Protein AF-0000000067833235 (afdb_homodimer)

Radius of gyration: 30.43 Å; Cα contacts (8 Å, |Δi|>4): 2859; chains: 2; bounding box: 68×85×70 Å

InterPro domains:
  IPR003696 Carbamoyltransferase [PF02543] (5-359)
  IPR031730 Carbamoyltransferase, C-terminal [PF16861] (416-585)
  IPR038152 Carbamoyltransferase, C-terminal domain superfamily [G3DSA:3.90.870.20] (381-583)
  IPR043129 ATPase, nucleotide binding domain [SSF53067] (5-364)
  IPR051338 NodU/CmcH Carbamoyltransferase [PTHR34847] (3-587)

pLDDT: mean 94.32, std 6.16, range [43.0, 98.88]

Foldseek 3Di:
DEKEWFWLQAQWFIKIWIADLQLHTQFIATPQFVVQAQRCGLDARQAQVVLLVVCVVRPAAPYAYEYFYEAAPVLLVVLVVCVVVVCQPPVNLVPAAQAAWLQLGGPSVVSNSSSSSNVSVVCHCVSVVNSQCVVCVPPPDHGRYDHPYYHYDWQQLLLVLLFVQLALDQWEKEWEAASDTSAGGIFIWIHHNLDIDTQGDAGDNYGLVSLLLSLQVLQPHHVVLVCSVLLLLLQLVADADPVLLVLSPQQWDDDPLHIGGDGRVSSRVSSVVSSVVHDPPSPQVTDRNSSNSSVVVSLVNVLSNQAVSCVRPNDLEYEYAYPSLQSQANVQCVVVSDVHNYYDYDLARYSSSSNSSRRVVVSCVVPVPNSHDDSVCHNPFQQRHDAADCVVLVVVVVPAVLKDQLALVGVLLVVLVCQLVFAKEFEAAHGAGHHQFDQRHGKIKHQQQDQCSLVCCCVFAAVGDSSGAWAKEFAQVCQVVFFDPGDADQNLSHKTATDPVCCNRGVRQQHSVRIHSYHHDYCVSPVSRQSSLVSNCVVHVGSIITIGANDYPSTGGHNYVVRNVVSVVRGRGQWYDRRRMIRGPDNDD/DEKEWFWLQAQWFIKIWIADLQLDTQFIATPQFVVQAPRCGLDARQAQVVLLVVCVVRPAAPYAYEYFYEAAPVLLVVLVVCVVVVCQPPVNLVPAAQAAFLQLGGPSVVSNSSSSSNVSVVCHCVSVVNSQCVVCVPPPDHGRYDHPYYGYDWQQLLLVLLQVQLALDQWEKEWEAASDTSAGGIFIWIHHNLDIGTQGDAGDNYGLVSLLLSLQVLQPHHVVLVCSVLLLLLQLVADADPVLLVLSPQQWDDDPLHIGGDGRVSSRVSSVVSSVVHDPPSPQVTDRHSS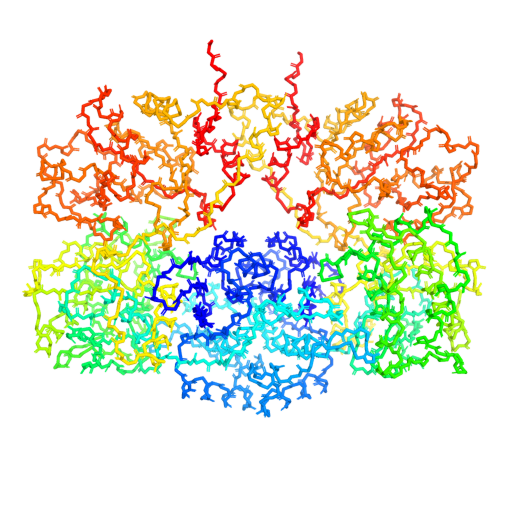NSSVVVSLVNVLSNQAVSCVRPNDLEYEYAYPSLQSQANVQCVVVSDVHNYYDYDLARYSSSSNSSRRVVVSCVVPVPNSHDDSVCHNPFQQRHDAADCVVLVVVVVPAVLKDQLALVGVLLVVLVCQLVFAKEFAAAHGAGHHQFDQRHGKIKHQQQDQCSLVCCCVFAAVGDSSGAWAKEFAQVCQVVFFDPGDADQNLSHKTATDPVCCNRGVRQQHSVRIHSYHHDYCVSPVSRQSSLVSNCVVRVGSIITIGANDYPSTGRHNYVVSNVVSVVRGRGQWYDRRRMIRGPDNDD

Nearest PDB structures (foldseek):
  3ver-assembly1_A  TM=8.041E-01  e=5.031E-43  Streptoalloteichus tenebrarius
  3vez-assembly1_A  TM=8.133E-01  e=3.327E-42  Streptoalloteichus tenebrarius
  3veo-assembly1_A  TM=7.986E-01  e=2.520E-42  Streptoalloteichus tenebrarius
  3vf4-assembly1_A  TM=8.009E-01  e=2.384E-42  Streptoalloteichus tenebrarius
  3vex-assembly1_A  TM=7.986E-01  e=8.554E-42  Streptoalloteichus tenebrarius

Solvent-accessible surface area (backbone atoms only — not comparable to full-atom values): 57713 Å² total; per-residue (Å²): 99,51,34,25,36,4,27,9,37,48,41,42,33,10,2,30,18,38,24,44,77,79,55,50,74,75,34,29,42,47,36,19,36,82,54,61,32,56,51,26,63,64,45,68,41,43,46,27,79,61,32,41,57,51,42,69,74,73,49,59,75,71,24,35,33,35,40,16,25,37,44,22,57,68,58,52,50,50,43,50,51,41,47,68,71,43,60,48,34,58,73,54,41,68,68,43,55,56,44,42,28,46,40,48,43,24,44,25,53,52,51,50,48,53,38,42,26,42,52,33,57,55,50,60,61,51,22,45,52,44,21,41,44,55,70,25,68,38,40,98,63,75,44,47,53,43,83,69,46,78,45,53,35,42,42,64,54,13,35,45,44,32,42,53,49,34,32,75,57,70,51,32,22,34,44,36,34,19,54,69,45,92,55,14,19,35,35,30,34,35,36,51,91,48,38,80,42,84,73,45,72,41,74,53,65,41,23,72,38,26,46,51,33,38,47,23,40,72,26,57,45,49,44,91,78,61,39,48,62,53,32,66,38,30,16,64,76,28,49,81,41,70,68,61,43,54,48,58,52,62,45,43,49,79,55,94,63,35,82,44,58,34,53,32,69,54,42,44,50,44,52,52,51,52,58,73,65,50,67,91,75,29,61,92,77,32,36,33,38,56,20,19,30,44,53,50,49,50,47,54,55,49,48,42,49,52,51,36,40,46,73,76,44,67,45,57,29,36,31,38,18,21,52,52,40,68,43,21,69,52,56,44,44,46,52,86,72,49,87,35,77,43,79,44,54,52,52,29,27,35,60,39,29,16,2,51,6,15,19,51,52,50,49,30,67,78,33,77,81,55,46,58,52,59,72,91,55,39,51,52,75,40,60,33,28,61,61,59,64,56,60,61,58,60,59,28,38,75,80,33,83,36,41,40,78,53,40,60,68,44,34,35,52,51,51,22,51,40,23,74,73,64,31,35,34,36,37,35,36,68,35,28,52,31,43,90,57,52,80,56,25,40,16,31,35,35,40,21,49,46,66,57,39,47,58,48,46,26,71,35,51,40,69,56,69,83,60,56,72,43,24,32,38,27,44,46,90,54,36,65,81,46,27,48,87,59,68,92,26,70,53,47,42,27,29,41,40,45,30,77,90,52,42,76,58,32,38,30,27,46,38,91,77,43,28,28,40,32,23,36,38,40,57,88,83,37,46,71,49,33,50,29,38,49,48,28,16,74,76,70,72,47,52,53,33,24,38,40,56,33,45,46,76,85,47,34,50,59,58,45,48,62,48,51,53,33,47,40,63,63,34,57,42,40,29,39,33,51,61,33,28,33,38,39,75,64,66,81,131,99,50,34,24,38,5,29,9,40,46,40,43,35,9,2,29,18,38,24,44,76,80,54,51,74,74,32,29,41,47,36,18,36,82,54,60,32,55,51,26,65,65,45,69,41,44,46,26,80,59,34,40,56,52,42,69,74,73,49,60,72,70,23,36,34,35,39,15,25,38,44,22,57,68,58,51,50,52,43,50,51,42,48,67,72,44,61,50,34,58,73,54,40,69,68,43,53,57,43,43,27,44,40,48,41,25,44,25,53,52,52,49,47,52,40,42,27,42,54,34,57,56,50,60,62,52,24,44,53,43,21,41,44,56,70,26,67,35,42,94,66,75,43,48,53,43,82,69,46,78,48,53,33,42,42,65,54,12,36,46,44,32,41,52,48,33,33,74,57,69,52,32,20,34,43,36,33,18,54,69,45,94,55,14,18,36,35,29,33,34,36,51,89,49,38,80,41,84,74,45,71,40,72,51,66,40,24,72,38,27,47,51,33,38,46,22,40,73,26,56,45,50,44,91,78,60,38,49,62,53,32,67,37,29,17,66,79,27,49,81,42,70,67,60,43,53,49,59,52,62,46,44,48,79,56,94,63,34,81,43,56,34,53,33,69,56,44,44,51,44,52,51,52,52,56,73,65,47,67,91,75,29,59,93,79,32,37,32,38,55,20,20,32,45,53,50,50,51,46,53,53,48,49,41,49,52,50,37,42,44,72,75,43,67,44,56,29,35,31,39,19,21,51,52,38,69,44,20,68,54,56,43,43,46,50,86,71,48,88,35,75,42,80,45,54,52,49,28,29,34,60,38,29,16,2,50,6,15,18,52,49,50,49,30,70,77,34,76,82,54,47,58,55,59,71,91,54,38,50,52,76,40,61,34,28,61,61,61,63,57,60,61,57,60,59,28,37,75,80,33,82,36,44,43,78,52,40,59,68,43,35,34,52,52,48,20,52,41,22,74,72,65,30,34,35,36,37,34,36,66,35,30,52,30,45,90,55,50,80,56,26,41,17,31,35,33,40,21,48,46,66,57,40,48,58,48,44,26,71,35,54,40,70,56,67,84,60,55,73,42,24,32,38,29,43,45,90,54,38,64,80,44,27,48,86,58,67,92,25,72,52,47,43,27,29,41,41,47,31,76,89,51,44,76,59,32,39,30,25,46,38,91,76,43,29,27,39,32,22,36,36,41,56,88,82,37,49,70,48,34,50,30,37,48,48,29,16,73,76,70,71,46,51,52,34,27,38,40,57,33,44,45,77,85,46,32,49,59,59,45,49,63,49,51,52,33,47,40,63,62,32,58,42,40,28,38,33,51,61,33,28,34,36,39,74,64,63,80,131

Structure (mmCIF, N/CA/C/O backbone):
data_AF-0000000067833235-model_v1
#
loop_
_entity.id
_entity.type
_entity.pdbx_description
1 polymer 'Carbamoyl transferase'
#
loop_
_atom_site.group_PDB
_atom_site.id
_atom_site.type_symbol
_atom_site.label_atom_id
_atom_site.label_alt_id
_atom_site.label_comp_id
_atom_site.label_asym_id
_atom_site.label_entity_id
_atom_site.label_seq_id
_atom_site.pdbx_PDB_ins_code
_atom_site.Cartn_x
_atom_site.Cartn_y
_atom_site.Cartn_z
_atom_site.occupancy
_atom_site.B_iso_or_equiv
_atom_site.auth_seq_id
_atom_site.auth_comp_id
_atom_site.auth_asym_id
_atom_site.auth_atom_id
_atom_site.pdbx_PDB_model_num
ATOM 1 N N . MET A 1 1 ? 26.578 17.328 -12.859 1 88.44 1 MET A N 1
ATOM 2 C CA . MET A 1 1 ? 25.562 18.078 -12.117 1 88.44 1 MET A CA 1
ATOM 3 C C . MET A 1 1 ? 24.953 17.219 -11.016 1 88.44 1 MET A C 1
ATOM 5 O O . MET A 1 1 ? 24.812 16 -11.172 1 88.44 1 MET A O 1
ATOM 9 N N . ARG A 1 2 ? 24.672 17.906 -9.883 1 94.38 2 ARG A N 1
ATOM 10 C CA . ARG A 1 2 ? 24.156 17.125 -8.75 1 94.38 2 ARG A CA 1
ATOM 11 C C . ARG A 1 2 ? 22.656 17.359 -8.562 1 94.38 2 ARG A C 1
ATOM 13 O O . ARG A 1 2 ? 22.172 18.469 -8.727 1 94.38 2 ARG A O 1
ATOM 20 N N . THR A 1 3 ? 21.953 16.359 -8.367 1 97.12 3 THR A N 1
ATOM 21 C CA . THR A 1 3 ? 20.578 16.359 -7.895 1 97.12 3 THR A CA 1
ATOM 22 C C . THR A 1 3 ? 20.469 15.766 -6.496 1 97.12 3 THR A C 1
ATOM 24 O O . THR A 1 3 ? 21.234 14.867 -6.145 1 97.12 3 THR A O 1
ATOM 27 N N . TYR A 1 4 ? 19.609 16.359 -5.719 1 98.5 4 TYR A N 1
ATOM 28 C CA . TYR A 1 4 ? 19.453 15.914 -4.34 1 98.5 4 TYR A CA 1
ATOM 29 C C . TYR A 1 4 ? 18.109 15.227 -4.137 1 98.5 4 TYR A C 1
ATOM 31 O O . TYR A 1 4 ? 17.062 15.789 -4.445 1 98.5 4 TYR A O 1
ATOM 39 N N . LEU A 1 5 ? 18.156 13.984 -3.691 1 98.69 5 LEU A N 1
ATOM 40 C CA . LEU A 1 5 ? 16.953 13.25 -3.293 1 98.69 5 LEU A CA 1
ATOM 41 C C . LEU A 1 5 ? 16.781 13.281 -1.778 1 98.69 5 LEU A C 1
ATOM 43 O O . LEU A 1 5 ? 17.547 12.656 -1.047 1 98.69 5 LEU A O 1
ATOM 47 N N . GLY A 1 6 ? 15.797 14.047 -1.333 1 98.81 6 GLY A N 1
ATOM 48 C CA . GLY A 1 6 ? 15.445 14.047 0.078 1 98.81 6 GLY A CA 1
ATOM 49 C C . GLY A 1 6 ? 14.43 12.977 0.44 1 98.81 6 GLY A C 1
ATOM 50 O O . GLY A 1 6 ? 13.445 12.781 -0.279 1 98.81 6 GLY A O 1
ATOM 51 N N . LEU A 1 7 ? 14.664 12.273 1.539 1 98.62 7 LEU A N 1
ATOM 52 C CA . LEU A 1 7 ? 13.773 11.234 2.025 1 98.62 7 LEU A CA 1
ATOM 53 C C . LEU A 1 7 ? 13.391 11.477 3.482 1 98.62 7 LEU A C 1
ATOM 55 O O . LEU A 1 7 ? 14.266 11.562 4.348 1 98.62 7 LEU A O 1
ATOM 59 N N . ALA A 1 8 ? 12.086 11.656 3.703 1 98.38 8 ALA A N 1
ATOM 60 C CA . ALA A 1 8 ? 11.578 11.609 5.074 1 98.38 8 ALA A CA 1
ATOM 61 C C . ALA A 1 8 ? 11.445 10.172 5.559 1 98.38 8 ALA A C 1
ATOM 63 O O . ALA A 1 8 ? 10.633 9.406 5.031 1 98.38 8 ALA A O 1
ATOM 64 N N . THR A 1 9 ? 12.211 9.766 6.574 1 96 9 THR A N 1
ATOM 65 C CA . THR A 1 9 ? 12.359 8.359 6.922 1 96 9 THR A CA 1
ATOM 66 C C . THR A 1 9 ? 11.891 8.102 8.352 1 96 9 THR A C 1
ATOM 68 O O . THR A 1 9 ? 12.547 7.383 9.109 1 96 9 THR A O 1
ATOM 71 N N . THR A 1 10 ? 10.812 8.656 8.766 1 93.94 10 THR A N 1
ATOM 72 C CA . THR A 1 10 ? 10.188 8.297 10.031 1 93.94 10 THR A CA 1
ATOM 73 C C . THR A 1 10 ? 9.344 7.035 9.891 1 93.94 10 THR A C 1
ATOM 75 O O . THR A 1 10 ? 9.203 6.5 8.789 1 93.94 10 THR A O 1
ATOM 78 N N . PHE A 1 11 ? 8.766 6.418 10.922 1 92.31 11 PHE A N 1
ATOM 79 C CA . PHE A 1 11 ? 7.984 5.188 10.852 1 92.31 11 PHE A CA 1
ATOM 80 C C . PHE A 1 11 ? 6.566 5.477 10.383 1 92.31 11 PHE A C 1
ATOM 82 O O . PHE A 1 11 ? 5.746 4.562 10.258 1 92.31 11 PHE A O 1
ATOM 89 N N . HIS A 1 12 ? 6.352 6.758 10.094 1 93.12 12 HIS A N 1
ATOM 90 C CA . HIS A 1 12 ? 5.09 7.172 9.484 1 93.12 12 HIS A CA 1
ATOM 91 C C . HIS A 1 12 ? 5.285 8.391 8.586 1 93.12 12 HIS A C 1
ATOM 93 O O . HIS A 1 12 ? 6.301 9.078 8.68 1 93.12 12 HIS A O 1
ATOM 99 N N . ASP A 1 13 ? 4.461 8.578 7.637 1 95.25 13 ASP A N 1
ATOM 100 C CA . ASP A 1 13 ? 4.406 9.719 6.723 1 95.25 13 ASP A CA 1
ATOM 101 C C . ASP A 1 13 ? 5.691 9.828 5.906 1 95.25 13 ASP A C 1
ATOM 103 O O . ASP A 1 13 ? 6.289 10.906 5.816 1 95.25 13 ASP A O 1
ATOM 107 N N . PRO A 1 14 ? 6.164 8.742 5.391 1 97.19 14 PRO A N 1
ATOM 108 C CA . PRO A 1 14 ? 7.32 8.859 4.5 1 97.19 14 PRO A CA 1
ATOM 109 C C . PRO A 1 14 ? 7.035 9.719 3.271 1 97.19 14 PRO A C 1
ATOM 111 O O . PRO A 1 14 ? 5.898 9.758 2.793 1 97.19 14 PRO A O 1
ATOM 114 N N . ALA A 1 15 ? 8.07 10.398 2.807 1 98.5 15 ALA A N 1
ATOM 115 C CA . ALA A 1 15 ? 7.945 11.266 1.639 1 98.5 15 ALA A CA 1
ATOM 116 C C . ALA A 1 15 ? 9.281 11.406 0.917 1 98.5 15 ALA A C 1
ATOM 118 O O . ALA A 1 15 ? 10.328 11.023 1.451 1 98.5 15 ALA A O 1
ATOM 119 N N . LEU A 1 16 ? 9.266 11.828 -0.302 1 98.69 16 LEU A N 1
ATOM 120 C CA . LEU A 1 16 ? 10.484 12.086 -1.058 1 98.69 16 LEU A CA 1
ATOM 121 C C . LEU A 1 16 ? 10.406 13.438 -1.762 1 98.69 16 LEU A C 1
ATOM 123 O O . LEU A 1 16 ? 9.312 13.969 -1.984 1 98.69 16 LEU A O 1
ATOM 127 N N . ALA A 1 17 ? 11.523 14.008 -2.023 1 98.81 17 ALA A N 1
ATOM 128 C CA . ALA A 1 17 ? 11.656 15.242 -2.789 1 98.81 17 ALA A CA 1
ATOM 129 C C . ALA A 1 17 ? 12.891 15.203 -3.688 1 98.81 17 ALA A C 1
ATOM 131 O O . ALA A 1 17 ? 13.945 14.711 -3.283 1 98.81 17 ALA A O 1
ATOM 132 N N . LEU A 1 18 ? 12.75 15.586 -4.887 1 98.75 18 LEU A N 1
ATOM 133 C CA . LEU A 1 18 ? 13.852 15.789 -5.816 1 98.75 18 LEU A CA 1
ATOM 134 C C . LEU A 1 18 ? 14.156 17.281 -5.98 1 98.75 18 LEU A C 1
ATOM 136 O O . LEU A 1 18 ? 13.273 18.062 -6.344 1 98.75 18 LEU A O 1
ATOM 140 N N . VAL A 1 19 ? 15.344 17.625 -5.68 1 98.38 19 VAL A N 1
ATOM 141 C CA . VAL A 1 19 ? 15.766 19.016 -5.73 1 98.38 19 VAL A CA 1
ATOM 142 C C . VAL A 1 19 ? 16.922 19.172 -6.711 1 98.38 19 VAL A C 1
ATOM 144 O O . VAL A 1 19 ? 17.891 18.406 -6.668 1 98.38 19 VAL A O 1
ATOM 147 N N . GLY A 1 20 ? 16.828 20.172 -7.59 1 96.69 20 GLY A N 1
ATOM 148 C CA . GLY A 1 20 ? 17.891 20.438 -8.555 1 96.69 20 GLY A CA 1
ATOM 149 C C . GLY A 1 20 ? 19.094 21.125 -7.949 1 96.69 20 GLY A C 1
ATOM 150 O O . GLY A 1 20 ? 19.109 21.422 -6.758 1 96.69 20 GLY A O 1
ATOM 151 N N . PRO A 1 21 ? 20.156 21.359 -8.797 1 94.38 21 PRO A N 1
ATOM 152 C CA . PRO A 1 21 ? 21.422 21.922 -8.32 1 94.38 21 PRO A CA 1
ATOM 153 C C . PRO A 1 21 ? 21.281 23.375 -7.84 1 94.38 21 PRO A C 1
ATOM 155 O O . PRO A 1 21 ? 22.125 23.859 -7.09 1 94.38 21 PRO A O 1
ATOM 158 N N . ASP A 1 22 ? 20.172 24.047 -8.281 1 94.38 22 ASP A N 1
ATOM 159 C CA . ASP A 1 22 ? 19.984 25.438 -7.879 1 94.38 22 ASP A CA 1
ATOM 160 C C . ASP A 1 22 ? 19.031 25.547 -6.691 1 94.38 22 ASP A C 1
ATOM 162 O O . ASP A 1 22 ? 18.656 26.641 -6.289 1 94.38 22 ASP A O 1
ATOM 166 N N . GLY A 1 23 ? 18.562 24.406 -6.242 1 96.62 23 GLY A N 1
ATOM 167 C CA . GLY A 1 23 ? 17.672 24.391 -5.086 1 96.62 23 GLY A CA 1
ATOM 168 C C . GLY A 1 23 ? 16.203 24.312 -5.453 1 96.62 23 GLY A C 1
ATOM 169 O O . GLY A 1 23 ? 15.344 24.203 -4.578 1 96.62 23 GLY A O 1
ATOM 170 N N . THR A 1 24 ? 15.898 24.359 -6.73 1 97.25 24 THR A N 1
ATOM 171 C CA . THR A 1 24 ? 14.516 24.266 -7.172 1 97.25 24 THR A CA 1
ATOM 172 C C . THR A 1 24 ? 13.938 22.891 -6.844 1 97.25 24 THR A C 1
ATOM 174 O O . THR A 1 24 ? 14.555 21.875 -7.137 1 97.25 24 THR A O 1
ATOM 177 N N . VAL A 1 25 ? 12.797 22.875 -6.195 1 98.38 25 VAL A N 1
ATOM 178 C CA . VAL A 1 25 ? 12.109 21.609 -5.934 1 98.38 25 VAL A CA 1
ATOM 179 C C . VAL A 1 25 ? 11.422 21.125 -7.207 1 98.38 25 VAL A C 1
ATOM 181 O O . VAL A 1 25 ? 10.422 21.688 -7.641 1 98.38 25 VAL A O 1
ATOM 184 N N . LEU A 1 26 ? 11.906 20.062 -7.719 1 98 26 LEU A N 1
ATOM 185 C CA . LEU A 1 26 ? 11.406 19.516 -8.977 1 98 26 LEU A CA 1
ATOM 186 C C . LEU A 1 26 ? 10.164 18.656 -8.734 1 98 26 LEU A C 1
ATOM 188 O O . LEU A 1 26 ? 9.281 18.594 -9.594 1 98 26 LEU A O 1
ATOM 192 N N . PHE A 1 27 ? 10.156 18 -7.648 1 98.62 27 PHE A N 1
ATOM 193 C CA . PHE A 1 27 ? 9.078 17.094 -7.289 1 98.62 27 PHE A CA 1
ATOM 194 C C . PHE A 1 27 ? 9.07 16.812 -5.789 1 98.62 27 PHE A C 1
ATOM 196 O O . PHE A 1 27 ? 10.133 16.703 -5.172 1 98.62 27 PHE A O 1
ATOM 203 N N . ALA A 1 28 ? 7.934 16.688 -5.148 1 98.81 28 ALA A N 1
ATOM 204 C CA . ALA A 1 28 ? 7.785 16.266 -3.756 1 98.81 28 ALA A CA 1
ATOM 205 C C . ALA A 1 28 ? 6.41 15.656 -3.51 1 98.81 28 ALA A C 1
ATOM 207 O O . ALA A 1 28 ? 5.398 16.188 -3.975 1 98.81 28 ALA A O 1
ATOM 208 N N . GLU A 1 29 ? 6.367 14.562 -2.809 1 98.38 29 GLU A N 1
ATOM 209 C CA . GLU A 1 29 ? 5.094 13.891 -2.547 1 98.38 29 GLU A CA 1
ATOM 210 C C . GLU A 1 29 ? 5.223 12.883 -1.411 1 98.38 29 GLU A C 1
ATOM 212 O O . GLU A 1 29 ? 6.23 12.18 -1.309 1 98.38 29 GLU A O 1
ATOM 217 N N . ALA A 1 30 ? 4.23 12.867 -0.533 1 97.69 30 ALA A N 1
ATOM 218 C CA . ALA A 1 30 ? 4.168 11.844 0.506 1 97.69 30 ALA A CA 1
ATOM 219 C C . ALA A 1 30 ? 3.777 10.492 -0.082 1 97.69 30 ALA A C 1
ATOM 221 O O . ALA A 1 30 ? 2.988 10.422 -1.027 1 97.69 30 ALA A O 1
ATOM 222 N N . ALA A 1 31 ? 4.266 9.43 0.54 1 95.88 31 ALA A N 1
ATOM 223 C CA . ALA A 1 31 ? 4.059 8.07 0.033 1 95.88 31 ALA A CA 1
ATOM 224 C C . ALA A 1 31 ? 2.592 7.664 0.149 1 95.88 31 ALA A C 1
ATOM 226 O O . ALA A 1 31 ? 2.104 6.852 -0.642 1 95.88 31 ALA A O 1
ATOM 227 N N . GLU A 1 32 ? 1.847 8.195 1.114 1 94.88 32 GLU A N 1
ATOM 228 C CA . GLU A 1 32 ? 0.469 7.77 1.344 1 94.88 32 GLU A CA 1
ATOM 229 C C . GLU A 1 32 ? -0.396 8.016 0.111 1 94.88 32 GLU A C 1
ATOM 231 O O . GLU A 1 32 ? -1.331 7.258 -0.158 1 94.88 32 GLU A O 1
ATOM 236 N N . ARG A 1 33 ? -0.059 9.094 -0.7 1 94.31 33 ARG A N 1
ATOM 237 C CA . ARG A 1 33 ? -0.86 9.406 -1.878 1 94.31 33 ARG A CA 1
ATOM 238 C C . ARG A 1 33 ? -0.681 8.352 -2.961 1 94.31 33 ARG A C 1
ATOM 240 O O . ARG A 1 33 ? -1.646 7.703 -3.367 1 94.31 33 ARG A O 1
ATOM 247 N N . TYR A 1 34 ? 0.521 8.008 -3.268 1 93.19 34 TYR A N 1
ATOM 248 C CA . TYR A 1 34 ? 0.849 7.027 -4.297 1 93.19 34 TYR A CA 1
ATOM 249 C C . TYR A 1 34 ? 0.341 5.645 -3.91 1 93.19 34 TYR A C 1
ATOM 251 O O . TYR A 1 34 ? -0.229 4.934 -4.742 1 93.19 34 TYR A O 1
ATOM 259 N N . LEU A 1 35 ? 0.445 5.305 -2.645 1 91.31 35 LEU A N 1
ATOM 260 C CA . LEU A 1 35 ? 0.116 3.965 -2.172 1 91.31 35 LEU A CA 1
ATOM 261 C C . LEU A 1 35 ? -1.362 3.863 -1.81 1 91.31 35 LEU A C 1
ATOM 263 O O . LEU A 1 35 ? -1.884 2.764 -1.613 1 91.31 35 LEU A O 1
ATOM 267 N N . GLN A 1 36 ? -2.023 4.984 -1.654 1 91.12 36 GLN A N 1
ATOM 268 C CA . GLN A 1 36 ? -3.393 5.023 -1.148 1 91.12 36 GLN A CA 1
ATOM 269 C C . GLN A 1 36 ? -3.512 4.262 0.169 1 91.12 36 GLN A C 1
ATOM 271 O O . GLN A 1 36 ? -4.426 3.453 0.344 1 91.12 36 GLN A O 1
ATOM 276 N N . TYR A 1 37 ? -2.508 4.461 0.992 1 91.06 37 TYR A N 1
ATOM 277 C CA . TYR A 1 37 ? -2.381 3.918 2.34 1 91.06 37 TYR A CA 1
ATOM 278 C C . TYR A 1 37 ? -2.117 5.027 3.352 1 91.06 37 TYR A C 1
ATOM 280 O O . TYR A 1 37 ? -1.019 5.582 3.398 1 91.06 37 TYR A O 1
ATOM 288 N N . LYS A 1 38 ? -3.162 5.348 4.105 1 91.81 38 LYS A N 1
ATOM 289 C CA . LYS A 1 38 ? -3.135 6.523 4.973 1 91.81 38 LYS A CA 1
ATOM 290 C C . LYS A 1 38 ? -1.923 6.496 5.898 1 91.81 38 LYS A C 1
ATOM 292 O O . LYS A 1 38 ? -1.669 5.492 6.566 1 91.81 38 LYS A O 1
ATOM 297 N N . ARG A 1 39 ? -1.137 7.625 5.895 1 92.12 39 ARG A N 1
ATOM 298 C CA . ARG A 1 39 ? 0.074 7.859 6.676 1 92.12 39 ARG A CA 1
ATOM 299 C C . ARG A 1 39 ? 1.189 6.91 6.25 1 92.12 39 ARG A C 1
ATOM 301 O O . ARG A 1 39 ? 2.348 7.094 6.633 1 92.12 39 ARG A O 1
ATOM 308 N N . ALA A 1 40 ? 0.877 5.766 5.559 1 93 40 ALA A N 1
ATOM 309 C CA . ALA A 1 40 ? 1.825 4.805 5.004 1 93 40 ALA A CA 1
ATOM 310 C C . ALA A 1 40 ? 2.832 4.355 6.059 1 93 40 ALA A C 1
ATOM 312 O O . ALA A 1 40 ? 4.043 4.414 5.832 1 93 40 ALA A O 1
ATOM 313 N N . PRO A 1 41 ? 2.332 3.875 7.191 1 92.69 41 PRO A N 1
ATOM 314 C CA . PRO A 1 41 ? 3.275 3.455 8.234 1 92.69 41 PRO A CA 1
ATOM 315 C C . PRO A 1 41 ? 4.242 2.375 7.75 1 92.69 41 PRO A C 1
ATOM 317 O O . PRO A 1 41 ? 3.828 1.421 7.086 1 92.69 41 PRO A O 1
ATOM 320 N N . ASN A 1 42 ? 5.5 2.641 7.934 1 92.38 42 ASN A N 1
ATOM 321 C CA . ASN A 1 42 ? 6.594 1.7 7.727 1 92.38 42 ASN A CA 1
ATOM 322 C C . ASN A 1 42 ? 6.82 1.423 6.242 1 92.38 42 ASN A C 1
ATOM 324 O O . ASN A 1 42 ? 7.469 0.439 5.883 1 92.38 42 ASN A O 1
ATOM 328 N N . CYS A 1 43 ? 6.266 2.178 5.387 1 93.12 43 CYS A N 1
ATOM 329 C CA . CYS A 1 43 ? 6.539 2.053 3.959 1 93.12 43 CYS A CA 1
ATOM 330 C C . CYS A 1 43 ? 7.773 2.855 3.568 1 93.12 43 CYS A C 1
ATOM 332 O O . CYS A 1 43 ? 8.086 3.865 4.199 1 93.12 43 CYS A O 1
ATOM 334 N N . GLU A 1 44 ? 8.43 2.396 2.527 1 94.25 44 GLU A N 1
ATOM 335 C CA . GLU A 1 44 ? 9.594 3.117 2.031 1 94.25 44 GLU A CA 1
ATOM 336 C C . GLU A 1 44 ? 9.195 4.43 1.368 1 94.25 44 GLU A C 1
ATOM 338 O O . GLU A 1 44 ? 8.188 4.492 0.66 1 94.25 44 GLU A O 1
ATOM 343 N N . PRO A 1 45 ? 9.984 5.441 1.571 1 96.12 45 PRO A N 1
ATOM 344 C CA . PRO A 1 45 ? 9.703 6.691 0.861 1 96.12 45 PRO A CA 1
ATOM 345 C C . PRO A 1 45 ? 10.023 6.609 -0.629 1 96.12 45 PRO A C 1
ATOM 347 O O . PRO A 1 45 ? 9.484 7.387 -1.424 1 96.12 45 PRO A O 1
ATOM 350 N N . ASP A 1 46 ? 10.93 5.598 -1.021 1 97.19 46 ASP A N 1
ATOM 351 C CA . ASP A 1 46 ? 11.422 5.551 -2.395 1 97.19 46 ASP A CA 1
ATOM 352 C C . ASP A 1 46 ? 11.32 4.141 -2.969 1 97.19 46 ASP A C 1
ATOM 354 O O . ASP A 1 46 ? 12.305 3.594 -3.473 1 97.19 46 ASP A O 1
ATOM 358 N N . PRO A 1 47 ? 10.125 3.609 -3.002 1 93.75 47 PRO A N 1
ATOM 359 C CA . PRO A 1 47 ? 10 2.297 -3.641 1 93.75 47 PRO A CA 1
ATOM 360 C C . PRO A 1 47 ? 10.578 2.27 -5.051 1 93.75 47 PRO A C 1
ATOM 362 O O . PRO A 1 47 ? 10.398 3.223 -5.816 1 93.75 47 PRO A O 1
ATOM 365 N N . GLY A 1 48 ? 11.25 1.212 -5.367 1 92.88 48 GLY A N 1
ATOM 366 C CA . GLY A 1 48 ? 11.945 1.106 -6.641 1 92.88 48 GLY A CA 1
ATOM 367 C C . GLY A 1 48 ? 11.039 1.322 -7.836 1 92.88 48 GLY A C 1
ATOM 368 O O . GLY A 1 48 ? 11.414 2.006 -8.797 1 92.88 48 GLY A O 1
ATOM 369 N N . THR A 1 49 ? 9.859 0.784 -7.809 1 88.44 49 THR A N 1
ATOM 370 C CA . THR A 1 49 ? 8.922 0.873 -8.922 1 88.44 49 THR A CA 1
ATOM 371 C C . THR A 1 49 ? 8.492 2.318 -9.148 1 88.44 49 THR A C 1
ATOM 373 O O . THR A 1 49 ? 8.289 2.736 -10.289 1 88.44 49 THR A O 1
ATOM 376 N N . ARG A 1 50 ? 8.336 3.045 -8.109 1 93 50 ARG A N 1
ATOM 377 C CA . ARG A 1 50 ? 7.961 4.453 -8.219 1 93 50 ARG A CA 1
ATOM 378 C C . ARG A 1 50 ? 9.141 5.301 -8.68 1 93 50 ARG A C 1
ATOM 380 O O . ARG A 1 50 ? 8.992 6.16 -9.547 1 93 50 ARG A O 1
ATOM 387 N N . MET A 1 51 ? 10.328 5.004 -8.156 1 95.88 51 MET A N 1
ATOM 388 C CA . MET A 1 51 ? 11.508 5.82 -8.414 1 95.88 51 MET A CA 1
ATOM 389 C C . MET A 1 51 ? 11.938 5.703 -9.867 1 95.88 51 MET A C 1
ATOM 391 O O . MET A 1 51 ? 12.461 6.66 -10.445 1 95.88 51 MET A O 1
ATOM 395 N N . ALA A 1 52 ? 11.695 4.555 -10.453 1 93.06 52 ALA A N 1
ATOM 396 C CA . ALA A 1 52 ? 12.055 4.375 -11.852 1 93.06 52 ALA A CA 1
ATOM 397 C C . ALA A 1 52 ? 11.438 5.469 -12.727 1 93.06 52 ALA A C 1
ATOM 399 O O . ALA A 1 52 ? 12.141 6.117 -13.5 1 93.06 52 ALA A O 1
ATOM 400 N N . GLY A 1 53 ? 10.156 5.734 -12.523 1 93.94 53 GLY A N 1
ATOM 401 C CA . GLY A 1 53 ? 9.477 6.754 -13.305 1 93.94 53 GLY A CA 1
ATOM 402 C C . GLY A 1 53 ? 9.891 8.164 -12.93 1 93.94 53 GLY A C 1
ATOM 403 O O . GLY A 1 53 ? 10.055 9.023 -13.805 1 93.94 53 GLY A O 1
ATOM 404 N N . LEU A 1 54 ? 10.07 8.445 -11.688 1 97 54 LEU A N 1
ATOM 405 C CA . LEU A 1 54 ? 10.414 9.781 -11.211 1 97 54 LEU A CA 1
ATOM 406 C C . LEU A 1 54 ? 11.805 10.195 -11.688 1 97 54 LEU A C 1
ATOM 408 O O . LEU A 1 54 ? 12.008 11.336 -12.109 1 97 54 LEU A O 1
ATOM 412 N N . LEU A 1 55 ? 12.727 9.227 -11.594 1 96.69 55 LEU A N 1
ATOM 413 C CA . LEU A 1 55 ? 14.086 9.516 -12.031 1 96.69 55 LEU A CA 1
ATOM 414 C C . LEU A 1 55 ? 14.133 9.812 -13.523 1 96.69 55 LEU A C 1
ATOM 416 O O . LEU A 1 55 ? 14.766 10.781 -13.953 1 96.69 55 LEU A O 1
ATOM 420 N N . LYS A 1 56 ? 13.445 9.023 -14.281 1 94.69 56 LYS A N 1
ATOM 421 C CA . LYS A 1 56 ? 13.398 9.234 -15.727 1 94.69 56 LYS A CA 1
ATOM 422 C C . LYS A 1 56 ? 12.828 10.609 -16.062 1 94.69 56 LYS A C 1
ATOM 424 O O . LYS A 1 56 ? 13.328 11.281 -16.969 1 94.69 56 LYS A O 1
ATOM 429 N N . ARG A 1 57 ? 11.898 11.047 -15.344 1 96.25 57 ARG A N 1
ATOM 430 C CA . ARG A 1 57 ? 11.172 12.273 -15.648 1 96.25 57 ARG A CA 1
ATOM 431 C C . ARG A 1 57 ? 11.953 13.5 -15.188 1 96.25 57 ARG A C 1
ATOM 433 O O . ARG A 1 57 ? 11.938 14.539 -15.852 1 96.25 57 ARG A O 1
ATOM 440 N N . HIS A 1 58 ? 12.664 13.391 -14.055 1 96.94 58 HIS A N 1
ATOM 441 C CA . HIS A 1 58 ? 13.109 14.625 -13.414 1 96.94 58 HIS A CA 1
ATOM 442 C C . HIS A 1 58 ? 14.625 14.68 -13.305 1 96.94 58 HIS A C 1
ATOM 444 O O . HIS A 1 58 ? 15.195 15.719 -12.984 1 96.94 58 HIS A O 1
ATOM 450 N N . VAL A 1 59 ? 15.297 13.57 -13.555 1 96.56 59 VAL A N 1
ATOM 451 C CA . VAL A 1 59 ? 16.734 13.539 -13.305 1 96.56 59 VAL A CA 1
ATOM 452 C C . VAL A 1 59 ? 17.484 13.367 -14.625 1 96.56 59 VAL A C 1
ATOM 454 O O . VAL A 1 59 ? 17.359 12.336 -15.289 1 96.56 59 VAL A O 1
ATOM 457 N N . PRO A 1 60 ? 18.312 14.281 -15.023 1 94.94 60 PRO A N 1
ATOM 458 C CA . PRO A 1 60 ? 19.062 14.188 -16.266 1 94.94 60 PRO A CA 1
ATOM 459 C C . PRO A 1 60 ? 20.094 13.055 -16.25 1 94.94 60 PRO A C 1
ATOM 461 O O . PRO A 1 60 ? 20.609 12.703 -15.18 1 94.94 60 PRO A O 1
ATOM 464 N N . GLU A 1 61 ? 20.438 12.625 -17.438 1 93.75 61 GLU A N 1
ATOM 465 C CA . GLU A 1 61 ? 21.484 11.609 -17.547 1 93.75 61 GLU A CA 1
ATOM 466 C C . GLU A 1 61 ? 22.844 12.156 -17.109 1 93.75 61 GLU A C 1
ATOM 468 O O . GLU A 1 61 ? 23.141 13.328 -17.344 1 93.75 61 GLU A O 1
ATOM 473 N N . GLY A 1 62 ? 23.594 11.344 -16.5 1 93.62 62 GLY A N 1
ATOM 474 C CA . GLY A 1 62 ? 24.938 11.727 -16.062 1 93.62 62 GLY A CA 1
ATOM 475 C C . GLY A 1 62 ? 24.938 12.43 -14.719 1 93.62 62 GLY A C 1
ATOM 476 O O . GLY A 1 62 ? 25.969 12.961 -14.297 1 93.62 62 GLY A O 1
ATOM 477 N N . THR A 1 63 ? 23.828 12.391 -14.047 1 95.06 63 THR A N 1
ATOM 478 C CA . THR A 1 63 ? 23.656 13.094 -12.773 1 95.06 63 THR A CA 1
ATOM 479 C C . THR A 1 63 ? 24.359 12.344 -11.641 1 95.06 63 THR A C 1
ATOM 481 O O . THR A 1 63 ? 24.359 11.109 -11.617 1 95.06 63 THR A O 1
ATOM 484 N N . ASP A 1 64 ? 24.984 13.164 -10.703 1 96.12 64 ASP A N 1
ATOM 485 C CA . ASP A 1 64 ? 25.359 12.656 -9.383 1 96.12 64 ASP A CA 1
ATOM 486 C C . ASP A 1 64 ? 24.219 12.844 -8.383 1 96.12 64 ASP A C 1
ATOM 488 O O . ASP A 1 64 ? 23.859 13.977 -8.047 1 96.12 64 ASP A O 1
ATOM 492 N N . LEU A 1 65 ? 23.703 11.766 -7.914 1 97.12 65 LEU A N 1
ATOM 493 C CA . LEU A 1 65 ? 22.531 11.805 -7.035 1 97.12 65 LEU A CA 1
ATOM 494 C C . LEU A 1 65 ? 22.953 11.695 -5.574 1 97.12 65 LEU A C 1
ATOM 496 O O . LEU A 1 65 ? 23.562 10.703 -5.172 1 97.12 65 LEU A O 1
ATOM 500 N N . VAL A 1 66 ? 22.703 12.695 -4.777 1 97.88 66 VAL A N 1
ATOM 501 C CA . VAL A 1 66 ? 22.938 12.68 -3.34 1 97.88 66 VAL A CA 1
ATOM 502 C C . VAL A 1 66 ? 21.656 12.328 -2.602 1 97.88 66 VAL A C 1
ATOM 504 O O . VAL A 1 66 ? 20.625 12.992 -2.768 1 97.88 66 VAL A O 1
ATOM 507 N N . ILE A 1 67 ? 21.672 11.305 -1.812 1 98.06 67 ILE A N 1
ATOM 508 C CA . ILE A 1 67 ? 20.516 10.898 -1.023 1 98.06 67 ILE A CA 1
ATOM 509 C C . ILE A 1 67 ? 20.609 11.5 0.377 1 98.06 67 ILE A C 1
ATOM 511 O O . ILE A 1 67 ? 21.562 11.234 1.112 1 98.06 67 ILE A O 1
ATOM 515 N N . ALA A 1 68 ? 19.641 12.328 0.684 1 98.5 68 ALA A N 1
ATOM 516 C CA . ALA A 1 68 ? 19.625 13 1.979 1 98.5 68 ALA A CA 1
ATOM 517 C C . ALA A 1 68 ? 18.422 12.547 2.812 1 98.5 68 ALA A C 1
ATOM 519 O O . ALA A 1 68 ? 17.297 12.453 2.303 1 98.5 68 ALA A O 1
ATOM 520 N N . THR A 1 69 ? 18.641 12.195 4.078 1 97.88 69 THR A N 1
ATOM 521 C CA . THR A 1 69 ? 17.578 11.711 4.938 1 97.88 69 THR A CA 1
ATOM 522 C C . THR A 1 69 ? 17.469 12.562 6.199 1 97.88 69 THR A C 1
ATOM 524 O O . THR A 1 69 ? 18.391 13.297 6.539 1 97.88 69 THR A O 1
ATOM 527 N N . SER A 1 70 ? 16.297 12.422 6.809 1 96 70 SER A N 1
ATOM 528 C CA . SER A 1 70 ? 16.109 13.016 8.125 1 96 70 SER A CA 1
ATOM 529 C C . SER A 1 70 ? 16.516 12.047 9.234 1 96 70 SER A C 1
ATOM 531 O O . SER A 1 70 ? 16.484 10.836 9.047 1 96 70 SER A O 1
ATOM 533 N N . TRP A 1 71 ? 16.906 12.547 10.398 1 96.94 71 TRP A N 1
ATOM 534 C CA . TRP A 1 71 ? 17.453 11.891 11.57 1 96.94 71 TRP A CA 1
ATOM 535 C C . TRP A 1 71 ? 18.984 11.766 11.469 1 96.94 71 TRP A C 1
ATOM 537 O O . TRP A 1 71 ? 19.484 11.086 10.57 1 96.94 71 TRP A O 1
ATOM 547 N N . GLY A 1 72 ? 19.656 12.328 12.312 1 96.88 72 GLY A N 1
ATOM 548 C CA . GLY A 1 72 ? 21.094 12.562 12.25 1 96.88 72 GLY A CA 1
ATOM 549 C C . GLY A 1 72 ? 21.906 11.289 12.289 1 96.88 72 GLY A C 1
ATOM 550 O O . GLY A 1 72 ? 21.422 10.25 12.758 1 96.88 72 GLY A O 1
ATOM 551 N N . GLU A 1 73 ? 23.094 11.344 11.867 1 95.44 73 GLU A N 1
ATOM 552 C CA . GLU A 1 73 ? 24.016 10.211 11.766 1 95.44 73 GLU A CA 1
ATOM 553 C C . GLU A 1 73 ? 24.25 9.57 13.125 1 95.44 73 GLU A C 1
ATOM 555 O O . GLU A 1 73 ? 24.203 8.352 13.258 1 95.44 73 GLU A O 1
ATOM 560 N N . GLN A 1 74 ? 24.484 10.383 14.109 1 95.62 74 GLN A N 1
ATOM 561 C CA . GLN A 1 74 ? 24.766 9.867 15.445 1 95.62 74 GLN A CA 1
ATOM 562 C C . GLN A 1 74 ? 23.578 9.094 16.016 1 95.62 74 GLN A C 1
ATOM 564 O O . GLN A 1 74 ? 23.766 8.039 16.625 1 95.62 74 GLN A O 1
ATOM 569 N N . PHE A 1 75 ? 22.453 9.648 15.836 1 96.06 75 PHE A N 1
ATOM 570 C CA . PHE A 1 75 ? 21.25 8.992 16.328 1 96.06 75 PHE A CA 1
ATOM 571 C C . PHE A 1 75 ? 21 7.684 15.578 1 96.06 75 PHE A C 1
ATOM 573 O O . PHE A 1 75 ? 20.688 6.668 16.188 1 96.06 75 PHE A O 1
ATOM 580 N N . SER A 1 76 ? 21.172 7.68 14.289 1 94.75 76 SER A N 1
ATOM 581 C CA . SER A 1 76 ? 21 6.477 13.477 1 94.75 76 SER A CA 1
ATOM 582 C C . SER A 1 76 ? 22 5.395 13.883 1 94.75 76 SER A C 1
ATOM 584 O O . SER A 1 76 ? 21.672 4.211 13.898 1 94.75 76 SER A O 1
ATOM 586 N N . GLU A 1 77 ? 23.203 5.801 14.188 1 94.69 77 GLU A N 1
ATOM 587 C CA . GLU A 1 77 ? 24.219 4.855 14.664 1 94.69 77 GLU A CA 1
ATOM 588 C C . GLU A 1 77 ? 23.828 4.273 16.016 1 94.69 77 GLU A C 1
ATOM 590 O O . GLU A 1 77 ? 24.062 3.09 16.281 1 94.69 77 GLU A O 1
ATOM 595 N N . PHE A 1 78 ? 23.297 5.129 16.844 1 95.75 78 PHE A N 1
ATOM 596 C CA . PHE A 1 78 ? 22.812 4.668 18.141 1 95.75 78 PHE A CA 1
ATOM 597 C C . PHE A 1 78 ? 21.734 3.605 17.953 1 95.75 78 PHE A C 1
ATOM 599 O O . PHE A 1 78 ? 21.781 2.562 18.609 1 95.75 78 PHE A O 1
ATOM 606 N N . LEU A 1 79 ? 20.781 3.828 17.094 1 95.25 79 LEU A N 1
ATOM 607 C CA . LEU A 1 79 ? 19.719 2.867 16.812 1 95.25 79 LEU A CA 1
ATOM 608 C C . LEU A 1 79 ? 20.281 1.561 16.281 1 95.25 79 LEU A C 1
ATOM 610 O O . LEU A 1 79 ? 19.812 0.478 16.641 1 95.25 79 LEU A O 1
ATOM 614 N N . LYS A 1 80 ? 21.219 1.679 15.422 1 94.19 80 LYS A N 1
ATOM 615 C CA . LYS A 1 80 ? 21.906 0.5 14.891 1 94.19 80 LYS A CA 1
ATOM 616 C C . LYS A 1 80 ? 22.5 -0.337 16.016 1 94.19 80 LYS A C 1
ATOM 618 O O . LYS A 1 80 ? 22.422 -1.566 16 1 94.19 80 LYS A O 1
ATOM 623 N N . GLY A 1 81 ? 23.141 0.351 16.922 1 94.81 81 GLY A N 1
ATOM 624 C CA . GLY A 1 81 ? 23.688 -0.332 18.078 1 94.81 81 GLY A CA 1
ATOM 625 C C . GLY A 1 81 ? 22.641 -1.05 18.906 1 94.81 81 GLY A C 1
ATOM 626 O O . GLY A 1 81 ? 22.844 -2.184 19.344 1 94.81 81 GLY A O 1
ATOM 627 N N . GLN A 1 82 ? 21.5 -0.418 19.125 1 95.44 82 GLN A N 1
ATOM 628 C CA . GLN A 1 82 ? 20.391 -1.04 19.844 1 95.44 82 GLN A CA 1
ATOM 629 C C . GLN A 1 82 ? 19.891 -2.285 19.125 1 95.44 82 GLN A C 1
ATOM 631 O O . GLN A 1 82 ? 19.625 -3.311 19.75 1 95.44 82 GLN A O 1
ATOM 636 N N . ALA A 1 83 ? 19.766 -2.184 17.859 1 94.25 83 ALA A N 1
ATOM 637 C CA . ALA A 1 83 ? 19.328 -3.324 17.062 1 94.25 83 ALA A CA 1
ATOM 638 C C . ALA A 1 83 ? 20.312 -4.492 17.203 1 94.25 83 ALA A C 1
ATOM 640 O O . ALA A 1 83 ? 19.891 -5.641 17.344 1 94.25 83 ALA A O 1
ATOM 641 N N . ALA A 1 84 ? 21.562 -4.199 17.109 1 92.56 84 ALA A N 1
ATOM 642 C CA . ALA A 1 84 ? 22.609 -5.215 17.188 1 92.56 84 ALA A CA 1
ATOM 643 C C . ALA A 1 84 ? 22.578 -5.93 18.547 1 92.56 84 ALA A C 1
ATOM 645 O O . ALA A 1 84 ? 22.922 -7.105 18.625 1 92.56 84 ALA A O 1
ATOM 646 N N . SER A 1 85 ? 22.078 -5.234 19.578 1 93.38 85 SER A N 1
ATOM 647 C CA . SER A 1 85 ? 22.047 -5.809 20.906 1 93.38 85 SER A CA 1
ATOM 648 C C . SER A 1 85 ? 20.828 -6.711 21.094 1 93.38 85 SER A C 1
ATOM 650 O O . SER A 1 85 ? 20.703 -7.391 22.109 1 93.38 85 SER A O 1
ATOM 652 N N . GLY A 1 86 ? 19.906 -6.68 20.156 1 92.94 86 GLY A N 1
ATOM 653 C CA . GLY A 1 86 ? 18.719 -7.504 20.234 1 92.94 86 GLY A CA 1
ATOM 654 C C . GLY A 1 86 ? 17.531 -6.781 20.859 1 92.94 86 GLY A C 1
ATOM 655 O O . GLY A 1 86 ? 16.469 -7.379 21.062 1 92.94 86 GLY A O 1
ATOM 656 N N . ALA A 1 87 ? 17.672 -5.465 21.062 1 95.25 87 ALA A N 1
ATOM 657 C CA . ALA A 1 87 ? 16.641 -4.684 21.75 1 95.25 87 ALA A CA 1
ATOM 658 C C . ALA A 1 87 ? 15.367 -4.598 20.906 1 95.25 87 ALA A C 1
ATOM 660 O O . ALA A 1 87 ? 14.281 -4.344 21.422 1 95.25 87 ALA A O 1
ATOM 661 N N . PHE A 1 88 ? 15.516 -4.793 19.594 1 95.31 88 PHE A N 1
ATOM 662 C CA . PHE A 1 88 ? 14.383 -4.594 18.688 1 95.31 88 PHE A CA 1
ATOM 663 C C . PHE A 1 88 ? 13.805 -5.934 18.25 1 95.31 88 PHE A C 1
ATOM 665 O O . PHE A 1 88 ? 12.938 -5.98 17.375 1 95.31 88 PHE A O 1
ATOM 672 N N . GLU A 1 89 ? 14.242 -7.051 18.844 1 94.38 89 GLU A N 1
ATOM 673 C CA . GLU A 1 89 ? 13.688 -8.359 18.547 1 94.38 89 GLU A CA 1
ATOM 674 C C . GLU A 1 89 ? 12.32 -8.555 19.203 1 94.38 89 GLU A C 1
ATOM 676 O O . GLU A 1 89 ? 12.086 -8.055 20.312 1 94.38 89 GLU A O 1
ATOM 681 N N . LEU A 1 90 ? 11.516 -9.336 18.578 1 94.56 90 LEU A N 1
ATOM 682 C CA . LEU A 1 90 ? 10.133 -9.492 19 1 94.56 90 LEU A CA 1
ATOM 683 C C . LEU A 1 90 ? 10.047 -9.984 20.438 1 94.56 90 LEU A C 1
ATOM 685 O O . LEU A 1 90 ? 9.273 -9.461 21.234 1 94.56 90 LEU A O 1
ATOM 689 N N . PRO A 1 91 ? 10.836 -10.984 20.859 1 92.31 91 PRO A N 1
ATOM 690 C CA . PRO A 1 91 ? 10.742 -11.422 22.25 1 92.31 91 PRO A CA 1
ATOM 691 C C . PRO A 1 91 ? 11.086 -10.312 23.234 1 92.31 91 PRO A C 1
ATOM 693 O O . PRO A 1 91 ? 10.438 -10.18 24.281 1 92.31 91 PRO A O 1
ATOM 696 N N . ALA A 1 92 ? 12.094 -9.531 22.906 1 94.56 92 ALA A N 1
ATOM 697 C CA . ALA A 1 92 ? 12.469 -8.414 23.766 1 94.56 92 ALA A CA 1
ATOM 698 C C . ALA A 1 92 ? 11.375 -7.352 23.797 1 94.56 92 ALA A C 1
ATOM 700 O O . ALA A 1 92 ? 11.039 -6.832 24.875 1 94.56 92 ALA A O 1
ATOM 701 N N . LEU A 1 93 ? 10.82 -7.02 22.688 1 95.06 93 LEU A N 1
ATOM 702 C CA . LEU A 1 93 ? 9.766 -6.016 22.578 1 95.06 93 LEU A CA 1
ATOM 703 C C . LEU A 1 93 ? 8.523 -6.461 23.344 1 95.06 93 LEU A C 1
ATOM 705 O O . LEU A 1 93 ? 7.895 -5.656 24.047 1 95.06 93 LEU A O 1
ATOM 709 N N . ALA A 1 94 ? 8.188 -7.742 23.234 1 92.5 94 ALA A N 1
ATOM 710 C CA . ALA A 1 94 ? 6.973 -8.289 23.828 1 92.5 94 ALA A CA 1
ATOM 711 C C . ALA A 1 94 ? 7.062 -8.273 25.359 1 92.5 94 ALA A C 1
ATOM 713 O O . ALA A 1 94 ? 6.043 -8.367 26.047 1 92.5 94 ALA A O 1
ATOM 714 N N . GLU A 1 95 ? 8.242 -8.109 25.938 1 92.5 95 GLU A N 1
ATOM 715 C CA . GLU A 1 95 ? 8.445 -8.133 27.375 1 92.5 95 GLU A CA 1
ATOM 716 C C . GLU A 1 95 ? 8.117 -6.785 28.016 1 92.5 95 GLU A C 1
ATOM 718 O O . GLU A 1 95 ? 7.902 -6.691 29.219 1 92.5 95 GLU A O 1
ATOM 723 N N . HIS A 1 96 ? 8.102 -5.73 27.219 1 92.5 96 HIS A N 1
ATOM 724 C CA . HIS A 1 96 ? 7.777 -4.41 27.75 1 92.5 96 HIS A CA 1
ATOM 725 C C . HIS A 1 96 ? 6.305 -4.309 28.125 1 92.5 96 HIS A C 1
ATOM 727 O O . HIS A 1 96 ? 5.457 -4.957 27.516 1 92.5 96 HIS A O 1
ATOM 733 N N . PRO A 1 97 ? 5.992 -3.498 29.109 1 89.06 97 PRO A N 1
ATOM 734 C CA . PRO A 1 97 ? 4.586 -3.354 29.484 1 89.06 97 PRO A CA 1
ATOM 735 C C . PRO A 1 97 ? 3.773 -2.553 28.469 1 89.06 97 PRO A C 1
ATOM 737 O O . PRO A 1 97 ? 4.34 -1.765 27.719 1 89.06 97 PRO A O 1
ATOM 740 N N . SER A 1 98 ? 2.504 -2.752 28.484 1 89.19 98 SER A N 1
ATOM 741 C CA . SER A 1 98 ? 1.589 -2.037 27.594 1 89.19 98 SER A CA 1
ATOM 742 C C . SER A 1 98 ? 0.96 -0.841 28.297 1 89.19 98 SER A C 1
ATOM 744 O O . SER A 1 98 ? -0.049 -0.302 27.844 1 89.19 98 SER A O 1
ATOM 746 N N . THR A 1 99 ? 1.533 -0.433 29.469 1 90.19 99 THR A N 1
ATOM 747 C CA . THR A 1 99 ? 1.03 0.714 30.219 1 90.19 99 THR A CA 1
ATOM 748 C C . THR A 1 99 ? 1.633 2.012 29.688 1 90.19 99 THR A C 1
ATOM 750 O O . THR A 1 99 ? 2.686 1.997 29.047 1 90.19 99 THR A O 1
ATOM 753 N N . LEU A 1 100 ? 0.936 3.129 30 1 92.5 100 LEU A N 1
ATOM 754 C CA . LEU A 1 100 ? 1.417 4.441 29.578 1 92.5 100 LEU A CA 1
ATOM 755 C C . LEU A 1 100 ? 2.738 4.777 30.266 1 92.5 100 LEU A C 1
ATOM 757 O O . LEU A 1 100 ? 2.936 4.453 31.438 1 92.5 100 LEU A O 1
ATOM 761 N N . ASN A 1 101 ? 3.66 5.434 29.562 1 92.5 101 ASN A N 1
ATOM 762 C CA . ASN A 1 101 ? 4.93 5.895 30.125 1 92.5 101 ASN A CA 1
ATOM 763 C C . ASN A 1 101 ? 5.031 7.414 30.109 1 92.5 101 ASN A C 1
ATOM 765 O O . ASN A 1 101 ? 4.023 8.109 29.938 1 92.5 101 ASN A O 1
ATOM 769 N N . ARG A 1 102 ? 6.164 7.934 30.406 1 92.31 102 ARG A N 1
ATOM 770 C CA . ARG A 1 102 ? 6.348 9.375 30.562 1 92.31 102 ARG A CA 1
ATOM 771 C C . ARG A 1 102 ? 6.172 10.086 29.219 1 92.31 102 ARG A C 1
ATOM 773 O O . ARG A 1 102 ? 6.016 11.305 29.172 1 92.31 102 ARG A O 1
ATOM 780 N N . SER A 1 103 ? 6.137 9.336 28.125 1 92.38 103 SER A N 1
ATOM 781 C CA . SER A 1 103 ? 5.93 9.914 26.797 1 92.38 103 SER A CA 1
ATOM 782 C C . SER A 1 103 ? 4.449 9.969 26.438 1 92.38 103 SER A C 1
ATOM 784 O O . SER A 1 103 ? 4.082 10.398 25.344 1 92.38 103 SER A O 1
ATOM 786 N N . PHE A 1 104 ? 3.598 9.5 27.312 1 92.62 104 PHE A N 1
ATOM 787 C CA . PHE A 1 104 ? 2.148 9.508 27.156 1 92.62 104 PHE A CA 1
ATOM 788 C C . PHE A 1 104 ? 1.705 8.445 26.156 1 92.62 104 PHE A C 1
ATOM 790 O O . PHE A 1 104 ? 0.653 8.578 25.531 1 92.62 104 PHE A O 1
ATOM 797 N N . VAL A 1 105 ? 2.529 7.414 25.828 1 90.62 105 VAL A N 1
ATOM 798 C CA . VAL A 1 105 ? 2.182 6.273 24.984 1 90.62 105 VAL A CA 1
ATOM 799 C C . VAL A 1 105 ? 2.562 4.973 25.688 1 90.62 105 VAL A C 1
ATOM 801 O O . VAL A 1 105 ? 3.385 4.977 26.609 1 90.62 105 VAL A O 1
ATOM 804 N N . PRO A 1 106 ? 1.945 3.855 25.297 1 90.62 106 PRO A N 1
ATOM 805 C CA . PRO A 1 106 ? 2.367 2.586 25.906 1 90.62 106 PRO A CA 1
ATOM 806 C C . PRO A 1 106 ? 3.844 2.281 25.656 1 90.62 106 PRO A C 1
ATOM 808 O O . PRO A 1 106 ? 4.348 2.5 24.547 1 90.62 106 PRO A O 1
ATOM 811 N N . GLU A 1 107 ? 4.477 1.817 26.703 1 92.38 107 GLU A N 1
ATOM 812 C CA . GLU A 1 107 ? 5.918 1.578 26.641 1 92.38 107 GLU A CA 1
ATOM 813 C C . GLU A 1 107 ? 6.27 0.629 25.484 1 92.38 107 GLU A C 1
ATOM 815 O O . GLU A 1 107 ? 7.176 0.905 24.703 1 92.38 107 GLU A O 1
ATOM 820 N N . ARG A 1 108 ? 5.574 -0.487 25.406 1 93.19 108 ARG A N 1
ATOM 821 C CA . ARG A 1 108 ? 5.832 -1.472 24.359 1 93.19 108 ARG A CA 1
ATOM 822 C C . ARG A 1 108 ? 5.645 -0.862 22.969 1 93.19 108 ARG A C 1
ATOM 824 O O . ARG A 1 108 ? 6.469 -1.069 22.078 1 93.19 108 ARG A O 1
ATOM 831 N N . ALA A 1 109 ? 4.617 -0.124 22.734 1 92.12 109 ALA A N 1
ATOM 832 C CA . ALA A 1 109 ? 4.363 0.53 21.453 1 92.12 109 ALA A CA 1
ATOM 833 C C . ALA A 1 109 ? 5.484 1.502 21.109 1 92.12 109 ALA A C 1
ATOM 835 O O . ALA A 1 109 ? 5.938 1.545 19.953 1 92.12 109 ALA A O 1
ATOM 836 N N . GLU A 1 110 ? 5.879 2.275 22.062 1 93.31 110 GLU A N 1
ATOM 837 C CA . GLU A 1 110 ? 6.977 3.211 21.828 1 93.31 110 GLU A CA 1
ATOM 838 C C . GLU A 1 110 ? 8.227 2.486 21.344 1 93.31 110 GLU A C 1
ATOM 840 O O . GLU A 1 110 ? 8.891 2.947 20.422 1 93.31 110 GLU A O 1
ATOM 845 N N . ARG A 1 111 ? 8.531 1.345 21.984 1 95.5 111 ARG A N 1
ATOM 846 C CA . ARG A 1 111 ? 9.711 0.583 21.609 1 95.5 111 ARG A CA 1
ATOM 847 C C . ARG A 1 111 ? 9.578 0.034 20.188 1 95.5 111 ARG A C 1
ATOM 849 O O . ARG A 1 111 ? 10.555 -0.004 19.438 1 95.5 111 ARG A O 1
ATOM 856 N N . VAL A 1 112 ? 8.438 -0.385 19.828 1 95.56 112 VAL A N 1
ATOM 857 C CA . VAL A 1 112 ? 8.188 -0.863 18.469 1 95.56 112 VAL A CA 1
ATOM 858 C C . VAL A 1 112 ? 8.375 0.281 17.484 1 95.56 112 VAL A C 1
ATOM 860 O O . VAL A 1 112 ? 8.984 0.101 16.422 1 95.56 112 VAL A O 1
ATOM 863 N N . PHE A 1 113 ? 7.902 1.471 17.812 1 94.38 113 PHE A N 1
ATOM 864 C CA . PHE A 1 113 ? 8.07 2.635 16.953 1 94.38 113 PHE A CA 1
ATOM 865 C C . PHE A 1 113 ? 9.547 2.936 16.734 1 94.38 113 PHE A C 1
ATOM 867 O O . PHE A 1 113 ? 9.953 3.277 15.625 1 94.38 113 PHE A O 1
ATOM 874 N N . ILE A 1 114 ? 10.312 2.812 17.766 1 96.19 114 ILE A N 1
ATOM 875 C CA . ILE A 1 114 ? 11.742 3.072 17.672 1 96.19 114 ILE A CA 1
ATOM 876 C C . ILE A 1 114 ? 12.406 2.01 16.797 1 96.19 114 ILE A C 1
ATOM 878 O O . ILE A 1 114 ? 13.281 2.322 15.984 1 96.19 114 ILE A O 1
ATOM 882 N N . ALA A 1 115 ? 11.984 0.772 16.969 1 96.94 115 ALA A N 1
ATOM 883 C CA . ALA A 1 115 ? 12.477 -0.302 16.109 1 96.94 115 ALA A CA 1
ATOM 884 C C . ALA A 1 115 ? 12.141 -0.039 14.648 1 96.94 115 ALA A C 1
ATOM 886 O O . ALA A 1 115 ? 12.984 -0.225 13.766 1 96.94 115 ALA A O 1
ATOM 887 N N . ASP A 1 116 ? 10.945 0.372 14.406 1 95.81 116 ASP A N 1
ATOM 888 C CA . ASP A 1 116 ? 10.5 0.685 13.055 1 95.81 116 ASP A CA 1
ATOM 889 C C . ASP A 1 116 ? 11.273 1.874 12.484 1 95.81 116 ASP A C 1
ATOM 891 O O . ASP A 1 116 ? 11.578 1.913 11.289 1 95.81 116 ASP A O 1
ATOM 895 N N . LEU A 1 117 ? 11.516 2.836 13.305 1 96.69 117 LEU A N 1
ATOM 896 C CA . LEU A 1 117 ? 12.32 3.98 12.898 1 96.69 117 LEU A CA 1
ATOM 897 C C . LEU A 1 117 ? 13.695 3.533 12.422 1 96.69 117 LEU A C 1
ATOM 899 O O . LEU A 1 117 ? 14.18 3.992 11.383 1 96.69 117 LEU A O 1
ATOM 903 N N . HIS A 1 118 ? 14.32 2.668 13.156 1 96.5 118 HIS A N 1
ATOM 904 C CA . HIS A 1 118 ? 15.602 2.107 12.75 1 96.5 118 HIS A CA 1
ATOM 905 C C . HIS A 1 118 ? 15.508 1.443 11.383 1 96.5 118 HIS A C 1
ATOM 907 O O . HIS A 1 118 ? 16.359 1.657 10.523 1 96.5 118 HIS A O 1
ATOM 913 N N . ALA A 1 119 ? 14.508 0.648 11.227 1 95 119 ALA A N 1
ATOM 914 C CA . ALA A 1 119 ? 14.328 -0.062 9.969 1 95 119 ALA A CA 1
ATOM 915 C C . ALA A 1 119 ? 14.195 0.915 8.805 1 95 119 ALA A C 1
ATOM 917 O O . ALA A 1 119 ? 14.734 0.677 7.719 1 95 119 ALA A O 1
ATOM 918 N N . MET A 1 120 ? 13.5 2.014 9.016 1 95.12 120 MET A N 1
ATOM 919 C CA . MET A 1 120 ? 13.305 3.031 7.988 1 95.12 120 MET A CA 1
ATOM 920 C C . MET A 1 120 ? 14.633 3.693 7.617 1 95.12 120 MET A C 1
ATOM 922 O O . MET A 1 120 ? 14.898 3.93 6.441 1 95.12 120 MET A O 1
ATOM 926 N N . GLN A 1 121 ? 15.398 3.969 8.578 1 95.25 121 GLN A N 1
ATOM 927 C CA . GLN A 1 121 ? 16.703 4.578 8.32 1 95.25 121 GLN A CA 1
ATOM 928 C C . GLN A 1 121 ? 17.609 3.629 7.547 1 95.25 121 GLN A C 1
ATOM 930 O O . GLN A 1 121 ? 18.344 4.055 6.648 1 95.25 121 GLN A O 1
ATOM 935 N N . ALA A 1 122 ? 17.5 2.396 7.855 1 94.12 122 ALA A N 1
ATOM 936 C CA . ALA A 1 122 ? 18.406 1.391 7.301 1 94.12 122 ALA A CA 1
ATOM 937 C C . ALA A 1 122 ? 18.141 1.165 5.816 1 94.12 122 ALA A C 1
ATOM 939 O O . ALA A 1 122 ? 19.047 0.845 5.051 1 94.12 122 ALA A O 1
ATOM 940 N N . ARG A 1 123 ? 16.969 1.386 5.352 1 94.81 123 ARG A N 1
ATOM 941 C CA . ARG A 1 123 ? 16.641 0.994 3.988 1 94.81 123 ARG A CA 1
ATOM 942 C C . ARG A 1 123 ? 16.531 2.213 3.078 1 94.81 123 ARG A C 1
ATOM 944 O O . ARG A 1 123 ? 16.234 2.082 1.889 1 94.81 123 ARG A O 1
ATOM 951 N N . ALA A 1 124 ? 16.75 3.402 3.625 1 95.88 124 ALA A N 1
ATOM 952 C CA . ALA A 1 124 ? 16.609 4.641 2.863 1 95.88 124 ALA A CA 1
ATOM 953 C C . ALA A 1 124 ? 17.562 4.66 1.672 1 95.88 124 ALA A C 1
ATOM 955 O O . ALA A 1 124 ? 18.781 4.586 1.842 1 95.88 124 ALA A O 1
ATOM 956 N N . GLY A 1 125 ? 17 4.746 0.479 1 96.81 125 GLY A N 1
ATOM 957 C CA . GLY A 1 125 ? 17.797 4.809 -0.731 1 96.81 125 GLY A CA 1
ATOM 958 C C . GLY A 1 125 ? 17.859 3.492 -1.482 1 96.81 125 GLY A C 1
ATOM 959 O O . GLY A 1 125 ? 18.234 3.453 -2.654 1 96.81 125 GLY A O 1
ATOM 960 N N . ASN A 1 126 ? 17.453 2.379 -0.84 1 96.25 126 ASN A N 1
ATOM 961 C CA . ASN A 1 126 ? 17.531 1.063 -1.468 1 96.25 126 ASN A CA 1
ATOM 962 C C . ASN A 1 126 ? 16.656 0.987 -2.711 1 96.25 126 ASN A C 1
ATOM 964 O O . ASN A 1 126 ? 17.062 0.432 -3.732 1 96.25 126 ASN A O 1
ATOM 968 N N . GLY A 1 127 ? 15.453 1.52 -2.574 1 95.38 127 GLY A N 1
ATOM 969 C CA . GLY A 1 127 ? 14.562 1.527 -3.721 1 95.38 127 GLY A CA 1
ATOM 970 C C . GLY A 1 127 ? 15.117 2.301 -4.902 1 95.38 127 GLY A C 1
ATOM 971 O O . GLY A 1 127 ? 14.93 1.898 -6.055 1 95.38 127 GLY A O 1
ATOM 972 N N . THR A 1 128 ? 15.797 3.363 -4.617 1 96.69 128 THR A N 1
ATOM 973 C CA . THR A 1 128 ? 16.422 4.18 -5.648 1 96.69 128 THR A CA 1
ATOM 974 C C . THR A 1 128 ? 17.516 3.398 -6.363 1 96.69 128 THR A C 1
ATOM 976 O O . THR A 1 128 ? 17.625 3.434 -7.59 1 96.69 128 THR A O 1
ATOM 979 N N . VAL A 1 129 ? 18.297 2.697 -5.605 1 94.75 129 VAL A N 1
ATOM 980 C CA . VAL A 1 129 ? 19.375 1.879 -6.164 1 94.75 129 VAL A CA 1
ATOM 981 C C . VAL A 1 129 ? 18.781 0.827 -7.102 1 94.75 129 VAL A C 1
ATOM 983 O O . VAL A 1 129 ? 19.281 0.63 -8.219 1 94.75 129 VAL A O 1
ATOM 986 N N . LEU A 1 130 ? 17.781 0.193 -6.695 1 93.44 130 LEU A N 1
ATOM 987 C CA . LEU A 1 130 ? 17.125 -0.829 -7.504 1 93.44 130 LEU A CA 1
ATOM 988 C C . LEU A 1 130 ? 16.578 -0.229 -8.797 1 93.44 130 LEU A C 1
ATOM 990 O O . LEU A 1 130 ? 16.672 -0.842 -9.859 1 93.44 130 LEU A O 1
ATOM 994 N N . ALA A 1 131 ? 15.969 0.944 -8.656 1 93.25 131 ALA A N 1
ATOM 995 C CA . ALA A 1 131 ? 15.43 1.628 -9.828 1 93.25 131 ALA A CA 1
ATOM 996 C C . ALA A 1 131 ? 16.531 1.927 -10.844 1 93.25 131 ALA A C 1
ATOM 998 O O . ALA A 1 131 ? 16.359 1.726 -12.047 1 93.25 131 ALA A O 1
ATOM 999 N N . LEU A 1 132 ? 17.625 2.381 -10.352 1 92.38 132 LEU A N 1
ATOM 1000 C CA . LEU A 1 132 ? 18.75 2.713 -11.211 1 92.38 132 LEU A CA 1
ATOM 1001 C C . LEU A 1 132 ? 19.328 1.457 -11.859 1 92.38 132 LEU A C 1
ATOM 1003 O O . LEU A 1 132 ? 19.688 1.473 -13.047 1 92.38 132 LEU A O 1
ATOM 1007 N N . ASP A 1 133 ? 19.406 0.379 -11.109 1 89.44 133 ASP A N 1
ATOM 1008 C CA . ASP A 1 133 ? 19.891 -0.882 -11.648 1 89.44 133 ASP A CA 1
ATOM 1009 C C . ASP A 1 133 ? 18.953 -1.436 -12.711 1 89.44 133 ASP A C 1
ATOM 1011 O O . ASP A 1 133 ? 19.391 -2.018 -13.703 1 89.44 133 ASP A O 1
ATOM 1015 N N . ASN A 1 134 ? 17.734 -1.274 -12.438 1 85.5 134 ASN A N 1
ATOM 1016 C CA . ASN A 1 134 ? 16.734 -1.775 -13.367 1 85.5 134 ASN A CA 1
ATOM 1017 C C . ASN A 1 134 ? 16.812 -1.066 -14.719 1 85.5 134 ASN A C 1
ATOM 1019 O O . ASN A 1 134 ? 16.422 -1.623 -15.742 1 85.5 134 ASN A O 1
ATOM 1023 N N . GLU A 1 135 ? 17.25 0.146 -14.727 1 83.75 135 GLU A N 1
ATOM 1024 C CA . GLU A 1 135 ? 17.391 0.901 -15.969 1 83.75 135 GLU A CA 1
ATOM 1025 C C . GLU A 1 135 ? 18.344 0.206 -16.938 1 83.75 135 GLU A C 1
ATOM 1027 O O . GLU A 1 135 ? 18.203 0.329 -18.156 1 83.75 135 GLU A O 1
ATOM 1032 N N . THR A 1 136 ? 19.312 -0.508 -16.422 1 76.94 136 THR A N 1
ATOM 1033 C CA . THR A 1 136 ? 20.328 -1.115 -17.281 1 76.94 136 THR A CA 1
ATOM 1034 C C . THR A 1 136 ? 20.141 -2.629 -17.344 1 76.94 136 THR A C 1
ATOM 1036 O O . THR A 1 136 ? 20.688 -3.291 -18.234 1 76.94 136 THR A O 1
ATOM 1039 N N . ARG A 1 137 ? 19.109 -3.123 -16.578 1 67.38 137 ARG A N 1
ATOM 1040 C CA . ARG A 1 137 ? 18.797 -4.543 -16.453 1 67.38 137 ARG A CA 1
ATOM 1041 C C . ARG A 1 137 ? 20.062 -5.383 -16.453 1 67.38 137 ARG A C 1
ATOM 1043 O O . ARG A 1 137 ? 20.094 -6.492 -17 1 67.38 137 ARG A O 1
ATOM 1050 N N . GLY A 1 138 ? 21.078 -4.859 -15.828 1 58.88 138 GLY A N 1
ATOM 1051 C CA . GLY A 1 138 ? 22.344 -5.559 -15.734 1 58.88 138 GLY A CA 1
ATOM 1052 C C . GLY A 1 138 ? 23.047 -5.723 -17.062 1 58.88 138 GLY A C 1
ATOM 1053 O O . GLY A 1 138 ? 24.016 -6.477 -17.188 1 58.88 138 GLY A O 1
ATOM 1054 N N . LEU A 1 139 ? 22.344 -5.094 -18.078 1 64.31 139 LEU A N 1
ATOM 1055 C CA . LEU A 1 139 ? 22.891 -5.191 -19.422 1 64.31 139 LEU A CA 1
ATOM 1056 C C . LEU A 1 139 ? 23.922 -4.109 -19.672 1 64.31 139 LEU A C 1
ATOM 1058 O O . LEU A 1 139 ? 24.203 -3.285 -18.797 1 64.31 139 LEU A O 1
ATOM 1062 N N . SER A 1 140 ? 24.625 -4.18 -20.828 1 60.75 140 SER A N 1
ATOM 1063 C CA . SER A 1 140 ? 25.625 -3.205 -21.25 1 60.75 140 SER A CA 1
ATOM 1064 C C . SER A 1 140 ? 25.047 -1.799 -21.312 1 60.75 140 SER A C 1
ATOM 1066 O O . SER A 1 140 ? 23.859 -1.627 -21.609 1 60.75 140 SER A O 1
ATOM 1068 N N . GLY A 1 141 ? 25.266 -0.896 -20.219 1 70 141 GLY A N 1
ATOM 1069 C CA . GLY A 1 141 ? 24.859 0.495 -20.156 1 70 141 GLY A CA 1
ATOM 1070 C C . GLY A 1 141 ? 25.031 1.122 -18.797 1 70 141 GLY A C 1
ATOM 1071 O O . GLY A 1 141 ? 25.344 0.427 -17.828 1 70 141 GLY A O 1
ATOM 1072 N N . LYS A 1 142 ? 25.016 2.367 -18.938 1 79.5 142 LYS A N 1
ATOM 1073 C CA . LYS A 1 142 ? 25.172 3.123 -17.703 1 79.5 142 LYS A CA 1
ATOM 1074 C C . LYS A 1 142 ? 23.828 3.676 -17.234 1 79.5 142 LYS A C 1
ATOM 1076 O O . LYS A 1 142 ? 23.016 4.148 -18.031 1 79.5 142 LYS A O 1
ATOM 1081 N N . PRO A 1 143 ? 23.547 3.432 -15.891 1 88.31 143 PRO A N 1
ATOM 1082 C CA . PRO A 1 143 ? 22.359 4.105 -15.359 1 88.31 143 PRO A CA 1
ATOM 1083 C C . PRO A 1 143 ? 22.406 5.621 -15.539 1 88.31 143 PRO A C 1
ATOM 1085 O O . PRO A 1 143 ? 23.484 6.184 -15.734 1 88.31 143 PRO A O 1
ATOM 1088 N N . ARG A 1 144 ? 21.234 6.23 -15.516 1 91.44 144 ARG A N 1
ATOM 1089 C CA . ARG A 1 144 ? 21.156 7.668 -15.773 1 91.44 144 ARG A CA 1
ATOM 1090 C C . ARG A 1 144 ? 21.875 8.453 -14.688 1 91.44 144 ARG A C 1
ATOM 1092 O O . ARG A 1 144 ? 22.297 9.594 -14.914 1 91.44 144 ARG A O 1
ATOM 1099 N N . ALA A 1 145 ? 21.953 7.832 -13.5 1 94.06 145 ALA A N 1
ATOM 1100 C CA . ALA A 1 145 ? 22.578 8.523 -12.367 1 94.06 145 ALA A CA 1
ATOM 1101 C C . ALA A 1 145 ? 23.438 7.57 -11.547 1 94.06 145 ALA A C 1
ATOM 1103 O O . ALA A 1 145 ? 23.266 6.348 -11.617 1 94.06 145 ALA A O 1
ATOM 1104 N N . THR A 1 146 ? 24.375 8.141 -10.867 1 92.81 146 THR A N 1
ATOM 1105 C CA . THR A 1 146 ? 25.188 7.406 -9.906 1 92.81 146 THR A CA 1
ATOM 1106 C C . THR A 1 146 ? 24.969 7.945 -8.492 1 92.81 146 THR A C 1
ATOM 1108 O O . THR A 1 146 ? 24.859 9.156 -8.297 1 92.81 146 THR A O 1
ATOM 1111 N N . ILE A 1 147 ? 24.969 7.055 -7.586 1 93.94 147 ILE A N 1
ATOM 1112 C CA . ILE A 1 147 ? 24.812 7.469 -6.195 1 93.94 147 ILE A CA 1
ATOM 1113 C C . ILE A 1 147 ? 26.125 8.086 -5.699 1 93.94 147 ILE A C 1
ATOM 1115 O O . ILE A 1 147 ? 27.125 7.395 -5.559 1 93.94 147 ILE A O 1
ATOM 1119 N N . ALA A 1 148 ? 26.062 9.328 -5.371 1 93.75 148 ALA A N 1
ATOM 1120 C CA . ALA A 1 148 ? 27.25 10.039 -4.934 1 93.75 148 ALA A CA 1
ATOM 1121 C C . ALA A 1 148 ? 27.484 9.875 -3.432 1 93.75 148 ALA A C 1
ATOM 1123 O O . ALA A 1 148 ? 28.594 10.016 -2.945 1 93.75 148 ALA A O 1
ATOM 1124 N N . GLY A 1 149 ? 26.422 9.617 -2.707 1 91.38 149 GLY A N 1
ATOM 1125 C CA . GLY A 1 149 ? 26.531 9.391 -1.276 1 91.38 149 GLY A CA 1
ATOM 1126 C C . GLY A 1 149 ? 25.219 9.57 -0.534 1 91.38 149 GLY A C 1
ATOM 1127 O O . GLY A 1 149 ? 24.203 9.883 -1.141 1 91.38 149 GLY A O 1
ATOM 1128 N N . ARG A 1 150 ? 25.297 9.242 0.755 1 94.62 150 ARG A N 1
ATOM 1129 C CA . ARG A 1 150 ? 24.188 9.445 1.678 1 94.62 150 ARG A CA 1
ATOM 1130 C C . ARG A 1 150 ? 24.547 10.445 2.77 1 94.62 150 ARG A C 1
ATOM 1132 O O . ARG A 1 150 ? 25.672 10.422 3.291 1 94.62 150 ARG A O 1
ATOM 1139 N N . ARG A 1 151 ? 23.656 11.312 3.016 1 96.75 151 ARG A N 1
ATOM 1140 C CA . ARG A 1 151 ? 23.812 12.266 4.113 1 96.75 151 ARG A CA 1
ATOM 1141 C C . ARG A 1 151 ? 22.609 12.234 5.047 1 96.75 151 ARG A C 1
ATOM 1143 O O . ARG A 1 151 ? 21.484 12 4.605 1 96.75 151 ARG A O 1
ATOM 1150 N N . ARG A 1 152 ? 22.891 12.43 6.332 1 97.56 152 ARG A N 1
ATOM 1151 C CA . ARG A 1 152 ? 21.844 12.406 7.352 1 97.56 152 ARG A CA 1
ATOM 1152 C C . ARG A 1 152 ? 21.844 13.703 8.164 1 97.56 152 ARG A C 1
ATOM 1154 O O . ARG A 1 152 ? 22.906 14.195 8.547 1 97.56 152 ARG A O 1
ATOM 1161 N N . TYR A 1 153 ? 20.688 14.211 8.336 1 98.25 153 TYR A N 1
ATOM 1162 C CA . TYR A 1 153 ? 20.562 15.461 9.078 1 98.25 153 TYR A CA 1
ATOM 1163 C C . TYR A 1 153 ? 19.609 15.305 10.258 1 98.25 153 TYR A C 1
ATOM 1165 O O . TYR A 1 153 ? 18.703 14.477 10.219 1 98.25 153 TYR A O 1
ATOM 1173 N N . ALA A 1 154 ? 19.812 16.109 11.297 1 97.94 154 ALA A N 1
ATOM 1174 C CA . ALA A 1 154 ? 18.953 16.062 12.477 1 97.94 154 ALA A CA 1
ATOM 1175 C C . ALA A 1 154 ? 17.5 16.312 12.094 1 97.94 154 ALA A C 1
ATOM 1177 O O . ALA A 1 154 ? 17.203 17.141 11.234 1 97.94 154 ALA A O 1
ATOM 1178 N N . HIS A 1 155 ? 16.625 15.562 12.789 1 98.06 155 HIS A N 1
ATOM 1179 C CA . HIS A 1 155 ? 15.203 15.539 12.477 1 98.06 155 HIS A CA 1
ATOM 1180 C C . HIS A 1 155 ? 14.602 16.938 12.562 1 98.06 155 HIS A C 1
ATOM 1182 O O . HIS A 1 155 ? 13.977 17.406 11.609 1 98.06 155 HIS A O 1
ATOM 1188 N N . HIS A 1 156 ? 14.797 17.656 13.625 1 98.31 156 HIS A N 1
ATOM 1189 C CA . HIS A 1 156 ? 14.211 18.969 13.828 1 98.31 156 HIS A CA 1
ATOM 1190 C C . HIS A 1 156 ? 14.906 20.031 12.969 1 98.31 156 HIS A C 1
ATOM 1192 O O . HIS A 1 156 ? 14.289 21.016 12.562 1 98.31 156 HIS A O 1
ATOM 1198 N N . LEU A 1 157 ? 16.172 19.797 12.633 1 98.5 157 LEU A N 1
ATOM 1199 C CA . LEU A 1 157 ? 16.859 20.688 11.695 1 98.5 157 LEU A CA 1
ATOM 1200 C C . LEU A 1 157 ? 16.234 20.594 10.312 1 98.5 157 LEU A C 1
ATOM 1202 O O . LEU A 1 157 ? 16.094 21.594 9.617 1 98.5 157 LEU A O 1
ATOM 1206 N N . ALA A 1 158 ? 15.875 19.406 9.922 1 98.62 158 ALA A N 1
ATOM 1207 C CA . ALA A 1 158 ? 15.211 19.219 8.633 1 98.62 158 ALA A CA 1
ATOM 1208 C C . ALA A 1 158 ? 13.867 19.938 8.602 1 98.62 158 ALA A C 1
ATOM 1210 O O . ALA A 1 158 ? 13.516 20.562 7.594 1 98.62 158 ALA A O 1
ATOM 1211 N N . HIS A 1 159 ? 13.156 19.844 9.727 1 98.75 159 HIS A N 1
ATOM 1212 C CA . HIS A 1 159 ? 11.938 20.625 9.836 1 98.75 159 HIS A CA 1
ATOM 1213 C C . HIS A 1 159 ? 12.219 22.109 9.656 1 98.75 159 HIS A C 1
ATOM 1215 O O . HIS A 1 159 ? 11.531 22.781 8.875 1 98.75 159 HIS A O 1
ATOM 1221 N N . ALA A 1 160 ? 13.203 22.562 10.344 1 98.75 160 ALA A N 1
ATOM 1222 C CA . ALA A 1 160 ? 13.539 23.984 10.336 1 98.75 160 ALA A CA 1
ATOM 1223 C C . ALA A 1 160 ? 13.969 24.438 8.945 1 98.75 160 ALA A C 1
ATOM 1225 O O . ALA A 1 160 ? 13.555 25.5 8.477 1 98.75 160 ALA A O 1
ATOM 1226 N N . ALA A 1 161 ? 14.773 23.625 8.32 1 98.75 161 ALA A N 1
ATOM 1227 C CA . ALA A 1 161 ? 15.258 23.969 6.98 1 98.75 161 ALA A CA 1
ATOM 1228 C C . ALA A 1 161 ? 14.094 24.125 6.008 1 98.75 161 ALA A C 1
ATOM 1230 O O . ALA A 1 161 ? 14 25.141 5.301 1 98.75 161 ALA A O 1
ATOM 1231 N N . TYR A 1 162 ? 13.211 23.203 6 1 98.69 162 TYR A N 1
ATOM 1232 C CA . TYR A 1 162 ? 12.039 23.281 5.137 1 98.69 162 TYR A CA 1
ATOM 1233 C C . TYR A 1 162 ? 11.195 24.516 5.469 1 98.69 162 TYR A C 1
ATOM 1235 O O . TYR A 1 162 ? 10.828 25.281 4.578 1 98.69 162 TYR A O 1
ATOM 1243 N N . ALA A 1 163 ? 10.945 24.703 6.738 1 98.56 163 ALA A N 1
ATOM 1244 C CA . ALA A 1 163 ? 10.008 25.75 7.176 1 98.56 163 ALA A CA 1
ATOM 1245 C C . ALA A 1 163 ? 10.586 27.141 6.938 1 98.56 163 ALA A C 1
ATOM 1247 O O . ALA A 1 163 ? 9.898 28.031 6.434 1 98.56 163 ALA A O 1
ATOM 1248 N N . LEU A 1 164 ? 11.812 27.359 7.254 1 98.56 164 LEU A N 1
ATOM 1249 C CA . LEU A 1 164 ? 12.438 28.672 7.164 1 98.56 164 LEU A CA 1
ATOM 1250 C C . LEU A 1 164 ? 12.734 29.031 5.711 1 98.56 164 LEU A C 1
ATOM 1252 O O . LEU A 1 164 ? 12.367 30.109 5.246 1 98.56 164 LEU A O 1
ATOM 1256 N N . TRP A 1 165 ? 13.305 28.109 4.977 1 98.56 165 TRP A N 1
ATOM 1257 C CA . TRP A 1 165 ? 13.719 28.422 3.613 1 98.56 165 TRP A CA 1
ATOM 1258 C C . TRP A 1 165 ? 12.523 28.484 2.676 1 98.56 165 TRP A C 1
ATOM 1260 O O . TRP A 1 165 ? 12.562 29.172 1.644 1 98.56 165 TRP A O 1
ATOM 1270 N N . SER A 1 166 ? 11.461 27.812 3.01 1 97.94 166 SER A N 1
ATOM 1271 C CA . SER A 1 166 ? 10.266 27.875 2.174 1 97.94 166 SER A CA 1
ATOM 1272 C C . SER A 1 166 ? 9.414 29.094 2.523 1 97.94 166 SER A C 1
ATOM 1274 O O . SER A 1 166 ? 8.453 29.406 1.812 1 97.94 166 SER A O 1
ATOM 1276 N N . SER A 1 167 ? 9.68 29.781 3.613 1 97.81 167 SER A N 1
ATOM 1277 C CA . SER A 1 167 ? 8.891 30.922 4.074 1 97.81 167 SER A CA 1
ATOM 1278 C C . SER A 1 167 ? 9.172 32.156 3.229 1 97.81 167 SER A C 1
ATOM 1280 O O . SER A 1 167 ? 10.164 32.219 2.5 1 97.81 167 SER A O 1
ATOM 1282 N N . PRO A 1 168 ? 8.305 33.156 3.295 1 95.94 168 PRO A N 1
ATOM 1283 C CA . PRO A 1 168 ? 8.547 34.406 2.557 1 95.94 168 PRO A CA 1
ATOM 1284 C C . PRO A 1 168 ? 9.523 35.312 3.273 1 95.94 168 PRO A C 1
ATOM 1286 O O . PRO A 1 168 ? 9.742 36.469 2.832 1 95.94 168 PRO A O 1
ATOM 1289 N N . PHE A 1 169 ? 10.156 34.906 4.383 1 97.06 169 PHE A N 1
ATOM 1290 C CA . PHE A 1 169 ? 10.883 35.812 5.25 1 97.06 169 PHE A CA 1
ATOM 1291 C C . PHE A 1 169 ? 12.383 35.75 4.992 1 97.06 169 PHE A C 1
ATOM 1293 O O . PHE A 1 169 ? 12.898 34.688 4.637 1 97.06 169 PHE A O 1
ATOM 1300 N N . GLU A 1 170 ? 13.062 36.844 5.191 1 95.75 170 GLU A N 1
ATOM 1301 C CA . GLU A 1 170 ? 14.523 36.875 5.152 1 95.75 170 GLU A CA 1
ATOM 1302 C C . GLU A 1 170 ? 15.117 36.562 6.52 1 95.75 170 GLU A C 1
ATOM 1304 O O . GLU A 1 170 ? 16.172 35.938 6.613 1 95.75 170 GLU A O 1
ATOM 1309 N N . GLU A 1 171 ? 14.438 37.094 7.527 1 97.06 171 GLU A N 1
ATOM 1310 C CA . GLU A 1 171 ? 14.75 36.812 8.922 1 97.06 171 GLU A CA 1
ATOM 1311 C C . GLU A 1 171 ? 13.531 36.281 9.68 1 97.06 171 GLU A C 1
ATOM 1313 O O . GLU A 1 171 ? 12.43 36.812 9.508 1 97.06 171 GLU A O 1
ATOM 1318 N N . ALA A 1 172 ? 13.758 35.25 10.477 1 98.56 172 ALA A N 1
ATOM 1319 C CA . ALA A 1 172 ? 12.625 34.688 11.188 1 98.56 172 ALA A CA 1
ATOM 1320 C C . ALA A 1 172 ? 13.094 33.781 12.328 1 98.56 172 ALA A C 1
ATOM 1322 O O . ALA A 1 172 ? 14.25 33.344 12.344 1 98.56 172 ALA A O 1
ATOM 1323 N N . THR A 1 173 ? 12.281 33.625 13.32 1 98.69 173 THR A N 1
ATOM 1324 C CA . THR A 1 173 ? 12.414 32.625 14.367 1 98.69 173 THR A CA 1
ATOM 1325 C C . THR A 1 173 ? 11.508 31.422 14.078 1 98.69 173 THR A C 1
ATOM 1327 O O . THR A 1 173 ? 10.32 31.594 13.766 1 98.69 173 THR A O 1
ATOM 1330 N N . ALA A 1 174 ? 12.109 30.25 14.094 1 98.75 174 ALA A N 1
ATOM 1331 C CA . ALA A 1 174 ? 11.312 29.047 13.891 1 98.75 174 ALA A CA 1
ATOM 1332 C C . ALA A 1 174 ? 11.125 28.281 15.195 1 98.75 174 ALA A C 1
ATOM 1334 O O . ALA A 1 174 ? 12.094 28.062 15.93 1 98.75 174 ALA A O 1
ATOM 1335 N N . LEU A 1 175 ? 9.938 27.969 15.508 1 98.56 175 LEU A N 1
ATOM 1336 C CA . LEU A 1 175 ? 9.602 27.047 16.594 1 98.56 175 LEU A CA 1
ATOM 1337 C C . LEU A 1 175 ? 9.141 25.703 16.031 1 98.56 175 LEU A C 1
ATOM 1339 O O . LEU A 1 175 ? 8.078 25.609 15.414 1 98.56 175 LEU A O 1
ATOM 1343 N N . ILE A 1 176 ? 9.969 24.656 16.219 1 98.62 176 ILE A N 1
ATOM 1344 C CA . ILE A 1 176 ? 9.633 23.297 15.82 1 98.62 176 ILE A CA 1
ATOM 1345 C C . ILE A 1 176 ? 9.039 22.547 17.016 1 98.62 176 ILE A C 1
ATOM 1347 O O . ILE A 1 176 ? 9.695 22.391 18.047 1 98.62 176 ILE A O 1
ATOM 1351 N N . VAL A 1 177 ? 7.797 22.125 16.922 1 98.25 177 VAL A N 1
ATOM 1352 C CA . VAL A 1 177 ? 7.121 21.359 17.969 1 98.25 177 VAL A CA 1
ATOM 1353 C C . VAL A 1 177 ? 6.551 20.062 17.375 1 98.25 177 VAL A C 1
ATOM 1355 O O . VAL A 1 177 ? 5.656 20.109 16.531 1 98.25 177 VAL A O 1
ATOM 1358 N N . ASP A 1 178 ? 7.074 18.953 17.875 1 95.38 178 ASP A N 1
ATOM 1359 C CA . ASP A 1 178 ? 6.836 17.656 17.266 1 95.38 178 ASP A CA 1
ATOM 1360 C C . ASP A 1 178 ? 6.543 16.594 18.312 1 95.38 178 ASP A C 1
ATOM 1362 O O . ASP A 1 178 ? 6.383 16.906 19.5 1 95.38 178 ASP A O 1
ATOM 1366 N N . GLY A 1 179 ? 6.188 15.375 17.828 1 93.56 179 GLY A N 1
ATOM 1367 C CA . GLY A 1 179 ? 6.035 14.25 18.734 1 93.56 179 GLY A CA 1
ATOM 1368 C C . GLY A 1 179 ? 7.352 13.773 19.312 1 93.56 179 GLY A C 1
ATOM 1369 O O . GLY A 1 179 ? 7.453 13.547 20.531 1 93.56 179 GLY A O 1
ATOM 1370 N N . MET A 1 180 ? 8.25 13.641 18.391 1 92.19 180 MET A N 1
ATOM 1371 C CA . MET A 1 180 ? 9.539 13.141 18.844 1 92.19 180 MET A CA 1
ATOM 1372 C C . MET A 1 180 ? 10.664 13.602 17.922 1 92.19 180 MET A C 1
ATOM 1374 O O . MET A 1 180 ? 10.461 13.734 16.719 1 92.19 180 MET A O 1
ATOM 1378 N N . GLY A 1 181 ? 11.805 13.898 18.484 1 93.69 181 GLY A N 1
ATOM 1379 C CA . GLY A 1 181 ? 13.086 14.07 17.828 1 93.69 181 GLY A CA 1
ATOM 1380 C C . GLY A 1 181 ? 14.211 13.289 18.484 1 93.69 181 GLY A C 1
ATOM 1381 O O . GLY A 1 181 ? 13.961 12.422 19.328 1 93.69 181 GLY A O 1
ATOM 1382 N N . GLU A 1 182 ? 15.414 13.523 18.125 1 94.62 182 GLU A N 1
ATOM 1383 C CA . GLU A 1 182 ? 16.547 12.773 18.641 1 94.62 182 GLU A CA 1
ATOM 1384 C C . GLU A 1 182 ? 16.75 13.031 20.141 1 94.62 182 GLU A C 1
ATOM 1386 O O . GLU A 1 182 ? 17.094 12.117 20.891 1 94.62 182 GLU A O 1
ATOM 1391 N N . THR A 1 183 ? 16.516 14.258 20.578 1 91.88 183 THR A N 1
ATOM 1392 C CA . THR A 1 183 ? 16.828 14.602 21.953 1 91.88 183 THR A CA 1
ATOM 1393 C C . THR A 1 183 ? 15.562 15.047 22.703 1 91.88 183 THR A C 1
ATOM 1395 O O . THR A 1 183 ? 15.531 15.062 23.938 1 91.88 183 THR A O 1
ATOM 1398 N N . GLY A 1 184 ? 14.609 15.422 21.969 1 93.25 184 GLY A N 1
ATOM 1399 C CA . GLY A 1 184 ? 13.359 15.93 22.516 1 93.25 184 GLY A CA 1
ATOM 1400 C C . GLY A 1 184 ? 12.32 16.234 21.453 1 93.25 184 GLY A C 1
ATOM 1401 O O . GLY A 1 184 ? 12.477 15.828 20.297 1 93.25 184 GLY A O 1
ATOM 1402 N N . ALA A 1 185 ? 11.273 16.969 21.953 1 95.94 185 ALA A N 1
ATOM 1403 C CA . ALA A 1 185 ? 10.117 17.078 21.062 1 95.94 185 ALA A CA 1
ATOM 1404 C C . ALA A 1 185 ? 9.938 18.5 20.562 1 95.94 185 ALA A C 1
ATOM 1406 O O . ALA A 1 185 ? 8.953 18.812 19.891 1 95.94 185 ALA A O 1
ATOM 1407 N N . ALA A 1 186 ? 10.883 19.422 20.828 1 97.12 186 ALA A N 1
ATOM 1408 C CA . ALA A 1 186 ? 10.773 20.797 20.344 1 97.12 186 ALA A CA 1
ATOM 1409 C C . ALA A 1 186 ? 12.148 21.438 20.203 1 97.12 186 ALA A C 1
ATOM 1411 O O . ALA A 1 186 ? 13.109 21.016 20.859 1 97.12 186 ALA A O 1
ATOM 1412 N N . ALA A 1 187 ? 12.219 22.406 19.375 1 97.81 187 ALA A N 1
ATOM 1413 C CA . ALA A 1 187 ? 13.461 23.156 19.188 1 97.81 187 ALA A CA 1
ATOM 1414 C C . ALA A 1 187 ? 13.172 24.547 18.609 1 97.81 187 ALA A C 1
ATOM 1416 O O . ALA A 1 187 ? 12.117 24.781 18.016 1 97.81 187 ALA A O 1
ATOM 1417 N N . ILE A 1 188 ? 14.07 25.5 18.891 1 98.12 188 ILE A N 1
ATOM 1418 C CA . ILE A 1 188 ? 14 26.859 18.375 1 98.12 188 ILE A CA 1
ATOM 1419 C C . ILE A 1 188 ? 15.188 27.109 17.438 1 98.12 188 ILE A C 1
ATOM 1421 O O . ILE A 1 188 ? 16.328 26.812 17.781 1 98.12 188 ILE A O 1
ATOM 1425 N N . TYR A 1 189 ? 14.898 27.609 16.281 1 98.75 189 TYR A N 1
ATOM 1426 C CA . TYR A 1 189 ? 15.906 27.984 15.297 1 98.75 189 TYR A CA 1
ATOM 1427 C C . TYR A 1 189 ? 15.727 29.438 14.867 1 98.75 189 TYR A C 1
ATOM 1429 O O . TYR A 1 189 ? 14.68 30.047 15.117 1 98.75 189 TYR A O 1
ATOM 1437 N N . ARG A 1 190 ? 16.75 29.984 14.266 1 98.25 190 ARG A N 1
ATOM 1438 C CA . ARG A 1 190 ? 16.703 31.328 13.711 1 98.25 190 ARG A CA 1
ATOM 1439 C C . ARG A 1 190 ? 17.297 31.359 12.305 1 98.25 190 ARG A C 1
ATOM 1441 O O . ARG A 1 190 ? 18.281 30.688 12.023 1 98.25 190 ARG A O 1
ATOM 1448 N N . LEU A 1 191 ? 16.625 32.031 11.43 1 98.06 191 LEU A N 1
ATOM 1449 C CA . LEU A 1 191 ? 17.125 32.312 10.086 1 98.06 191 LEU A CA 1
ATOM 1450 C C . LEU A 1 191 ? 17.641 33.75 10 1 98.06 191 LEU A C 1
ATOM 1452 O O . LEU A 1 191 ? 16.922 34.719 10.273 1 98.06 191 LEU A O 1
ATOM 1456 N N . LYS A 1 192 ? 18.859 33.906 9.648 1 95 192 LYS A N 1
ATOM 1457 C CA . LYS A 1 192 ? 19.5 35.188 9.43 1 95 192 LYS A CA 1
ATOM 1458 C C . LYS A 1 192 ? 20.5 35.125 8.281 1 95 192 LYS A C 1
ATOM 1460 O O . LYS A 1 192 ? 21.375 34.25 8.266 1 95 192 LYS A O 1
ATOM 1465 N N . ASP A 1 193 ? 20.469 36 7.34 1 93 193 ASP A N 1
ATOM 1466 C CA . ASP A 1 193 ? 21.375 36.062 6.195 1 93 193 ASP A CA 1
ATOM 1467 C C . ASP A 1 193 ? 21.422 34.719 5.453 1 93 193 ASP A C 1
ATOM 1469 O O . ASP A 1 193 ? 22.5 34.25 5.086 1 93 193 ASP A O 1
ATOM 1473 N N . GLY A 1 194 ? 20.266 34.125 5.402 1 93.81 194 GLY A N 1
ATOM 1474 C CA . GLY A 1 194 ? 20.125 32.875 4.668 1 93.81 194 GLY A CA 1
ATOM 1475 C C . GLY A 1 194 ? 20.688 31.688 5.418 1 93.81 194 GLY A C 1
ATOM 1476 O O . GLY A 1 194 ? 20.719 30.562 4.891 1 93.81 194 GLY A O 1
ATOM 1477 N N . ARG A 1 195 ? 21.062 31.859 6.641 1 96.12 195 ARG A N 1
ATOM 1478 C CA . ARG A 1 195 ? 21.641 30.781 7.441 1 96.12 195 ARG A CA 1
ATOM 1479 C C . ARG A 1 195 ? 20.734 30.406 8.609 1 96.12 195 ARG A C 1
ATOM 1481 O O . ARG A 1 195 ? 20.094 31.281 9.211 1 96.12 195 ARG A O 1
ATOM 1488 N N . ILE A 1 196 ? 20.734 29.094 8.898 1 97.94 196 ILE A N 1
ATOM 1489 C CA . ILE A 1 196 ? 19.906 28.578 9.984 1 97.94 196 ILE A CA 1
ATOM 1490 C C . ILE A 1 196 ? 20.781 28.266 11.195 1 97.94 196 ILE A C 1
ATOM 1492 O O . ILE A 1 196 ? 21.812 27.594 11.07 1 97.94 196 ILE A O 1
ATOM 1496 N N . GLU A 1 197 ? 20.391 28.766 12.312 1 97.88 197 GLU A N 1
ATOM 1497 C CA . GLU A 1 197 ? 21.109 28.531 13.562 1 97.88 197 GLU A CA 1
ATOM 1498 C C . GLU A 1 197 ? 20.188 27.922 14.609 1 97.88 197 GLU A C 1
ATOM 1500 O O . GLU A 1 197 ? 19.047 28.375 14.797 1 97.88 197 GLU A O 1
ATOM 1505 N N . GLU A 1 198 ? 20.672 26.875 15.25 1 97.75 198 GLU A N 1
ATOM 1506 C CA . GLU A 1 198 ? 19.938 26.312 16.375 1 97.75 198 GLU A CA 1
ATOM 1507 C C . GLU A 1 198 ? 20.078 27.172 17.625 1 97.75 198 GLU A C 1
ATOM 1509 O O . GLU A 1 198 ? 21.203 27.469 18.062 1 97.75 198 GLU A O 1
ATOM 1514 N N . VAL A 1 199 ? 18.984 27.547 18.203 1 97.88 199 VAL A N 1
ATOM 1515 C CA . VAL A 1 199 ? 19 28.438 19.344 1 97.88 199 VAL A CA 1
ATOM 1516 C C . VAL A 1 199 ? 18.812 27.641 20.641 1 97.88 199 VAL A C 1
ATOM 1518 O O . VAL A 1 199 ? 19.453 27.922 21.641 1 97.88 199 VAL A O 1
ATOM 1521 N N . ARG A 1 200 ? 17.906 26.719 20.578 1 95.5 200 ARG A N 1
ATOM 1522 C CA . ARG A 1 200 ? 17.609 25.891 21.734 1 95.5 200 ARG A CA 1
ATOM 1523 C C . ARG A 1 200 ? 16.953 24.578 21.312 1 95.5 200 ARG A C 1
ATOM 1525 O O . ARG A 1 200 ? 16.172 24.547 20.359 1 95.5 200 ARG A O 1
ATOM 1532 N N . ARG A 1 201 ? 17.234 23.531 22.078 1 93.94 201 ARG A N 1
ATOM 1533 C CA . ARG A 1 201 ? 16.578 22.234 21.875 1 93.94 201 ARG A CA 1
ATOM 1534 C C . ARG A 1 201 ? 15.992 21.719 23.188 1 93.94 201 ARG A C 1
ATOM 1536 O O . ARG A 1 201 ? 16.609 21.859 24.25 1 93.94 201 ARG A O 1
ATOM 1543 N N . HIS A 1 202 ? 14.852 21.172 23.031 1 91.19 202 HIS A N 1
ATOM 1544 C CA . HIS A 1 202 ? 14.211 20.484 24.141 1 91.19 202 HIS A CA 1
ATOM 1545 C C . HIS A 1 202 ? 14.852 19.109 24.375 1 91.19 202 HIS A C 1
ATOM 1547 O O . HIS A 1 202 ? 15.305 18.469 23.438 1 91.19 202 HIS A O 1
ATOM 1553 N N . ARG A 1 203 ? 14.914 18.688 25.672 1 90.94 203 ARG A N 1
ATOM 1554 C CA . ARG A 1 203 ? 15.391 17.375 26.047 1 90.94 203 ARG A CA 1
ATOM 1555 C C . ARG A 1 203 ? 14.344 16.609 26.844 1 90.94 203 ARG A C 1
ATOM 1557 O O . ARG A 1 203 ? 13.586 17.219 27.609 1 90.94 203 ARG A O 1
ATOM 1564 N N . GLY A 1 204 ? 14.328 15.289 26.641 1 88.94 204 GLY A N 1
ATOM 1565 C CA . GLY A 1 204 ? 13.383 14.461 27.375 1 88.94 204 GLY A CA 1
ATOM 1566 C C . GLY A 1 204 ? 12.375 13.766 26.484 1 88.94 204 GLY A C 1
ATOM 1567 O O . GLY A 1 204 ? 12.281 14.07 25.281 1 88.94 204 GLY A O 1
ATOM 1568 N N . ARG A 1 205 ? 11.508 12.914 27.109 1 88.38 205 ARG A N 1
ATOM 1569 C CA . ARG A 1 205 ? 10.641 12.023 26.359 1 88.38 205 ARG A CA 1
ATOM 1570 C C . ARG A 1 205 ? 9.242 12.609 26.203 1 88.38 205 ARG A C 1
ATOM 1572 O O . ARG A 1 205 ? 8.477 12.188 25.328 1 88.38 205 ARG A O 1
ATOM 1579 N N . GLY A 1 206 ? 8.93 13.5 27.031 1 91 206 GLY A N 1
ATOM 1580 C CA . GLY A 1 206 ? 7.605 14.102 26.953 1 91 206 GLY A CA 1
ATOM 1581 C C . GLY A 1 206 ? 7.465 15.102 25.828 1 91 206 GLY A C 1
ATOM 1582 O O . GLY A 1 206 ? 8.438 15.758 25.453 1 91 206 GLY A O 1
ATOM 1583 N N . SER A 1 207 ? 6.254 15.156 25.234 1 95.25 207 SER A N 1
ATOM 1584 C CA . SER A 1 207 ? 6.027 16.062 24.125 1 95.25 207 SER A CA 1
ATOM 1585 C C . SER A 1 207 ? 4.605 16.625 24.141 1 95.25 207 SER A C 1
ATOM 1587 O O . SER A 1 207 ? 3.676 15.938 24.578 1 95.25 207 SER A O 1
ATOM 1589 N N . VAL A 1 208 ? 4.484 17.844 23.625 1 96.81 208 VAL A N 1
ATOM 1590 C CA . VAL A 1 208 ? 3.184 18.484 23.469 1 96.81 208 VAL A CA 1
ATOM 1591 C C . VAL A 1 208 ? 2.318 17.672 22.516 1 96.81 208 VAL A C 1
ATOM 1593 O O . VAL A 1 208 ? 1.127 17.469 22.766 1 96.81 208 VAL A O 1
ATOM 1596 N N . GLY A 1 209 ? 2.967 17.141 21.469 1 95.94 209 GLY A N 1
ATOM 1597 C CA . GLY A 1 209 ? 2.268 16.328 20.484 1 95.94 209 GLY A CA 1
ATOM 1598 C C . GLY A 1 209 ? 1.71 15.039 21.062 1 95.94 209 GLY A C 1
ATOM 1599 O O . GLY A 1 209 ? 0.546 14.703 20.828 1 95.94 209 GLY A O 1
ATOM 1600 N N . PHE A 1 210 ? 2.459 14.32 21.844 1 95.12 210 PHE A N 1
ATOM 1601 C CA . PHE A 1 210 ? 2.018 13.055 22.422 1 95.12 210 PHE A CA 1
ATOM 1602 C C . PHE A 1 210 ? 0.963 13.289 23.484 1 95.12 210 PHE A C 1
ATOM 1604 O O . PHE A 1 210 ? 0.052 12.477 23.656 1 95.12 210 PHE A O 1
ATOM 1611 N N . LEU A 1 211 ? 1.128 14.391 24.219 1 96.5 211 LEU A N 1
ATOM 1612 C CA . LEU A 1 211 ? 0.087 14.734 25.188 1 96.5 211 LEU A CA 1
ATOM 1613 C C . LEU A 1 211 ? -1.248 14.961 24.484 1 96.5 211 LEU A C 1
ATOM 1615 O O . LEU A 1 211 ? -2.285 14.477 24.938 1 96.5 211 LEU A O 1
ATOM 1619 N N . TYR A 1 212 ? -1.18 15.719 23.422 1 97 212 TYR A N 1
ATOM 1620 C CA . TYR A 1 212 ? -2.385 15.938 22.625 1 97 212 TYR A CA 1
ATOM 1621 C C . TYR A 1 212 ? -2.934 14.617 22.094 1 97 212 TYR A C 1
ATOM 1623 O O . TYR A 1 212 ? -4.152 14.43 22.016 1 97 212 TYR A O 1
ATOM 1631 N N . GLY A 1 213 ? -2.047 13.672 21.719 1 94.88 213 GLY A N 1
ATOM 1632 C CA . GLY A 1 213 ? -2.432 12.32 21.328 1 94.88 213 GLY A CA 1
ATOM 1633 C C . GLY A 1 213 ? -3.127 11.555 22.438 1 94.88 213 GLY A C 1
ATOM 1634 O O . GLY A 1 213 ? -4.125 10.875 22.203 1 94.88 213 GLY A O 1
ATOM 1635 N N . LEU A 1 214 ? -2.613 11.664 23.625 1 94.69 214 LEU A N 1
ATOM 1636 C CA . LEU A 1 214 ? -3.236 11.023 24.781 1 94.69 214 LEU A CA 1
ATOM 1637 C C . LEU A 1 214 ? -4.656 11.539 24.984 1 94.69 214 LEU A C 1
ATOM 1639 O O . LEU A 1 214 ? -5.578 10.758 25.219 1 94.69 214 LEU A O 1
ATOM 1643 N N . VAL A 1 215 ? -4.797 12.844 24.875 1 96.25 215 VAL A N 1
ATOM 1644 C CA . VAL A 1 215 ? -6.117 13.453 25 1 96.25 215 VAL A CA 1
ATOM 1645 C C . VAL A 1 215 ? -7.059 12.883 23.953 1 96.25 215 VAL A C 1
ATOM 1647 O O . VAL A 1 215 ? -8.227 12.609 24.234 1 96.25 215 VAL A O 1
ATOM 1650 N N . THR A 1 216 ? -6.531 12.727 22.781 1 94.69 216 THR A N 1
ATOM 1651 C CA . THR A 1 216 ? -7.297 12.156 21.672 1 94.69 216 THR A CA 1
ATOM 1652 C C . THR A 1 216 ? -7.82 10.773 22.047 1 94.69 216 THR A C 1
ATOM 1654 O O . THR A 1 216 ? -9.008 10.484 21.875 1 94.69 216 THR A O 1
ATOM 1657 N N . ASP A 1 217 ? -6.988 9.969 22.578 1 91.75 217 ASP A N 1
ATOM 1658 C CA . ASP A 1 217 ? -7.359 8.609 22.969 1 91.75 217 ASP A CA 1
ATOM 1659 C C . ASP A 1 217 ? -8.375 8.625 24.109 1 91.75 217 ASP A C 1
ATOM 1661 O O . ASP A 1 217 ? -9.367 7.895 24.078 1 91.75 217 ASP A O 1
ATOM 1665 N N . LEU A 1 218 ? -8.164 9.469 25.062 1 93.19 218 LEU A N 1
ATOM 1666 C CA . LEU A 1 218 ? -9.016 9.531 26.234 1 93.19 218 LEU A CA 1
ATOM 1667 C C . LEU A 1 218 ? -10.398 10.062 25.875 1 93.19 218 LEU A C 1
ATOM 1669 O O . LEU A 1 218 ? -11.391 9.719 26.531 1 93.19 218 LEU A O 1
ATOM 1673 N N . ALA A 1 219 ? -10.406 10.859 24.844 1 94.12 219 ALA A N 1
ATOM 1674 C CA . ALA A 1 219 ? -11.68 11.43 24.422 1 94.12 219 ALA A CA 1
ATOM 1675 C C . ALA A 1 219 ? -12.484 10.43 23.594 1 94.12 219 ALA A C 1
ATOM 1677 O O . ALA A 1 219 ? -13.625 10.703 23.203 1 94.12 219 ALA A O 1
ATOM 1678 N N . GLY A 1 220 ? -11.891 9.312 23.266 1 88.88 220 GLY A N 1
ATOM 1679 C CA . GLY A 1 220 ? -12.617 8.266 22.578 1 88.88 220 GLY A CA 1
ATOM 1680 C C . GLY A 1 220 ? -12.211 8.117 21.125 1 88.88 220 GLY A C 1
ATOM 1681 O O . GLY A 1 220 ? -12.852 7.398 20.359 1 88.88 220 GLY A O 1
ATOM 1682 N N . PHE A 1 221 ? -11.156 8.766 20.719 1 90.06 221 PHE A N 1
ATOM 1683 C CA . PHE A 1 221 ? -10.672 8.703 19.344 1 90.06 221 PHE A CA 1
ATOM 1684 C C . PHE A 1 221 ? -9.383 7.902 19.25 1 90.06 221 PHE A C 1
ATOM 1686 O O . PHE A 1 221 ? -8.922 7.352 20.25 1 90.06 221 PHE A O 1
ATOM 1693 N N . ASP A 1 222 ? -8.898 7.703 18 1 84 222 ASP A N 1
ATOM 1694 C CA . ASP A 1 222 ? -7.742 6.852 17.766 1 84 222 ASP A CA 1
ATOM 1695 C C . ASP A 1 222 ? -6.555 7.668 17.266 1 84 222 ASP A C 1
ATOM 1697 O O . ASP A 1 222 ? -6.504 8.039 16.078 1 84 222 ASP A O 1
ATOM 1701 N N . GLN A 1 223 ? -5.555 7.793 18.062 1 81.88 223 GLN A N 1
ATOM 1702 C CA . GLN A 1 223 ? -4.395 8.586 17.672 1 81.88 223 GLN A CA 1
ATOM 1703 C C . GLN A 1 223 ? -3.572 7.875 16.609 1 81.88 223 GLN A C 1
ATOM 1705 O O . GLN A 1 223 ? -2.891 8.516 15.805 1 81.88 223 GLN A O 1
ATOM 1710 N N . ILE A 1 224 ? -3.574 6.598 16.609 1 76.81 224 ILE A N 1
ATOM 1711 C CA . ILE A 1 224 ? -2.807 5.824 15.633 1 76.81 224 ILE A CA 1
ATOM 1712 C C . ILE A 1 224 ? -3.342 6.078 14.227 1 76.81 224 ILE A C 1
ATOM 1714 O O . ILE A 1 224 ? -2.576 6.113 13.258 1 76.81 224 ILE A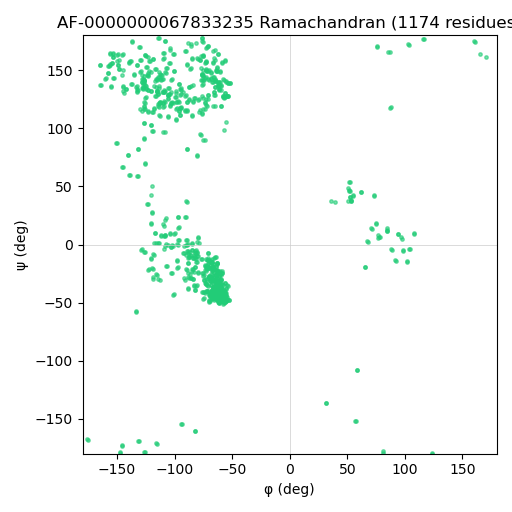 O 1
ATOM 1718 N N . LYS A 1 225 ? -4.637 6.359 14.219 1 77 225 LYS A N 1
ATOM 1719 C CA . LYS A 1 225 ? -5.262 6.68 12.938 1 77 225 LYS A CA 1
ATOM 1720 C C . LYS A 1 225 ? -5.094 8.156 12.602 1 77 225 LYS A C 1
ATOM 1722 O O . LYS A 1 225 ? -5.555 8.617 11.555 1 77 225 LYS A O 1
ATOM 1727 N N . GLY A 1 226 ? -4.422 8.898 13.477 1 79.44 226 GLY A N 1
ATOM 1728 C CA . GLY A 1 226 ? -4.219 10.312 13.234 1 79.44 226 GLY A CA 1
ATOM 1729 C C . GLY A 1 226 ? -5.473 11.141 13.422 1 79.44 226 GLY A C 1
ATOM 1730 O O . GLY A 1 226 ? -5.754 12.055 12.641 1 79.44 226 GLY A O 1
ATOM 1731 N N . GLU A 1 227 ? -6.246 10.867 14.469 1 85.69 227 GLU A N 1
ATOM 1732 C CA . GLU A 1 227 ? -7.543 11.516 14.648 1 85.69 227 GLU A CA 1
ATOM 1733 C C . GLU A 1 227 ? -7.438 12.711 15.586 1 85.69 227 GLU A C 1
ATOM 1735 O O . GLU A 1 227 ? -8.438 13.133 16.172 1 85.69 227 GLU A O 1
ATOM 1740 N N . GLU A 1 228 ? -6.203 13.25 15.672 1 91.25 228 GLU A N 1
ATOM 1741 C CA . GLU A 1 228 ? -5.996 14.406 16.531 1 91.25 228 GLU A CA 1
ATOM 1742 C C . GLU A 1 228 ? -6.816 15.602 16.062 1 91.25 228 GLU A C 1
ATOM 1744 O O . GLU A 1 228 ? -7.246 16.422 16.875 1 91.25 228 GLU A O 1
ATOM 1749 N N . TRP A 1 229 ? -7.012 15.68 14.836 1 89.56 229 TRP A N 1
ATOM 1750 C CA . TRP A 1 229 ? -7.773 16.797 14.273 1 89.56 229 TRP A CA 1
ATOM 1751 C C . TRP A 1 229 ? -9.203 16.781 14.797 1 89.56 229 TRP A C 1
ATOM 1753 O O . TRP A 1 229 ? -9.852 17.828 14.852 1 89.56 229 TRP A O 1
ATOM 1763 N N . LYS A 1 230 ? -9.711 15.641 15.227 1 90.56 230 LYS A N 1
ATOM 1764 C CA . LYS A 1 230 ? -11.062 15.539 15.773 1 90.56 230 LYS A CA 1
ATOM 1765 C C . LYS A 1 230 ? -11.18 16.297 17.094 1 90.56 230 LYS A C 1
ATOM 1767 O O . LYS A 1 230 ? -12.234 16.828 17.422 1 90.56 230 LYS A O 1
ATOM 1772 N N . ILE A 1 231 ? -10.047 16.344 17.812 1 93.81 231 ILE A N 1
ATOM 1773 C CA . ILE A 1 231 ? -10.023 17.109 19.062 1 93.81 231 ILE A CA 1
ATOM 1774 C C . ILE A 1 231 ? -10.172 18.594 18.766 1 93.81 231 ILE A C 1
ATOM 1776 O O . ILE A 1 231 ? -10.977 19.281 19.391 1 93.81 231 ILE A O 1
ATOM 1780 N N . MET A 1 232 ? -9.461 19.016 17.781 1 94 232 MET A N 1
ATOM 1781 C CA . MET A 1 232 ? -9.531 20.422 17.375 1 94 232 MET A CA 1
ATOM 1782 C C . MET A 1 232 ? -10.938 20.781 16.906 1 94 232 MET A C 1
ATOM 1784 O O . MET A 1 232 ? -11.461 21.844 17.266 1 94 232 MET A O 1
ATOM 1788 N N . GLY A 1 233 ? -11.539 19.922 16.203 1 92.62 233 GLY A N 1
ATOM 1789 C CA . GLY A 1 233 ? -12.867 20.156 15.664 1 92.62 233 GLY A CA 1
ATOM 1790 C C . GLY A 1 233 ? -13.961 20.094 16.719 1 92.62 233 GLY A C 1
ATOM 1791 O O . GLY A 1 233 ? -14.969 20.797 16.609 1 92.62 233 GLY A O 1
ATOM 1792 N N . LEU A 1 234 ? -13.789 19.25 17.688 1 95.25 234 LEU A N 1
ATOM 1793 C CA . LEU A 1 234 ? -14.805 19 18.703 1 95.25 234 LEU A CA 1
ATOM 1794 C C . LEU A 1 234 ? -14.711 20.047 19.828 1 95.25 234 LEU A C 1
ATOM 1796 O O . LEU A 1 234 ? -15.703 20.312 20.5 1 95.25 234 LEU A O 1
ATOM 1800 N N . ALA A 1 235 ? -13.625 20.656 19.953 1 96.38 235 ALA A N 1
ATOM 1801 C CA . ALA A 1 235 ? -13.305 21.531 21.078 1 96.38 235 ALA A CA 1
ATOM 1802 C C . ALA A 1 235 ? -14.328 22.656 21.219 1 96.38 235 ALA A C 1
ATOM 1804 O O . ALA A 1 235 ? -14.805 22.938 22.312 1 96.38 235 ALA A O 1
ATOM 1805 N N . PRO A 1 236 ? -14.797 23.234 20.109 1 94.88 236 PRO A N 1
ATOM 1806 C CA . PRO A 1 236 ? -15.719 24.359 20.219 1 94.88 236 PRO A CA 1
ATOM 1807 C C . PRO A 1 236 ? -17.078 23.953 20.781 1 94.88 236 PRO A C 1
ATOM 1809 O O . PRO A 1 236 ? -17.859 24.812 21.188 1 94.88 236 PRO A O 1
ATOM 1812 N N . TYR A 1 237 ? -17.391 22.734 20.828 1 94.75 237 TYR A N 1
ATOM 1813 C CA . TYR A 1 237 ? -18.672 22.25 21.312 1 94.75 237 TYR A CA 1
ATOM 1814 C C . TYR A 1 237 ? -18.609 21.922 22.797 1 94.75 237 TYR A C 1
ATOM 1816 O O . TYR A 1 237 ? -19.625 21.609 23.422 1 94.75 237 TYR A O 1
ATOM 1824 N N . GLY A 1 238 ? -17.391 21.984 23.344 1 96 238 GLY A N 1
ATOM 1825 C CA . GLY A 1 238 ? -17.219 21.672 24.75 1 96 238 GLY A CA 1
ATOM 1826 C C . GLY A 1 238 ? -17.016 22.906 25.625 1 96 238 GLY A C 1
ATOM 1827 O O . GLY A 1 238 ? -16.906 24.016 25.109 1 96 238 GLY A O 1
ATOM 1828 N N . ARG A 1 239 ? -17.094 22.609 26.953 1 96.38 239 ARG A N 1
ATOM 1829 C CA . ARG A 1 239 ? -16.828 23.656 27.938 1 96.38 239 ARG A CA 1
ATOM 1830 C C . ARG A 1 239 ? -15.547 23.375 28.703 1 96.38 239 ARG A C 1
ATOM 1832 O O . ARG A 1 239 ? -15.219 22.219 28.953 1 96.38 239 ARG A O 1
ATOM 1839 N N . THR A 1 240 ? -14.898 24.484 29.016 1 97.12 240 THR A N 1
ATOM 1840 C CA . THR A 1 240 ? -13.742 24.328 29.875 1 97.12 240 THR A CA 1
ATOM 1841 C C . THR A 1 240 ? -14.172 23.859 31.266 1 97.12 240 THR A C 1
ATOM 1843 O O . THR A 1 240 ? -14.961 24.516 31.938 1 97.12 240 THR A O 1
ATOM 1846 N N . ASP A 1 241 ? -13.695 22.734 31.609 1 97.38 241 ASP A N 1
ATOM 1847 C CA . ASP A 1 241 ? -13.984 22.141 32.906 1 97.38 241 ASP A CA 1
ATOM 1848 C C . ASP A 1 241 ? -12.789 22.281 33.844 1 97.38 241 ASP A C 1
ATOM 1850 O O . ASP A 1 241 ? -11.719 21.719 33.594 1 97.38 241 ASP A O 1
ATOM 1854 N N . PRO A 1 242 ? -13.016 22.969 34.969 1 97.62 242 PRO A N 1
ATOM 1855 C CA . PRO A 1 242 ? -11.891 23.219 35.875 1 97.62 242 PRO A CA 1
ATOM 1856 C C . PRO A 1 242 ? -11.266 21.938 36.406 1 97.62 242 PRO A C 1
ATOM 1858 O O . PRO A 1 242 ? -10.055 21.875 36.625 1 97.62 242 PRO A O 1
ATOM 1861 N N . ASP A 1 243 ? -12.062 20.953 36.656 1 97.5 243 ASP A N 1
ATOM 1862 C CA . ASP A 1 243 ? -11.539 19.703 37.188 1 97.5 243 ASP A CA 1
ATOM 1863 C C . ASP A 1 243 ? -10.672 18.984 36.156 1 97.5 243 ASP A C 1
ATOM 1865 O O . ASP A 1 243 ? -9.602 18.469 36.469 1 97.5 243 ASP A O 1
ATOM 1869 N N . LEU A 1 244 ? -11.195 18.906 34.969 1 98 244 LEU A N 1
ATOM 1870 C CA . LEU A 1 244 ? -10.422 18.297 33.906 1 98 244 LEU A CA 1
ATOM 1871 C C . LEU A 1 244 ? -9.125 19.062 33.656 1 98 244 LEU A C 1
ATOM 1873 O O . LEU A 1 244 ? -8.07 18.453 33.438 1 98 244 LEU A O 1
ATOM 1877 N N . MET A 1 245 ? -9.234 20.391 33.656 1 98.31 245 MET A N 1
ATOM 1878 C CA . MET A 1 245 ? -8.047 21.219 33.469 1 98.31 245 MET A CA 1
ATOM 1879 C C . MET A 1 245 ? -7.02 20.938 34.562 1 98.31 245 MET A C 1
ATOM 1881 O O . MET A 1 245 ? -5.824 20.828 34.281 1 98.31 245 MET A O 1
ATOM 1885 N N . ALA A 1 246 ? -7.5 20.828 35.75 1 98.31 246 ALA A N 1
ATOM 1886 C CA . ALA A 1 246 ? -6.605 20.562 36.875 1 98.31 246 ALA A CA 1
ATOM 1887 C C . ALA A 1 246 ? -5.895 19.219 36.688 1 98.31 246 ALA A C 1
ATOM 1889 O O . ALA A 1 246 ? -4.703 19.094 37 1 98.31 246 ALA A O 1
ATOM 1890 N N . LEU A 1 247 ? -6.617 18.25 36.281 1 98.25 247 LEU A N 1
ATOM 1891 C CA . LEU A 1 247 ? -6.035 16.922 36.031 1 98.25 247 LEU A CA 1
ATOM 1892 C C . LEU A 1 247 ? -4.973 17 34.938 1 98.25 247 LEU A C 1
ATOM 1894 O O . LEU A 1 247 ? -3.852 16.516 35.125 1 98.25 247 LEU A O 1
ATOM 1898 N N . LEU A 1 248 ? -5.297 17.609 33.844 1 98.31 248 LEU A N 1
ATOM 1899 C CA . LEU A 1 248 ? -4.375 17.703 32.719 1 98.31 248 LEU A CA 1
ATOM 1900 C C . LEU A 1 248 ? -3.131 18.5 33.094 1 98.31 248 LEU A C 1
ATOM 1902 O O . LEU A 1 248 ? -2.031 18.203 32.625 1 98.31 248 LEU A O 1
ATOM 1906 N N . ARG A 1 249 ? -3.299 19.5 33.906 1 98.25 249 ARG A N 1
ATOM 1907 C CA . ARG A 1 249 ? -2.182 20.344 34.312 1 98.25 249 ARG A CA 1
ATOM 1908 C C . ARG A 1 249 ? -1.196 19.578 35.188 1 98.25 249 ARG A C 1
ATOM 1910 O O . ARG A 1 249 ? -0.055 20 35.375 1 98.25 249 ARG A O 1
ATOM 1917 N N . ARG A 1 250 ? -1.612 18.406 35.719 1 98.19 250 ARG A N 1
ATOM 1918 C CA . ARG A 1 250 ? -0.701 17.578 36.469 1 98.19 250 ARG A CA 1
ATOM 1919 C C . ARG A 1 250 ? 0.332 16.906 35.562 1 98.19 250 ARG A C 1
ATOM 1921 O O . ARG A 1 250 ? 1.336 16.375 36.062 1 98.19 250 ARG A O 1
ATOM 1928 N N . LEU A 1 251 ? 0.12 16.938 34.344 1 97.94 251 LEU A N 1
ATOM 1929 C CA . LEU A 1 251 ? 0.938 16.188 33.406 1 97.94 251 LEU A CA 1
ATOM 1930 C C . LEU A 1 251 ? 2.189 16.969 33 1 97.94 251 LEU A C 1
ATOM 1932 O O . LEU A 1 251 ? 3.074 16.438 32.344 1 97.94 251 LEU A O 1
ATOM 1936 N N . PHE A 1 252 ? 2.285 18.234 33.375 1 96.81 252 PHE A N 1
ATOM 1937 C CA . PHE A 1 252 ? 3.463 19.031 33.031 1 96.81 252 PHE A CA 1
ATOM 1938 C C . PHE A 1 252 ? 3.686 20.141 34.031 1 96.81 252 PHE A C 1
ATOM 1940 O O . PHE A 1 252 ? 2.814 20.422 34.875 1 96.81 252 PHE A O 1
ATOM 1947 N N . SER A 1 253 ? 4.824 20.703 34.031 1 96.38 253 SER A N 1
ATOM 1948 C CA . SER A 1 253 ? 5.176 21.938 34.719 1 96.38 253 SER A CA 1
ATOM 1949 C C . SER A 1 253 ? 6.055 22.828 33.875 1 96.38 253 SER A C 1
ATOM 1951 O O . SER A 1 253 ? 6.578 22.391 32.844 1 96.38 253 SER A O 1
ATOM 1953 N N . VAL A 1 254 ? 6.059 24.062 34.188 1 95.12 254 VAL A N 1
ATOM 1954 C CA . VAL A 1 254 ? 6.871 25.047 33.438 1 95.12 254 VAL A CA 1
ATOM 1955 C C . VAL A 1 254 ? 7.977 25.578 34.344 1 95.12 254 VAL A C 1
ATOM 1957 O O . VAL A 1 254 ? 7.703 26.062 35.469 1 95.12 254 VAL A O 1
ATOM 1960 N N . GLU A 1 255 ? 9.203 25.422 33.906 1 92.5 255 GLU A N 1
ATOM 1961 C CA . GLU A 1 255 ? 10.352 25.953 34.656 1 92.5 255 GLU A CA 1
ATOM 1962 C C . GLU A 1 255 ? 11.258 26.766 33.719 1 92.5 255 GLU A C 1
ATOM 1964 O O . GLU A 1 255 ? 11.906 26.234 32.844 1 92.5 255 GLU A O 1
ATOM 1969 N N . ASP A 1 256 ? 11.422 28.047 33.938 1 89.12 256 ASP A N 1
ATOM 1970 C CA . ASP A 1 256 ? 12.297 28.938 33.188 1 89.12 256 ASP A CA 1
ATOM 1971 C C . ASP A 1 256 ? 12.047 28.828 31.688 1 89.12 256 ASP A C 1
ATOM 1973 O O . ASP A 1 256 ? 12.984 28.594 30.922 1 89.12 256 ASP A O 1
ATOM 1977 N N . GLY A 1 257 ? 10.766 28.844 31.359 1 86.62 257 GLY A N 1
ATOM 1978 C CA . GLY A 1 257 ? 10.414 28.828 29.938 1 86.62 257 GLY A CA 1
ATOM 1979 C C . GLY A 1 257 ? 10.539 27.453 29.312 1 86.62 257 GLY A C 1
ATOM 1980 O O . GLY A 1 257 ? 10.422 27.312 28.094 1 86.62 257 GLY A O 1
ATOM 1981 N N . ARG A 1 258 ? 10.812 26.469 30.141 1 90.75 258 ARG A N 1
ATOM 1982 C CA . ARG A 1 258 ? 10.945 25.094 29.656 1 90.75 258 ARG A CA 1
ATOM 1983 C C . ARG A 1 258 ? 9.789 24.234 30.141 1 90.75 258 ARG A C 1
ATOM 1985 O O . ARG A 1 258 ? 9.312 24.406 31.266 1 90.75 258 ARG A O 1
ATOM 1992 N N . LEU A 1 259 ? 9.367 23.375 29.297 1 94.56 259 LEU A N 1
ATOM 1993 C CA . LEU A 1 259 ? 8.336 22.406 29.656 1 94.56 259 LEU A CA 1
ATOM 1994 C C . LEU A 1 259 ? 8.945 21.156 30.266 1 94.56 259 LEU A C 1
ATOM 1996 O O . LEU A 1 259 ? 9.898 20.594 29.719 1 94.56 259 LEU A O 1
ATOM 2000 N N . LYS A 1 260 ? 8.508 20.797 31.438 1 94.88 260 LYS A N 1
ATOM 2001 C CA . LYS A 1 260 ? 8.836 19.531 32.094 1 94.88 260 LYS A CA 1
ATOM 2002 C C . LYS A 1 260 ? 7.598 18.656 32.219 1 94.88 260 LYS A C 1
ATOM 2004 O O . LYS A 1 260 ? 6.531 19.125 32.625 1 94.88 260 LYS A O 1
ATOM 2009 N N . PHE A 1 261 ? 7.688 17.375 31.938 1 95.56 261 PHE A N 1
ATOM 2010 C CA . PHE A 1 261 ? 6.531 16.484 31.922 1 95.56 261 PHE A CA 1
ATOM 2011 C C . PHE A 1 261 ? 6.578 15.516 33.094 1 95.56 261 PHE A C 1
ATOM 2013 O O . PHE A 1 261 ? 7.648 15.234 33.625 1 95.56 261 PHE A O 1
ATOM 2020 N N . ALA A 1 262 ? 5.473 15.016 33.375 1 96.06 262 ALA A N 1
ATOM 2021 C CA . ALA A 1 262 ? 5.289 14.203 34.594 1 96.06 262 ALA A CA 1
ATOM 2022 C C . ALA A 1 262 ? 5.895 12.82 34.406 1 96.06 262 ALA A C 1
ATOM 2024 O O . ALA A 1 262 ? 6.203 12.406 33.281 1 96.06 262 ALA A O 1
ATOM 2025 N N . ASP A 1 263 ? 6.113 12.156 35.562 1 96 263 ASP A N 1
ATOM 2026 C CA . ASP A 1 263 ? 6.621 10.789 35.531 1 96 263 ASP A CA 1
ATOM 2027 C C . ASP A 1 263 ? 5.527 9.797 35.156 1 96 263 ASP A C 1
ATOM 2029 O O . ASP A 1 263 ? 4.359 10.172 35.031 1 96 263 ASP A O 1
ATOM 2033 N N . GLU A 1 264 ? 5.867 8.594 35 1 94.12 264 GLU A N 1
ATOM 2034 C CA . GLU A 1 264 ? 4.977 7.559 34.469 1 94.12 264 GLU A CA 1
ATOM 2035 C C . GLU A 1 264 ? 3.791 7.332 35.406 1 94.12 264 GLU A C 1
ATOM 2037 O O . GLU A 1 264 ? 2.656 7.184 34.969 1 94.12 264 GLU A O 1
ATOM 2042 N N . ALA A 1 265 ? 4.066 7.25 36.688 1 95.56 265 ALA A N 1
ATOM 2043 C CA . ALA A 1 265 ? 3.016 6.992 37.656 1 95.56 265 ALA A CA 1
ATOM 2044 C C . ALA A 1 265 ? 1.938 8.07 37.594 1 95.56 265 ALA A C 1
ATOM 2046 O O . ALA A 1 265 ? 0.745 7.773 37.688 1 95.56 265 ALA A O 1
ATOM 2047 N N . THR A 1 266 ? 2.344 9.297 37.469 1 97.25 266 THR A N 1
ATOM 2048 C CA . THR A 1 266 ? 1.407 10.414 37.375 1 97.25 266 THR A CA 1
ATOM 2049 C C . THR A 1 266 ? 0.59 10.32 36.094 1 97.25 266 THR A C 1
ATOM 2051 O O . THR A 1 266 ? -0.625 10.531 36.125 1 97.25 266 THR A O 1
ATOM 2054 N N . VAL A 1 267 ? 1.239 10.062 35 1 95.88 267 VAL A N 1
ATOM 2055 C CA . VAL A 1 267 ? 0.563 9.938 33.719 1 95.88 267 VAL A CA 1
ATOM 2056 C C . VAL A 1 267 ? -0.528 8.867 33.812 1 95.88 267 VAL A C 1
ATOM 2058 O O . VAL A 1 267 ? -1.664 9.102 33.406 1 95.88 267 VAL A O 1
ATOM 2061 N N . GLN A 1 268 ? -0.225 7.699 34.375 1 94.38 268 GLN A N 1
ATOM 2062 C CA . GLN A 1 268 ? -1.159 6.586 34.5 1 94.38 268 GLN A CA 1
ATOM 2063 C C . GLN A 1 268 ? -2.322 6.941 35.406 1 94.38 268 GLN A C 1
ATOM 2065 O O . GLN A 1 268 ? -3.477 6.633 35.125 1 94.38 268 GLN A O 1
ATOM 2070 N N . ALA A 1 269 ? -1.997 7.625 36.5 1 95.69 269 ALA A N 1
ATOM 2071 C CA . ALA A 1 269 ? -3.027 8.016 37.469 1 95.69 269 ALA A CA 1
ATOM 2072 C C . ALA A 1 269 ? -4.004 9.008 36.844 1 95.69 269 ALA A C 1
ATOM 2074 O O . ALA A 1 269 ? -5.219 8.898 37.031 1 95.69 269 ALA A O 1
ATOM 2075 N N . VAL A 1 270 ? -3.461 10 36.188 1 96.94 270 VAL A N 1
ATOM 2076 C CA . VAL A 1 270 ? -4.289 11.023 35.562 1 96.94 270 VAL A CA 1
ATOM 2077 C C . VAL A 1 270 ? -5.176 10.383 34.469 1 96.94 270 VAL A C 1
ATOM 2079 O O . VAL A 1 270 ? -6.375 10.656 34.406 1 96.94 270 VAL A O 1
ATOM 2082 N N . ALA A 1 271 ? -4.605 9.547 33.625 1 94.94 271 ALA A N 1
ATOM 2083 C CA . ALA A 1 271 ? -5.367 8.859 32.562 1 94.94 271 ALA A CA 1
ATOM 2084 C C . ALA A 1 271 ? -6.496 8.031 33.188 1 94.94 271 ALA A C 1
ATOM 2086 O O . ALA A 1 271 ? -7.629 8.062 32.688 1 94.94 271 ALA A O 1
ATOM 2087 N N . ALA A 1 272 ? -6.203 7.297 34.219 1 93.56 272 ALA A N 1
ATOM 2088 C CA . ALA A 1 272 ? -7.199 6.461 34.906 1 93.56 272 ALA A CA 1
ATOM 2089 C C . ALA A 1 272 ? -8.336 7.309 35.469 1 93.56 272 ALA A C 1
ATOM 2091 O O . ALA A 1 272 ? -9.508 6.926 35.375 1 93.56 272 ALA A O 1
ATOM 2092 N N . GLU A 1 273 ? -7.945 8.391 36.062 1 95.88 273 GLU A N 1
ATOM 2093 C CA . GLU A 1 273 ? -8.953 9.273 36.625 1 95.88 273 GLU A CA 1
ATOM 2094 C C . GLU A 1 273 ? -9.844 9.883 35.562 1 95.88 273 GLU A C 1
ATOM 2096 O O . GLU A 1 273 ? -11.062 9.961 35.719 1 95.88 273 GLU A O 1
ATOM 2101 N N . ILE A 1 274 ? -9.281 10.352 34.531 1 95.81 274 ILE A N 1
ATOM 2102 C CA . ILE A 1 274 ? -10.062 10.922 33.438 1 95.81 274 ILE A CA 1
ATOM 2103 C C . ILE A 1 274 ? -11 9.867 32.844 1 95.81 274 ILE A C 1
ATOM 2105 O O . ILE A 1 274 ? -12.172 10.141 32.594 1 95.81 274 ILE A O 1
ATOM 2109 N N . LEU A 1 275 ? -10.5 8.641 32.688 1 91.94 275 LEU A N 1
ATOM 2110 C CA . LEU A 1 275 ? -11.305 7.555 32.125 1 91.94 275 LEU A CA 1
ATOM 2111 C C . LEU A 1 275 ? -12.477 7.234 33.062 1 91.94 275 LEU A C 1
ATOM 2113 O O . LEU A 1 275 ? -13.562 6.883 32.594 1 91.94 275 LEU A O 1
ATOM 2117 N N . SER A 1 276 ? -12.25 7.332 34.344 1 92.44 276 SER A N 1
ATOM 2118 C CA . SER A 1 276 ? -13.305 7.055 35.312 1 92.44 276 SER A CA 1
ATOM 2119 C C . SER A 1 276 ? -14.422 8.094 35.219 1 92.44 276 SER A C 1
ATOM 2121 O O . SER A 1 276 ? -15.562 7.816 35.594 1 92.44 276 SER A O 1
ATOM 2123 N N . ARG A 1 277 ? -14.07 9.242 34.656 1 93.12 277 ARG A N 1
ATOM 2124 C CA . ARG A 1 277 ? -15.023 10.336 34.562 1 93.12 277 ARG A CA 1
ATOM 2125 C C . ARG A 1 277 ? -15.68 10.375 33.188 1 93.12 277 ARG A C 1
ATOM 2127 O O . ARG A 1 277 ? -16.625 11.133 32.969 1 93.12 277 ARG A O 1
ATOM 2134 N N . ARG A 1 278 ? -15.133 9.672 32.25 1 92.5 278 ARG A N 1
ATOM 2135 C CA . ARG A 1 278 ? -15.602 9.711 30.891 1 92.5 278 ARG A CA 1
ATOM 2136 C C . ARG A 1 278 ? -17.047 9.227 30.797 1 92.5 278 ARG A C 1
ATOM 2138 O O . ARG A 1 278 ? -17.391 8.172 31.328 1 92.5 278 ARG A O 1
ATOM 2145 N N . PRO A 1 279 ? -17.797 9.992 30.078 1 89.75 279 PRO A N 1
ATOM 2146 C CA . PRO A 1 279 ? -19.172 9.539 29.875 1 89.75 279 PRO A CA 1
ATOM 2147 C C . PRO A 1 279 ? -19.25 8.195 29.141 1 89.75 279 PRO A C 1
ATOM 2149 O O . PRO A 1 279 ? -18.469 7.941 28.234 1 89.75 279 PRO A O 1
ATOM 2152 N N . GLY A 1 280 ? -20.109 7.277 29.562 1 80.5 280 GLY A N 1
ATOM 2153 C CA . GLY A 1 280 ? -20.25 5.945 29 1 80.5 280 GLY A CA 1
ATOM 2154 C C . GLY A 1 280 ? -20.641 5.961 27.531 1 80.5 280 GLY A C 1
ATOM 2155 O O . GLY A 1 280 ? -20.391 4.992 26.812 1 80.5 280 GLY A O 1
ATOM 2156 N N . ASP A 1 281 ? -21.234 7.051 27.094 1 77.94 281 ASP A N 1
ATOM 2157 C CA . ASP A 1 281 ? -21.812 7.051 25.75 1 77.94 281 ASP A CA 1
ATOM 2158 C C . ASP A 1 281 ? -20.984 7.891 24.781 1 77.94 281 ASP A C 1
ATOM 2160 O O . ASP A 1 281 ? -21.516 8.445 23.828 1 77.94 281 ASP A O 1
ATOM 2164 N N . VAL A 1 282 ? -19.766 8.125 25.016 1 81.06 282 VAL A N 1
ATOM 2165 C CA . VAL A 1 282 ? -18.984 8.992 24.125 1 81.06 282 VAL A CA 1
ATOM 2166 C C . VAL A 1 282 ? -18.984 8.414 22.719 1 81.06 282 VAL A C 1
ATOM 2168 O O . VAL A 1 282 ? -19.016 9.164 21.734 1 81.06 282 VAL A O 1
ATOM 2171 N N . GLY A 1 283 ? -19.172 7.148 22.531 1 72.88 283 GLY A N 1
ATOM 2172 C CA . GLY A 1 283 ? -19.234 6.539 21.219 1 72.88 283 GLY A CA 1
ATOM 2173 C C . GLY A 1 283 ? -18.359 7.242 20.203 1 72.88 283 GLY A C 1
ATOM 2174 O O . GLY A 1 283 ? -17.234 7.648 20.516 1 72.88 283 GLY A O 1
ATOM 2175 N N . GLU A 1 284 ? -18.891 7.465 18.984 1 76.69 284 GLU A N 1
ATOM 2176 C CA . GLU A 1 284 ? -18.156 8.039 17.875 1 76.69 284 GLU A CA 1
ATOM 2177 C C . GLU A 1 284 ? -18.156 9.562 17.922 1 76.69 284 GLU A C 1
ATOM 2179 O O . GLU A 1 284 ? -17.375 10.219 17.234 1 76.69 284 GLU A O 1
ATOM 2184 N N . GLN A 1 285 ? -18.875 10.062 18.859 1 83.12 285 GLN A N 1
ATOM 2185 C CA . GLN A 1 285 ? -18.984 11.516 18.906 1 83.12 285 GLN A CA 1
ATOM 2186 C C . GLN A 1 285 ? -17.875 12.125 19.766 1 83.12 285 GLN A C 1
ATOM 2188 O O . GLN A 1 285 ? -17.562 13.312 19.641 1 83.12 285 GLN A O 1
ATOM 2193 N N . GLY A 1 286 ? -17.297 11.328 20.641 1 91.25 286 GLY A N 1
ATOM 2194 C CA . GLY A 1 286 ? -16.219 11.805 21.5 1 91.25 286 GLY A CA 1
ATOM 2195 C C . GLY A 1 286 ? -16.719 12.562 22.703 1 91.25 286 GLY A C 1
ATOM 2196 O O . GLY A 1 286 ? -17.922 12.617 22.969 1 91.25 286 GLY A O 1
ATOM 2197 N N . TRP A 1 287 ? -15.781 13.078 23.516 1 95.5 287 TRP A N 1
ATOM 2198 C CA . TRP A 1 287 ? -16.031 13.82 24.734 1 95.5 287 TRP A CA 1
ATOM 2199 C C . TRP A 1 287 ? -15.664 15.297 24.562 1 95.5 287 TRP A C 1
ATOM 2201 O O . TRP A 1 287 ? -14.516 15.68 24.766 1 95.5 287 TRP A O 1
ATOM 2211 N N . ALA A 1 288 ? -16.672 16.109 24.266 1 95.81 288 ALA A N 1
ATOM 2212 C CA . ALA A 1 288 ? -16.484 17.5 23.859 1 95.81 288 ALA A CA 1
ATOM 2213 C C . ALA A 1 288 ? -15.758 18.297 24.953 1 95.81 288 ALA A C 1
ATOM 2215 O O . ALA A 1 288 ? -14.875 19.109 24.656 1 95.81 288 ALA A O 1
ATOM 2216 N N . ASP A 1 289 ? -16.094 18.078 26.188 1 97.25 289 ASP A N 1
ATOM 2217 C CA . ASP A 1 289 ? -15.469 18.828 27.281 1 97.25 289 ASP A CA 1
ATOM 2218 C C . ASP A 1 289 ? -13.984 18.516 27.391 1 97.25 289 ASP A C 1
ATOM 2220 O O . ASP A 1 289 ? -13.164 19.406 27.625 1 97.25 289 ASP A O 1
ATOM 2224 N N . LEU A 1 290 ? -13.672 17.25 27.25 1 97.75 290 LEU A N 1
ATOM 2225 C CA . LEU A 1 290 ? -12.258 16.906 27.281 1 97.75 290 LEU A CA 1
ATOM 2226 C C . LEU A 1 290 ? -11.523 17.484 26.062 1 97.75 290 LEU A C 1
ATOM 2228 O O . LEU A 1 290 ? -10.375 17.906 26.188 1 97.75 290 LEU A O 1
ATOM 2232 N N . ALA A 1 291 ? -12.211 17.438 24.969 1 97.19 291 ALA A N 1
ATOM 2233 C CA . ALA A 1 291 ? -11.617 18.031 23.766 1 97.19 291 ALA A CA 1
ATOM 2234 C C . ALA A 1 291 ? -11.305 19.5 23.969 1 97.19 291 ALA A C 1
ATOM 2236 O O . ALA A 1 291 ? -10.219 19.969 23.609 1 97.19 291 ALA A O 1
ATOM 2237 N N . ARG A 1 292 ? -12.25 20.219 24.516 1 97.88 292 ARG A N 1
ATOM 2238 C CA . ARG A 1 292 ? -12.055 21.625 24.812 1 97.88 292 ARG A CA 1
ATOM 2239 C C . ARG A 1 292 ? -10.883 21.844 25.766 1 97.88 292 ARG A C 1
ATOM 2241 O O . ARG A 1 292 ? -10 22.656 25.5 1 97.88 292 ARG A O 1
ATOM 2248 N N . CYS A 1 293 ? -10.852 21.094 26.828 1 98.5 293 CYS A N 1
ATOM 2249 C CA . CYS A 1 293 ? -9.781 21.203 27.812 1 98.5 293 CYS A CA 1
ATOM 2250 C C . CYS A 1 293 ? -8.438 20.812 27.203 1 98.5 293 CYS A C 1
ATOM 2252 O O . CYS A 1 293 ? -7.414 21.438 27.5 1 98.5 293 CYS A O 1
ATOM 2254 N N . GLY A 1 294 ? -8.477 19.766 26.406 1 98.12 294 GLY A N 1
ATOM 2255 C CA . GLY A 1 294 ? -7.262 19.375 25.703 1 98.12 294 GLY A CA 1
ATOM 2256 C C . GLY A 1 294 ? -6.699 20.484 24.828 1 98.12 294 GLY A C 1
ATOM 2257 O O . GLY A 1 294 ? -5.492 20.719 24.812 1 98.12 294 GLY A O 1
ATOM 2258 N N . GLN A 1 295 ? -7.555 21.141 24.047 1 97.81 295 GLN A N 1
ATOM 2259 C CA . GLN A 1 295 ? -7.133 22.25 23.188 1 97.81 295 GLN A CA 1
ATOM 2260 C C . GLN A 1 295 ? -6.602 23.406 24.031 1 97.81 295 GLN A C 1
ATOM 2262 O O . GLN A 1 295 ? -5.633 24.062 23.656 1 97.81 295 GLN A O 1
ATOM 2267 N N . ASP A 1 296 ? -7.238 23.656 25.141 1 98.06 296 ASP A N 1
ATOM 2268 C CA . ASP A 1 296 ? -6.781 24.703 26.047 1 98.06 296 ASP A CA 1
ATOM 2269 C C . ASP A 1 296 ? -5.387 24.406 26.578 1 98.06 296 ASP A C 1
ATOM 2271 O O . ASP A 1 296 ? -4.531 25.281 26.641 1 98.06 296 ASP A O 1
ATOM 2275 N N . ILE A 1 297 ? -5.188 23.203 26.969 1 97.88 297 ILE A N 1
ATOM 2276 C CA . ILE A 1 297 ? -3.885 22.781 27.484 1 97.88 297 ILE A CA 1
ATOM 2277 C C . ILE A 1 297 ? -2.834 22.906 26.375 1 97.88 297 ILE A C 1
ATOM 2279 O O . ILE A 1 297 ? -1.717 23.359 26.625 1 97.88 297 ILE A O 1
ATOM 2283 N N . PHE A 1 298 ? -3.174 22.453 25.234 1 98.06 298 PHE A N 1
ATOM 2284 C CA . PHE A 1 298 ? -2.277 22.594 24.094 1 98.06 298 PHE A CA 1
ATOM 2285 C C . PHE A 1 298 ? -1.853 24.047 23.922 1 98.06 298 PHE A C 1
ATOM 2287 O O . PHE A 1 298 ? -0.667 24.328 23.75 1 98.06 298 PHE A O 1
ATOM 2294 N N . SER A 1 299 ? -2.793 24.953 23.953 1 97.94 299 SER A N 1
ATOM 2295 C CA . SER A 1 299 ? -2.518 26.375 23.781 1 97.94 299 SER A CA 1
ATOM 2296 C C . SER A 1 299 ? -1.609 26.891 24.891 1 97.94 299 SER A C 1
ATOM 2298 O O . SER A 1 299 ? -0.688 27.672 24.625 1 97.94 299 SER A O 1
ATOM 2300 N N . GLU A 1 300 ? -1.883 26.438 26.094 1 97.44 300 GLU A N 1
ATOM 2301 C CA . GLU A 1 300 ? -1.047 26.844 27.219 1 97.44 300 GLU A CA 1
ATOM 2302 C C . GLU A 1 300 ? 0.405 26.422 27.016 1 97.44 300 GLU A C 1
ATOM 2304 O O . GLU A 1 300 ? 1.325 27.203 27.234 1 97.44 300 GLU A O 1
ATOM 2309 N N . LEU A 1 301 ? 0.545 25.234 26.594 1 97.88 301 LEU A N 1
ATOM 2310 C CA . LEU A 1 301 ? 1.884 24.688 26.375 1 97.88 301 LEU A CA 1
ATOM 2311 C C . LEU A 1 301 ? 2.586 25.406 25.234 1 97.88 301 LEU A C 1
ATOM 2313 O O . LEU A 1 301 ? 3.758 25.781 25.359 1 97.88 301 LEU A O 1
ATOM 2317 N N . MET A 1 302 ? 1.893 25.641 24.203 1 98.38 302 MET A N 1
ATOM 2318 C CA . MET A 1 302 ? 2.455 26.344 23.047 1 98.38 302 MET A CA 1
ATOM 2319 C C . MET A 1 302 ? 2.826 27.781 23.406 1 98.38 302 MET A C 1
ATOM 2321 O O . MET A 1 302 ? 3.836 28.312 22.938 1 98.38 302 MET A O 1
ATOM 2325 N N . ASP A 1 303 ? 1.985 28.422 24.203 1 98.12 303 ASP A N 1
ATOM 2326 C CA . ASP A 1 303 ? 2.281 29.781 24.641 1 98.12 303 ASP A CA 1
ATOM 2327 C C . ASP A 1 303 ? 3.635 29.844 25.344 1 98.12 303 ASP A C 1
ATOM 2329 O O . ASP A 1 303 ? 4.395 30.797 25.156 1 98.12 303 ASP A O 1
ATOM 2333 N N . VAL A 1 304 ? 3.889 28.875 26.156 1 97.75 304 VAL A N 1
ATOM 2334 C CA . VAL A 1 304 ? 5.16 28.812 26.859 1 97.75 304 VAL A CA 1
ATOM 2335 C C . VAL A 1 304 ? 6.312 28.734 25.859 1 97.75 304 VAL A C 1
ATOM 2337 O O . VAL A 1 304 ? 7.297 29.469 25.984 1 97.75 304 VAL A O 1
ATOM 2340 N N . LEU A 1 305 ? 6.191 27.891 24.891 1 97.62 305 LEU A N 1
ATOM 2341 C CA . LEU A 1 305 ? 7.25 27.672 23.906 1 97.62 305 LEU A CA 1
ATOM 2342 C C . LEU A 1 305 ? 7.426 28.906 23.031 1 97.62 305 LEU A C 1
ATOM 2344 O O . LEU A 1 305 ? 8.555 29.281 22.688 1 97.62 305 LEU A O 1
ATOM 2348 N N . VAL A 1 306 ? 6.32 29.516 22.641 1 98.19 306 VAL A N 1
ATOM 2349 C CA . VAL A 1 306 ? 6.367 30.703 21.797 1 98.19 306 VAL A CA 1
ATOM 2350 C C . VAL A 1 306 ? 7.016 31.844 22.578 1 98.19 306 VAL A C 1
ATOM 2352 O O . VAL A 1 306 ? 7.824 32.594 22.016 1 98.19 306 VAL A O 1
ATOM 2355 N N . ALA A 1 307 ? 6.641 31.984 23.812 1 97.88 307 ALA A N 1
ATOM 2356 C CA . ALA A 1 307 ? 7.25 33.031 24.641 1 97.88 307 ALA A CA 1
ATOM 2357 C C . ALA A 1 307 ? 8.758 32.812 24.766 1 97.88 307 ALA A C 1
ATOM 2359 O O . ALA A 1 307 ? 9.523 33.781 24.75 1 97.88 307 ALA A O 1
ATOM 2360 N N . GLU A 1 308 ? 9.141 31.609 24.938 1 97.12 308 GLU A N 1
ATOM 2361 C CA . GLU A 1 308 ? 10.562 31.281 25.016 1 97.12 308 GLU A CA 1
ATOM 2362 C C . GLU A 1 308 ? 11.266 31.609 23.703 1 97.12 308 GLU A C 1
ATOM 2364 O O . GLU A 1 308 ? 12.391 32.125 23.703 1 97.12 308 GLU A O 1
ATOM 2369 N N . ALA A 1 309 ? 10.68 31.281 22.594 1 97.88 309 ALA A N 1
ATOM 2370 C CA . ALA A 1 309 ? 11.234 31.609 21.281 1 97.88 309 ALA A CA 1
ATOM 2371 C C . ALA A 1 309 ? 11.43 33.125 21.125 1 97.88 309 ALA A C 1
ATOM 2373 O O . ALA A 1 309 ? 12.453 33.562 20.609 1 97.88 309 ALA A O 1
ATOM 2374 N N . TRP A 1 310 ? 10.406 33.844 21.578 1 97.5 310 TRP A N 1
ATOM 2375 C CA . TRP A 1 310 ? 10.5 35.312 21.531 1 97.5 310 TRP A CA 1
ATOM 2376 C C . TRP A 1 310 ? 11.656 35.812 22.391 1 97.5 310 TRP A C 1
ATOM 2378 O O . TRP A 1 310 ? 12.414 36.688 21.969 1 97.5 310 TRP A O 1
ATOM 2388 N N . ARG A 1 311 ? 11.773 35.25 23.531 1 97.19 311 ARG A N 1
ATOM 2389 C CA . ARG A 1 311 ? 12.797 35.656 24.484 1 97.19 311 ARG A CA 1
ATOM 2390 C C . ARG A 1 311 ? 14.195 35.375 23.922 1 97.19 311 ARG A C 1
ATOM 2392 O O . ARG A 1 311 ? 15.086 36.25 24.016 1 97.19 311 ARG A O 1
ATOM 2399 N N . LEU A 1 312 ? 14.391 34.281 23.297 1 96.69 312 LEU A N 1
ATOM 2400 C CA . LEU A 1 312 ? 15.727 33.844 22.922 1 96.69 312 LEU A CA 1
ATOM 2401 C C . LEU A 1 312 ? 16.094 34.312 21.531 1 96.69 312 LEU A C 1
ATOM 2403 O O . LEU A 1 312 ? 17.281 34.5 21.219 1 96.69 312 LEU A O 1
ATOM 2407 N N . ALA A 1 313 ? 15.117 34.469 20.688 1 96.12 313 ALA A N 1
ATOM 2408 C CA . ALA A 1 313 ? 15.359 34.812 19.297 1 96.12 313 ALA A CA 1
ATOM 2409 C C . ALA A 1 313 ? 14.258 35.75 18.766 1 96.12 313 ALA A C 1
ATOM 2411 O O . ALA A 1 313 ? 13.586 35.406 17.781 1 96.12 313 ALA A O 1
ATOM 2412 N N . ALA A 1 314 ? 14.211 36.875 19.266 1 94.12 314 ALA A N 1
ATOM 2413 C CA . ALA A 1 314 ? 13.156 37.781 18.875 1 94.12 314 ALA A CA 1
ATOM 2414 C C . ALA A 1 314 ? 13.266 38.188 17.406 1 94.12 314 ALA A C 1
ATOM 2416 O O . ALA A 1 314 ? 14.367 38.375 16.891 1 94.12 314 ALA A O 1
ATOM 2417 N N . SER A 1 315 ? 12.211 38.094 16.766 1 95.62 315 SER A N 1
ATOM 2418 C CA . SER A 1 315 ? 12 38.5 15.375 1 95.62 315 SER A CA 1
ATOM 2419 C C . SER A 1 315 ? 10.562 38.969 15.133 1 95.62 315 SER A C 1
ATOM 2421 O O . SER A 1 315 ? 9.664 38.625 15.914 1 95.62 315 SER A O 1
ATOM 2423 N N . GLU A 1 316 ? 10.367 39.75 14.086 1 97.12 316 GLU A N 1
ATOM 2424 C CA . GLU A 1 316 ? 8.992 40.094 13.711 1 97.12 316 GLU A CA 1
ATOM 2425 C C . GLU A 1 316 ? 8.258 38.875 13.148 1 97.12 316 GLU A C 1
ATOM 2427 O O . GLU A 1 316 ? 7.031 38.781 13.234 1 97.12 316 GLU A O 1
ATOM 2432 N N . ASN A 1 317 ? 9.055 38 12.57 1 98.38 317 ASN A N 1
ATOM 2433 C CA . ASN A 1 317 ? 8.5 36.875 11.82 1 98.38 317 ASN A CA 1
ATOM 2434 C C . ASN A 1 317 ? 8.641 35.562 12.578 1 98.38 317 ASN A C 1
ATOM 2436 O O . ASN A 1 317 ? 9.742 35.188 13.016 1 98.38 317 ASN A O 1
ATOM 2440 N N . LEU A 1 318 ? 7.562 34.844 12.781 1 98.62 318 LEU A N 1
ATOM 2441 C CA . LEU A 1 318 ? 7.523 33.531 13.406 1 98.62 318 LEU A CA 1
ATOM 2442 C C . LEU A 1 318 ? 7.203 32.469 12.383 1 98.62 318 LEU A C 1
ATOM 2444 O O . LEU A 1 318 ? 6.336 32.656 11.531 1 98.62 318 LEU A O 1
ATOM 2448 N N . VAL A 1 319 ? 7.957 31.406 12.406 1 98.75 319 VAL A N 1
ATOM 2449 C CA . VAL A 1 319 ? 7.664 30.219 11.625 1 98.75 319 VAL A CA 1
ATOM 2450 C C . VAL A 1 319 ? 7.406 29.031 12.555 1 98.75 319 VAL A C 1
ATOM 2452 O O . VAL A 1 319 ? 8.172 28.781 13.484 1 98.75 319 VAL A O 1
ATOM 2455 N N . ILE A 1 320 ? 6.309 28.312 12.406 1 98.81 320 ILE A N 1
ATOM 2456 C CA . ILE A 1 320 ? 5.992 27.141 13.211 1 98.81 320 ILE A CA 1
ATOM 2457 C C . ILE A 1 320 ? 5.969 25.906 12.32 1 98.81 320 ILE A C 1
ATOM 2459 O O . ILE A 1 320 ? 5.379 25.922 11.242 1 98.81 320 ILE A O 1
ATOM 2463 N N . ALA A 1 321 ? 6.629 24.828 12.711 1 98.56 321 ALA A N 1
ATOM 2464 C CA . ALA A 1 321 ? 6.605 23.547 12.008 1 98.56 321 ALA A CA 1
ATOM 2465 C C . ALA A 1 321 ? 6.684 22.391 12.992 1 98.56 321 ALA A C 1
ATOM 2467 O O . ALA A 1 321 ? 6.598 22.578 14.211 1 98.56 321 ALA A O 1
ATOM 2468 N N . GLY A 1 322 ? 6.824 21.203 12.508 1 98.06 322 GLY A N 1
ATOM 2469 C CA . GLY A 1 322 ? 6.539 20.016 13.297 1 98.06 322 GLY A CA 1
ATOM 2470 C C . GLY A 1 322 ? 5.078 19.609 13.266 1 98.06 322 GLY A C 1
ATOM 2471 O O . GLY A 1 322 ? 4.219 20.391 12.852 1 98.06 322 GLY A O 1
ATOM 2472 N N . GLY A 1 323 ? 4.855 18.453 13.695 1 97 323 GLY A N 1
ATOM 2473 C CA . GLY A 1 323 ? 3.486 17.969 13.633 1 97 323 GLY A CA 1
ATOM 2474 C C . GLY A 1 323 ? 2.498 18.875 14.352 1 97 323 GLY A C 1
ATOM 2475 O O . GLY A 1 323 ? 1.349 19 13.922 1 97 323 GLY A O 1
ATOM 2476 N N . CYS A 1 324 ? 2.902 19.5 15.398 1 97.88 324 CYS A N 1
ATOM 2477 C CA . CYS A 1 324 ? 2.021 20.375 16.172 1 97.88 324 CYS A CA 1
ATOM 2478 C C . CYS A 1 324 ? 1.704 21.641 15.406 1 97.88 324 CYS A C 1
ATOM 2480 O O . CYS A 1 324 ? 0.76 22.359 15.75 1 97.88 324 CYS A O 1
ATOM 2482 N N . GLY A 1 325 ? 2.506 21.906 14.375 1 97.94 325 GLY A N 1
ATOM 2483 C CA . GLY A 1 325 ? 2.215 23.047 13.508 1 97.94 325 GLY A CA 1
ATOM 2484 C C . GLY A 1 325 ? 0.915 22.891 12.742 1 97.94 325 GLY A C 1
ATOM 2485 O O . GLY A 1 325 ? 0.405 23.859 12.172 1 97.94 325 GLY A O 1
ATOM 2486 N N . LEU A 1 326 ? 0.345 21.75 12.766 1 97.44 326 LEU A N 1
ATOM 2487 C CA . LEU A 1 326 ? -0.901 21.484 12.062 1 97.44 326 LEU A CA 1
ATOM 2488 C C . LEU A 1 326 ? -2.102 21.953 12.875 1 97.44 326 LEU A C 1
ATOM 2490 O O . LEU A 1 326 ? -3.234 21.922 12.383 1 97.44 326 LEU A O 1
ATOM 2494 N N . ASN A 1 327 ? -1.915 22.375 14.117 1 97.75 327 ASN A N 1
ATOM 2495 C CA . ASN A 1 327 ? -3.016 22.906 14.922 1 97.75 327 ASN A CA 1
ATOM 2496 C C . ASN A 1 327 ? -3.416 24.297 14.469 1 97.75 327 ASN A C 1
ATOM 2498 O O . ASN A 1 327 ? -2.934 25.297 15.016 1 97.75 327 ASN A O 1
ATOM 2502 N N . SER A 1 328 ? -4.324 24.312 13.57 1 96.94 328 SER A N 1
ATOM 2503 C CA . SER A 1 328 ? -4.715 25.578 12.93 1 96.94 328 SER A CA 1
ATOM 2504 C C . SER A 1 328 ? -5.434 26.484 13.914 1 96.94 328 SER A C 1
ATOM 2506 O O . SER A 1 328 ? -5.402 27.719 13.766 1 96.94 328 SER A O 1
ATOM 2508 N N . SER A 1 329 ? -6.086 25.891 14.875 1 96.38 329 SER A N 1
ATOM 2509 C CA . SER A 1 329 ? -6.773 26.672 15.898 1 96.38 329 SER A CA 1
ATOM 2510 C C . SER A 1 329 ? -5.793 27.547 16.672 1 96.38 329 SER A C 1
ATOM 2512 O O . SER A 1 329 ? -6.027 28.75 16.844 1 96.38 329 SER A O 1
ATOM 2514 N N . TYR A 1 330 ? -4.707 26.953 17.062 1 97.81 330 TYR A N 1
ATOM 2515 C CA . TYR A 1 330 ? -3.695 27.719 17.781 1 97.81 330 TYR A CA 1
ATOM 2516 C C . TYR A 1 330 ? -3.008 28.719 16.844 1 97.81 330 TYR A C 1
ATOM 2518 O O . TYR A 1 330 ? -2.742 29.859 17.234 1 97.81 330 TYR A O 1
ATOM 2526 N N . ASN A 1 331 ? -2.672 28.297 15.656 1 98.12 331 ASN A N 1
ATOM 2527 C CA . ASN A 1 331 ? -1.996 29.156 14.688 1 98.12 331 ASN A CA 1
ATOM 2528 C C . ASN A 1 331 ? -2.758 30.469 14.469 1 98.12 331 ASN A C 1
ATOM 2530 O O . ASN A 1 331 ? -2.152 31.516 14.266 1 98.12 331 ASN A O 1
ATOM 2534 N N . GLY A 1 332 ? -4.07 30.375 14.516 1 96.62 332 GLY A N 1
ATOM 2535 C CA . GLY A 1 332 ? -4.898 31.547 14.297 1 96.62 332 GLY A CA 1
ATOM 2536 C C . GLY A 1 332 ? -4.84 32.562 15.445 1 96.62 332 GLY A C 1
ATOM 2537 O O . GLY A 1 332 ? -5.211 33.719 15.281 1 96.62 332 GLY A O 1
ATOM 2538 N N . ARG A 1 333 ? -4.309 32.156 16.547 1 95.5 333 ARG A N 1
ATOM 2539 C CA . ARG A 1 333 ? -4.371 33 17.734 1 95.5 333 ARG A CA 1
ATOM 2540 C C . ARG A 1 333 ? -2.975 33.375 18.203 1 95.5 333 ARG A C 1
ATOM 2542 O O . ARG A 1 333 ? -2.824 34.25 19.062 1 95.5 333 ARG A O 1
ATOM 2549 N N . VAL A 1 334 ? -2.002 32.812 17.656 1 97.44 334 VAL A N 1
ATOM 2550 C CA . VAL A 1 334 ? -0.649 32.906 18.203 1 97.44 334 VAL A CA 1
ATOM 2551 C C . VAL A 1 334 ? -0.15 34.344 18.141 1 97.44 334 VAL A C 1
ATOM 2553 O O . VAL A 1 334 ? 0.537 34.812 19.047 1 97.44 334 VAL A O 1
ATOM 2556 N N . LEU A 1 335 ? -0.439 35.062 17.078 1 96.19 335 LEU A N 1
ATOM 2557 C CA . LEU A 1 335 ? 0.071 36.406 16.922 1 96.19 335 LEU A CA 1
ATOM 2558 C C . LEU A 1 335 ? -0.505 37.344 18 1 96.19 335 LEU A C 1
ATOM 2560 O O . LEU A 1 335 ? 0.198 38.219 18.516 1 96.19 335 LEU A O 1
ATOM 2564 N N . GLY A 1 336 ? -1.804 37.156 18.297 1 94.88 336 GLY A N 1
ATOM 2565 C CA . GLY A 1 336 ? -2.424 37.938 19.344 1 94.88 336 GLY A CA 1
ATOM 2566 C C . GLY A 1 336 ? -1.931 37.594 20.734 1 94.88 336 GLY A C 1
ATOM 2567 O O . GLY A 1 336 ? -2.127 38.344 21.688 1 94.88 336 GLY A O 1
ATOM 2568 N N . ARG A 1 337 ? -1.236 36.469 20.844 1 94.19 337 ARG A N 1
ATOM 2569 C CA . ARG A 1 337 ? -0.792 35.969 22.125 1 94.19 337 ARG A CA 1
ATOM 2570 C C . ARG A 1 337 ? 0.714 36.125 22.297 1 94.19 337 ARG A C 1
ATOM 2572 O O . ARG A 1 337 ? 1.3 35.594 23.25 1 94.19 337 ARG A O 1
ATOM 2579 N N . SER A 1 338 ? 1.328 36.812 21.359 1 96.44 338 SER A N 1
ATOM 2580 C CA . SER A 1 338 ? 2.785 36.906 21.391 1 96.44 338 SER A CA 1
ATOM 2581 C C . SER A 1 338 ? 3.273 38.25 20.844 1 96.44 338 SER A C 1
ATOM 2583 O O . SER A 1 338 ? 2.467 39.094 20.516 1 96.44 338 SER A O 1
ATOM 2585 N N . GLY A 1 339 ? 4.594 38.344 20.844 1 95.88 339 GLY A N 1
ATOM 2586 C CA . GLY A 1 339 ? 5.199 39.594 20.344 1 95.88 339 GLY A CA 1
ATOM 2587 C C . GLY A 1 339 ? 5.457 39.531 18.859 1 95.88 339 GLY A C 1
ATOM 2588 O O . GLY A 1 339 ? 5.812 40.562 18.25 1 95.88 339 GLY A O 1
ATOM 2589 N N . PHE A 1 340 ? 5.258 38.469 18.234 1 97.69 340 PHE A N 1
ATOM 2590 C CA . PHE A 1 340 ? 5.492 38.312 16.797 1 97.69 340 PHE A CA 1
ATOM 2591 C C . PHE A 1 340 ? 4.41 39.031 15.992 1 97.69 340 PHE A C 1
ATOM 2593 O O . PHE A 1 340 ? 3.277 39.156 16.469 1 97.69 340 PHE A O 1
ATOM 2600 N N . ARG A 1 341 ? 4.738 39.406 14.734 1 96.88 341 ARG A N 1
ATOM 2601 C CA . ARG A 1 341 ? 3.805 40.188 13.93 1 96.88 341 ARG A CA 1
ATOM 2602 C C . ARG A 1 341 ? 3.297 39.375 12.742 1 96.88 341 ARG A C 1
ATOM 2604 O O . ARG A 1 341 ? 2.201 39.625 12.234 1 96.88 341 ARG A O 1
ATOM 2611 N N . ARG A 1 342 ? 4.113 38.5 12.281 1 97.06 342 ARG A N 1
ATOM 2612 C CA . ARG A 1 342 ? 3.762 37.656 11.133 1 97.06 342 ARG A CA 1
ATOM 2613 C C . ARG A 1 342 ? 4.016 36.188 11.43 1 97.06 342 ARG A C 1
ATOM 2615 O O . ARG A 1 342 ? 4.914 35.844 12.203 1 97.06 342 ARG A O 1
ATOM 2622 N N . LEU A 1 343 ? 3.195 35.375 10.805 1 97.88 343 LEU A N 1
ATOM 2623 C CA . LEU A 1 343 ? 3.299 33.938 10.992 1 97.88 343 LEU A CA 1
ATOM 2624 C C . LEU A 1 343 ? 3.363 33.219 9.648 1 97.88 343 LEU A C 1
ATOM 2626 O O . LEU A 1 343 ? 2.648 33.594 8.711 1 97.88 343 LEU A O 1
ATOM 2630 N N . HIS A 1 344 ? 4.281 32.281 9.562 1 98.19 344 HIS A N 1
ATOM 2631 C CA . HIS A 1 344 ? 4.281 31.328 8.445 1 98.19 344 HIS A CA 1
ATOM 2632 C C . HIS A 1 344 ? 4.277 29.891 8.945 1 98.19 344 HIS A C 1
ATOM 2634 O O . HIS A 1 344 ? 5.055 29.531 9.828 1 98.19 344 HIS A O 1
ATOM 2640 N N . VAL A 1 345 ? 3.369 29.125 8.508 1 98.62 345 VAL A N 1
ATOM 2641 C CA . VAL A 1 345 ? 3.342 27.672 8.648 1 98.62 345 VAL A CA 1
ATOM 2642 C C . VAL A 1 345 ? 3.377 27.016 7.27 1 98.62 345 VAL A C 1
ATOM 2644 O O . VAL A 1 345 ? 2.475 27.219 6.453 1 98.62 345 VAL A O 1
ATOM 2647 N N . PRO A 1 346 ? 4.406 26.25 6.969 1 98.38 346 PRO A N 1
ATOM 2648 C CA . PRO A 1 346 ? 4.504 25.688 5.621 1 98.38 346 PRO A CA 1
ATOM 2649 C C . PRO A 1 346 ? 3.395 24.672 5.328 1 98.38 346 PRO A C 1
ATOM 2651 O O . PRO A 1 346 ? 2.668 24.266 6.238 1 98.38 346 PRO A O 1
ATOM 2654 N N . SER A 1 347 ? 3.236 24.312 4.047 1 98.19 347 SER A N 1
ATOM 2655 C CA . SER A 1 347 ? 2.145 23.453 3.602 1 98.19 347 SER A CA 1
ATOM 2656 C C . SER A 1 347 ? 2.268 22.062 4.195 1 98.19 347 SER A C 1
ATOM 2658 O O . SER A 1 347 ? 1.264 21.375 4.383 1 98.19 347 SER A O 1
ATOM 2660 N N . ALA A 1 348 ? 3.504 21.641 4.445 1 98.38 348 ALA A N 1
ATOM 2661 C CA . ALA A 1 348 ? 3.783 20.312 5 1 98.38 348 ALA A CA 1
ATOM 2662 C C . ALA A 1 348 ? 4.633 20.422 6.266 1 98.38 348 ALA A C 1
ATOM 2664 O O . ALA A 1 348 ? 5.762 19.938 6.305 1 98.38 348 ALA A O 1
ATOM 2665 N N . PRO A 1 349 ? 4.07 20.906 7.289 1 98.25 349 PRO A N 1
ATOM 2666 C CA . PRO A 1 349 ? 4.883 21.156 8.484 1 98.25 349 PRO A CA 1
ATOM 2667 C C . PRO A 1 349 ? 5.27 19.875 9.203 1 98.25 349 PRO A C 1
ATOM 2669 O O . PRO A 1 349 ? 6.18 19.875 10.039 1 98.25 349 PRO A O 1
ATOM 2672 N N . ALA A 1 350 ? 4.574 18.766 8.953 1 97.44 350 ALA A N 1
ATOM 2673 C CA . ALA A 1 350 ? 4.836 17.5 9.625 1 97.44 350 ALA A CA 1
ATOM 2674 C C . ALA A 1 350 ? 6 16.75 8.969 1 97.44 350 ALA A C 1
ATOM 2676 O O . ALA A 1 350 ? 6.844 17.375 8.312 1 97.44 350 ALA A O 1
ATOM 2677 N N . ASP A 1 351 ? 6.109 15.492 9.188 1 97.56 351 ASP A N 1
ATOM 2678 C CA . ASP A 1 351 ? 7.32 14.742 8.859 1 97.56 351 ASP A CA 1
ATOM 2679 C C . ASP A 1 351 ? 7.527 14.672 7.348 1 97.56 351 ASP A C 1
ATOM 2681 O O . ASP A 1 351 ? 8.648 14.469 6.879 1 97.56 351 ASP A O 1
ATOM 2685 N N . ASP A 1 352 ? 6.488 14.758 6.582 1 97.81 352 ASP A N 1
ATOM 2686 C CA . ASP A 1 352 ? 6.656 14.711 5.133 1 97.81 352 ASP A CA 1
ATOM 2687 C C . ASP A 1 352 ? 7.555 15.844 4.645 1 97.81 352 ASP A C 1
ATOM 2689 O O . ASP A 1 352 ? 8.359 15.656 3.732 1 97.81 352 ASP A O 1
ATOM 2693 N N . GLY A 1 353 ? 7.477 17.016 5.305 1 98.44 353 GLY A N 1
ATOM 2694 C CA . GLY A 1 353 ? 8.273 18.172 4.914 1 98.44 353 GLY A CA 1
ATOM 2695 C C . GLY A 1 353 ? 9.766 17.953 5.07 1 98.44 353 GLY A C 1
ATOM 2696 O O . GLY A 1 353 ? 10.57 18.641 4.445 1 98.44 353 GLY A O 1
ATOM 2697 N N . ASN A 1 354 ? 10.133 16.953 5.871 1 98.69 354 ASN A N 1
ATOM 2698 C CA . ASN A 1 354 ? 11.547 16.656 6.105 1 98.69 354 ASN A CA 1
ATOM 2699 C C . ASN A 1 354 ? 12.25 16.234 4.816 1 98.69 354 ASN A C 1
ATOM 2701 O O . ASN A 1 354 ? 13.469 16.359 4.703 1 98.69 354 ASN A O 1
ATOM 2705 N N . ALA A 1 355 ? 11.508 15.766 3.854 1 98.81 355 ALA A N 1
ATOM 2706 C CA . ALA A 1 355 ? 12.102 15.367 2.58 1 98.81 355 ALA A CA 1
ATOM 2707 C C . ALA A 1 355 ? 12.773 16.547 1.89 1 98.81 355 ALA A C 1
ATOM 2709 O O . ALA A 1 355 ? 13.938 16.484 1.51 1 98.81 355 ALA A O 1
ATOM 2710 N N . ILE A 1 356 ? 12.047 17.656 1.764 1 98.81 356 ILE A N 1
ATOM 2711 C CA . ILE A 1 356 ? 12.594 18.844 1.141 1 98.81 356 ILE A CA 1
ATOM 2712 C C . ILE A 1 356 ? 13.695 19.438 2.029 1 98.81 356 ILE A C 1
ATOM 2714 O O . ILE A 1 356 ? 14.75 19.828 1.539 1 98.81 356 ILE A O 1
ATOM 2718 N N . GLY A 1 357 ? 13.414 19.453 3.35 1 98.81 357 GLY A N 1
ATOM 2719 C CA . GLY A 1 357 ? 14.406 19.969 4.281 1 98.81 357 GLY A CA 1
ATOM 2720 C C . GLY A 1 357 ? 15.75 19.281 4.172 1 98.81 357 GLY A C 1
ATOM 2721 O O . GLY A 1 357 ? 16.797 19.922 4.094 1 98.81 357 GLY A O 1
ATOM 2722 N N . ALA A 1 358 ? 15.742 17.969 4.152 1 98.81 358 ALA A N 1
ATOM 2723 C CA . ALA A 1 358 ? 16.969 17.188 4.059 1 98.81 358 ALA A CA 1
ATOM 2724 C C . ALA A 1 358 ? 17.703 17.469 2.744 1 98.81 358 ALA A C 1
ATOM 2726 O O . ALA A 1 358 ? 18.922 17.625 2.727 1 98.81 358 ALA A O 1
ATOM 2727 N N . ALA A 1 359 ? 16.984 17.484 1.627 1 98.75 359 ALA A N 1
ATOM 2728 C CA . ALA A 1 359 ? 17.578 17.75 0.323 1 98.75 359 ALA A CA 1
ATOM 2729 C C . ALA A 1 359 ? 18.25 19.125 0.295 1 98.75 359 ALA A C 1
ATOM 2731 O O . ALA A 1 359 ? 19.375 19.266 -0.188 1 98.75 359 ALA A O 1
ATOM 2732 N N . TRP A 1 360 ? 17.578 20.125 0.795 1 98.75 360 TRP A N 1
ATOM 2733 C CA . TRP A 1 360 ? 18.109 21.484 0.805 1 98.75 360 TRP A CA 1
ATOM 2734 C C . TRP A 1 360 ? 19.344 21.578 1.705 1 98.75 360 TRP A C 1
ATOM 2736 O O . TRP A 1 360 ? 20.297 22.281 1.389 1 98.75 360 TRP A O 1
ATOM 2746 N N . LEU A 1 361 ? 19.266 20.891 2.877 1 98.56 361 LEU A N 1
ATOM 2747 C CA . LEU A 1 361 ? 20.438 20.875 3.756 1 98.56 361 LEU A CA 1
ATOM 2748 C C . LEU A 1 361 ? 21.641 20.266 3.051 1 98.56 361 LEU A C 1
ATOM 2750 O O . LEU A 1 361 ? 22.766 20.766 3.186 1 98.56 361 LEU A O 1
ATOM 2754 N N . ALA A 1 362 ? 21.406 19.188 2.332 1 98.44 362 ALA A N 1
ATOM 2755 C CA . ALA A 1 362 ? 22.484 18.562 1.576 1 98.44 362 ALA A CA 1
ATOM 2756 C C . ALA A 1 362 ? 23.078 19.516 0.541 1 98.44 362 ALA A C 1
ATOM 2758 O O . ALA A 1 362 ? 24.297 19.594 0.377 1 98.44 362 ALA A O 1
ATOM 2759 N N . LEU A 1 363 ? 22.219 20.188 -0.172 1 98.12 363 LEU A N 1
ATOM 2760 C CA . LEU A 1 363 ? 22.672 21.188 -1.143 1 98.12 363 LEU A CA 1
ATOM 2761 C C . LEU A 1 363 ? 23.484 22.281 -0.465 1 98.12 363 LEU A C 1
ATOM 2763 O O . LEU A 1 363 ? 24.547 22.656 -0.958 1 98.12 363 LEU A O 1
ATOM 2767 N N . ALA A 1 364 ? 22.984 22.766 0.612 1 97.75 364 ALA A N 1
ATOM 2768 C CA . ALA A 1 364 ? 23.672 23.828 1.34 1 97.75 364 ALA A CA 1
ATOM 2769 C C . ALA A 1 364 ? 25.047 23.359 1.814 1 97.75 364 ALA A C 1
ATOM 2771 O O . ALA A 1 364 ? 25.984 24.156 1.874 1 97.75 364 ALA A O 1
ATOM 2772 N N . GLU A 1 365 ? 25.109 22.141 2.227 1 96.88 365 GLU A N 1
ATOM 2773 C CA . GLU A 1 365 ? 26.391 21.578 2.635 1 96.88 365 GLU A CA 1
ATOM 2774 C C . GLU A 1 365 ? 27.375 21.547 1.472 1 96.88 365 GLU A C 1
ATOM 2776 O O . GLU A 1 365 ? 28.562 21.844 1.651 1 96.88 365 GLU A O 1
ATOM 2781 N N . ASP A 1 366 ? 26.953 21.203 0.318 1 96.5 366 ASP A N 1
ATOM 2782 C CA . ASP A 1 366 ? 27.781 21.125 -0.876 1 96.5 366 ASP A CA 1
ATOM 2783 C C . ASP A 1 366 ? 28.141 22.531 -1.386 1 96.5 366 ASP A C 1
ATOM 2785 O O . ASP A 1 366 ? 29.188 22.734 -1.988 1 96.5 366 ASP A O 1
ATOM 2789 N N . ASP A 1 367 ? 27.234 23.453 -1.214 1 96 367 ASP A N 1
ATOM 2790 C CA . ASP A 1 367 ? 27.406 24.828 -1.641 1 96 367 ASP A CA 1
ATOM 2791 C C . ASP A 1 367 ? 27.156 25.797 -0.483 1 96 367 ASP A C 1
ATOM 2793 O O . ASP A 1 367 ? 26.078 26.359 -0.357 1 96 367 ASP A O 1
ATOM 2797 N N . PRO A 1 368 ? 28.172 26.109 0.199 1 93.12 368 PRO A N 1
ATOM 2798 C CA . PRO A 1 368 ? 28.016 26.953 1.381 1 93.12 368 PRO A CA 1
ATOM 2799 C C . PRO A 1 368 ? 27.484 28.344 1.042 1 93.12 368 PRO A C 1
ATOM 2801 O O . PRO A 1 368 ? 27.031 29.078 1.931 1 93.12 368 PRO A O 1
ATOM 2804 N N . ASP A 1 369 ? 27.547 28.703 -0.226 1 94.56 369 ASP A N 1
ATOM 2805 C CA . ASP A 1 369 ? 27.078 30.016 -0.631 1 94.56 369 ASP A CA 1
ATOM 2806 C C . ASP A 1 369 ? 25.578 30 -0.942 1 94.56 369 ASP A C 1
ATOM 2808 O O . ASP A 1 369 ? 24.953 31.047 -1.073 1 94.56 369 ASP A O 1
ATOM 2812 N N . TRP A 1 370 ? 25.047 28.812 -1.007 1 95.69 370 TRP A N 1
ATOM 2813 C CA . TRP A 1 370 ? 23.609 28.719 -1.222 1 95.69 370 TRP A CA 1
ATOM 2814 C C . TRP A 1 370 ? 22.828 29.125 0.03 1 95.69 370 TRP A C 1
ATOM 2816 O O . TRP A 1 370 ? 23.062 28.594 1.115 1 95.69 370 TRP A O 1
ATOM 2826 N N . LYS A 1 371 ? 21.938 30.047 -0.077 1 92.56 371 LYS A N 1
ATOM 2827 C CA . LYS A 1 371 ? 21.281 30.641 1.084 1 92.56 371 LYS A CA 1
ATOM 2828 C C . LYS A 1 371 ? 19.766 30.406 1.026 1 92.56 371 LYS A C 1
ATOM 2830 O O . LYS A 1 371 ? 18.984 31.25 1.468 1 92.56 371 LYS A O 1
ATOM 2835 N N . GLY A 1 372 ? 19.344 29.359 0.379 1 93.69 372 GLY A N 1
ATOM 2836 C CA . GLY A 1 372 ? 17.922 29.078 0.216 1 93.69 372 GLY A CA 1
ATOM 2837 C C . GLY A 1 372 ? 17.406 29.406 -1.174 1 93.69 372 GLY A C 1
ATOM 2838 O O . GLY A 1 372 ? 18.141 29.938 -2.006 1 93.69 372 GLY A O 1
ATOM 2839 N N . PRO A 1 373 ? 16.203 29.031 -1.429 1 93.31 373 PRO A N 1
ATOM 2840 C CA . PRO A 1 373 ? 15.625 29.328 -2.744 1 93.31 373 PRO A CA 1
ATOM 2841 C C . PRO A 1 373 ? 15.508 30.812 -3.018 1 93.31 373 PRO A C 1
ATOM 2843 O O . PRO A 1 373 ? 15.523 31.625 -2.082 1 93.31 373 PRO A O 1
ATOM 2846 N N . LYS A 1 374 ? 15.312 31.109 -4.281 1 90.5 374 LYS A N 1
ATOM 2847 C CA . LYS A 1 374 ? 15.203 32.5 -4.699 1 90.5 374 LYS A CA 1
ATOM 2848 C C . LYS A 1 374 ? 13.977 33.156 -4.078 1 90.5 374 LYS A C 1
ATOM 2850 O O . LYS A 1 374 ? 12.93 32.531 -3.932 1 90.5 374 LYS A O 1
ATOM 2855 N N . ARG A 1 375 ? 14.07 34.406 -3.869 1 89.06 375 ARG A N 1
ATOM 2856 C CA . ARG A 1 375 ? 13.023 35.188 -3.215 1 89.06 375 ARG A CA 1
ATOM 2857 C C . ARG A 1 375 ? 11.719 35.125 -4.008 1 89.06 375 ARG A C 1
ATOM 2859 O O . ARG A 1 375 ? 10.633 35.062 -3.43 1 89.06 375 ARG A O 1
ATOM 2866 N N . GLY A 1 376 ? 11.766 35.125 -5.262 1 89.31 376 GLY A N 1
ATOM 2867 C CA . GLY A 1 376 ? 10.586 35.156 -6.117 1 89.31 376 GLY A CA 1
ATOM 2868 C C . GLY A 1 376 ? 9.82 33.844 -6.094 1 89.31 376 GLY A C 1
ATOM 2869 O O . GLY A 1 376 ? 8.664 33.781 -6.516 1 89.31 376 GLY A O 1
ATOM 2870 N N . THR A 1 377 ? 10.43 32.875 -5.445 1 91.25 377 THR A N 1
ATOM 2871 C CA . THR A 1 377 ? 9.797 31.578 -5.422 1 91.25 377 THR A CA 1
ATOM 2872 C C . THR A 1 377 ? 9.234 31.266 -4.035 1 91.25 377 THR A C 1
ATOM 2874 O O . THR A 1 377 ? 8.766 30.156 -3.777 1 91.25 377 THR A O 1
ATOM 2877 N N . ARG A 1 378 ? 9.266 32.25 -3.203 1 93.31 378 ARG A N 1
ATOM 2878 C CA . ARG A 1 378 ? 8.805 32.094 -1.827 1 93.31 378 ARG A CA 1
ATOM 2879 C C . ARG A 1 378 ? 7.539 32.906 -1.572 1 93.31 378 ARG A C 1
ATOM 2881 O O . ARG A 1 378 ? 7.375 34 -2.119 1 93.31 378 ARG A O 1
ATOM 2888 N N . PRO A 1 379 ? 6.66 32.469 -0.75 1 95.75 379 PRO A N 1
ATOM 2889 C CA . PRO A 1 379 ? 6.66 31.141 -0.116 1 95.75 379 PRO A CA 1
ATOM 2890 C C . PRO A 1 379 ? 6.527 30.016 -1.124 1 95.75 379 PRO A C 1
ATOM 2892 O O . PRO A 1 379 ? 5.961 30.203 -2.205 1 95.75 379 PRO A O 1
ATOM 2895 N N . LEU A 1 380 ? 7.055 28.891 -0.771 1 97.56 380 LEU A N 1
ATOM 2896 C CA . LEU A 1 380 ? 7.098 27.75 -1.673 1 97.56 380 LEU A CA 1
ATOM 2897 C C . LEU A 1 380 ? 5.691 27.297 -2.039 1 97.56 380 LEU A C 1
ATOM 2899 O O . LEU A 1 380 ? 4.809 27.234 -1.179 1 97.56 380 LEU A O 1
ATOM 2903 N N . THR A 1 381 ? 5.441 27 -3.312 1 98 381 THR A N 1
ATOM 2904 C CA . THR A 1 381 ? 4.16 26.453 -3.766 1 98 381 THR A CA 1
ATOM 2905 C C . THR A 1 381 ? 3.906 25.078 -3.164 1 98 381 THR A C 1
ATOM 2907 O O . THR A 1 381 ? 4.836 24.297 -2.994 1 98 381 THR A O 1
ATOM 2910 N N . PRO A 1 382 ? 2.643 24.812 -2.785 1 98.31 382 PRO A N 1
ATOM 2911 C CA . PRO A 1 382 ? 2.33 23.469 -2.312 1 98.31 382 PRO A CA 1
ATOM 2912 C C . PRO A 1 382 ? 2.115 22.484 -3.455 1 98.31 382 PRO A C 1
ATOM 2914 O O . PRO A 1 382 ? 1.973 21.281 -3.217 1 98.31 382 PRO A O 1
ATOM 2917 N N . TYR A 1 383 ? 2.023 22.906 -4.699 1 98.56 383 TYR A N 1
ATOM 2918 C CA . TYR A 1 383 ? 1.707 22.062 -5.848 1 98.56 383 TYR A CA 1
ATOM 2919 C C . TYR A 1 383 ? 2.973 21.484 -6.457 1 98.56 383 TYR A C 1
ATOM 2921 O O . TYR A 1 383 ? 3.439 21.938 -7.504 1 98.56 383 TYR A O 1
ATOM 2929 N N . LEU A 1 384 ? 3.439 20.406 -5.84 1 98.62 384 LEU A N 1
ATOM 2930 C CA . LEU A 1 384 ? 4.762 19.875 -6.152 1 98.62 384 LEU A CA 1
ATOM 2931 C C . LEU A 1 384 ? 4.68 18.391 -6.527 1 98.62 384 LEU A C 1
ATOM 2933 O O . LEU A 1 384 ? 5.68 17.797 -6.938 1 98.62 384 LEU A O 1
ATOM 2937 N N . GLY A 1 385 ? 3.48 17.812 -6.379 1 98.44 385 GLY A N 1
ATOM 2938 C CA . GLY A 1 385 ? 3.344 16.375 -6.512 1 98.44 385 GLY A CA 1
ATOM 2939 C C . GLY A 1 385 ? 2.949 15.938 -7.91 1 98.44 385 GLY A C 1
ATOM 2940 O O . GLY A 1 385 ? 3.25 16.625 -8.891 1 98.44 385 GLY A O 1
ATOM 2941 N N . SER A 1 386 ? 2.338 14.828 -8.07 1 97.81 386 SER A N 1
ATOM 2942 C CA . SER A 1 386 ? 1.98 14.18 -9.328 1 97.81 386 SER A CA 1
ATOM 2943 C C . SER A 1 386 ? 0.826 14.898 -10.016 1 97.81 386 SER A C 1
ATOM 2945 O O . SER A 1 386 ? -0.003 15.523 -9.359 1 97.81 386 SER A O 1
ATOM 2947 N N . THR A 1 387 ? 0.799 14.82 -11.32 1 97.5 387 THR A N 1
ATOM 2948 C CA . THR A 1 387 ? -0.374 15.164 -12.109 1 97.5 387 THR A CA 1
ATOM 2949 C C . THR A 1 387 ? -1.257 13.938 -12.336 1 97.5 387 THR A C 1
ATOM 2951 O O . THR A 1 387 ? -0.871 12.82 -12 1 97.5 387 THR A O 1
ATOM 2954 N N . VAL A 1 388 ? -2.488 14.211 -12.805 1 96.12 388 VAL A N 1
ATOM 2955 C CA . VAL A 1 388 ? -3.439 13.141 -13.055 1 96.12 388 VAL A CA 1
ATOM 2956 C C . VAL A 1 388 ? -3.637 12.961 -14.562 1 96.12 388 VAL A C 1
ATOM 2958 O O . VAL A 1 388 ? -3.822 13.938 -15.289 1 96.12 388 VAL A O 1
ATOM 2961 N N . SER A 1 389 ? -3.541 11.695 -15.031 1 95.62 389 SER A N 1
ATOM 2962 C CA . SER A 1 389 ? -3.828 11.398 -16.438 1 95.62 389 SER A CA 1
ATOM 2963 C C . SER A 1 389 ? -5.324 11.477 -16.719 1 95.62 389 SER A C 1
ATOM 2965 O O . SER A 1 389 ? -6.141 11.047 -15.898 1 95.62 389 SER A O 1
ATOM 2967 N N . THR A 1 390 ? -5.66 11.953 -17.891 1 96.12 390 THR A N 1
ATOM 2968 C CA . THR A 1 390 ? -7.066 12.008 -18.281 1 96.12 390 THR A CA 1
ATOM 2969 C C . THR A 1 390 ? -7.445 10.797 -19.125 1 96.12 390 THR A C 1
ATOM 2971 O O . THR A 1 390 ? -8.594 10.664 -19.547 1 96.12 390 THR A O 1
ATOM 2974 N N . GLU A 1 391 ? -6.531 9.891 -19.297 1 93 391 GLU A N 1
ATOM 2975 C CA . GLU A 1 391 ? -6.707 8.727 -20.172 1 93 391 GLU A CA 1
ATOM 2976 C C . GLU A 1 391 ? -7.93 7.91 -19.766 1 93 391 GLU A C 1
ATOM 2978 O O . GLU A 1 391 ? -8.711 7.488 -20.625 1 93 391 GLU A O 1
ATOM 2983 N N . PRO A 1 392 ? -8.102 7.703 -18.516 1 91.31 392 PRO A N 1
ATOM 2984 C CA . PRO A 1 392 ? -9.289 6.926 -18.141 1 91.31 392 PRO A CA 1
ATOM 2985 C C . PRO A 1 392 ? -10.594 7.59 -18.578 1 91.31 392 PRO A C 1
ATOM 2987 O O . PRO A 1 392 ? -11.539 6.898 -18.969 1 91.31 392 PRO A O 1
ATOM 2990 N N . LEU A 1 393 ? -10.688 8.898 -18.484 1 94.44 393 LEU A N 1
ATOM 2991 C CA . LEU A 1 393 ? -11.891 9.602 -18.922 1 94.44 393 LEU A CA 1
ATOM 2992 C C . LEU A 1 393 ? -12.047 9.539 -20.438 1 94.44 393 LEU A C 1
ATOM 2994 O O . LEU A 1 393 ? -13.164 9.469 -20.953 1 94.44 393 LEU A O 1
ATOM 2998 N N . GLU A 1 394 ? -10.93 9.57 -21.109 1 92.75 394 GLU A N 1
ATOM 2999 C CA . GLU A 1 394 ? -10.945 9.438 -22.562 1 92.75 394 GLU A CA 1
ATOM 3000 C C . GLU A 1 394 ? -11.508 8.078 -22.984 1 92.75 394 GLU A C 1
ATOM 3002 O O . GLU A 1 394 ? -12.344 8.008 -23.891 1 92.75 394 GLU A O 1
ATOM 3007 N N . ARG A 1 395 ? -11.094 7.094 -22.312 1 85.81 395 ARG A N 1
ATOM 3008 C CA . ARG A 1 395 ? -11.586 5.75 -22.609 1 85.81 395 ARG A CA 1
ATOM 3009 C C . ARG A 1 395 ? -13.062 5.617 -22.234 1 85.81 395 ARG A C 1
ATOM 3011 O O . ARG A 1 395 ? -13.852 5.066 -23 1 85.81 395 ARG A O 1
ATOM 3018 N N . MET A 1 396 ? -13.383 6.086 -21.125 1 87.38 396 MET A N 1
ATOM 3019 C CA . MET A 1 396 ? -14.734 6 -20.594 1 87.38 396 MET A CA 1
ATOM 3020 C C . MET A 1 396 ? -15.727 6.723 -21.5 1 87.38 396 MET A C 1
ATOM 3022 O O . MET A 1 396 ? -16.875 6.309 -21.609 1 87.38 396 MET A O 1
ATOM 3026 N N . ALA A 1 397 ? -15.266 7.77 -22.156 1 89.06 397 ALA A N 1
ATOM 3027 C CA . ALA A 1 397 ? -16.141 8.594 -22.984 1 89.06 397 ALA A CA 1
ATOM 3028 C C . ALA A 1 397 ? -16.719 7.793 -24.141 1 89.06 397 ALA A C 1
ATOM 3030 O O . ALA A 1 397 ? -17.734 8.172 -24.719 1 89.06 397 ALA A O 1
ATOM 3031 N N . GLU A 1 398 ? -16.125 6.684 -24.391 1 84.06 398 GLU A N 1
ATOM 3032 C CA . GLU A 1 398 ? -16.594 5.824 -25.469 1 84.06 398 GLU A CA 1
ATOM 3033 C C . GLU A 1 398 ? -17.938 5.188 -25.125 1 84.06 398 GLU A C 1
ATOM 3035 O O . GLU A 1 398 ? -18.734 4.906 -26.016 1 84.06 398 GLU A O 1
ATOM 3040 N N . TRP A 1 399 ? -18.203 5 -23.859 1 80.38 399 TRP A N 1
ATOM 3041 C CA . TRP A 1 399 ? -19.438 4.309 -23.5 1 80.38 399 TRP A CA 1
ATOM 3042 C C . TRP A 1 399 ? -20.219 5.102 -22.469 1 80.38 399 TRP A C 1
ATOM 3044 O O . TRP A 1 399 ? -21.312 4.68 -22.047 1 80.38 399 TRP A O 1
ATOM 3054 N N . GLU A 1 400 ? -19.703 6.176 -21.969 1 84.94 400 GLU A N 1
ATOM 3055 C CA . GLU A 1 400 ? -20.344 7.02 -20.969 1 84.94 400 GLU A CA 1
ATOM 3056 C C . GLU A 1 400 ? -20.562 8.438 -21.5 1 84.94 400 GLU A C 1
ATOM 3058 O O . GLU A 1 400 ? -19.688 9.297 -21.344 1 84.94 400 GLU A O 1
ATOM 3063 N N . PRO A 1 401 ? -21.766 8.711 -21.969 1 86.69 401 PRO A N 1
ATOM 3064 C CA . PRO A 1 401 ? -22.016 10.031 -22.562 1 86.69 401 PRO A CA 1
ATOM 3065 C C . PRO A 1 401 ? -21.953 11.148 -21.516 1 86.69 401 PRO A C 1
ATOM 3067 O O . PRO A 1 401 ? -21.812 12.32 -21.875 1 86.69 401 PRO A O 1
ATOM 3070 N N . ARG A 1 402 ? -22.047 10.938 -20.281 1 92.19 402 ARG A N 1
ATOM 3071 C CA . ARG A 1 402 ? -21.984 11.922 -19.219 1 92.19 402 ARG A CA 1
ATOM 3072 C C . ARG A 1 402 ? -20.562 12.469 -19.062 1 92.19 402 ARG A C 1
ATOM 3074 O O . ARG A 1 402 ? -20.359 13.492 -18.422 1 92.19 402 ARG A O 1
ATOM 3081 N N . ALA A 1 403 ? -19.516 11.711 -19.594 1 94 403 ALA A N 1
ATOM 3082 C CA . ALA A 1 403 ? -18.125 12.156 -19.594 1 94 403 ALA A CA 1
ATOM 3083 C C . ALA A 1 403 ? -17.828 13.047 -20.797 1 94 403 ALA A C 1
ATOM 3085 O O . ALA A 1 403 ? -17.859 12.586 -21.938 1 94 403 ALA A O 1
ATOM 3086 N N . ARG A 1 404 ? -17.594 14.344 -20.562 1 96.31 404 ARG A N 1
ATOM 3087 C CA . ARG A 1 404 ? -17.406 15.305 -21.656 1 96.31 404 ARG A CA 1
ATOM 3088 C C . ARG A 1 404 ? -16.109 16.078 -21.484 1 96.31 404 ARG A C 1
ATOM 3090 O O . ARG A 1 404 ? -15.719 16.422 -20.375 1 96.31 404 ARG A O 1
ATOM 3097 N N . ARG A 1 405 ? -15.484 16.297 -22.625 1 97.19 405 ARG A N 1
ATOM 3098 C CA . ARG A 1 405 ? -14.336 17.203 -22.656 1 97.19 405 ARG A CA 1
ATOM 3099 C C . ARG A 1 405 ? -14.766 18.609 -23.062 1 97.19 405 ARG A C 1
ATOM 3101 O O . ARG A 1 405 ? -15.086 18.859 -24.219 1 97.19 405 ARG A O 1
ATOM 3108 N N . LEU A 1 406 ? -14.711 19.547 -22.156 1 97.44 406 LEU A N 1
ATOM 3109 C CA . LEU A 1 406 ? -15.25 20.875 -22.422 1 97.44 406 LEU A CA 1
ATOM 3110 C C . LEU A 1 406 ? -14.133 21.922 -22.469 1 97.44 406 LEU A C 1
ATOM 3112 O O . LEU A 1 406 ? -14.406 23.125 -22.609 1 97.44 406 LEU A O 1
ATOM 3116 N N . GLY A 1 407 ? -12.836 21.453 -22.281 1 97.38 407 GLY A N 1
ATOM 3117 C CA . GLY A 1 407 ? -11.766 22.422 -22.094 1 97.38 407 GLY A CA 1
ATOM 3118 C C . GLY A 1 407 ? -11.766 23.047 -20.703 1 97.38 407 GLY A C 1
ATOM 3119 O O . GLY A 1 407 ? -12.758 22.938 -19.969 1 97.38 407 GLY A O 1
ATOM 3120 N N . HIS A 1 408 ? -10.711 23.781 -20.391 1 97.62 408 HIS A N 1
ATOM 3121 C CA . HIS A 1 408 ? -10.555 24.312 -19.047 1 97.62 408 HIS A CA 1
ATOM 3122 C C . HIS A 1 408 ? -11.602 25.391 -18.75 1 97.62 408 HIS A C 1
ATOM 3124 O O . HIS A 1 408 ? -12.172 25.422 -17.656 1 97.62 408 HIS A O 1
ATOM 3130 N N . GLU A 1 409 ? -11.836 26.219 -19.641 1 98 409 GLU A N 1
ATOM 3131 C CA . GLU A 1 409 ? -12.844 27.266 -19.453 1 98 409 GLU A CA 1
ATOM 3132 C C . GLU A 1 409 ? -14.234 26.656 -19.312 1 98 409 GLU A C 1
ATOM 3134 O O . GLU A 1 409 ? -15.031 27.094 -18.484 1 98 409 GLU A O 1
ATOM 3139 N N . GLY A 1 410 ? -14.469 25.672 -20.172 1 98.19 410 GLY A N 1
ATOM 3140 C CA . GLY A 1 410 ? -15.773 25.031 -20.156 1 98.19 410 GLY A CA 1
ATOM 3141 C C . GLY A 1 410 ? -16.062 24.297 -18.859 1 98.19 410 GLY A C 1
ATOM 3142 O O . GLY A 1 410 ? -17.172 24.422 -18.312 1 98.19 410 GLY A O 1
ATOM 3143 N N . VAL A 1 411 ? -15.109 23.547 -18.359 1 98.5 411 VAL A N 1
ATOM 3144 C CA . VAL A 1 411 ? -15.344 22.797 -17.141 1 98.5 411 VAL A CA 1
ATOM 3145 C C . VAL A 1 411 ? -15.469 23.75 -15.953 1 98.5 411 VAL A C 1
ATOM 3147 O O . VAL A 1 411 ? -16.188 23.469 -14.992 1 98.5 411 VAL A O 1
ATOM 3150 N N . THR A 1 412 ? -14.742 24.891 -16.016 1 98.75 412 THR A N 1
ATOM 3151 C CA . THR A 1 412 ? -14.836 25.891 -14.969 1 98.75 412 THR A CA 1
ATOM 3152 C C . THR A 1 412 ? -16.25 26.469 -14.898 1 98.75 412 THR A C 1
ATOM 3154 O O . THR A 1 412 ? -16.828 26.547 -13.812 1 98.75 412 THR A O 1
ATOM 3157 N N . ARG A 1 413 ? -16.781 26.797 -15.984 1 98.44 413 ARG A N 1
ATOM 3158 C CA . ARG A 1 413 ? -18.125 27.375 -16.047 1 98.44 413 ARG A CA 1
ATOM 3159 C C . ARG A 1 413 ? -19.172 26.375 -15.594 1 98.44 413 ARG A C 1
ATOM 3161 O O . ARG A 1 413 ? -20.062 26.703 -14.812 1 98.44 413 ARG A O 1
ATOM 3168 N N . GLU A 1 414 ? -19.031 25.188 -16.078 1 97.81 414 GLU A N 1
ATOM 3169 C CA . GLU A 1 414 ? -20 24.156 -15.734 1 97.81 414 GLU A CA 1
ATOM 3170 C C . GLU A 1 414 ? -19.938 23.812 -14.242 1 97.81 414 GLU A C 1
ATOM 3172 O O . GLU A 1 414 ? -20.969 23.625 -13.602 1 97.81 414 GLU A O 1
ATOM 3177 N N . ALA A 1 415 ? -18.734 23.672 -13.719 1 98.56 415 ALA A N 1
ATOM 3178 C CA . ALA A 1 415 ? -18.562 23.375 -12.297 1 98.56 415 ALA A CA 1
ATOM 3179 C C . ALA A 1 415 ? -19.156 24.484 -11.43 1 98.56 415 ALA A C 1
ATOM 3181 O O . ALA A 1 415 ? -19.828 24.219 -10.43 1 98.56 415 ALA A O 1
ATOM 3182 N N . ALA A 1 416 ? -18.906 25.719 -11.82 1 98.81 416 ALA A N 1
ATOM 3183 C CA . ALA A 1 416 ? -19.438 26.859 -11.07 1 98.81 416 ALA A CA 1
ATOM 3184 C C . ALA A 1 416 ? -20.953 26.828 -11.047 1 98.81 416 ALA A C 1
ATOM 3186 O O . ALA A 1 416 ? -21.578 27.109 -10.016 1 98.81 416 ALA A O 1
ATOM 3187 N N . LYS A 1 417 ? -21.562 26.5 -12.164 1 98.31 417 LYS A N 1
ATOM 3188 C CA . LYS A 1 417 ? -23.016 26.406 -12.25 1 98.31 417 LYS A CA 1
ATOM 3189 C C . LYS A 1 417 ? -23.547 25.312 -11.336 1 98.31 417 LYS A C 1
ATOM 3191 O O . LYS A 1 417 ? -24.516 25.516 -10.602 1 98.31 417 LYS A O 1
ATOM 3196 N N . ILE A 1 418 ? -22.922 24.141 -11.375 1 97.62 418 ILE A N 1
ATOM 3197 C CA . ILE A 1 418 ? -23.344 23 -10.555 1 97.62 418 ILE A CA 1
ATOM 3198 C C . ILE A 1 418 ? -23.234 23.375 -9.078 1 97.62 418 ILE A C 1
ATOM 3200 O O . ILE A 1 418 ? -24.156 23.094 -8.297 1 97.62 418 ILE A O 1
ATOM 3204 N N . LEU A 1 419 ? -22.156 24.031 -8.711 1 98.25 419 LEU A N 1
ATOM 3205 C CA . LEU A 1 419 ? -21.953 24.453 -7.328 1 98.25 419 LEU A CA 1
ATOM 3206 C C . LEU A 1 419 ? -23.016 25.469 -6.906 1 98.25 419 LEU A C 1
ATOM 3208 O O . LEU A 1 419 ? -23.594 25.344 -5.824 1 98.25 419 LEU A O 1
ATOM 3212 N N . ALA A 1 420 ? -23.266 26.422 -7.773 1 98 420 ALA A N 1
ATOM 3213 C CA . ALA A 1 420 ? -24.234 27.469 -7.469 1 98 420 ALA A CA 1
ATOM 3214 C C . ALA A 1 420 ? -25.641 26.906 -7.297 1 98 420 ALA A C 1
ATOM 3216 O O . ALA A 1 420 ? -26.453 27.469 -6.562 1 98 420 ALA A O 1
ATOM 3217 N N . GLU A 1 421 ? -25.875 25.797 -7.93 1 96.31 421 GLU A N 1
ATOM 3218 C CA . GLU A 1 421 ? -27.172 25.141 -7.855 1 96.31 421 GLU A CA 1
ATOM 3219 C C . GLU A 1 421 ? -27.234 24.172 -6.684 1 96.31 421 GLU A C 1
ATOM 3221 O O . GLU A 1 421 ? -28.219 23.453 -6.52 1 96.31 421 GLU A O 1
ATOM 3226 N N . GLY A 1 422 ? -26.156 24.141 -5.895 1 95 422 GLY A N 1
ATOM 3227 C CA . GLY A 1 422 ? -26.172 23.344 -4.676 1 95 422 GLY A CA 1
ATOM 3228 C C . GLY A 1 422 ? -25.531 21.984 -4.852 1 95 422 GLY A C 1
ATOM 3229 O O . GLY A 1 422 ? -25.578 21.156 -3.938 1 95 422 GLY A O 1
ATOM 3230 N N . GLY A 1 423 ? -24.969 21.734 -5.996 1 95.31 423 GLY A N 1
ATOM 3231 C CA . GLY A 1 423 ? -24.328 20.453 -6.258 1 95.31 423 GLY A CA 1
ATOM 3232 C C . GLY A 1 423 ? -22.953 20.328 -5.629 1 95.31 423 GLY A C 1
ATOM 3233 O O . GLY A 1 423 ? -22.344 21.328 -5.262 1 95.31 423 GLY A O 1
ATOM 3234 N N . LEU A 1 424 ? -22.516 19.078 -5.457 1 96.19 424 LEU A N 1
ATOM 3235 C CA . LEU A 1 424 ? -21.188 18.75 -4.957 1 96.19 424 LEU A CA 1
ATOM 3236 C C . LEU A 1 424 ? -20.25 18.406 -6.105 1 96.19 424 LEU A C 1
ATOM 3238 O O . LEU A 1 424 ? -20.594 17.594 -6.969 1 96.19 424 LEU A O 1
ATOM 3242 N N . VAL A 1 425 ? -19.031 19 -6.121 1 98.06 425 VAL A N 1
ATOM 3243 C CA . VAL A 1 425 ? -18.125 18.812 -7.246 1 98.06 425 VAL A CA 1
ATOM 3244 C C . VAL A 1 425 ? -16.766 18.328 -6.73 1 98.06 425 VAL A C 1
ATOM 3246 O O . VAL A 1 425 ? -16.188 18.953 -5.84 1 98.06 425 VAL A O 1
ATOM 3249 N N . GLY A 1 426 ? -16.344 17.172 -7.227 1 98.38 426 GLY A N 1
ATOM 3250 C CA . GLY A 1 426 ? -14.945 16.812 -7.086 1 98.38 426 GLY A CA 1
ATOM 3251 C C . GLY A 1 426 ? -14.055 17.5 -8.102 1 98.38 426 GLY A C 1
ATOM 3252 O O . GLY A 1 426 ? -14.289 17.422 -9.305 1 98.38 426 GLY A O 1
ATOM 3253 N N . TRP A 1 427 ? -13.031 18.219 -7.684 1 98.81 427 TRP A N 1
ATOM 3254 C CA . TRP A 1 427 ? -12.203 19.109 -8.492 1 98.81 427 TRP A CA 1
ATOM 3255 C C . TRP A 1 427 ? -10.742 18.656 -8.469 1 98.81 427 TRP A C 1
ATOM 3257 O O . TRP A 1 427 ? -10.102 18.656 -7.414 1 98.81 427 TRP A O 1
ATOM 3267 N N . VAL A 1 428 ? -10.211 18.219 -9.641 1 98.69 428 VAL A N 1
ATOM 3268 C CA . VAL A 1 428 ? -8.836 17.75 -9.781 1 98.69 428 VAL A CA 1
ATOM 3269 C C . VAL A 1 428 ? -8.117 18.562 -10.852 1 98.69 428 VAL A C 1
ATOM 3271 O O . VAL A 1 428 ? -8.469 18.484 -12.031 1 98.69 428 VAL A O 1
ATOM 3274 N N . GLN A 1 429 ? -7.121 19.312 -10.445 1 98.5 429 GLN A N 1
ATOM 3275 C CA . GLN A 1 429 ? -6.383 20.156 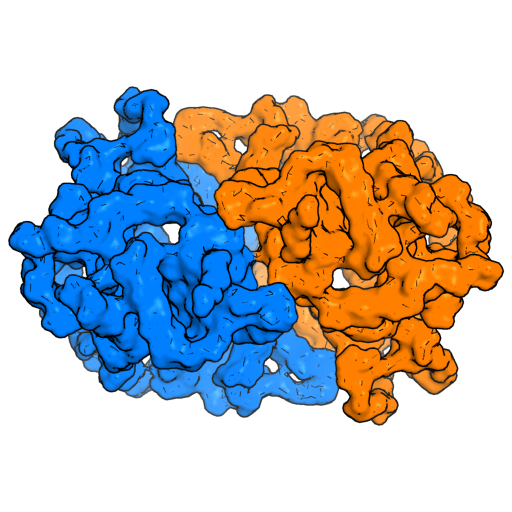-11.375 1 98.5 429 GLN A CA 1
ATOM 3276 C C . GLN A 1 429 ? -4.883 20.094 -11.102 1 98.5 429 GLN A C 1
ATOM 3278 O O . GLN A 1 429 ? -4.453 20.078 -9.945 1 98.5 429 GLN A O 1
ATOM 3283 N N . GLY A 1 430 ? -4.086 20.031 -12.125 1 98.12 430 GLY A N 1
ATOM 3284 C CA . GLY A 1 430 ? -2.648 20.219 -12.047 1 98.12 430 GLY A CA 1
ATOM 3285 C C . GLY A 1 430 ? -1.973 19.25 -11.078 1 98.12 430 GLY A C 1
ATOM 3286 O O . GLY A 1 430 ? -2.391 18.094 -10.953 1 98.12 430 GLY A O 1
ATOM 3287 N N . ARG A 1 431 ? -0.805 19.719 -10.492 1 98.25 431 ARG A N 1
ATOM 3288 C CA . ARG A 1 431 ? 0.015 18.906 -9.594 1 98.25 431 ARG A CA 1
ATOM 3289 C C . ARG A 1 431 ? -0.625 18.797 -8.211 1 98.25 431 ARG A C 1
ATOM 3291 O O . ARG A 1 431 ? -1.271 19.75 -7.746 1 98.25 431 ARG A O 1
ATOM 3298 N N . ALA A 1 432 ? -0.432 17.688 -7.594 1 98.5 432 ALA A N 1
ATOM 3299 C CA . ALA A 1 432 ? -0.973 17.438 -6.262 1 98.5 432 ALA A CA 1
ATOM 3300 C C . ALA A 1 432 ? -0.287 18.312 -5.219 1 98.5 432 ALA A C 1
ATOM 3302 O O . ALA A 1 432 ? 0.888 18.672 -5.367 1 98.5 432 ALA A O 1
ATOM 3303 N N . GLU A 1 433 ? -1.026 18.672 -4.219 1 98.5 433 GLU A N 1
ATOM 3304 C CA . GLU A 1 433 ? -0.474 19.422 -3.1 1 98.5 433 GLU A CA 1
ATOM 3305 C C . GLU A 1 433 ? 0.52 18.578 -2.305 1 98.5 433 GLU A C 1
ATOM 3307 O O . GLU A 1 433 ? 0.311 17.391 -2.107 1 98.5 433 GLU A O 1
ATOM 3312 N N . PHE A 1 434 ? 1.61 19.125 -1.869 1 98.5 434 PHE A N 1
ATOM 3313 C CA . PHE A 1 434 ? 2.516 18.531 -0.89 1 98.5 434 PHE A CA 1
ATOM 3314 C C . PHE A 1 434 ? 2.127 18.953 0.524 1 98.5 434 PHE A C 1
ATOM 3316 O O . PHE A 1 434 ? 2.17 20.141 0.864 1 98.5 434 PHE A O 1
ATOM 3323 N N . GLY A 1 435 ? 1.726 17.984 1.317 1 97.19 435 GLY A N 1
ATOM 3324 C CA . GLY A 1 435 ? 1.13 18.219 2.623 1 97.19 435 GLY A CA 1
ATOM 3325 C C . GLY A 1 435 ? -0.243 17.594 2.773 1 97.19 435 GLY A C 1
ATOM 3326 O O . GLY A 1 435 ? -0.766 17 1.83 1 97.19 435 GLY A O 1
ATOM 3327 N N . PRO A 1 436 ? -0.826 17.781 3.932 1 94.94 436 PRO A N 1
ATOM 3328 C CA . PRO A 1 436 ? -2.049 17.047 4.234 1 94.94 436 PRO A CA 1
ATOM 3329 C C . PRO A 1 436 ? -3.311 17.75 3.754 1 94.94 436 PRO A C 1
ATOM 3331 O O . PRO A 1 436 ? -4.402 17.188 3.787 1 94.94 436 PRO A O 1
ATOM 3334 N N . ARG A 1 437 ? -3.221 18.984 3.238 1 96.62 437 ARG A N 1
ATOM 3335 C CA . ARG A 1 437 ? -4.41 19.766 2.934 1 96.62 437 ARG A CA 1
ATOM 3336 C C . ARG A 1 437 ? -4.703 19.766 1.438 1 96.62 437 ARG A C 1
ATOM 3338 O O . ARG A 1 437 ? -3.781 19.734 0.619 1 96.62 437 ARG A O 1
ATOM 3345 N N . SER A 1 438 ? -5.984 19.703 1.172 1 97.5 438 SER A N 1
ATOM 3346 C CA . SER A 1 438 ? -6.422 19.984 -0.193 1 97.5 438 SER A CA 1
ATOM 3347 C C . SER A 1 438 ? -6.578 21.484 -0.43 1 97.5 438 SER A C 1
ATOM 3349 O O . SER A 1 438 ? -7.348 22.156 0.263 1 97.5 438 SER A O 1
ATOM 3351 N N . LEU A 1 439 ? -5.895 21.984 -1.396 1 98.56 439 LEU A N 1
ATOM 3352 C CA . LEU A 1 439 ? -5.82 23.422 -1.625 1 98.56 439 LEU A CA 1
ATOM 3353 C C . LEU A 1 439 ? -6.27 23.766 -3.041 1 98.56 439 LEU A C 1
ATOM 3355 O O . LEU A 1 439 ? -5.645 24.594 -3.707 1 98.56 439 LEU A O 1
ATOM 3359 N N . GLY A 1 440 ? -7.227 23.016 -3.484 1 98.56 440 GLY A N 1
ATOM 3360 C CA . GLY A 1 440 ? -7.848 23.391 -4.742 1 98.56 440 GLY A CA 1
ATOM 3361 C C . GLY A 1 440 ? -7.402 22.531 -5.914 1 98.56 440 GLY A C 1
ATOM 3362 O O . GLY A 1 440 ? -7.891 22.703 -7.035 1 98.56 440 GLY A O 1
ATOM 3363 N N . ASN A 1 441 ? -6.457 21.594 -5.711 1 98.75 441 ASN A N 1
ATOM 3364 C CA . ASN A 1 441 ? -6.043 20.703 -6.797 1 98.75 441 ASN A CA 1
ATOM 3365 C C . ASN A 1 441 ? -6.582 19.297 -6.605 1 98.75 441 ASN A C 1
ATOM 3367 O O . ASN A 1 441 ? -6.582 18.484 -7.539 1 98.75 441 ASN A O 1
ATOM 3371 N N . ARG A 1 442 ? -6.977 18.922 -5.461 1 98.62 442 ARG A N 1
ATOM 3372 C CA . ARG A 1 442 ? -7.66 17.688 -5.102 1 98.62 442 ARG A CA 1
ATOM 3373 C C . ARG A 1 442 ? -8.75 17.938 -4.059 1 98.62 442 ARG A C 1
ATOM 3375 O O . ARG A 1 442 ? -8.617 17.531 -2.904 1 98.62 442 ARG A O 1
ATOM 3382 N N . SER A 1 443 ? -9.867 18.469 -4.473 1 98.56 443 SER A N 1
ATOM 3383 C CA . SER A 1 443 ? -10.828 18.984 -3.504 1 98.56 443 SER A CA 1
ATOM 3384 C C . SER A 1 443 ? -12.25 18.562 -3.852 1 98.56 443 SER A C 1
ATOM 3386 O O . SER A 1 443 ? -12.57 18.344 -5.023 1 98.56 443 SER A O 1
ATOM 3388 N N . ILE A 1 444 ? -12.992 18.359 -2.832 1 97.75 444 ILE A N 1
ATOM 3389 C CA . ILE A 1 444 ? -14.445 18.359 -2.955 1 97.75 444 ILE A CA 1
ATOM 3390 C C . ILE A 1 444 ? -14.984 19.75 -2.598 1 97.75 444 ILE A C 1
ATOM 3392 O O . ILE A 1 444 ? -14.641 20.312 -1.553 1 97.75 444 ILE A O 1
ATOM 3396 N N . LEU A 1 445 ? -15.797 20.266 -3.486 1 98.44 445 LEU A N 1
ATOM 3397 C CA . LEU A 1 445 ? -16.266 21.641 -3.34 1 98.44 445 LEU A CA 1
ATOM 3398 C C . LEU A 1 445 ? -17.781 21.703 -3.242 1 98.44 445 LEU A C 1
ATOM 3400 O O . LEU A 1 445 ? -18.469 20.859 -3.824 1 98.44 445 LEU A O 1
ATOM 3404 N N . ALA A 1 446 ? -18.234 22.672 -2.51 1 98.06 446 ALA A N 1
ATOM 3405 C CA . ALA A 1 446 ? -19.672 22.875 -2.344 1 98.06 446 ALA A CA 1
ATOM 3406 C C . ALA A 1 446 ? -19.984 24.359 -2.139 1 98.06 446 ALA A C 1
ATOM 3408 O O . ALA A 1 446 ? -19.094 25.172 -1.896 1 98.06 446 ALA A O 1
ATOM 3409 N N . ASP A 1 447 ? -21.234 24.656 -2.322 1 98.25 447 ASP A N 1
ATOM 3410 C CA . ASP A 1 447 ? -21.781 25.984 -2.021 1 98.25 447 ASP A CA 1
ATOM 3411 C C . ASP A 1 447 ? -21.875 26.203 -0.514 1 98.25 447 ASP A C 1
ATOM 3413 O O . ASP A 1 447 ? -22.547 25.469 0.197 1 98.25 447 ASP A O 1
ATOM 3417 N N . PRO A 1 448 ? -21.156 27.25 -0.058 1 98.19 448 PRO A N 1
ATOM 3418 C CA . PRO A 1 448 ? -21.172 27.469 1.39 1 98.19 448 PRO A CA 1
ATOM 3419 C C . PRO A 1 448 ? -22.406 28.234 1.864 1 98.19 448 PRO A C 1
ATOM 3421 O O . PRO A 1 448 ? -22.594 28.406 3.07 1 98.19 448 PRO A O 1
ATOM 3424 N N . ARG A 1 449 ? -23.234 28.703 1.02 1 97.56 449 ARG A N 1
ATOM 3425 C CA . ARG A 1 449 ? -24.344 29.594 1.352 1 97.56 449 ARG A CA 1
ATOM 3426 C C . ARG A 1 449 ? -25.469 28.844 2.051 1 97.56 449 ARG A C 1
ATOM 3428 O O . ARG A 1 449 ? -25.984 29.312 3.068 1 97.56 449 ARG A O 1
ATOM 3435 N N . PRO A 1 450 ? -25.781 27.656 1.591 1 95.38 450 PRO A N 1
ATOM 3436 C CA . PRO A 1 450 ? -26.844 26.953 2.309 1 95.38 450 PRO A CA 1
ATOM 3437 C C . PRO A 1 450 ? -26.375 26.375 3.648 1 95.38 450 PRO A C 1
ATOM 3439 O O . PRO A 1 450 ? -25.312 25.734 3.719 1 95.38 450 PRO A O 1
ATOM 3442 N N . ALA A 1 451 ? -27.234 26.453 4.645 1 90.62 451 ALA A N 1
ATOM 3443 C CA . ALA A 1 451 ? -26.891 25.969 5.98 1 90.62 451 ALA A CA 1
ATOM 3444 C C . ALA A 1 451 ? -26.766 24.453 6.008 1 90.62 451 ALA A C 1
ATOM 3446 O O . ALA A 1 451 ? -25.969 23.891 6.77 1 90.62 451 ALA A O 1
ATOM 3447 N N . HIS A 1 452 ? -27.453 23.844 5.172 1 90.06 452 HIS A N 1
ATOM 3448 C CA . HIS A 1 452 ? -27.516 22.391 5.203 1 90.06 452 HIS A CA 1
ATOM 3449 C C . HIS A 1 452 ? -26.406 21.766 4.355 1 90.06 452 HIS A C 1
ATOM 3451 O O . HIS A 1 452 ? -26.312 20.547 4.238 1 90.06 452 HIS A O 1
ATOM 3457 N N . ALA A 1 453 ? -25.609 22.562 3.75 1 90 453 ALA A N 1
ATOM 3458 C CA . ALA A 1 453 ? -24.547 22.062 2.871 1 90 453 ALA A CA 1
ATOM 3459 C C . ALA A 1 453 ? -23.625 21.109 3.617 1 90 453 ALA A C 1
ATOM 3461 O O . ALA A 1 453 ? -23.203 20.094 3.07 1 90 453 ALA A O 1
ATOM 3462 N N . LYS A 1 454 ? -23.344 21.438 4.824 1 89.19 454 LYS A N 1
ATOM 3463 C CA . LYS A 1 454 ? -22.484 20.594 5.652 1 89.19 454 LYS A CA 1
ATOM 3464 C C . LYS A 1 454 ? -23.094 19.219 5.871 1 89.19 454 LYS A C 1
ATOM 3466 O O . LYS A 1 454 ? -22.422 18.203 5.684 1 89.19 454 LYS A O 1
ATOM 3471 N N . GLU A 1 455 ? -24.266 19.203 6.227 1 87.75 455 GLU A N 1
ATOM 3472 C CA . GLU A 1 455 ? -24.969 17.953 6.477 1 87.75 455 GLU A CA 1
ATOM 3473 C C . GLU A 1 455 ? -25.078 17.125 5.203 1 87.75 455 GLU A C 1
ATOM 3475 O O . GLU A 1 455 ? -24.906 15.898 5.238 1 87.75 455 GLU A O 1
ATOM 3480 N N . SER A 1 456 ? -25.328 17.781 4.191 1 86.81 456 SER A N 1
ATOM 3481 C CA . SER A 1 456 ? -25.453 17.109 2.904 1 86.81 456 SER A CA 1
ATOM 3482 C C . SER A 1 456 ? -24.125 16.453 2.492 1 86.81 456 SER A C 1
ATOM 3484 O O . SER A 1 456 ? -24.109 15.305 2.062 1 86.81 456 SER A O 1
ATOM 3486 N N . LEU A 1 457 ? -23.125 17.172 2.604 1 89.5 457 LEU A N 1
ATOM 3487 C CA . LEU A 1 457 ? -21.797 16.688 2.234 1 89.5 457 LEU A CA 1
ATOM 3488 C C . LEU A 1 457 ? -21.391 15.508 3.104 1 89.5 457 LEU A C 1
ATOM 3490 O O . LEU A 1 457 ? -20.844 14.523 2.604 1 89.5 457 LEU A O 1
ATOM 3494 N N . ASN A 1 458 ? -21.656 15.539 4.344 1 87.31 458 ASN A N 1
ATOM 3495 C CA . ASN A 1 458 ? -21.344 14.445 5.258 1 87.31 458 ASN A CA 1
ATOM 3496 C C . ASN A 1 458 ? -22.188 13.211 4.965 1 87.31 458 ASN A C 1
ATOM 3498 O O . ASN A 1 458 ? -21.703 12.086 5.016 1 87.31 458 ASN A O 1
ATOM 3502 N N . ALA A 1 459 ? -23.375 13.461 4.656 1 83.75 459 ALA A N 1
ATOM 3503 C CA . ALA A 1 459 ? -24.312 12.367 4.43 1 83.75 459 ALA A CA 1
ATOM 3504 C C . ALA A 1 459 ? -24.047 11.688 3.086 1 83.75 459 ALA A C 1
ATOM 3506 O O . ALA A 1 459 ? -24.203 10.477 2.953 1 83.75 459 ALA A O 1
ATOM 3507 N N . LYS A 1 460 ? -23.578 12.469 2.227 1 83.69 460 LYS A N 1
ATOM 3508 C CA . LYS A 1 460 ? -23.547 11.961 0.857 1 83.69 460 LYS A CA 1
ATOM 3509 C C . LYS A 1 460 ? -22.125 11.523 0.468 1 83.69 460 LYS A C 1
ATOM 3511 O O . LYS A 1 460 ? -21.953 10.711 -0.443 1 83.69 460 LYS A O 1
ATOM 3516 N N . VAL A 1 461 ? -21.172 12.094 1.129 1 84.56 461 VAL A N 1
ATOM 3517 C CA . VAL A 1 461 ? -19.844 11.875 0.574 1 84.56 461 VAL A CA 1
ATOM 3518 C C . VAL A 1 461 ? -18.875 11.484 1.69 1 84.56 461 VAL A C 1
ATOM 3520 O O . VAL A 1 461 ? -18.281 10.398 1.657 1 84.56 461 VAL A O 1
ATOM 3523 N N . LYS A 1 462 ? -18.688 12.242 2.691 1 80.69 462 LYS A N 1
ATOM 3524 C CA . LYS A 1 462 ? -17.594 12.086 3.637 1 80.69 462 LYS A CA 1
ATOM 3525 C C . LYS A 1 462 ? -17.953 11.086 4.734 1 80.69 462 LYS A C 1
ATOM 3527 O O . LYS A 1 462 ? -17.062 10.5 5.359 1 80.69 462 LYS A O 1
ATOM 3532 N N . TYR A 1 463 ? -19.281 10.93 5.109 1 72.94 463 TYR A N 1
ATOM 3533 C CA . TYR A 1 463 ? -19.781 10 6.113 1 72.94 463 TYR A CA 1
ATOM 3534 C C . TYR A 1 463 ? -19.047 10.172 7.434 1 72.94 463 TYR A C 1
ATOM 3536 O O . TYR A 1 463 ? -18.625 9.188 8.047 1 72.94 463 TYR A O 1
ATOM 3544 N N . ARG A 1 464 ? -18.75 11.422 7.754 1 77.12 464 ARG A N 1
ATOM 3545 C CA . ARG A 1 464 ? -17.969 11.672 8.961 1 77.12 464 ARG A CA 1
ATOM 3546 C C . ARG A 1 464 ? -18.797 12.422 10 1 77.12 464 ARG A C 1
ATOM 3548 O O . ARG A 1 464 ? -19.984 12.711 9.766 1 77.12 464 ARG A O 1
ATOM 3555 N N . GLU A 1 465 ? -18.156 12.664 11.188 1 78.62 465 GLU A N 1
ATOM 3556 C CA . GLU A 1 465 ? -18.859 13.273 12.312 1 78.62 465 GLU A CA 1
ATOM 3557 C C . GLU A 1 465 ? -19.312 14.695 11.969 1 78.62 465 GLU A C 1
ATOM 3559 O O . GLU A 1 465 ? -18.578 15.445 11.32 1 78.62 465 GLU A O 1
ATOM 3564 N N . ALA A 1 466 ? -20.344 15.047 12.539 1 77.12 466 ALA A N 1
ATOM 3565 C CA . ALA A 1 466 ? -21 16.312 12.211 1 77.12 466 ALA A CA 1
ATOM 3566 C C . ALA A 1 466 ? -20.203 17.484 12.766 1 77.12 466 ALA A C 1
ATOM 3568 O O . ALA A 1 466 ? -20.312 18.609 12.25 1 77.12 466 ALA A O 1
ATOM 3569 N N . PHE A 1 467 ? -19.422 17.281 13.727 1 83.12 467 PHE A N 1
ATOM 3570 C CA . PHE A 1 467 ? -18.766 18.406 14.367 1 83.12 467 PHE A CA 1
ATOM 3571 C C . PHE A 1 467 ? -17.547 18.844 13.57 1 83.12 467 PHE A C 1
ATOM 3573 O O . PHE A 1 467 ? -16.984 19.922 13.82 1 83.12 467 PHE A O 1
ATOM 3580 N N . ARG A 1 468 ? -17.109 18.109 12.648 1 82.88 468 ARG A N 1
ATOM 3581 C CA . ARG A 1 468 ? -15.938 18.438 11.852 1 82.88 468 ARG A CA 1
ATOM 3582 C C . ARG A 1 468 ? -16.25 19.562 10.859 1 82.88 468 ARG A C 1
ATOM 3584 O O . ARG A 1 468 ? -17.125 19.406 10.008 1 82.88 468 ARG A O 1
ATOM 3591 N N . PRO A 1 469 ? -15.547 20.625 10.938 1 87.38 469 PRO A N 1
ATOM 3592 C CA . PRO A 1 469 ? -15.836 21.734 10.031 1 87.38 469 PRO A CA 1
ATOM 3593 C C . PRO A 1 469 ? -15.242 21.547 8.641 1 87.38 469 PRO A C 1
ATOM 3595 O O . PRO A 1 469 ? -14.344 20.703 8.461 1 87.38 469 PRO A O 1
ATOM 3598 N N . PHE A 1 470 ? -15.789 22.281 7.668 1 92.81 470 PHE A N 1
ATOM 3599 C CA . PHE A 1 470 ? -15.211 22.391 6.336 1 92.81 470 PHE A CA 1
ATOM 3600 C C . PHE A 1 470 ? -14.523 23.734 6.152 1 92.81 470 PHE A C 1
ATOM 3602 O O . PHE A 1 470 ? -14.828 24.688 6.863 1 92.81 470 PHE A O 1
ATOM 3609 N N . ALA A 1 471 ? -13.625 23.766 5.273 1 96.25 471 ALA A N 1
ATOM 3610 C CA . ALA A 1 471 ? -12.766 24.938 5.141 1 96.25 471 ALA A CA 1
ATOM 3611 C C . ALA A 1 471 ? -13.281 25.875 4.051 1 96.25 471 ALA A C 1
ATOM 3613 O O . ALA A 1 471 ? -13.758 25.422 3.008 1 96.25 471 ALA A O 1
ATOM 3614 N N . PRO A 1 472 ? -13.266 27.188 4.277 1 98.19 472 PRO A N 1
ATOM 3615 C CA . PRO A 1 472 ? -13.547 28.172 3.229 1 98.19 472 PRO A CA 1
ATOM 3616 C C . PRO A 1 472 ? -12.32 28.469 2.367 1 98.19 472 PRO A C 1
ATOM 3618 O O . PRO A 1 472 ? -11.25 28.766 2.898 1 98.19 472 PRO A O 1
ATOM 3621 N N . SER A 1 473 ? -12.445 28.344 1.116 1 98.81 473 SER A N 1
ATOM 3622 C CA . SER A 1 473 ? -11.508 28.906 0.153 1 98.81 473 SER A CA 1
ATOM 3623 C C . SER A 1 473 ? -12.031 30.234 -0.413 1 98.81 473 SER A C 1
ATOM 3625 O O . SER A 1 473 ? -13.117 30.266 -0.999 1 98.81 473 SER A O 1
ATOM 3627 N N . ILE A 1 474 ? -11.273 31.266 -0.256 1 98.75 474 ILE A N 1
ATOM 3628 C CA . ILE A 1 474 ? -11.75 32.594 -0.588 1 98.75 474 ILE A CA 1
ATOM 3629 C C . ILE A 1 474 ? -10.758 33.281 -1.514 1 98.75 474 ILE A C 1
ATOM 3631 O O . ILE A 1 474 ? -9.547 33.062 -1.417 1 98.75 474 ILE A O 1
ATOM 3635 N N . LEU A 1 475 ? -11.227 34.062 -2.488 1 98.69 475 LEU A N 1
ATOM 3636 C CA . LEU A 1 475 ? -10.312 34.969 -3.184 1 98.69 475 LEU A CA 1
ATOM 3637 C C . LEU A 1 475 ? -9.633 35.906 -2.203 1 98.69 475 LEU A C 1
ATOM 3639 O O . LEU A 1 475 ? -10.305 36.625 -1.437 1 98.69 475 LEU A O 1
ATOM 3643 N N . ALA A 1 476 ? -8.328 35.938 -2.258 1 98.19 476 ALA A N 1
ATOM 3644 C CA . ALA A 1 476 ? -7.523 36.656 -1.262 1 98.19 476 ALA A CA 1
ATOM 3645 C C . ALA A 1 476 ? -7.938 38.125 -1.154 1 98.19 476 ALA A C 1
ATOM 3647 O O . ALA A 1 476 ? -7.984 38.656 -0.057 1 98.19 476 ALA A O 1
ATOM 3648 N N . GLU A 1 477 ? -8.266 38.75 -2.238 1 97.56 477 GLU A N 1
ATOM 3649 C CA . GLU A 1 477 ? -8.609 40.188 -2.27 1 97.56 477 GLU A CA 1
ATOM 3650 C C . GLU A 1 477 ? -9.906 40.469 -1.518 1 97.56 477 GLU A C 1
ATOM 3652 O O . GLU A 1 477 ? -10.117 41.562 -1.022 1 97.56 477 GLU A O 1
ATOM 3657 N N . ALA A 1 478 ? -10.711 39.469 -1.358 1 97.88 478 ALA A N 1
ATOM 3658 C CA . ALA A 1 478 ? -11.992 39.625 -0.664 1 97.88 478 ALA A CA 1
ATOM 3659 C C . ALA A 1 478 ? -11.836 39.375 0.833 1 97.88 478 ALA A C 1
ATOM 3661 O O . ALA A 1 478 ? -12.703 39.75 1.624 1 97.88 478 ALA A O 1
ATOM 3662 N N . GLY A 1 479 ? -10.719 38.906 1.299 1 97.56 479 GLY A N 1
ATOM 3663 C CA . GLY A 1 479 ? -10.477 38.406 2.648 1 97.56 479 GLY A CA 1
ATOM 3664 C C . GLY A 1 479 ? -10.828 39.438 3.717 1 97.56 479 GLY A C 1
ATOM 3665 O O . GLY A 1 479 ? -11.586 39.125 4.645 1 97.56 479 GLY A O 1
ATOM 3666 N N . PRO A 1 480 ? -10.422 40.656 3.549 1 97.31 480 PRO A N 1
ATOM 3667 C CA . PRO A 1 480 ? -10.625 41.656 4.586 1 97.31 480 PRO A CA 1
ATOM 3668 C C . PRO A 1 480 ? -12.102 41.969 4.82 1 97.31 480 PRO A C 1
ATOM 3670 O O . PRO A 1 480 ? -12.484 42.375 5.922 1 97.31 480 PRO A O 1
ATOM 3673 N N . ASP A 1 481 ? -12.906 41.719 3.846 1 97.56 481 ASP A N 1
ATOM 3674 C CA . ASP A 1 481 ? -14.328 42 3.969 1 97.56 481 ASP A CA 1
ATOM 3675 C C . ASP A 1 481 ? -15.055 40.906 4.734 1 97.56 481 ASP A C 1
ATOM 3677 O O . ASP A 1 481 ? -16.172 41.094 5.199 1 97.56 481 ASP A O 1
ATOM 3681 N N . TRP A 1 482 ? -14.422 39.812 4.891 1 98.06 482 TRP A N 1
ATOM 3682 C CA . TRP A 1 482 ? -15.133 38.656 5.418 1 98.06 482 TRP A CA 1
ATOM 3683 C C . TRP A 1 482 ? -14.578 38.25 6.773 1 98.06 482 TRP A C 1
ATOM 3685 O O . TRP A 1 482 ? -15.281 37.656 7.59 1 98.06 482 TRP A O 1
ATOM 3695 N N . PHE A 1 483 ? -13.305 38.562 7.047 1 97.62 483 PHE A N 1
ATOM 3696 C CA . PHE A 1 483 ? -12.656 38.094 8.266 1 97.62 483 PHE A CA 1
ATOM 3697 C C . PHE A 1 483 ? -12.109 39.25 9.078 1 97.62 483 PHE A C 1
ATOM 3699 O O . PHE A 1 483 ? -11.617 40.25 8.508 1 97.62 483 PHE A O 1
ATOM 3706 N N . GLU A 1 484 ? -12.18 39.031 10.367 1 96.06 484 GLU A N 1
ATOM 3707 C CA . GLU A 1 484 ? -11.508 39.969 11.266 1 96.06 484 GLU A CA 1
ATOM 3708 C C . GLU A 1 484 ? -10 39.75 11.25 1 96.06 484 GLU A C 1
ATOM 3710 O O . GLU A 1 484 ? -9.523 38.625 11.188 1 96.06 484 GLU A O 1
ATOM 3715 N N . ASP A 1 485 ? -9.258 40.875 11.234 1 91.88 485 ASP A N 1
ATOM 3716 C CA . ASP A 1 485 ? -7.801 40.781 11.266 1 91.88 485 ASP A CA 1
ATOM 3717 C C . ASP A 1 485 ? -7.285 39.844 10.203 1 91.88 485 ASP A C 1
ATOM 3719 O O . ASP A 1 485 ? -6.52 38.906 10.508 1 91.88 485 ASP A O 1
ATOM 3723 N N . TYR A 1 486 ? -7.785 40.031 9.07 1 94.62 486 TYR A N 1
ATOM 3724 C CA . TYR A 1 486 ? -7.477 39.156 7.949 1 94.62 486 TYR A CA 1
ATOM 3725 C C . TYR A 1 486 ? -5.973 39.031 7.75 1 94.62 486 TYR A C 1
ATOM 3727 O O . TYR A 1 486 ? -5.246 40.031 7.809 1 94.62 486 TYR A O 1
ATOM 3735 N N . ALA A 1 487 ? -5.492 37.875 7.688 1 92.25 487 ALA A N 1
ATOM 3736 C CA . ALA A 1 487 ? -4.125 37.531 7.305 1 92.25 487 ALA A CA 1
ATOM 3737 C C . ALA A 1 487 ? -4.121 36.469 6.184 1 92.25 487 ALA A C 1
ATOM 3739 O O . ALA A 1 487 ? -4.93 35.562 6.184 1 92.25 487 ALA A O 1
ATOM 3740 N N . ASP A 1 488 ? -3.205 36.719 5.238 1 94.06 488 ASP A N 1
ATOM 3741 C CA . ASP A 1 488 ? -3.072 35.75 4.133 1 94.06 488 ASP A CA 1
ATOM 3742 C C . ASP A 1 488 ? -2.779 34.344 4.648 1 94.06 488 ASP A C 1
ATOM 3744 O O . ASP A 1 488 ? -1.912 34.156 5.504 1 94.06 488 ASP A O 1
ATOM 3748 N N . SER A 1 489 ? -3.555 33.375 4.234 1 96.25 489 SER A N 1
ATOM 3749 C CA . SER A 1 489 ? -3.447 31.984 4.633 1 96.25 489 SER A CA 1
ATOM 3750 C C . SER A 1 489 ? -3.492 31.062 3.422 1 96.25 489 SER A C 1
ATOM 3752 O O . SER A 1 489 ? -4.523 30.453 3.141 1 96.25 489 SER A O 1
ATOM 3754 N N . PRO A 1 490 ? -2.369 30.891 2.758 1 96.75 490 PRO A N 1
ATOM 3755 C CA . PRO A 1 490 ? -2.379 30.156 1.491 1 96.75 490 PRO A CA 1
ATOM 3756 C C . PRO A 1 490 ? -2.545 28.656 1.682 1 96.75 490 PRO A C 1
ATOM 3758 O O . PRO A 1 490 ? -2.949 27.953 0.752 1 96.75 490 PRO A O 1
ATOM 3761 N N . TYR A 1 491 ? -2.297 28.141 2.932 1 98.12 491 TYR A N 1
ATOM 3762 C CA . TYR A 1 491 ? -2.182 26.688 3.074 1 98.12 491 TYR A CA 1
ATOM 3763 C C . TYR A 1 491 ? -3.229 26.156 4.043 1 98.12 491 TYR A C 1
ATOM 3765 O O . TYR A 1 491 ? -3.057 25.078 4.617 1 98.12 491 TYR A O 1
ATOM 3773 N N . MET A 1 492 ? -4.281 26.891 4.34 1 97.38 492 MET A N 1
ATOM 3774 C CA . MET A 1 492 ? -5.285 26.469 5.312 1 97.38 492 MET A CA 1
ATOM 3775 C C . MET A 1 492 ? -4.637 26.141 6.652 1 97.38 492 MET A C 1
ATOM 3777 O O . MET A 1 492 ? -4.934 25.109 7.25 1 97.38 492 MET A O 1
ATOM 3781 N N . GLU A 1 493 ? -3.713 26.953 7.047 1 97.12 493 GLU A N 1
ATOM 3782 C CA . GLU A 1 493 ? -2.896 26.609 8.203 1 97.12 493 GLU A CA 1
ATOM 3783 C C . GLU A 1 493 ? -3.359 27.344 9.453 1 97.12 493 GLU A C 1
ATOM 3785 O O . GLU A 1 493 ? -2.855 27.094 10.547 1 97.12 493 GLU A O 1
ATOM 3790 N N . ARG A 1 494 ? -4.406 28.219 9.352 1 97.06 494 ARG A N 1
ATOM 3791 C CA . ARG A 1 494 ? -4.871 28.953 10.531 1 97.06 494 ARG A CA 1
ATOM 3792 C C . ARG A 1 494 ? -6.371 29.219 10.453 1 97.06 494 ARG A C 1
ATOM 3794 O O . ARG A 1 494 ? -6.938 29.297 9.359 1 97.06 494 ARG A O 1
ATOM 3801 N N . THR A 1 495 ? -6.961 29.297 11.594 1 96.69 495 THR A N 1
ATOM 3802 C CA . THR A 1 495 ? -8.359 29.688 11.711 1 96.69 495 THR A CA 1
ATOM 3803 C C . THR A 1 495 ? -8.484 31.188 11.984 1 96.69 495 THR A C 1
ATOM 3805 O O . THR A 1 495 ? -7.695 31.75 12.742 1 96.69 495 THR A O 1
ATOM 3808 N N . LEU A 1 496 ? -9.367 31.797 11.281 1 97 496 LEU A N 1
ATOM 3809 C CA . LEU A 1 496 ? -9.648 33.219 11.477 1 97 496 LEU A CA 1
ATOM 3810 C C . LEU A 1 496 ? -11.094 33.438 11.906 1 97 496 LEU A C 1
ATOM 3812 O O . LEU A 1 496 ? -11.938 32.562 11.711 1 97 496 LEU A O 1
ATOM 3816 N N . VAL A 1 497 ? -11.32 34.562 12.477 1 97.12 497 VAL A N 1
ATOM 3817 C CA . VAL A 1 497 ? -12.656 34.875 12.969 1 97.12 497 VAL A CA 1
ATOM 3818 C C . VAL A 1 497 ? -13.461 35.594 11.875 1 97.12 497 VAL A C 1
ATOM 3820 O O . VAL A 1 497 ? -13 36.562 11.289 1 97.12 497 VAL A O 1
ATOM 3823 N N . TRP A 1 498 ? -14.625 35.094 11.609 1 97.75 498 TRP A N 1
ATOM 3824 C CA . TRP A 1 498 ? -15.531 35.719 10.656 1 97.75 498 TRP A CA 1
ATOM 3825 C C . TRP A 1 498 ? -16.047 37.031 11.188 1 97.75 498 TRP A C 1
ATOM 3827 O O . TRP A 1 498 ? -16.328 37.156 12.391 1 97.75 498 TRP A O 1
ATOM 3837 N N . ARG A 1 499 ? -16.188 37.969 10.289 1 97.69 499 ARG A N 1
ATOM 3838 C CA . ARG A 1 499 ? -16.953 39.156 10.688 1 97.69 499 ARG A CA 1
ATOM 3839 C C . ARG A 1 499 ? -18.406 38.781 10.969 1 97.69 499 ARG A C 1
ATOM 3841 O O . ARG A 1 499 ? -19.016 38.031 10.211 1 97.69 499 ARG A O 1
ATOM 3848 N N . GLU A 1 500 ? -18.906 39.281 12.008 1 96.56 500 GLU A N 1
ATOM 3849 C CA . GLU A 1 500 ? -20.25 38.906 12.453 1 96.56 500 GLU A CA 1
ATOM 3850 C C . GLU A 1 500 ? -21.281 39.219 11.375 1 96.56 500 GLU A C 1
ATOM 3852 O O . GLU A 1 500 ? -22.203 38.406 11.164 1 96.56 500 GLU A O 1
ATOM 3857 N N . ALA A 1 501 ? -21.125 40.219 10.641 1 96.25 501 ALA A N 1
ATOM 3858 C CA . ALA A 1 501 ? -22.109 40.719 9.695 1 96.25 501 ALA A CA 1
ATOM 3859 C C . ALA A 1 501 ? -22.266 39.781 8.5 1 96.25 501 ALA A C 1
ATOM 3861 O O . ALA A 1 501 ? -23.266 39.812 7.793 1 96.25 501 ALA A O 1
ATOM 3862 N N . VAL A 1 502 ? -21.266 38.938 8.281 1 96.44 502 VAL A N 1
ATOM 3863 C CA . VAL A 1 502 ? -21.297 38.188 7.039 1 96.44 502 VAL A CA 1
ATOM 3864 C C . VAL A 1 502 ? -21.391 36.688 7.34 1 96.44 502 VAL A C 1
ATOM 3866 O O . VAL A 1 502 ? -21.469 35.875 6.426 1 96.44 502 VAL A O 1
ATOM 3869 N N . ARG A 1 503 ? -21.453 36.281 8.594 1 95.69 503 ARG A N 1
ATOM 3870 C CA . ARG A 1 503 ? -21.469 34.875 8.992 1 95.69 503 ARG A CA 1
ATOM 3871 C C . ARG A 1 503 ? -22.672 34.156 8.406 1 95.69 503 ARG A C 1
ATOM 3873 O O . ARG A 1 503 ? -22.547 33 7.98 1 95.69 503 ARG A O 1
ATOM 3880 N N . ASP A 1 504 ? -23.719 34.812 8.344 1 95.81 504 ASP A N 1
ATOM 3881 C CA . ASP A 1 504 ? -24.969 34.188 7.949 1 95.81 504 ASP A CA 1
ATOM 3882 C C . ASP A 1 504 ? -25.016 33.969 6.438 1 95.81 504 ASP A C 1
ATOM 3884 O O . ASP A 1 504 ? -25.875 33.219 5.938 1 95.81 504 ASP A O 1
ATOM 3888 N N . GLN A 1 505 ? -24.109 34.562 5.754 1 96.94 505 GLN A N 1
ATOM 3889 C CA . GLN A 1 505 ? -24.094 34.406 4.301 1 96.94 505 GLN A CA 1
ATOM 3890 C C . GLN A 1 505 ? -23.484 33.094 3.885 1 96.94 505 GLN A C 1
ATOM 3892 O O . GLN A 1 505 ? -23.734 32.594 2.789 1 96.94 505 GLN A O 1
ATOM 3897 N N . VAL A 1 506 ? -22.641 32.562 4.766 1 97.81 506 VAL A N 1
ATOM 3898 C CA . VAL A 1 506 ? -21.953 31.328 4.426 1 97.81 506 VAL A CA 1
ATOM 3899 C C . VAL A 1 506 ? -21.922 30.406 5.641 1 97.81 506 VAL A C 1
ATOM 3901 O O . VAL A 1 506 ? -20.859 29.938 6.043 1 97.81 506 VAL A O 1
ATOM 3904 N N . PRO A 1 507 ? -23 30.016 6.168 1 96.38 507 PRO A N 1
ATOM 3905 C CA . PRO A 1 507 ? -23.062 29.266 7.426 1 96.38 507 PRO A CA 1
ATOM 3906 C C . PRO A 1 507 ? -22.375 27.906 7.336 1 96.38 507 PRO A C 1
ATOM 3908 O O . PRO A 1 507 ? -21.906 27.391 8.344 1 96.38 507 PRO A O 1
ATOM 3911 N N . ALA A 1 508 ? -22.219 27.328 6.164 1 95.94 508 ALA A N 1
ATOM 3912 C CA . ALA A 1 508 ? -21.703 25.984 6.008 1 95.94 508 ALA A CA 1
ATOM 3913 C C . ALA A 1 508 ? -20.219 25.922 6.328 1 95.94 508 ALA A C 1
ATOM 3915 O O . ALA A 1 508 ? -19.672 24.828 6.555 1 95.94 508 ALA A O 1
ATOM 3916 N N . VAL A 1 509 ? -19.578 27.094 6.297 1 96.94 509 VAL A N 1
ATOM 3917 C CA . VAL A 1 509 ? -18.141 27.094 6.547 1 96.94 509 VAL A CA 1
ATOM 3918 C C . VAL A 1 509 ? -17.828 27.891 7.809 1 96.94 509 VAL A C 1
ATOM 3920 O O . VAL A 1 509 ? -16.672 28.234 8.07 1 96.94 509 VAL A O 1
ATOM 3923 N N . VAL A 1 510 ? -18.812 28.266 8.57 1 96.38 510 VAL A N 1
ATOM 3924 C CA . VAL A 1 510 ? -18.641 28.938 9.859 1 96.38 510 VAL A CA 1
ATOM 3925 C C . VAL A 1 510 ? -18.719 27.906 10.984 1 96.38 510 VAL A C 1
ATOM 3927 O O . VAL A 1 510 ? -19.75 27.234 11.148 1 96.38 510 VAL A O 1
ATOM 3930 N N . HIS A 1 511 ? -17.641 27.734 11.664 1 94.19 511 HIS A N 1
ATOM 3931 C CA . HIS A 1 511 ? -17.594 26.781 12.766 1 94.19 511 HIS A CA 1
ATOM 3932 C C . HIS A 1 511 ? -18.375 27.297 13.969 1 94.19 511 HIS A C 1
ATOM 3934 O O . HIS A 1 511 ? -18.781 28.469 13.992 1 94.19 511 HIS A O 1
ATOM 3940 N N . ALA A 1 512 ? -18.594 26.469 14.938 1 91.69 512 ALA A N 1
ATOM 3941 C CA . ALA A 1 512 ? -19.438 26.766 16.094 1 91.69 512 ALA A CA 1
ATOM 3942 C C . ALA A 1 512 ? -18.922 27.969 16.875 1 91.69 512 ALA A C 1
ATOM 3944 O O . ALA A 1 512 ? -19.703 28.719 17.453 1 91.69 512 ALA A O 1
ATOM 3945 N N . ASP A 1 513 ? -17.656 28.219 16.781 1 93.25 513 ASP A N 1
ATOM 3946 C CA . ASP A 1 513 ? -17.078 29.328 17.531 1 93.25 513 ASP A CA 1
ATOM 3947 C C . ASP A 1 513 ? -16.891 30.562 16.656 1 93.25 513 ASP A C 1
ATOM 3949 O O . ASP A 1 513 ? -16.141 31.469 17.016 1 93.25 513 ASP A O 1
ATOM 3953 N N . GLY A 1 514 ? -17.453 30.484 15.469 1 95.06 514 GLY A N 1
ATOM 3954 C CA . GLY A 1 514 ? -17.422 31.641 14.586 1 95.06 514 GLY A CA 1
ATOM 3955 C C . GLY A 1 514 ? -16.141 31.75 13.773 1 95.06 514 GLY A C 1
ATOM 3956 O O . GLY A 1 514 ? -15.875 32.781 13.164 1 95.06 514 GLY A O 1
ATOM 3957 N N . THR A 1 515 ? -15.398 30.781 13.75 1 95.81 515 THR A N 1
ATOM 3958 C CA . THR A 1 515 ? -14.125 30.812 13.031 1 95.81 515 THR A CA 1
ATOM 3959 C C . THR A 1 515 ? -14.188 29.938 11.781 1 95.81 515 THR A C 1
ATOM 3961 O O . THR A 1 515 ? -15.148 29.188 11.594 1 95.81 515 THR A O 1
ATOM 3964 N N . GLY A 1 516 ? -13.242 30.125 10.922 1 96.19 516 GLY A N 1
ATOM 3965 C CA . GLY A 1 516 ? -13.039 29.281 9.742 1 96.19 516 GLY A CA 1
ATOM 3966 C C . GLY A 1 516 ? -11.578 29.094 9.391 1 96.19 516 GLY A C 1
ATOM 3967 O O . GLY A 1 516 ? -10.781 30.031 9.508 1 96.19 516 GLY A O 1
ATOM 3968 N N . ARG A 1 517 ? -11.242 27.844 9.078 1 96.5 517 ARG A N 1
ATOM 3969 C CA . ARG A 1 517 ? -9.883 27.562 8.633 1 96.5 517 ARG A CA 1
ATOM 3970 C C . ARG A 1 517 ? -9.695 27.969 7.172 1 96.5 517 ARG A C 1
ATOM 3972 O O . ARG A 1 517 ? -9.906 27.156 6.266 1 96.5 517 ARG A O 1
ATOM 3979 N N . LEU A 1 518 ? -9.211 29.094 6.961 1 96.25 518 LEU A N 1
ATOM 3980 C CA . LEU A 1 518 ? -9.273 29.828 5.703 1 96.25 518 LEU A CA 1
ATOM 3981 C C . LEU A 1 518 ? -8.133 29.422 4.773 1 96.25 518 LEU A C 1
ATOM 3983 O O . LEU A 1 518 ? -7 29.234 5.219 1 96.25 518 LEU A O 1
ATOM 3987 N N . GLN A 1 519 ? -8.445 29.234 3.512 1 98.44 519 GLN A N 1
ATOM 3988 C CA . GLN A 1 519 ? -7.461 29.297 2.438 1 98.44 519 GLN A CA 1
ATOM 3989 C C . GLN A 1 519 ? -7.641 30.547 1.598 1 98.44 519 GLN A C 1
ATOM 3991 O O . GLN A 1 519 ? -8.719 30.781 1.044 1 98.44 519 GLN A O 1
ATOM 3996 N N . SER A 1 520 ? -6.637 31.344 1.493 1 98.12 520 SER A N 1
ATOM 3997 C CA . SER A 1 520 ? -6.629 32.5 0.585 1 98.12 520 SER A CA 1
ATOM 3998 C C . SER A 1 520 ? -6.098 32.094 -0.79 1 98.12 520 SER A C 1
ATOM 4000 O O . SER A 1 520 ? -4.961 31.625 -0.913 1 98.12 520 SER A O 1
ATOM 4002 N N . VAL A 1 521 ? -6.902 32.312 -1.822 1 98.62 521 VAL A N 1
ATOM 4003 C CA . VAL A 1 521 ? -6.559 31.906 -3.178 1 98.62 521 VAL A CA 1
ATOM 4004 C C . VAL A 1 521 ? -6.281 33.125 -4.043 1 98.62 521 VAL A C 1
ATOM 4006 O O . VAL A 1 521 ? -7.023 34.125 -3.994 1 98.62 521 VAL A O 1
ATOM 4009 N N . THR A 1 522 ? -5.176 33.094 -4.762 1 98 522 THR A N 1
ATOM 4010 C CA . THR A 1 522 ? -4.871 34.156 -5.73 1 98 522 THR A CA 1
ATOM 4011 C C . THR A 1 522 ? -4.699 33.562 -7.125 1 98 522 THR A C 1
ATOM 4013 O O . THR A 1 522 ? -4.395 32.375 -7.273 1 98 522 THR A O 1
ATOM 4016 N N . ARG A 1 523 ? -4.875 34.375 -8.102 1 97.75 523 ARG A N 1
ATOM 4017 C CA . ARG A 1 523 ? -4.664 33.938 -9.477 1 97.75 523 ARG A CA 1
ATOM 4018 C C . ARG A 1 523 ? -3.213 33.531 -9.711 1 97.75 523 ARG A C 1
ATOM 4020 O O . ARG A 1 523 ? -2.934 32.625 -10.484 1 97.75 523 ARG A O 1
ATOM 4027 N N . ALA A 1 524 ? -2.359 34.188 -9.086 1 96.56 524 ALA A N 1
ATOM 4028 C CA . ALA A 1 524 ? -0.935 33.938 -9.258 1 96.56 524 ALA A CA 1
ATOM 4029 C C . ALA A 1 524 ? -0.571 32.562 -8.703 1 96.56 524 ALA A C 1
ATOM 4031 O O . ALA A 1 524 ? 0.219 31.828 -9.312 1 96.56 524 ALA A O 1
ATOM 4032 N N . ARG A 1 525 ? -1.109 32.125 -7.594 1 96.88 525 ARG A N 1
ATOM 4033 C CA . ARG A 1 525 ? -0.745 30.891 -6.926 1 96.88 525 ARG A CA 1
ATOM 4034 C C . ARG A 1 525 ? -1.461 29.703 -7.551 1 96.88 525 ARG A C 1
ATOM 4036 O O . ARG A 1 525 ? -0.881 28.625 -7.688 1 96.88 525 ARG A O 1
ATOM 4043 N N . ASN A 1 526 ? -2.705 29.906 -7.914 1 98.31 526 ASN A N 1
ATOM 4044 C CA . ASN A 1 526 ? -3.514 28.844 -8.508 1 98.31 526 ASN A CA 1
ATOM 4045 C C . ASN A 1 526 ? -4.562 29.406 -9.461 1 98.31 526 ASN A C 1
ATOM 4047 O O . ASN A 1 526 ? -5.727 29.562 -9.094 1 98.31 526 ASN A O 1
ATOM 4051 N N . PRO A 1 527 ? -4.164 29.578 -10.711 1 98.31 527 PRO A N 1
ATOM 4052 C CA . PRO A 1 527 ? -5.047 30.25 -11.672 1 98.31 527 PRO A CA 1
ATOM 4053 C C . PRO A 1 527 ? -6.352 29.484 -11.891 1 98.31 527 PRO A C 1
ATOM 4055 O O . PRO A 1 527 ? -7.422 30.094 -11.945 1 98.31 527 PRO A O 1
ATOM 4058 N N . ALA A 1 528 ? -6.32 28.172 -11.992 1 98.62 528 ALA A N 1
ATOM 4059 C CA . ALA A 1 528 ? -7.52 27.391 -12.266 1 98.62 528 ALA A CA 1
ATOM 4060 C C . ALA A 1 528 ? -8.516 27.484 -11.117 1 98.62 528 ALA A C 1
ATOM 4062 O O . ALA A 1 528 ? -9.719 27.641 -11.336 1 98.62 528 ALA A O 1
ATOM 4063 N N . TYR A 1 529 ? -8.047 27.406 -9.906 1 98.81 529 TYR A N 1
ATOM 4064 C CA . TYR A 1 529 ? -8.922 27.438 -8.734 1 98.81 529 TYR A CA 1
ATOM 4065 C C . TYR A 1 529 ? -9.492 28.844 -8.531 1 98.81 529 TYR A C 1
ATOM 4067 O O . TYR A 1 529 ? -10.672 28.984 -8.188 1 98.81 529 TYR A O 1
ATOM 4075 N N . ALA A 1 530 ? -8.633 29.844 -8.75 1 98.81 530 ALA A N 1
ATOM 4076 C CA . ALA A 1 530 ? -9.102 31.219 -8.68 1 98.81 530 ALA A CA 1
ATOM 4077 C C . ALA A 1 530 ? -10.211 31.484 -9.695 1 98.81 530 ALA A C 1
ATOM 4079 O O . ALA A 1 530 ? -11.219 32.125 -9.375 1 98.81 530 ALA A O 1
ATOM 4080 N N . ALA A 1 531 ? -10.016 30.953 -10.883 1 98.81 531 ALA A N 1
ATOM 4081 C CA . ALA A 1 531 ? -11.008 31.141 -11.938 1 98.81 531 ALA A CA 1
ATOM 4082 C C . ALA A 1 531 ? -12.344 30.5 -11.539 1 98.81 531 ALA A C 1
ATOM 4084 O O . ALA A 1 531 ? -13.406 31.047 -11.844 1 98.81 531 ALA A O 1
ATOM 4085 N N . LEU A 1 532 ? -12.289 29.359 -10.898 1 98.88 532 LEU A N 1
ATOM 4086 C CA . LEU A 1 532 ? -13.508 28.688 -10.469 1 98.88 532 LEU A CA 1
ATOM 4087 C C . LEU A 1 532 ? -14.242 29.516 -9.406 1 98.88 532 LEU A C 1
ATOM 4089 O O . LEU A 1 532 ? -15.461 29.672 -9.477 1 98.88 532 LEU A O 1
ATOM 4093 N N . ILE A 1 533 ? -13.508 30 -8.391 1 98.88 533 ILE A N 1
ATOM 4094 C CA . ILE A 1 533 ? -14.125 30.797 -7.336 1 98.88 533 ILE A CA 1
ATOM 4095 C C . ILE A 1 533 ? -14.711 32.062 -7.934 1 98.88 533 ILE A C 1
ATOM 4097 O O . ILE A 1 533 ? -15.805 32.5 -7.547 1 98.88 533 ILE A O 1
ATOM 4101 N N . GLU A 1 534 ? -13.992 32.656 -8.883 1 98.81 534 GLU A N 1
ATOM 4102 C CA . GLU A 1 534 ? -14.484 33.875 -9.562 1 98.81 534 GLU A CA 1
ATOM 4103 C C . GLU A 1 534 ? -15.781 33.562 -10.312 1 98.81 534 GLU A C 1
ATOM 4105 O O . GLU A 1 534 ? -16.734 34.344 -10.242 1 98.81 534 GLU A O 1
ATOM 4110 N N . ALA A 1 535 ? -15.766 32.469 -11.055 1 98.81 535 ALA A N 1
ATOM 4111 C CA . ALA A 1 535 ? -16.969 32.094 -11.797 1 98.81 535 ALA A CA 1
ATOM 4112 C C . ALA A 1 535 ? -18.141 31.875 -10.852 1 98.81 535 ALA A C 1
ATOM 4114 O O . ALA A 1 535 ? -19.281 32.281 -11.156 1 98.81 535 ALA A O 1
ATOM 4115 N N . PHE A 1 536 ? -17.938 31.266 -9.742 1 98.81 536 PHE A N 1
ATOM 4116 C CA . PHE A 1 536 ? -18.969 31.062 -8.734 1 98.81 536 PHE A CA 1
ATOM 4117 C C . PHE A 1 536 ? -19.438 32.406 -8.172 1 98.81 536 PHE A C 1
ATOM 4119 O O . PHE A 1 536 ? -20.641 32.625 -7.996 1 98.81 536 PHE A O 1
ATOM 4126 N N . ALA A 1 537 ? -18.516 33.281 -7.895 1 98.69 537 ALA A N 1
ATOM 4127 C CA . ALA A 1 537 ? -18.828 34.594 -7.375 1 98.69 537 ALA A CA 1
ATOM 4128 C C . ALA A 1 537 ? -19.688 35.406 -8.367 1 98.69 537 ALA A C 1
ATOM 4130 O O . ALA A 1 537 ? -20.578 36.125 -7.961 1 98.69 537 ALA A O 1
ATOM 4131 N N . ASP A 1 538 ? -19.391 35.219 -9.578 1 98.56 538 ASP A N 1
ATOM 4132 C CA . ASP A 1 538 ? -20.156 35.906 -10.617 1 98.56 538 ASP A CA 1
ATOM 4133 C C . ASP A 1 538 ? -21.609 35.438 -10.602 1 98.56 538 ASP A C 1
ATOM 4135 O O . ASP A 1 538 ? -22.516 36.25 -10.883 1 98.56 538 ASP A O 1
ATOM 4139 N N . LEU A 1 539 ? -21.812 34.219 -10.266 1 98.56 539 LEU A N 1
ATOM 4140 C CA . LEU A 1 539 ? -23.156 33.625 -10.281 1 98.56 539 LEU A CA 1
ATOM 4141 C C . LEU A 1 539 ? -23.891 33.938 -8.984 1 98.56 539 LEU A C 1
ATOM 4143 O O . LEU A 1 539 ? -25.125 34.062 -8.977 1 98.56 539 LEU A O 1
ATOM 4147 N N . THR A 1 540 ? -23.141 34.094 -7.859 1 98.38 540 THR A N 1
ATOM 4148 C CA . THR A 1 540 ? -23.812 34.062 -6.566 1 98.38 540 THR A CA 1
ATOM 4149 C C . THR A 1 540 ? -23.547 35.344 -5.785 1 98.38 540 THR A C 1
ATOM 4151 O O . THR A 1 540 ? -24.25 35.625 -4.816 1 98.38 540 THR A O 1
ATOM 4154 N N . GLY A 1 541 ? -22.469 36 -6.164 1 97.94 541 GLY A N 1
ATOM 4155 C CA . GLY A 1 541 ? -22.047 37.188 -5.418 1 97.94 541 GLY A CA 1
ATOM 4156 C C . GLY A 1 541 ? -21.125 36.875 -4.254 1 97.94 541 GLY A C 1
ATOM 4157 O O . GLY A 1 541 ? -20.656 37.75 -3.551 1 97.94 541 GLY A O 1
ATOM 4158 N N . VAL A 1 542 ? -20.875 35.656 -3.969 1 98.38 542 VAL A N 1
ATOM 4159 C CA . VAL A 1 542 ? -20.062 35.219 -2.834 1 98.38 542 VAL A CA 1
ATOM 4160 C C . VAL A 1 542 ? -18.734 34.656 -3.332 1 98.38 542 VAL A C 1
ATOM 4162 O O . VAL A 1 542 ? -18.719 33.656 -4.074 1 98.38 542 VAL A O 1
ATOM 4165 N N . PRO A 1 543 ? -17.609 35.188 -2.982 1 98.62 543 PRO A N 1
ATOM 4166 C CA . PRO A 1 543 ? -16.312 34.75 -3.496 1 98.62 543 PRO A CA 1
ATOM 4167 C C . PRO A 1 543 ? -15.672 33.656 -2.65 1 98.62 543 PRO A C 1
ATOM 4169 O O . PRO A 1 543 ? -14.461 33.688 -2.395 1 98.62 543 PRO A O 1
ATOM 4172 N N . ILE A 1 544 ? -16.484 32.75 -2.131 1 98.69 544 ILE A N 1
ATOM 4173 C CA . ILE A 1 544 ? -16.062 31.719 -1.211 1 98.69 544 ILE A CA 1
ATOM 4174 C C . ILE A 1 544 ? -16.625 30.375 -1.664 1 98.69 544 ILE A C 1
ATOM 4176 O O . ILE A 1 544 ? -17.781 30.281 -2.076 1 98.69 544 ILE A O 1
ATOM 4180 N N . LEU A 1 545 ? -15.766 29.328 -1.681 1 98.75 545 LEU A N 1
ATOM 4181 C CA . LEU A 1 545 ? -16.219 27.953 -1.84 1 98.75 545 LEU A CA 1
ATOM 4182 C C . LEU A 1 545 ? -15.922 27.125 -0.591 1 98.75 545 LEU A C 1
ATOM 4184 O O . LEU A 1 545 ? -14.93 27.391 0.103 1 98.75 545 LEU A O 1
ATOM 4188 N N . LEU A 1 546 ? -16.844 26.234 -0.22 1 98.25 546 LEU A N 1
ATOM 4189 C CA . LEU A 1 546 ? -16.562 25.203 0.769 1 98.25 546 LEU A CA 1
ATOM 4190 C C . LEU A 1 546 ? -15.609 24.156 0.202 1 98.25 546 LEU A C 1
ATOM 4192 O O . LEU A 1 546 ? -15.828 23.641 -0.899 1 98.25 546 LEU A O 1
ATOM 4196 N N . ASN A 1 547 ? -14.539 23.891 0.939 1 98.06 547 ASN A N 1
ATOM 4197 C CA . ASN A 1 547 ? -13.492 23 0.463 1 98.06 547 ASN A CA 1
ATOM 4198 C C . ASN A 1 547 ? -13.195 21.891 1.479 1 98.06 547 ASN A C 1
ATOM 4200 O O . ASN A 1 547 ? -13.109 22.156 2.68 1 98.06 547 ASN A O 1
ATOM 4204 N N . THR A 1 548 ? -13.078 20.672 0.988 1 96.25 548 THR A N 1
ATOM 4205 C CA . THR A 1 548 ? -12.562 19.562 1.781 1 96.25 548 THR A CA 1
ATOM 4206 C C . THR A 1 548 ? -11.742 18.609 0.914 1 96.25 548 THR A C 1
ATOM 4208 O O . THR A 1 548 ? -11.672 18.766 -0.306 1 96.25 548 THR A O 1
ATOM 4211 N N . SER A 1 549 ? -10.977 17.781 1.553 1 95.81 549 SER A N 1
ATOM 4212 C CA . SER A 1 549 ? -10.078 16.875 0.843 1 95.81 549 SER A CA 1
ATOM 4213 C C . SER A 1 549 ? -10.852 15.93 -0.058 1 95.81 549 SER A C 1
ATOM 4215 O O . SER A 1 549 ? -11.922 15.445 0.316 1 95.81 549 SER A O 1
ATOM 4217 N N . PHE A 1 550 ? -10.352 15.672 -1.22 1 96.81 550 PHE A N 1
ATOM 4218 C CA . PHE A 1 550 ? -10.977 14.742 -2.154 1 96.81 550 PHE A CA 1
ATOM 4219 C C . PHE A 1 550 ? -10.625 13.297 -1.794 1 96.81 550 PHE A C 1
ATOM 4221 O O . PHE A 1 550 ? -9.805 12.672 -2.461 1 96.81 550 PHE A O 1
ATOM 4228 N N . ASN A 1 551 ? -11.219 12.797 -0.839 1 91.56 551 ASN A N 1
ATOM 4229 C CA . ASN A 1 551 ? -11.062 11.438 -0.323 1 91.56 551 ASN A CA 1
ATOM 4230 C C . ASN A 1 551 ? -12.305 10.984 0.439 1 91.56 551 ASN A C 1
ATOM 4232 O O . ASN A 1 551 ? -13.219 11.773 0.677 1 91.56 551 ASN A O 1
ATOM 4236 N N . VAL A 1 552 ? -12.375 9.719 0.65 1 80.75 552 VAL A N 1
ATOM 4237 C CA . VAL A 1 552 ? -13.375 9.18 1.569 1 80.75 552 VAL A CA 1
ATOM 4238 C C . VAL A 1 552 ? -12.719 8.852 2.91 1 80.75 552 VAL A C 1
ATOM 4240 O O . VAL A 1 552 ? -11.492 8.766 3.002 1 80.75 552 VAL A O 1
ATOM 4243 N N . MET A 1 553 ? -13.539 8.68 3.893 1 73.19 553 MET A N 1
ATOM 4244 C CA . MET A 1 553 ? -13.023 8.438 5.238 1 73.19 553 MET A CA 1
ATOM 4245 C C . MET A 1 553 ? -12.094 7.234 5.258 1 73.19 553 MET A C 1
ATOM 4247 O O . MET A 1 553 ? -12.406 6.195 4.668 1 73.19 553 MET A O 1
ATOM 4251 N N . GLY A 1 554 ? -10.961 7.496 5.867 1 75.38 554 GLY A N 1
ATOM 4252 C CA . GLY A 1 554 ? -10 6.418 6.035 1 75.38 554 GLY A CA 1
ATOM 4253 C C . GLY A 1 554 ? -9 6.32 4.902 1 75.38 554 GLY A C 1
ATOM 4254 O O . GLY A 1 554 ? -7.977 5.648 5.023 1 75.38 554 GLY A O 1
ATOM 4255 N N . LYS A 1 555 ? -9.242 6.988 3.812 1 86.56 555 LYS A N 1
ATOM 4256 C CA . LYS A 1 555 ? -8.312 6.984 2.686 1 86.56 555 LYS A CA 1
ATOM 4257 C C . LYS A 1 555 ? -7.586 8.32 2.566 1 86.56 555 LYS A C 1
ATOM 4259 O O . LYS A 1 555 ? -8.094 9.352 3.004 1 86.56 555 LYS A O 1
ATOM 4264 N N . PRO A 1 556 ? -6.395 8.266 2.035 1 93.12 556 PRO A N 1
ATOM 4265 C CA . PRO A 1 556 ? -5.738 9.539 1.73 1 93.12 556 PRO A CA 1
ATOM 4266 C C . PRO A 1 556 ? -6.379 10.266 0.548 1 93.12 556 PRO A C 1
ATOM 4268 O O . PRO A 1 556 ? -7.285 9.727 -0.094 1 93.12 556 PRO A O 1
ATOM 4271 N N . ILE A 1 557 ? -5.977 11.484 0.323 1 96.31 557 ILE A N 1
ATOM 4272 C CA . ILE A 1 557 ? -6.41 12.258 -0.833 1 96.31 557 ILE A CA 1
ATOM 4273 C C . ILE A 1 557 ? -6.102 11.492 -2.117 1 96.31 557 ILE A C 1
ATOM 4275 O O . ILE A 1 557 ? -5.039 10.883 -2.242 1 96.31 557 ILE A O 1
ATOM 4279 N N . LEU A 1 558 ? -6.957 11.523 -3.062 1 95.56 558 LEU A N 1
ATOM 4280 C CA . LEU A 1 558 ? -6.879 10.703 -4.266 1 95.56 558 LEU A CA 1
ATOM 4281 C C . LEU A 1 558 ? -5.582 10.961 -5.02 1 95.56 558 LEU A C 1
ATOM 4283 O O . LEU A 1 558 ? -4.98 12.031 -4.883 1 95.56 558 LEU A O 1
ATOM 4287 N N . HIS A 1 559 ? -5.145 10.016 -5.812 1 94.88 559 HIS A N 1
ATOM 4288 C CA . HIS A 1 559 ? -3.889 10.102 -6.551 1 94.88 559 HIS A CA 1
ATOM 4289 C C . HIS A 1 559 ? -4.129 10.047 -8.055 1 94.88 559 HIS A C 1
ATOM 4291 O O . HIS A 1 559 ? -3.365 10.633 -8.828 1 94.88 559 HIS A O 1
ATOM 4297 N N . THR A 1 560 ? -5.219 9.383 -8.555 1 94.06 560 THR A N 1
ATOM 4298 C CA . THR A 1 560 ? -5.426 9.156 -9.977 1 94.06 560 THR A CA 1
ATOM 4299 C C . THR A 1 560 ? -6.836 9.555 -10.391 1 94.06 560 THR A C 1
ATOM 4301 O O . THR A 1 560 ? -7.688 9.82 -9.539 1 94.06 560 THR A O 1
ATOM 4304 N N . ALA A 1 561 ? -7.016 9.562 -11.727 1 95.44 561 ALA A N 1
ATOM 4305 C CA . ALA A 1 561 ? -8.367 9.789 -12.242 1 95.44 561 ALA A CA 1
ATOM 4306 C C . ALA A 1 561 ? -9.297 8.641 -11.859 1 95.44 561 ALA A C 1
ATOM 4308 O O . ALA A 1 561 ? -10.484 8.859 -11.617 1 95.44 561 ALA A O 1
ATOM 4309 N N . GLU A 1 562 ? -8.805 7.473 -11.758 1 91.94 562 GLU A N 1
ATOM 4310 C CA . GLU A 1 562 ? -9.578 6.301 -11.352 1 91.94 562 GLU A CA 1
ATOM 4311 C C . GLU A 1 562 ? -10.117 6.461 -9.938 1 91.94 562 GLU A C 1
ATOM 4313 O O . GLU A 1 562 ? -11.258 6.09 -9.664 1 91.94 562 GLU A O 1
ATOM 4318 N N . ASP A 1 563 ? -9.289 7.023 -9.086 1 92.19 563 ASP A N 1
ATOM 4319 C CA . ASP A 1 563 ? -9.758 7.293 -7.73 1 92.19 563 ASP A CA 1
ATOM 4320 C C . ASP A 1 563 ? -10.961 8.234 -7.742 1 92.19 563 ASP A C 1
ATOM 4322 O O . ASP A 1 563 ? -11.938 8.016 -7.023 1 92.19 563 ASP A O 1
ATOM 4326 N N . ALA A 1 564 ? -10.836 9.234 -8.531 1 95.25 564 ALA A N 1
ATOM 4327 C CA . ALA A 1 564 ? -11.914 10.219 -8.633 1 95.25 564 ALA A CA 1
ATOM 4328 C C . ALA A 1 564 ? -13.188 9.586 -9.188 1 95.25 564 ALA A C 1
ATOM 4330 O O . ALA A 1 564 ? -14.281 9.828 -8.664 1 95.25 564 ALA A O 1
ATOM 4331 N N . ILE A 1 565 ? -13.039 8.789 -10.18 1 92.94 565 ILE A N 1
ATOM 4332 C CA . ILE A 1 565 ? -14.172 8.133 -10.828 1 92.94 565 ILE A CA 1
ATOM 4333 C C . ILE A 1 565 ? -14.859 7.191 -9.836 1 92.94 565 ILE A C 1
ATOM 4335 O O . ILE A 1 565 ? -16.094 7.172 -9.742 1 92.94 565 ILE A O 1
ATOM 4339 N N . LEU A 1 566 ? -14.055 6.52 -9.133 1 89.5 566 LEU A N 1
ATOM 4340 C CA . LEU A 1 566 ? -14.602 5.602 -8.133 1 89.5 566 LEU A CA 1
ATOM 4341 C C . LEU A 1 566 ? -15.422 6.355 -7.094 1 89.5 566 LEU A C 1
ATOM 4343 O O . LEU A 1 566 ? -16.547 5.957 -6.777 1 89.5 566 LEU A O 1
ATOM 4347 N N . MET A 1 567 ? -14.844 7.355 -6.609 1 90.12 567 MET A N 1
ATOM 4348 C CA . MET A 1 567 ? -15.547 8.148 -5.602 1 90.12 567 MET A CA 1
ATOM 4349 C C . MET A 1 567 ? -16.828 8.75 -6.176 1 90.12 567 MET A C 1
ATOM 4351 O O . MET A 1 567 ? -17.859 8.789 -5.504 1 90.12 567 MET A O 1
ATOM 4355 N N . PHE A 1 568 ? -16.719 9.195 -7.355 1 91.94 568 PHE A N 1
ATOM 4356 C CA . PHE A 1 568 ? -17.891 9.773 -8.016 1 91.94 568 PHE A CA 1
ATOM 4357 C C . PHE A 1 568 ? -19.047 8.789 -8.023 1 91.94 568 PHE A C 1
ATOM 4359 O O . PHE A 1 568 ? -20.172 9.141 -7.648 1 91.94 568 PHE A O 1
ATOM 4366 N N . TYR A 1 569 ? -18.812 7.59 -8.312 1 86.81 569 TYR A N 1
ATOM 4367 C CA . TYR A 1 569 ? -19.891 6.621 -8.5 1 86.81 569 TYR A CA 1
ATOM 4368 C C . TYR A 1 569 ? -20.328 6.039 -7.16 1 86.81 569 TYR A C 1
ATOM 4370 O O . TYR A 1 569 ? -21.453 5.562 -7.031 1 86.81 569 TYR A O 1
ATOM 4378 N N . THR A 1 570 ? -19.438 6.105 -6.195 1 85.94 570 THR A N 1
ATOM 4379 C CA . THR A 1 570 ? -19.781 5.445 -4.938 1 85.94 570 THR A CA 1
ATOM 4380 C C . THR A 1 570 ? -20.203 6.465 -3.891 1 85.94 570 THR A C 1
ATOM 4382 O O . THR A 1 570 ? -20.484 6.105 -2.746 1 85.94 570 THR A O 1
ATOM 4385 N N . THR A 1 571 ? -20.172 7.684 -4.195 1 87.81 571 THR A N 1
ATOM 4386 C CA . THR A 1 571 ? -20.625 8.727 -3.281 1 87.81 571 THR A CA 1
ATOM 4387 C C . THR A 1 571 ? -21.672 9.617 -3.947 1 87.81 571 THR A C 1
ATOM 4389 O O . THR A 1 571 ? -22.047 9.391 -5.102 1 87.81 571 THR A O 1
ATOM 4392 N N . GLY A 1 572 ? -22.109 10.609 -3.207 1 88.06 572 GLY A N 1
ATOM 4393 C CA . GLY A 1 572 ? -23.172 11.477 -3.684 1 88.06 572 GLY A CA 1
ATOM 4394 C C . GLY A 1 572 ? -22.656 12.688 -4.441 1 88.06 572 GLY A C 1
ATOM 4395 O O . GLY A 1 572 ? -23.359 13.688 -4.574 1 88.06 572 GLY A O 1
ATOM 4396 N N . LEU A 1 573 ? -21.453 12.641 -5.012 1 93.44 573 LEU A N 1
ATOM 4397 C CA . LEU A 1 573 ? -20.969 13.727 -5.848 1 93.44 573 LEU A CA 1
ATOM 4398 C C . LEU A 1 573 ? -21.844 13.914 -7.078 1 93.44 573 LEU A C 1
ATOM 4400 O O . LEU A 1 573 ? -22.297 12.938 -7.672 1 93.44 573 LEU A O 1
ATOM 4404 N N . ASP A 1 574 ? -22.078 15.172 -7.402 1 94.44 574 ASP A N 1
ATOM 4405 C CA . ASP A 1 574 ? -22.891 15.477 -8.578 1 94.44 574 ASP A CA 1
ATOM 4406 C C . ASP A 1 574 ? -22.031 15.531 -9.836 1 94.44 574 ASP A C 1
ATOM 4408 O O . ASP A 1 574 ? -22.531 15.289 -10.938 1 94.44 574 ASP A O 1
ATOM 4412 N N . ALA A 1 575 ? -20.797 15.883 -9.664 1 97 575 ALA A N 1
ATOM 4413 C CA . ALA A 1 575 ? -19.859 15.961 -10.781 1 97 575 ALA A CA 1
ATOM 4414 C C . ALA A 1 575 ? -18.422 15.812 -10.305 1 97 575 ALA A C 1
ATOM 4416 O O . ALA A 1 575 ? -18.125 16.062 -9.141 1 97 575 ALA A O 1
ATOM 4417 N N . ILE A 1 576 ? -17.594 15.344 -11.227 1 97.88 576 ILE A N 1
ATOM 4418 C CA . ILE A 1 576 ? -16.156 15.469 -11.023 1 97.88 576 ILE A CA 1
ATOM 4419 C C . ILE A 1 576 ? -15.516 16.156 -12.227 1 97.88 576 ILE A C 1
ATOM 4421 O O . ILE A 1 576 ? -15.969 15.992 -13.359 1 97.88 576 ILE A O 1
ATOM 4425 N N . VAL A 1 577 ? -14.602 16.984 -11.945 1 98.69 577 VAL A N 1
ATOM 4426 C CA . VAL A 1 577 ? -13.766 17.625 -12.953 1 98.69 577 VAL A CA 1
ATOM 4427 C C . VAL A 1 577 ? -12.328 17.125 -12.82 1 98.69 577 VAL A C 1
ATOM 4429 O O . VAL A 1 577 ? -11.742 17.188 -11.734 1 98.69 577 VAL A O 1
ATOM 4432 N N . VAL A 1 578 ? -11.797 16.562 -13.867 1 98.44 578 VAL A N 1
ATOM 4433 C CA . VAL A 1 578 ? -10.391 16.172 -13.961 1 98.44 578 VAL A CA 1
ATOM 4434 C C . VAL A 1 578 ? -9.734 16.906 -15.133 1 98.44 578 VAL A C 1
ATOM 4436 O O . VAL A 1 578 ? -9.945 16.547 -16.297 1 98.44 578 VAL A O 1
ATOM 4439 N N . GLU A 1 579 ? -8.961 17.953 -14.789 1 98.31 579 GLU A N 1
ATOM 4440 C CA . GLU A 1 579 ? -8.359 18.828 -15.797 1 98.31 579 GLU A CA 1
ATOM 4441 C C . GLU A 1 579 ? -9.43 19.469 -16.688 1 98.31 579 GLU A C 1
ATOM 4443 O O . GLU A 1 579 ? -10.289 20.219 -16.203 1 98.31 579 GLU A O 1
ATOM 4448 N N . ASP A 1 580 ? -9.547 19.047 -17.953 1 98.38 580 ASP A N 1
ATOM 4449 C CA . ASP A 1 580 ? -10.484 19.703 -18.859 1 98.38 580 ASP A CA 1
ATOM 4450 C C . ASP A 1 580 ? -11.664 18.781 -19.188 1 98.38 580 ASP A C 1
ATOM 4452 O O . ASP A 1 580 ? -12.367 18.984 -20.172 1 98.38 580 ASP A O 1
ATOM 4456 N N . TRP A 1 581 ? -11.82 17.719 -18.312 1 98.12 581 TRP A N 1
ATOM 4457 C CA . TRP A 1 581 ? -12.945 16.781 -18.438 1 98.12 581 TRP A CA 1
ATOM 4458 C C . TRP A 1 581 ? -13.938 17 -17.297 1 98.12 581 TRP A C 1
ATOM 4460 O O . TRP A 1 581 ? -13.555 17.359 -16.188 1 98.12 581 TRP A O 1
ATOM 4470 N N . ILE A 1 582 ? -15.25 16.75 -17.609 1 98 582 ILE A N 1
ATOM 4471 C CA . ILE A 1 582 ? -16.281 16.75 -16.562 1 98 582 ILE A CA 1
ATOM 4472 C C . ILE A 1 582 ? -17.172 15.516 -16.703 1 98 582 ILE A C 1
ATOM 4474 O O . ILE A 1 582 ? -17.453 15.078 -17.828 1 98 582 ILE A O 1
ATOM 4478 N N . LEU A 1 583 ? -17.391 14.82 -15.641 1 96.19 583 LEU A N 1
ATOM 4479 C CA . LEU A 1 583 ? -18.344 13.711 -15.523 1 96.19 583 LEU A CA 1
ATOM 4480 C C . LEU A 1 583 ? -19.484 14.07 -14.586 1 96.19 583 LEU A C 1
ATOM 4482 O O . LEU A 1 583 ? -19.266 14.445 -13.438 1 96.19 583 LEU A O 1
ATOM 4486 N N . THR A 1 584 ? -20.734 14.023 -15.047 1 94.75 584 THR A N 1
ATOM 4487 C CA . THR A 1 584 ? -21.906 14.414 -14.25 1 94.75 584 THR A CA 1
ATOM 4488 C C . THR A 1 584 ? -22.828 13.219 -14.047 1 94.75 584 THR A C 1
ATOM 4490 O O . THR A 1 584 ? -22.781 12.25 -14.805 1 94.75 584 THR A O 1
ATOM 4493 N N . LYS A 1 585 ? -23.594 13.188 -12.914 1 86.56 585 LYS A N 1
ATOM 4494 C CA . LYS A 1 585 ? -24.562 12.117 -12.68 1 86.56 585 LYS A CA 1
ATOM 4495 C C . LYS A 1 585 ? -25.688 12.164 -13.711 1 86.56 585 LYS A C 1
ATOM 4497 O O . LYS A 1 585 ? -26.109 11.125 -14.219 1 86.56 585 LYS A O 1
ATOM 4502 N N . LYS A 1 586 ? -26.188 13.359 -13.938 1 77.06 586 LYS A N 1
ATOM 4503 C CA . LYS A 1 586 ? -27.266 13.516 -14.914 1 77.06 586 LYS A CA 1
ATOM 4504 C C . LYS A 1 586 ? -26.703 13.883 -16.281 1 77.06 586 LYS A C 1
ATOM 4506 O O . LYS A 1 586 ? -25.75 14.664 -16.391 1 77.06 586 LYS A O 1
ATOM 4511 N N . ALA A 1 587 ? -27.234 13.141 -17.297 1 65.12 587 ALA A N 1
ATOM 4512 C CA . ALA A 1 587 ? -26.828 13.484 -18.656 1 65.12 587 ALA A CA 1
ATOM 4513 C C . ALA A 1 587 ? -27.234 14.922 -19 1 65.12 587 ALA A C 1
ATOM 4515 O O . ALA A 1 587 ? -28.25 15.422 -18.516 1 65.12 587 ALA A O 1
ATOM 4516 N N . PRO A 1 588 ? -26.312 15.711 -19.594 1 54.34 588 PRO A N 1
ATOM 4517 C CA . PRO A 1 588 ? -26.75 17.047 -20 1 54.34 588 PRO A CA 1
ATOM 4518 C C . PRO A 1 588 ? -28.031 17.016 -20.844 1 54.34 588 PRO A C 1
ATOM 4520 O O . PRO A 1 588 ? -28.281 16.047 -21.562 1 54.34 588 PRO A O 1
ATOM 4523 N N . ALA A 1 589 ? -28.969 17.891 -20.656 1 43 589 ALA A N 1
ATOM 4524 C CA . ALA A 1 589 ? -30.156 18.031 -21.516 1 43 589 ALA A CA 1
ATOM 4525 C C . ALA A 1 589 ? -29.75 18.344 -22.953 1 43 589 ALA A C 1
ATOM 4527 O O . ALA A 1 589 ? -28.828 19.125 -23.188 1 43 589 ALA A O 1
ATOM 4528 N N . MET B 1 1 ? -5.738 -21.656 25.062 1 88.31 1 MET B N 1
ATOM 4529 C CA . MET B 1 1 ? -5.715 -22.172 23.703 1 88.31 1 MET B CA 1
ATOM 4530 C C . MET B 1 1 ? -4.746 -21.391 22.828 1 88.31 1 MET B C 1
ATOM 4532 O O . MET B 1 1 ? -4.559 -20.188 23.031 1 88.31 1 MET B O 1
ATOM 4536 N N . ARG B 1 2 ? -4.07 -22.156 21.938 1 94.38 2 ARG B N 1
ATOM 4537 C CA . ARG B 1 2 ? -3.057 -21.484 21.125 1 94.38 2 ARG B CA 1
ATOM 4538 C C . ARG B 1 2 ? -3.549 -21.266 19.703 1 94.38 2 ARG B C 1
ATOM 4540 O O . ARG B 1 2 ? -4.211 -22.141 19.125 1 94.38 2 ARG B O 1
ATOM 4547 N N . THR B 1 3 ? -3.357 -20.156 19.188 1 97.12 3 THR B N 1
ATOM 4548 C CA . THR B 1 3 ? -3.494 -19.828 17.766 1 97.12 3 THR B CA 1
ATOM 4549 C C . THR B 1 3 ? -2.135 -19.5 17.156 1 97.12 3 THR B C 1
ATOM 4551 O O . THR B 1 3 ? -1.25 -18.969 17.828 1 97.12 3 THR B O 1
ATOM 4554 N N . TYR B 1 4 ? -1.974 -19.938 15.945 1 98.5 4 TYR B N 1
ATOM 4555 C CA . TYR B 1 4 ? -0.699 -19.734 15.266 1 98.5 4 TYR B CA 1
ATOM 4556 C C . TYR B 1 4 ? -0.833 -18.719 14.141 1 98.5 4 TYR B C 1
ATOM 4558 O O . TYR B 1 4 ? -1.69 -18.859 13.266 1 98.5 4 TYR B O 1
ATOM 4566 N N . LEU B 1 5 ? 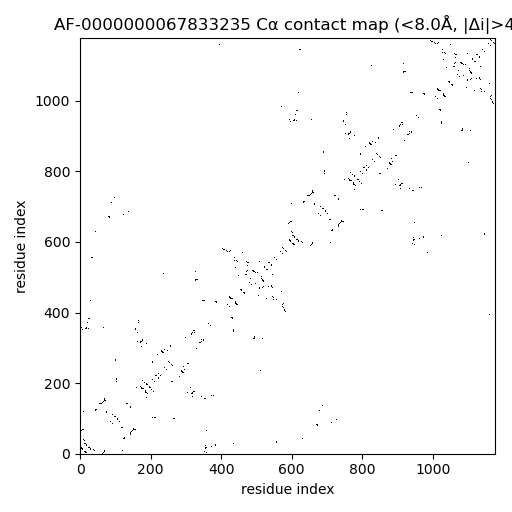-0.058 -17.656 14.203 1 98.69 5 LEU B N 1
ATOM 4567 C CA . LEU B 1 5 ? 0.047 -16.688 13.125 1 98.69 5 LEU B CA 1
ATOM 4568 C C . LEU B 1 5 ? 1.283 -16.938 12.273 1 98.69 5 LEU B C 1
ATOM 4570 O O . LEU B 1 5 ? 2.41 -16.734 12.719 1 98.69 5 LEU B O 1
ATOM 4574 N N . GLY B 1 6 ? 1.051 -17.438 11.07 1 98.81 6 GLY B N 1
ATOM 4575 C CA . GLY B 1 6 ? 2.137 -17.594 10.117 1 98.81 6 GLY B CA 1
ATOM 4576 C C . GLY B 1 6 ? 2.381 -16.359 9.273 1 98.81 6 GLY B C 1
ATOM 4577 O O . GLY B 1 6 ? 1.435 -15.742 8.781 1 98.81 6 GLY B O 1
ATOM 4578 N N . LEU B 1 7 ? 3.639 -15.992 9.117 1 98.62 7 LEU B N 1
ATOM 4579 C CA . LEU B 1 7 ? 4.027 -14.836 8.312 1 98.62 7 LEU B CA 1
ATOM 4580 C C . LEU B 1 7 ? 5.07 -15.219 7.27 1 98.62 7 LEU B C 1
ATOM 4582 O O . LEU B 1 7 ? 6.137 -15.734 7.613 1 98.62 7 LEU B O 1
ATOM 4586 N N . ALA B 1 8 ? 4.707 -15.031 6.012 1 98.19 8 ALA B N 1
ATOM 4587 C CA . ALA B 1 8 ? 5.707 -15.102 4.949 1 98.19 8 ALA B CA 1
ATOM 4588 C C . ALA B 1 8 ? 6.512 -13.805 4.867 1 98.19 8 ALA B C 1
ATOM 4590 O O . ALA B 1 8 ? 5.969 -12.75 4.527 1 98.19 8 ALA B O 1
ATOM 4591 N N . THR B 1 9 ? 7.816 -13.859 5.172 1 95.06 9 THR B N 1
ATOM 4592 C CA . THR B 1 9 ? 8.609 -12.648 5.383 1 95.06 9 THR B CA 1
ATOM 4593 C C . THR B 1 9 ? 9.75 -12.578 4.371 1 95.06 9 THR B C 1
ATOM 4595 O O . THR B 1 9 ? 10.914 -12.398 4.754 1 95.06 9 THR B O 1
ATOM 4598 N N . THR B 1 10 ? 9.508 -12.734 3.125 1 93.5 10 THR B N 1
ATOM 4599 C CA . THR B 1 10 ? 10.484 -12.477 2.074 1 93.5 10 THR B CA 1
ATOM 4600 C C . THR B 1 10 ? 10.43 -11.016 1.637 1 93.5 10 THR B C 1
ATOM 4602 O O . THR B 1 10 ? 9.586 -10.25 2.111 1 93.5 10 THR B O 1
ATOM 4605 N N . PHE B 1 11 ? 11.289 -10.477 0.787 1 92.06 11 PHE B N 1
ATOM 4606 C CA . PHE B 1 11 ? 11.305 -9.086 0.365 1 92.06 11 PHE B CA 1
ATOM 4607 C C . PHE B 1 11 ? 10.242 -8.828 -0.698 1 92.06 11 PHE B C 1
ATOM 4609 O O . PHE B 1 11 ? 10.102 -7.699 -1.18 1 92.06 11 PHE B O 1
ATOM 4616 N N . HIS B 1 12 ? 9.516 -9.906 -0.989 1 93 12 HIS B N 1
ATOM 4617 C CA . HIS B 1 12 ? 8.359 -9.789 -1.877 1 93 12 HIS B CA 1
ATOM 4618 C C . HIS B 1 12 ? 7.289 -10.812 -1.527 1 93 12 HIS B C 1
ATOM 4620 O O . HIS B 1 12 ? 7.555 -11.781 -0.818 1 93 12 HIS B O 1
ATOM 4626 N N . ASP B 1 13 ? 6.078 -10.562 -1.835 1 95.06 13 ASP B N 1
ATOM 4627 C CA . ASP B 1 13 ? 4.918 -11.43 -1.679 1 95.06 13 ASP B CA 1
ATOM 4628 C C . ASP B 1 13 ? 4.684 -11.773 -0.21 1 95.06 13 ASP B C 1
ATOM 4630 O O . ASP B 1 13 ? 4.512 -12.945 0.141 1 95.06 13 ASP B O 1
ATOM 4634 N N . PRO B 1 14 ? 4.754 -10.805 0.644 1 97.06 14 PRO B N 1
ATOM 4635 C CA . PRO B 1 14 ? 4.395 -11.109 2.031 1 97.06 14 PRO B CA 1
ATOM 4636 C C . PRO B 1 14 ? 2.953 -11.586 2.178 1 97.06 14 PRO B C 1
ATOM 4638 O O . PRO B 1 14 ? 2.082 -11.188 1.401 1 97.06 14 PRO B O 1
ATOM 4641 N N . ALA B 1 15 ? 2.742 -12.445 3.168 1 98.5 15 ALA B N 1
ATOM 4642 C CA . ALA B 1 15 ? 1.415 -12.992 3.43 1 98.5 15 ALA B CA 1
ATOM 4643 C C . ALA B 1 15 ? 1.27 -13.398 4.895 1 98.5 15 ALA B C 1
ATOM 4645 O O . ALA B 1 15 ? 2.26 -13.477 5.625 1 98.5 15 ALA B O 1
ATOM 4646 N N . LEU B 1 16 ? 0.073 -13.547 5.355 1 98.69 16 LEU B N 1
ATOM 4647 C CA . LEU B 1 16 ? -0.186 -14.023 6.711 1 98.69 16 LEU B CA 1
ATOM 4648 C C . LEU B 1 16 ? -1.242 -15.125 6.707 1 98.69 16 LEU B C 1
ATOM 4650 O O . LEU B 1 16 ? -2.023 -15.242 5.758 1 98.69 16 LEU B O 1
ATOM 4654 N N . ALA B 1 17 ? -1.206 -15.953 7.688 1 98.81 17 ALA B N 1
ATOM 4655 C CA . ALA B 1 17 ? -2.199 -17 7.918 1 98.81 17 ALA B CA 1
ATOM 4656 C C . ALA B 1 17 ? -2.484 -17.172 9.406 1 98.81 17 ALA B C 1
ATOM 4658 O O . ALA B 1 17 ? -1.569 -17.109 10.227 1 98.81 17 ALA B O 1
ATOM 4659 N N . LEU B 1 18 ? -3.697 -17.25 9.75 1 98.75 18 LEU B N 1
ATOM 4660 C CA . LEU B 1 18 ? -4.133 -17.609 11.094 1 98.75 18 LEU B CA 1
ATOM 4661 C C . LEU B 1 18 ? -4.613 -19.047 11.148 1 98.75 18 LEU B C 1
ATOM 4663 O O . LEU B 1 18 ? -5.52 -19.438 10.398 1 98.75 18 LEU B O 1
ATOM 4667 N N . VAL B 1 19 ? -3.998 -19.797 11.977 1 98.38 19 VAL B N 1
ATOM 4668 C CA . VAL B 1 19 ? -4.309 -21.219 12.102 1 98.38 19 VAL B CA 1
ATOM 4669 C C . VAL B 1 19 ? -4.75 -21.531 13.531 1 98.38 19 VAL B C 1
ATOM 4671 O O . VAL B 1 19 ? -4.098 -21.125 14.492 1 98.38 19 VAL B O 1
ATOM 4674 N N . GLY B 1 20 ? -5.863 -22.25 13.656 1 96.69 20 GLY B N 1
ATOM 4675 C CA . GLY B 1 20 ? -6.371 -22.641 14.961 1 96.69 20 GLY B CA 1
ATOM 4676 C C . GLY B 1 20 ? -5.59 -23.781 15.594 1 96.69 20 GLY B C 1
ATOM 4677 O O . GLY B 1 20 ? -4.652 -24.297 14.992 1 96.69 20 GLY B O 1
ATOM 4678 N N . PRO B 1 21 ? -5.98 -24.172 16.859 1 94.44 21 PRO B N 1
ATOM 4679 C CA . PRO B 1 21 ? -5.242 -25.172 17.625 1 94.44 21 PRO B CA 1
ATOM 4680 C C . PRO B 1 21 ? -5.332 -26.578 17.016 1 94.44 21 PRO B C 1
ATOM 4682 O O . PRO B 1 21 ? -4.5 -27.438 17.297 1 94.44 21 PRO B O 1
ATOM 4685 N N . ASP B 1 22 ? -6.359 -26.781 16.141 1 94.5 22 ASP B N 1
ATOM 4686 C CA . ASP B 1 22 ? -6.516 -28.094 15.516 1 94.5 22 ASP B CA 1
ATOM 4687 C C . ASP B 1 22 ? -5.891 -28.125 14.125 1 94.5 22 ASP B C 1
ATOM 4689 O O . ASP B 1 22 ? -6.031 -29.109 13.398 1 94.5 22 ASP B O 1
ATOM 4693 N N . GLY B 1 23 ? -5.328 -26.984 13.727 1 96.62 23 GLY B N 1
ATOM 4694 C CA . GLY B 1 23 ? -4.664 -26.938 12.43 1 96.62 23 GLY B CA 1
ATOM 4695 C C . GLY B 1 23 ? -5.535 -26.344 11.344 1 96.62 23 GLY B C 1
ATOM 4696 O O . GLY B 1 23 ? -5.074 -26.141 10.219 1 96.62 23 GLY B O 1
ATOM 4697 N N . THR B 1 24 ? -6.785 -26.047 11.648 1 97.31 24 THR B N 1
ATOM 4698 C CA . THR B 1 24 ? -7.676 -25.438 10.664 1 97.31 24 THR B CA 1
ATOM 4699 C C . THR B 1 24 ? -7.191 -24.047 10.281 1 97.31 24 THR B C 1
ATOM 4701 O O . THR B 1 24 ? -6.883 -23.219 11.148 1 97.31 24 THR B O 1
ATOM 4704 N N . VAL B 1 25 ? -7.066 -23.797 9 1 98.38 25 VAL B N 1
ATOM 4705 C CA . VAL B 1 25 ? -6.719 -22.453 8.531 1 98.38 25 VAL B CA 1
ATOM 4706 C C . VAL B 1 25 ? -7.938 -21.547 8.617 1 98.38 25 VAL B C 1
ATOM 4708 O O . VAL B 1 25 ? -8.883 -21.672 7.84 1 98.38 25 VAL B O 1
ATOM 4711 N N . LEU B 1 26 ? -7.855 -20.609 9.477 1 98 26 LEU B N 1
ATOM 4712 C CA . LEU B 1 26 ? -8.969 -19.703 9.727 1 98 26 LEU B CA 1
ATOM 4713 C C . LEU B 1 26 ? -8.984 -18.578 8.703 1 98 26 LEU B C 1
ATOM 4715 O O . LEU B 1 26 ? -10.055 -18.078 8.344 1 98 26 LEU B O 1
ATOM 4719 N N . PHE B 1 27 ? -7.844 -18.156 8.328 1 98.62 27 PHE B N 1
ATOM 4720 C CA . PHE B 1 27 ? -7.676 -17.047 7.398 1 98.62 27 PHE B CA 1
ATOM 4721 C C . PHE B 1 27 ? -6.293 -17.078 6.758 1 98.62 27 PHE B C 1
ATOM 4723 O O . PHE B 1 27 ? -5.309 -17.422 7.418 1 98.62 27 PHE B O 1
ATOM 4730 N N . ALA B 1 28 ? -6.148 -16.734 5.5 1 98.81 28 ALA B N 1
ATOM 4731 C CA . ALA B 1 28 ? -4.871 -16.562 4.812 1 98.81 28 ALA B CA 1
ATOM 4732 C C . ALA B 1 28 ? -5.004 -15.617 3.625 1 98.81 28 ALA B C 1
ATOM 4734 O O . ALA B 1 28 ? -5.965 -15.703 2.861 1 98.81 28 ALA B O 1
ATOM 4735 N N . GLU B 1 29 ? -4.07 -14.719 3.465 1 98.38 29 GLU B N 1
ATOM 4736 C CA . GLU B 1 29 ? -4.137 -13.75 2.369 1 98.38 29 GLU B CA 1
ATOM 4737 C C . GLU B 1 29 ? -2.791 -13.07 2.154 1 98.38 29 GLU B C 1
ATOM 4739 O O . GLU B 1 29 ? -2.094 -12.742 3.117 1 98.38 29 GLU B O 1
ATOM 4744 N N . ALA B 1 30 ? -2.41 -12.922 0.899 1 97.69 30 ALA B N 1
ATOM 4745 C CA . ALA B 1 30 ? -1.221 -12.148 0.562 1 97.69 30 ALA B CA 1
ATOM 4746 C C . ALA B 1 30 ? -1.466 -10.656 0.759 1 97.69 30 ALA B C 1
ATOM 4748 O O . ALA B 1 30 ? -2.574 -10.164 0.527 1 97.69 30 ALA B O 1
ATOM 4749 N N . ALA B 1 31 ? -0.417 -9.938 1.096 1 95.81 31 ALA B N 1
ATOM 4750 C CA . ALA B 1 31 ? -0.521 -8.516 1.415 1 95.81 31 ALA B CA 1
ATOM 4751 C C . ALA B 1 31 ? -0.869 -7.695 0.174 1 95.81 31 ALA B C 1
ATOM 4753 O O . ALA B 1 31 ? -1.497 -6.641 0.275 1 95.81 31 ALA B O 1
ATOM 4754 N N . GLU B 1 32 ? -0.48 -8.148 -1.022 1 94.94 32 GLU B N 1
ATOM 4755 C CA . GLU B 1 32 ? -0.691 -7.371 -2.238 1 94.94 32 GLU B CA 1
ATOM 4756 C C . GLU B 1 32 ? -2.176 -7.098 -2.467 1 94.94 32 GLU B C 1
ATOM 4758 O O . GLU B 1 32 ? -2.541 -6.051 -3.004 1 94.94 32 GLU B O 1
ATOM 4763 N N . ARG B 1 33 ? -3.076 -8.047 -2 1 94.38 33 ARG B N 1
ATOM 4764 C CA . ARG B 1 33 ? -4.508 -7.871 -2.209 1 94.38 33 ARG B CA 1
ATOM 4765 C C . ARG B 1 33 ? -5.051 -6.73 -1.354 1 94.38 33 ARG B C 1
ATOM 4767 O O . ARG B 1 33 ? -5.59 -5.754 -1.881 1 94.38 33 ARG B O 1
ATOM 4774 N N . TYR B 1 34 ? -4.746 -6.719 -0.108 1 93.19 34 TYR B N 1
ATOM 4775 C CA . TYR B 1 34 ? -5.207 -5.711 0.837 1 93.19 34 TYR B CA 1
ATOM 4776 C C . TYR B 1 34 ? -4.641 -4.336 0.486 1 93.19 34 TYR B C 1
ATOM 4778 O O . TYR B 1 34 ? -5.363 -3.338 0.507 1 93.19 34 TYR B O 1
ATOM 4786 N N . LEU B 1 35 ? -3.398 -4.301 0.066 1 91.25 35 LEU B N 1
ATOM 4787 C CA . LEU B 1 35 ? -2.703 -3.045 -0.179 1 91.25 35 LEU B CA 1
ATOM 4788 C C . LEU B 1 35 ? -2.936 -2.562 -1.606 1 91.25 35 LEU B C 1
ATOM 4790 O O . LEU B 1 35 ? -2.629 -1.414 -1.937 1 91.25 35 LEU B O 1
ATOM 4794 N N . GLN B 1 36 ? -3.41 -3.43 -2.473 1 91 36 GLN B N 1
ATOM 4795 C CA . GLN B 1 36 ? -3.52 -3.139 -3.898 1 91 36 GLN B CA 1
ATOM 4796 C C . GLN B 1 36 ? -2.191 -2.646 -4.465 1 91 36 GLN B C 1
ATOM 4798 O O . GLN B 1 36 ? -2.148 -1.646 -5.184 1 91 36 GLN B O 1
ATOM 4803 N N . TYR B 1 37 ? -1.146 -3.299 -4.008 1 91 37 TYR B N 1
ATOM 4804 C CA . TYR B 1 37 ? 0.239 -3.09 -4.418 1 91 37 TYR B CA 1
ATOM 4805 C C . TYR B 1 37 ? 0.877 -4.398 -4.867 1 91 37 TYR B C 1
ATOM 4807 O O . TYR B 1 37 ? 1.178 -5.266 -4.047 1 91 37 TYR B O 1
ATOM 4815 N N . LYS B 1 38 ? 1.023 -4.523 -6.188 1 91.75 38 LYS B N 1
ATOM 4816 C CA . LYS B 1 38 ? 1.421 -5.797 -6.785 1 91.75 38 LYS B CA 1
ATOM 4817 C C . LYS B 1 38 ? 2.709 -6.32 -6.16 1 91.75 38 LYS B C 1
ATOM 4819 O O . LYS B 1 38 ? 3.699 -5.594 -6.059 1 91.75 38 LYS B O 1
ATOM 4824 N N . ARG B 1 39 ? 2.658 -7.613 -5.691 1 92.06 39 ARG B N 1
ATOM 4825 C CA . ARG B 1 39 ? 3.738 -8.352 -5.043 1 92.06 39 ARG B CA 1
ATOM 4826 C C . ARG B 1 39 ? 4.102 -7.734 -3.701 1 92.06 39 ARG B C 1
ATOM 4828 O O . ARG B 1 39 ? 4.824 -8.336 -2.906 1 92.06 39 ARG B O 1
ATOM 4835 N N . ALA B 1 40 ? 3.738 -6.43 -3.436 1 93 40 ALA B N 1
ATOM 4836 C CA . ALA B 1 40 ? 3.926 -5.719 -2.174 1 93 40 ALA B CA 1
ATOM 4837 C C . ALA B 1 40 ? 5.375 -5.812 -1.702 1 93 40 ALA B C 1
ATOM 4839 O O . ALA B 1 40 ? 5.641 -6.199 -0.561 1 93 40 ALA B O 1
ATOM 4840 N N . PRO B 1 41 ? 6.309 -5.426 -2.566 1 92.69 41 PRO B N 1
ATOM 4841 C CA . PRO B 1 41 ? 7.711 -5.523 -2.146 1 92.69 41 PRO B CA 1
ATOM 4842 C C . PRO B 1 41 ? 8 -4.73 -0.877 1 92.69 41 PRO B C 1
ATOM 4844 O O . PRO B 1 41 ? 7.559 -3.586 -0.743 1 92.69 41 PRO B O 1
ATOM 4847 N N . ASN B 1 42 ? 8.586 -5.395 0.07 1 92.44 42 ASN B N 1
ATOM 4848 C CA . ASN B 1 42 ? 9.125 -4.824 1.3 1 92.44 42 ASN B CA 1
ATOM 4849 C C . ASN B 1 42 ? 8.016 -4.352 2.234 1 92.44 42 ASN B C 1
ATOM 4851 O O . ASN B 1 42 ? 8.258 -3.564 3.148 1 92.44 42 ASN B O 1
ATOM 4855 N N . CYS B 1 43 ? 6.832 -4.73 2.01 1 93.06 43 CYS B N 1
ATOM 4856 C CA . CYS B 1 43 ? 5.738 -4.43 2.93 1 93.06 43 CYS B CA 1
ATOM 4857 C C . CYS B 1 43 ? 5.633 -5.488 4.016 1 93.06 43 CYS B C 1
ATOM 4859 O O . CYS B 1 43 ? 5.988 -6.648 3.795 1 93.06 43 CYS B O 1
ATOM 4861 N N . GLU B 1 44 ? 5.145 -5.066 5.164 1 94.12 44 GLU B N 1
ATOM 4862 C CA . GLU B 1 44 ? 4.945 -6.012 6.258 1 94.12 44 GLU B CA 1
ATOM 4863 C C . GLU B 1 44 ? 3.785 -6.961 5.961 1 94.12 44 GLU B C 1
ATOM 4865 O O . GLU B 1 44 ? 2.76 -6.543 5.418 1 94.12 44 GLU B O 1
ATOM 4870 N N . PRO B 1 45 ? 3.939 -8.203 6.352 1 96.06 45 PRO B N 1
ATOM 4871 C CA . PRO B 1 45 ? 2.816 -9.125 6.184 1 96.06 45 PRO B CA 1
ATOM 4872 C C . PRO B 1 45 ? 1.677 -8.859 7.164 1 96.06 45 PRO B C 1
ATOM 4874 O O . PRO B 1 45 ? 0.535 -9.25 6.914 1 96.06 45 PRO B O 1
ATOM 4877 N N . ASP B 1 46 ? 2.006 -8.117 8.336 1 97.12 46 ASP B N 1
ATOM 4878 C CA . ASP B 1 46 ? 1.023 -7.969 9.406 1 97.12 46 ASP B CA 1
ATOM 4879 C C . ASP B 1 46 ? 0.924 -6.512 9.852 1 97.12 46 ASP B C 1
ATOM 4881 O O . ASP B 1 46 ? 1.037 -6.219 11.047 1 97.12 46 ASP B O 1
ATOM 4885 N N . PRO B 1 47 ? 0.594 -5.645 8.938 1 93.75 47 PRO B N 1
ATOM 4886 C CA . PRO B 1 47 ? 0.401 -4.262 9.383 1 93.75 47 PRO B CA 1
ATOM 4887 C C . PRO B 1 47 ? -0.587 -4.145 10.539 1 93.75 47 PRO B C 1
ATOM 4889 O O . PRO B 1 47 ? -1.619 -4.82 10.547 1 93.75 47 PRO B O 1
ATOM 4892 N N . GLY B 1 48 ? -0.27 -3.305 11.484 1 92.94 48 GLY B N 1
ATOM 4893 C CA . GLY B 1 48 ? -1.072 -3.18 12.688 1 92.94 48 GLY B CA 1
ATOM 4894 C C . GLY B 1 48 ? -2.529 -2.863 12.406 1 92.94 48 GLY B C 1
ATOM 4895 O O . GLY B 1 48 ? -3.426 -3.426 13.039 1 92.94 48 GLY B O 1
ATOM 4896 N N . THR B 1 49 ? -2.789 -2.008 11.477 1 88.44 49 THR B N 1
ATOM 4897 C CA . THR B 1 49 ? -4.148 -1.581 11.164 1 88.44 49 THR B CA 1
ATOM 4898 C C . THR B 1 49 ? -4.965 -2.744 10.602 1 88.44 49 THR B C 1
ATOM 4900 O O . THR B 1 49 ? -6.164 -2.846 10.859 1 88.44 49 THR B O 1
ATOM 4903 N N . ARG B 1 50 ? -4.348 -3.576 9.859 1 93.06 50 ARG B N 1
ATOM 4904 C CA . ARG B 1 50 ? -5.023 -4.746 9.305 1 93.06 50 ARG B CA 1
ATOM 4905 C C . ARG B 1 50 ? -5.23 -5.816 10.367 1 93.06 50 ARG B C 1
ATOM 4907 O O . ARG B 1 50 ? -6.309 -6.402 10.469 1 93.06 50 ARG B O 1
ATOM 4914 N N . MET B 1 51 ? -4.223 -6.02 11.211 1 96 51 MET B N 1
ATOM 4915 C CA . MET B 1 51 ? -4.238 -7.098 12.195 1 96 51 MET B CA 1
ATOM 4916 C C . MET B 1 51 ? -5.301 -6.852 13.258 1 96 51 MET B C 1
ATOM 4918 O O . MET B 1 51 ? -5.895 -7.797 13.781 1 96 51 MET B O 1
ATOM 4922 N N . ALA B 1 52 ? -5.551 -5.586 13.539 1 93.25 52 ALA B N 1
ATOM 4923 C CA . ALA B 1 52 ? -6.574 -5.266 14.531 1 93.25 52 ALA B CA 1
ATOM 4924 C C . ALA B 1 52 ? -7.902 -5.934 14.18 1 93.25 52 ALA B C 1
ATOM 4926 O O . ALA B 1 52 ? -8.5 -6.613 15.016 1 93.25 52 ALA B O 1
ATOM 4927 N N . GLY B 1 53 ? -8.312 -5.812 12.93 1 94.06 53 GLY B N 1
ATOM 4928 C CA . GLY B 1 53 ? -9.57 -6.406 12.5 1 94.06 53 GLY B CA 1
ATOM 4929 C C . GLY B 1 53 ? -9.516 -7.918 12.406 1 94.06 53 GLY B C 1
ATOM 4930 O O . GLY B 1 53 ? -10.469 -8.602 12.789 1 94.06 53 GLY B O 1
ATOM 4931 N N . LEU B 1 54 ? -8.453 -8.477 11.938 1 97 54 LEU B N 1
ATOM 4932 C CA . LEU B 1 54 ? -8.32 -9.914 11.758 1 97 54 LEU B CA 1
ATOM 4933 C C . LEU B 1 54 ? -8.32 -10.641 13.102 1 97 54 LEU B C 1
ATOM 4935 O O . LEU B 1 54 ? -8.961 -11.68 13.25 1 97 54 LEU B O 1
ATOM 4939 N N . LEU B 1 55 ? -7.574 -10.047 14.047 1 96.69 55 LEU B N 1
ATOM 4940 C CA . LEU B 1 55 ? -7.508 -10.656 15.367 1 96.69 55 LEU B CA 1
ATOM 4941 C C . LEU B 1 55 ? -8.883 -10.656 16.031 1 96.69 55 LEU B C 1
ATOM 4943 O O . LEU B 1 55 ? -9.305 -11.672 16.594 1 96.69 55 LEU B O 1
ATOM 4947 N N . LYS B 1 56 ? -9.57 -9.562 15.945 1 94.81 56 LYS B N 1
ATOM 4948 C CA . LYS B 1 56 ? -10.906 -9.469 16.531 1 94.81 56 LYS B CA 1
ATOM 4949 C C . LYS B 1 56 ? -11.844 -10.508 15.93 1 94.81 56 LYS B C 1
ATOM 4951 O O . LYS B 1 56 ? -12.648 -11.109 16.641 1 94.81 56 LYS B O 1
ATOM 4956 N N . ARG B 1 57 ? -11.719 -10.758 14.695 1 96.25 57 ARG B N 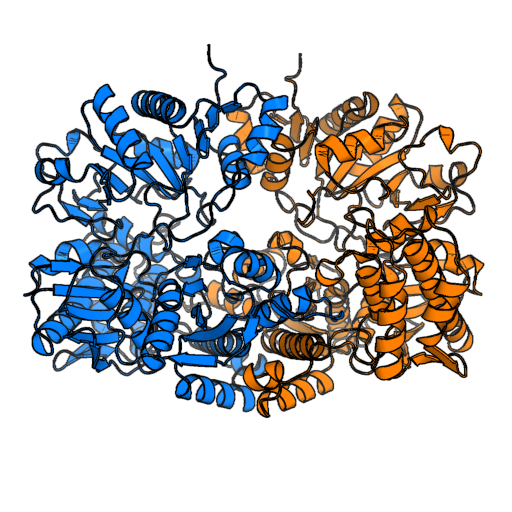1
ATOM 4957 C CA . ARG B 1 57 ? -12.648 -11.617 13.969 1 96.25 57 ARG B CA 1
ATOM 4958 C C . ARG B 1 57 ? -12.32 -13.094 14.195 1 96.25 57 ARG B C 1
ATOM 4960 O O . ARG B 1 57 ? -13.219 -13.93 14.281 1 96.25 57 ARG B O 1
ATOM 4967 N N . HIS B 1 58 ? -11.023 -13.422 14.32 1 96.94 58 HIS B N 1
ATOM 4968 C CA . HIS B 1 58 ? -10.68 -14.836 14.172 1 96.94 58 HIS B CA 1
ATOM 4969 C C . HIS B 1 58 ? -10.008 -15.375 15.43 1 96.94 58 HIS B C 1
ATOM 4971 O O . HIS B 1 58 ? -9.828 -16.578 15.57 1 96.94 58 HIS B O 1
ATOM 4977 N N . VAL B 1 59 ? -9.609 -14.508 16.328 1 96.5 59 VAL B N 1
ATOM 4978 C CA . VAL B 1 59 ? -8.828 -14.969 17.469 1 96.5 59 VAL B CA 1
ATOM 4979 C C . VAL B 1 59 ? -9.625 -14.789 18.766 1 96.5 59 VAL B C 1
ATOM 4981 O O . VAL B 1 59 ? -9.93 -13.664 19.156 1 96.5 59 VAL B O 1
ATOM 4984 N N . PRO B 1 60 ? -9.93 -15.797 19.484 1 94.94 60 PRO B N 1
ATOM 4985 C CA . PRO B 1 60 ? -10.688 -15.711 20.734 1 94.94 60 PRO B CA 1
ATOM 4986 C C . PRO B 1 60 ? -9.914 -14.984 21.844 1 94.94 60 PRO B C 1
ATOM 4988 O O . PRO B 1 60 ? -8.68 -15.023 21.859 1 94.94 60 PRO B O 1
ATOM 4991 N N . GLU B 1 61 ? -10.68 -14.469 22.75 1 93.75 61 GLU B N 1
ATOM 4992 C CA . GLU B 1 61 ? -10.055 -13.828 23.906 1 93.75 61 GLU B CA 1
ATOM 4993 C C . GLU B 1 61 ? -9.312 -14.844 24.766 1 93.75 61 GLU B C 1
ATOM 4995 O O . GLU B 1 61 ? -9.766 -15.984 24.922 1 93.75 61 GLU B O 1
ATOM 5000 N N . GLY B 1 62 ? -8.242 -14.445 25.312 1 93.69 62 GLY B N 1
ATOM 5001 C CA . GLY B 1 62 ? -7.461 -15.305 26.188 1 93.69 62 GLY B CA 1
ATOM 5002 C C . GLY B 1 62 ? -6.508 -16.219 25.438 1 93.69 62 GLY B C 1
ATOM 5003 O O . GLY B 1 62 ? -5.906 -17.109 26.031 1 93.69 62 GLY B O 1
ATOM 5004 N N . THR B 1 63 ? -6.344 -15.961 24.188 1 95.06 63 THR B N 1
ATOM 5005 C CA . THR B 1 63 ? -5.527 -16.797 23.312 1 95.06 63 THR B CA 1
ATOM 5006 C C . THR B 1 63 ? -4.043 -16.531 23.547 1 95.06 63 THR B C 1
ATOM 5008 O O . THR B 1 63 ? -3.643 -15.383 23.766 1 95.06 63 THR B O 1
ATOM 5011 N N . ASP B 1 64 ? -3.232 -17.656 23.5 1 96.12 64 ASP B N 1
ATOM 5012 C CA . ASP B 1 64 ? -1.788 -17.562 23.312 1 96.12 64 ASP B CA 1
ATOM 5013 C C . ASP B 1 64 ? -1.419 -17.578 21.844 1 96.12 64 ASP B C 1
ATOM 5015 O O . ASP B 1 64 ? -1.621 -18.578 21.156 1 96.12 64 ASP B O 1
ATOM 5019 N N . LEU B 1 65 ? -0.877 -16.5 21.375 1 97.06 65 LEU B N 1
ATOM 5020 C CA . LEU B 1 65 ? -0.583 -16.344 19.953 1 97.06 65 LEU B CA 1
ATOM 5021 C C . LEU B 1 65 ? 0.883 -16.656 19.672 1 97.06 65 LEU B C 1
ATOM 5023 O O . LEU B 1 65 ? 1.775 -15.992 20.203 1 97.06 65 LEU B O 1
ATOM 5027 N N . VAL B 1 66 ? 1.17 -17.656 18.891 1 97.81 66 VAL B N 1
ATOM 5028 C CA . VAL B 1 66 ? 2.518 -17.984 18.438 1 97.81 66 VAL B CA 1
ATOM 5029 C C . VAL B 1 66 ? 2.766 -17.406 17.047 1 97.81 66 VAL B C 1
ATOM 5031 O O . VAL B 1 66 ? 2.016 -17.672 16.109 1 97.81 66 VAL B O 1
ATOM 5034 N N . ILE B 1 67 ? 3.771 -16.625 16.906 1 98 67 ILE B N 1
ATOM 5035 C CA . ILE B 1 67 ? 4.133 -16.031 15.625 1 98 67 ILE B CA 1
ATOM 5036 C C . ILE B 1 67 ? 5.195 -16.906 14.945 1 98 67 ILE B C 1
ATOM 5038 O O . ILE B 1 67 ? 6.281 -17.094 15.492 1 98 67 ILE B O 1
ATOM 5042 N N . ALA B 1 68 ? 4.84 -17.422 13.797 1 98.44 68 ALA B N 1
ATOM 5043 C CA . ALA B 1 68 ? 5.742 -18.297 13.055 1 98.44 68 ALA B CA 1
ATOM 5044 C C . ALA B 1 68 ? 6.141 -17.656 11.719 1 98.44 68 ALA B C 1
ATOM 5046 O O . ALA B 1 68 ? 5.293 -17.125 11 1 98.44 68 ALA B O 1
ATOM 5047 N N . THR B 1 69 ? 7.426 -17.656 11.406 1 97.81 69 THR B N 1
ATOM 5048 C CA . THR B 1 69 ? 7.898 -17.047 10.164 1 97.81 69 THR B CA 1
ATOM 5049 C C . THR B 1 69 ? 8.695 -18.047 9.336 1 97.81 69 THR B C 1
ATOM 5051 O O . THR B 1 69 ? 9.117 -19.078 9.844 1 97.81 69 THR B O 1
ATOM 5054 N N . SER B 1 70 ? 8.812 -17.672 8.062 1 95.75 70 SER B N 1
ATOM 5055 C CA . SER B 1 70 ? 9.711 -18.422 7.191 1 95.75 70 SER B CA 1
ATOM 5056 C C . SER B 1 70 ? 11.125 -17.859 7.234 1 95.75 70 SER B C 1
ATOM 5058 O O . SER B 1 70 ? 11.32 -16.688 7.547 1 95.75 70 SER B O 1
ATOM 5060 N N . TRP B 1 71 ? 12.133 -18.672 6.93 1 96.75 71 TRP B N 1
ATOM 5061 C CA . TRP B 1 71 ? 13.57 -18.453 7 1 96.75 71 TRP B CA 1
ATOM 5062 C C . TRP B 1 71 ? 14.109 -18.797 8.391 1 96.75 71 TRP B C 1
ATOM 5064 O O . TRP B 1 71 ? 13.758 -18.141 9.375 1 96.75 71 TRP B O 1
ATOM 5074 N N . GLY B 1 72 ? 14.922 -19.703 8.477 1 96.69 72 GLY B N 1
ATOM 5075 C CA . GLY B 1 72 ? 15.359 -20.344 9.703 1 96.69 72 GLY B CA 1
ATOM 5076 C C . GLY B 1 72 ? 16.109 -19.422 10.641 1 96.69 72 GLY B C 1
ATOM 5077 O O . GLY B 1 72 ? 16.656 -18.391 10.211 1 96.69 72 GLY B O 1
ATOM 5078 N N . GLU B 1 73 ? 16.172 -19.75 11.859 1 95.25 73 GLU B N 1
ATOM 5079 C CA . GLU B 1 73 ? 16.797 -18.953 12.922 1 95.25 73 GLU B CA 1
ATOM 5080 C C . GLU B 1 73 ? 18.266 -18.703 12.633 1 95.25 73 GLU B C 1
ATOM 5082 O O . GLU B 1 73 ? 18.75 -17.578 12.766 1 95.25 73 GLU B O 1
ATOM 5087 N N . GLN B 1 74 ? 18.969 -19.703 12.211 1 95.5 74 GLN B N 1
ATOM 5088 C CA . GLN B 1 74 ? 20.391 -19.578 11.953 1 95.5 74 GLN B CA 1
ATOM 5089 C C . GLN B 1 74 ? 20.656 -18.594 10.812 1 95.5 74 GLN B C 1
ATOM 5091 O O . GLN B 1 74 ? 21.578 -17.797 10.891 1 95.5 74 GLN B O 1
ATOM 5096 N N . PHE B 1 75 ? 19.891 -18.734 9.812 1 95.88 75 PHE B N 1
ATOM 5097 C CA . PHE B 1 75 ? 20.047 -17.844 8.672 1 95.88 75 PHE B CA 1
ATOM 5098 C C . PHE B 1 75 ? 19.703 -16.406 9.055 1 95.88 75 PHE B C 1
ATOM 5100 O O . PHE B 1 75 ? 20.438 -15.477 8.695 1 95.88 75 PHE B O 1
ATOM 5107 N N . SER B 1 76 ? 18.672 -16.203 9.797 1 94.38 76 SER B N 1
ATOM 5108 C CA . SER B 1 76 ? 18.266 -14.883 10.258 1 94.38 76 SER B CA 1
ATOM 5109 C C . SER B 1 76 ? 19.344 -14.258 11.148 1 94.38 76 SER B C 1
ATOM 5111 O O . SER B 1 76 ? 19.594 -13.055 11.07 1 94.38 76 SER B O 1
ATOM 5113 N N . GLU B 1 77 ? 19.953 -15.07 11.969 1 94.5 77 GLU B N 1
ATOM 5114 C CA . GLU B 1 77 ? 21.047 -14.586 12.805 1 94.5 77 GLU B CA 1
ATOM 5115 C C . GLU B 1 77 ? 22.266 -14.188 11.961 1 94.5 77 GLU B C 1
ATOM 5117 O O . GLU B 1 77 ? 22.938 -13.211 12.273 1 94.5 77 GLU B O 1
ATOM 5122 N N . PHE B 1 78 ? 22.5 -14.977 10.961 1 95.62 78 PHE B N 1
ATOM 5123 C CA . PHE B 1 78 ? 23.578 -14.648 10.031 1 95.62 78 PHE B CA 1
ATOM 5124 C C . PHE B 1 78 ? 23.328 -13.289 9.383 1 95.62 78 PHE B C 1
ATOM 5126 O O . PHE B 1 78 ? 24.234 -12.453 9.32 1 95.62 78 PHE B O 1
ATOM 5133 N N . LEU B 1 79 ? 22.125 -13.031 8.914 1 95.12 79 LEU B N 1
ATOM 5134 C CA . LEU B 1 79 ? 21.781 -11.758 8.297 1 95.12 79 LEU B CA 1
ATOM 5135 C C . LEU B 1 79 ? 21.938 -10.609 9.297 1 95.12 79 LEU B C 1
ATOM 5137 O O . LEU B 1 79 ? 22.391 -9.523 8.938 1 95.12 79 LEU B O 1
ATOM 5141 N N . LYS B 1 80 ? 21.516 -10.852 10.477 1 94.12 80 LYS B N 1
ATOM 5142 C CA . LYS B 1 80 ? 21.688 -9.859 11.539 1 94.12 80 LYS B CA 1
ATOM 5143 C C . LYS B 1 80 ? 23.156 -9.484 11.703 1 94.12 80 LYS B C 1
ATOM 5145 O O . LYS B 1 80 ? 23.484 -8.305 11.875 1 94.12 80 LYS B O 1
ATOM 5150 N N . GLY B 1 81 ? 23.984 -10.484 11.703 1 94.81 81 GLY B N 1
ATOM 5151 C CA . GLY B 1 81 ? 25.406 -10.234 11.781 1 94.81 81 GLY B CA 1
ATOM 5152 C C . GLY B 1 81 ? 25.922 -9.398 10.625 1 94.81 81 GLY B C 1
ATOM 5153 O O . GLY B 1 81 ? 26.734 -8.492 10.828 1 94.81 81 GLY B O 1
ATOM 5154 N N . GLN B 1 82 ? 25.484 -9.68 9.406 1 95.38 82 GLN B N 1
ATOM 5155 C CA . GLN B 1 82 ? 25.859 -8.898 8.234 1 95.38 82 GLN B CA 1
ATOM 5156 C C . GLN B 1 82 ? 25.422 -7.445 8.375 1 95.38 82 GLN B C 1
ATOM 5158 O O . GLN B 1 82 ? 26.172 -6.527 8.055 1 95.38 82 GLN B O 1
ATOM 5163 N N . ALA B 1 83 ? 24.25 -7.27 8.844 1 94.25 83 ALA B N 1
ATOM 5164 C CA . ALA B 1 83 ? 23.734 -5.918 9.055 1 94.25 83 ALA B CA 1
ATOM 5165 C C . ALA B 1 83 ? 24.594 -5.16 10.062 1 94.25 83 ALA B C 1
ATOM 5167 O O . ALA B 1 83 ? 24.906 -3.988 9.859 1 94.25 83 ALA B O 1
ATOM 5168 N N . ALA B 1 84 ? 24.922 -5.797 11.125 1 92.56 84 ALA B N 1
ATOM 5169 C CA . ALA B 1 84 ? 25.703 -5.191 12.195 1 92.56 84 ALA B CA 1
ATOM 5170 C C . ALA B 1 84 ? 27.078 -4.773 11.688 1 92.56 84 ALA B C 1
ATOM 5172 O O . ALA B 1 84 ? 27.656 -3.799 12.18 1 92.56 84 ALA B O 1
ATOM 5173 N N . SER B 1 85 ? 27.578 -5.469 10.648 1 93.31 85 SER B N 1
ATOM 5174 C CA . SER B 1 85 ? 28.906 -5.184 10.109 1 93.31 85 SER B CA 1
ATOM 5175 C C . SER B 1 85 ? 28.859 -4.004 9.141 1 93.31 85 SER B C 1
ATOM 5177 O O . SER B 1 85 ? 29.906 -3.529 8.695 1 93.31 85 SER B O 1
ATOM 5179 N N . GLY B 1 86 ? 27.672 -3.572 8.773 1 92.94 86 GLY B N 1
ATOM 5180 C CA . GLY B 1 86 ? 27.531 -2.451 7.859 1 92.94 86 GLY B CA 1
ATOM 5181 C C . GLY B 1 86 ? 27.391 -2.879 6.41 1 92.94 86 GLY B C 1
ATOM 5182 O O . GLY B 1 86 ? 27.344 -2.037 5.512 1 92.94 86 GLY B O 1
ATOM 5183 N N . ALA B 1 87 ? 27.219 -4.184 6.172 1 95.25 87 ALA B N 1
ATOM 5184 C CA . ALA B 1 87 ? 27.172 -4.723 4.816 1 95.25 87 ALA B CA 1
ATOM 5185 C C . ALA B 1 87 ? 25.906 -4.25 4.086 1 95.25 87 ALA B C 1
ATOM 5187 O O . ALA B 1 87 ? 25.859 -4.25 2.854 1 95.25 87 ALA B O 1
ATOM 5188 N N . PHE B 1 88 ? 24.891 -3.859 4.855 1 95.38 88 PHE B N 1
ATOM 5189 C CA . PHE B 1 88 ? 23.609 -3.523 4.242 1 95.38 88 PHE B CA 1
ATOM 5190 C C . PHE B 1 88 ? 23.406 -2.014 4.199 1 95.38 88 PHE B C 1
ATOM 5192 O O . PHE B 1 88 ? 22.328 -1.535 3.85 1 95.38 88 PHE B O 1
ATOM 5199 N N . GLU B 1 89 ? 24.453 -1.221 4.516 1 94.38 89 GLU B N 1
ATOM 5200 C CA . GLU B 1 89 ? 24.359 0.234 4.43 1 94.38 89 GLU B CA 1
ATOM 5201 C C . GLU B 1 89 ? 24.469 0.708 2.982 1 94.38 89 GLU B C 1
ATOM 5203 O O . GLU B 1 89 ? 25.188 0.106 2.178 1 94.38 89 GLU B O 1
ATOM 5208 N N . LEU B 1 90 ? 23.875 1.801 2.723 1 94.56 90 LEU B N 1
ATOM 5209 C CA . LEU B 1 90 ? 23.75 2.299 1.357 1 94.56 90 LEU B CA 1
ATOM 5210 C C . LEU B 1 90 ? 25.125 2.508 0.73 1 94.56 90 LEU B C 1
ATOM 5212 O O . LEU B 1 90 ? 25.359 2.102 -0.41 1 94.56 90 LEU B O 1
ATOM 5216 N N . PRO B 1 91 ? 26.094 3.111 1.424 1 92.38 91 PRO B N 1
ATOM 5217 C CA . PRO B 1 91 ? 27.406 3.273 0.797 1 92.38 91 PRO B CA 1
ATOM 5218 C C . PRO B 1 91 ? 28.062 1.941 0.431 1 92.38 91 PRO B C 1
ATOM 5220 O O . PRO B 1 91 ? 28.672 1.82 -0.632 1 92.38 91 PRO B O 1
ATOM 5223 N N . ALA B 1 92 ? 27.906 0.967 1.292 1 94.62 92 ALA B N 1
ATOM 5224 C CA . ALA B 1 92 ? 28.453 -0.359 1.009 1 94.62 92 ALA B CA 1
ATOM 5225 C C . ALA B 1 92 ? 27.734 -1.008 -0.17 1 94.62 92 ALA B C 1
ATOM 5227 O O . ALA B 1 92 ? 28.375 -1.589 -1.051 1 94.62 92 ALA B O 1
ATOM 5228 N N . LEU B 1 93 ? 26.453 -0.933 -0.209 1 95.06 93 LEU B N 1
ATOM 5229 C CA . LEU B 1 93 ? 25.641 -1.52 -1.274 1 95.06 93 LEU B CA 1
ATOM 5230 C C . LEU B 1 93 ? 25.953 -0.871 -2.617 1 95.06 93 LEU B C 1
ATOM 5232 O O . LEU B 1 93 ? 26.062 -1.559 -3.635 1 95.06 93 LEU B O 1
ATOM 5236 N N . ALA B 1 94 ? 26.125 0.455 -2.596 1 92.44 94 ALA B N 1
ATOM 5237 C CA . ALA B 1 94 ? 26.344 1.227 -3.814 1 92.44 94 ALA B CA 1
ATOM 5238 C C . ALA B 1 94 ? 27.688 0.879 -4.445 1 92.44 94 ALA B C 1
ATOM 5240 O O . ALA B 1 94 ? 27.922 1.147 -5.629 1 92.44 94 ALA B O 1
ATOM 5241 N N . GLU B 1 95 ? 28.609 0.247 -3.715 1 92.44 95 GLU B N 1
ATOM 5242 C CA . GLU B 1 95 ? 29.938 -0.079 -4.195 1 92.44 95 GLU B CA 1
ATOM 5243 C C . GLU B 1 95 ? 29.938 -1.358 -5.027 1 92.44 95 GLU B C 1
ATOM 5245 O O . GLU B 1 95 ? 30.875 -1.618 -5.785 1 92.44 95 GLU B O 1
ATOM 5250 N N . HIS B 1 96 ? 28.906 -2.178 -4.879 1 92.38 96 HIS B N 1
ATOM 5251 C CA . HIS B 1 96 ? 28.828 -3.41 -5.652 1 92.38 96 HIS B CA 1
ATOM 5252 C C . HIS B 1 96 ? 28.547 -3.119 -7.125 1 92.38 96 HIS B C 1
ATOM 5254 O O . HIS B 1 96 ? 27.891 -2.133 -7.449 1 92.38 96 HIS B O 1
ATOM 5260 N N . PRO B 1 97 ? 29.031 -3.963 -7.996 1 89 97 PRO B N 1
ATOM 5261 C CA . PRO B 1 97 ? 28.766 -3.73 -9.422 1 89 97 PRO B CA 1
ATOM 5262 C C . PRO B 1 97 ? 27.328 -4.023 -9.82 1 89 97 PRO B C 1
ATOM 5264 O O . PRO B 1 97 ? 26.641 -4.789 -9.133 1 89 97 PRO B O 1
ATOM 5267 N N . SER B 1 98 ? 26.906 -3.443 -10.883 1 88.81 98 SER B N 1
ATOM 5268 C CA . SER B 1 98 ? 25.562 -3.652 -11.414 1 88.81 98 SER B CA 1
ATOM 5269 C C . SER B 1 98 ? 25.562 -4.711 -12.516 1 88.81 98 SER B C 1
ATOM 5271 O O . SER B 1 98 ? 24.609 -4.812 -13.289 1 88.81 98 SER B O 1
ATOM 5273 N N . THR B 1 99 ? 26.672 -5.496 -12.625 1 89.88 99 THR B N 1
ATOM 5274 C CA . THR B 1 99 ? 26.766 -6.555 -13.625 1 89.88 99 THR B CA 1
ATOM 5275 C C . THR B 1 99 ? 26.125 -7.844 -13.109 1 89.88 99 THR B C 1
ATOM 5277 O O . THR B 1 99 ? 25.969 -8.023 -11.906 1 89.88 99 THR B O 1
ATOM 5280 N N . LEU B 1 100 ? 25.797 -8.734 -14.078 1 92.25 100 LEU B N 1
ATOM 5281 C CA . LEU B 1 100 ? 25.219 -10.031 -13.727 1 92.25 100 LEU B CA 1
ATOM 5282 C C . LEU B 1 100 ? 26.219 -10.883 -12.953 1 92.25 100 LEU B C 1
ATOM 5284 O O . LEU B 1 100 ? 27.406 -10.867 -13.258 1 92.25 100 LEU B O 1
ATOM 5288 N N . ASN B 1 101 ? 25.766 -11.625 -11.953 1 92.31 101 ASN B N 1
ATOM 5289 C CA . ASN B 1 101 ? 26.594 -12.547 -11.188 1 92.31 101 ASN B CA 1
ATOM 5290 C C . ASN B 1 101 ? 26.156 -13.992 -11.383 1 92.31 101 ASN B C 1
ATOM 5292 O O . ASN B 1 101 ? 25.406 -14.305 -12.312 1 92.31 101 ASN B O 1
ATOM 5296 N N . ARG B 1 102 ? 26.703 -14.883 -10.641 1 92.31 102 ARG B N 1
ATOM 5297 C CA . ARG B 1 102 ? 26.469 -16.312 -10.812 1 92.31 102 ARG B CA 1
ATOM 5298 C C . ARG B 1 102 ? 25.016 -16.672 -10.492 1 92.31 102 ARG B C 1
ATOM 5300 O O . ARG B 1 102 ? 24.562 -17.766 -10.836 1 92.31 102 ARG B O 1
ATOM 5307 N N . SER B 1 103 ? 24.281 -15.742 -9.906 1 92.38 103 SER B N 1
ATOM 5308 C CA . SER B 1 103 ? 22.875 -15.961 -9.586 1 92.38 103 SER B CA 1
ATOM 5309 C C . SER B 1 103 ? 21.969 -15.492 -10.727 1 92.38 103 SER B C 1
ATOM 5311 O O . SER B 1 103 ? 20.75 -15.57 -10.625 1 92.38 103 SER B O 1
ATOM 5313 N N . PHE B 1 104 ? 22.547 -14.969 -11.773 1 92.56 104 PHE B N 1
ATOM 5314 C CA . PHE B 1 104 ? 21.828 -14.508 -12.961 1 92.56 104 PHE B CA 1
ATOM 5315 C C . PHE B 1 104 ? 21.125 -13.188 -12.688 1 92.56 104 PHE B C 1
ATOM 5317 O O . PHE B 1 104 ? 20.125 -12.867 -13.336 1 92.56 104 PHE B O 1
ATOM 5324 N N . VAL B 1 105 ? 21.484 -12.414 -11.617 1 90.38 105 VAL B N 1
ATOM 5325 C CA . VAL B 1 105 ? 20.969 -11.078 -11.312 1 90.38 105 VAL B CA 1
ATOM 5326 C C . VAL B 1 105 ? 22.125 -10.117 -11.07 1 90.38 105 VAL B C 1
ATOM 5328 O O . VAL B 1 105 ? 23.25 -10.547 -10.789 1 90.38 105 VAL B O 1
ATOM 5331 N N . PRO B 1 106 ? 21.875 -8.812 -11.211 1 90.31 106 PRO B N 1
ATOM 5332 C CA . PRO B 1 106 ? 22.953 -7.871 -10.867 1 90.31 106 PRO B CA 1
ATOM 5333 C C . PRO B 1 106 ? 23.406 -8 -9.414 1 90.31 106 PRO B C 1
ATOM 5335 O O . PRO B 1 106 ? 22.578 -8.148 -8.516 1 90.31 106 PRO B O 1
ATOM 5338 N N . GLU B 1 107 ? 24.703 -7.969 -9.258 1 92.25 107 GLU B N 1
ATOM 5339 C CA . GLU B 1 107 ? 25.281 -8.18 -7.938 1 92.25 107 GLU B CA 1
ATOM 5340 C C . GLU B 1 107 ? 24.719 -7.188 -6.922 1 92.25 107 GLU B C 1
ATOM 5342 O O . GLU B 1 107 ? 24.297 -7.578 -5.828 1 92.25 107 GLU B O 1
ATOM 5347 N N . ARG B 1 108 ? 24.719 -5.914 -7.266 1 93.06 108 ARG B N 1
ATOM 5348 C CA . ARG B 1 108 ? 24.219 -4.879 -6.367 1 93.06 108 ARG B CA 1
ATOM 5349 C C . ARG B 1 108 ? 22.75 -5.117 -6.016 1 93.06 108 ARG B C 1
ATOM 5351 O O . ARG B 1 108 ? 22.359 -5 -4.852 1 93.06 108 ARG B O 1
ATOM 5358 N N . ALA B 1 109 ? 21.922 -5.445 -6.934 1 92 109 ALA B N 1
ATOM 5359 C CA . ALA B 1 109 ? 20.516 -5.727 -6.695 1 92 109 ALA B CA 1
ATOM 5360 C C . ALA B 1 109 ? 20.344 -6.906 -5.746 1 92 109 ALA B C 1
ATOM 5362 O O . ALA B 1 109 ? 19.516 -6.863 -4.836 1 92 109 ALA B O 1
ATOM 5363 N N . GLU B 1 110 ? 21.094 -7.938 -5.988 1 93.25 110 GLU B N 1
ATOM 5364 C CA . GLU B 1 110 ? 21.031 -9.102 -5.109 1 93.25 110 GLU B CA 1
ATOM 5365 C C . GLU B 1 110 ? 21.312 -8.719 -3.662 1 93.25 110 GLU B C 1
ATOM 5367 O O . GLU B 1 110 ? 20.625 -9.172 -2.744 1 93.25 110 GLU B O 1
ATOM 5372 N N . ARG B 1 111 ? 22.359 -7.875 -3.482 1 95.44 111 ARG B N 1
ATOM 5373 C CA . ARG B 1 111 ? 22.719 -7.461 -2.133 1 95.44 111 ARG B CA 1
ATOM 5374 C C . ARG B 1 111 ? 21.609 -6.633 -1.492 1 95.44 111 ARG B C 1
ATOM 5376 O O . ARG B 1 111 ? 21.344 -6.754 -0.294 1 95.44 111 ARG B O 1
ATOM 5383 N N . VAL B 1 112 ? 20.984 -5.82 -2.244 1 95.56 112 VAL B N 1
ATOM 5384 C CA . VAL B 1 112 ? 19.859 -5.035 -1.745 1 95.56 112 VAL B CA 1
ATOM 5385 C C . VAL B 1 112 ? 18.703 -5.965 -1.352 1 95.56 112 VAL B C 1
ATOM 5387 O O . VAL B 1 112 ? 18.078 -5.781 -0.305 1 95.56 112 VAL B O 1
ATOM 5390 N N . PHE B 1 113 ? 18.438 -6.988 -2.145 1 94.31 113 PHE B N 1
ATOM 5391 C CA . PHE B 1 113 ? 17.406 -7.957 -1.829 1 94.31 113 PHE B CA 1
ATOM 5392 C C . PHE B 1 113 ? 17.688 -8.648 -0.503 1 94.31 113 PHE B C 1
ATOM 5394 O O . PHE B 1 113 ? 16.781 -8.875 0.297 1 94.31 113 PHE B O 1
ATOM 5401 N N . ILE B 1 114 ? 18.922 -8.977 -0.296 1 96.12 114 ILE B N 1
ATOM 5402 C CA . ILE B 1 114 ? 19.312 -9.648 0.939 1 96.12 114 ILE B CA 1
ATOM 5403 C C . ILE B 1 114 ? 19.141 -8.688 2.119 1 96.12 114 ILE B C 1
ATOM 5405 O O . ILE B 1 114 ? 18.672 -9.094 3.188 1 96.12 114 ILE B O 1
ATOM 5409 N N . ALA B 1 115 ? 19.5 -7.441 1.922 1 96.88 115 ALA B N 1
ATOM 5410 C CA . ALA B 1 115 ? 19.297 -6.43 2.953 1 96.88 115 ALA B CA 1
ATOM 5411 C C . ALA B 1 115 ? 17.812 -6.281 3.279 1 96.88 115 ALA B C 1
ATOM 5413 O O . ALA B 1 115 ? 17.438 -6.199 4.449 1 96.88 115 ALA B O 1
ATOM 5414 N N . ASP B 1 116 ? 17.016 -6.238 2.266 1 95.81 116 ASP B N 1
ATOM 5415 C CA . ASP B 1 116 ? 15.578 -6.125 2.445 1 95.81 116 ASP B CA 1
ATOM 5416 C C . ASP B 1 116 ? 15.008 -7.355 3.146 1 95.81 116 ASP B C 1
ATOM 5418 O O . ASP B 1 116 ? 14.086 -7.246 3.953 1 95.81 116 ASP B O 1
ATOM 5422 N N . LEU B 1 117 ? 15.508 -8.492 2.791 1 96.62 117 LEU B N 1
ATOM 5423 C CA . LEU B 1 117 ? 15.109 -9.727 3.457 1 96.62 117 LEU B CA 1
ATOM 5424 C C . LEU B 1 117 ? 15.367 -9.641 4.957 1 96.62 117 LEU B C 1
ATOM 5426 O O . LEU B 1 117 ? 14.516 -10.016 5.766 1 96.62 117 LEU B O 1
ATOM 5430 N N . HIS B 1 118 ? 16.516 -9.18 5.328 1 96.44 118 HIS B N 1
ATOM 5431 C CA . HIS B 1 118 ? 16.844 -8.977 6.734 1 96.44 118 HIS B CA 1
ATOM 5432 C C . HIS B 1 118 ? 15.828 -8.062 7.41 1 96.44 118 HIS B C 1
ATOM 5434 O O . HIS B 1 118 ? 15.352 -8.359 8.508 1 96.44 118 HIS B O 1
ATOM 5440 N N . ALA B 1 119 ? 15.555 -6.992 6.77 1 94.94 119 ALA B N 1
ATOM 5441 C CA . ALA B 1 119 ? 14.609 -6.027 7.328 1 94.94 119 ALA B CA 1
ATOM 5442 C C . ALA B 1 119 ? 13.242 -6.664 7.555 1 94.94 119 ALA B C 1
ATOM 5444 O O . ALA B 1 119 ? 12.594 -6.406 8.57 1 94.94 119 ALA B O 1
ATOM 5445 N N . MET B 1 120 ? 12.812 -7.52 6.645 1 95 120 MET B N 1
ATOM 5446 C CA . MET B 1 120 ? 11.523 -8.195 6.75 1 95 120 MET B CA 1
ATOM 5447 C C . MET B 1 120 ? 11.508 -9.164 7.93 1 95 120 MET B C 1
ATOM 5449 O O . MET B 1 120 ? 10.523 -9.242 8.664 1 95 120 MET B O 1
ATOM 5453 N N . GLN B 1 121 ? 12.547 -9.836 8.102 1 94.88 121 GLN B N 1
ATOM 5454 C CA . GLN B 1 121 ? 12.648 -10.766 9.219 1 94.88 121 GLN B CA 1
ATOM 5455 C C . GLN B 1 121 ? 12.633 -10.023 10.555 1 94.88 121 GLN B C 1
ATOM 5457 O O . GLN B 1 121 ? 12.008 -10.477 11.516 1 94.88 121 GLN B O 1
ATOM 5462 N N . ALA B 1 122 ? 13.25 -8.914 10.562 1 93.94 122 ALA B N 1
ATOM 5463 C CA . ALA B 1 122 ? 13.438 -8.156 11.797 1 93.94 122 ALA B CA 1
ATOM 5464 C C . ALA B 1 122 ? 12.117 -7.578 12.289 1 93.94 122 ALA B C 1
ATOM 5466 O O . ALA B 1 122 ? 11.906 -7.43 13.492 1 93.94 122 ALA B O 1
ATOM 5467 N N . ARG B 1 123 ? 11.195 -7.32 11.461 1 94.69 123 ARG B N 1
ATOM 5468 C CA . ARG B 1 123 ? 10 -6.586 11.867 1 94.69 123 ARG B CA 1
ATOM 5469 C C . ARG B 1 123 ? 8.797 -7.516 11.969 1 94.69 123 ARG B C 1
ATOM 5471 O O . ARG B 1 123 ? 7.691 -7.074 12.289 1 94.69 123 ARG B O 1
ATOM 5478 N N . ALA B 1 124 ? 8.992 -8.797 11.672 1 95.81 124 ALA B N 1
ATOM 5479 C CA . ALA B 1 124 ? 7.898 -9.766 11.664 1 95.81 124 ALA B CA 1
ATOM 5480 C C . ALA B 1 124 ? 7.234 -9.852 13.031 1 95.81 124 ALA B C 1
ATOM 5482 O O . ALA B 1 124 ? 7.883 -10.195 14.023 1 95.81 124 ALA B O 1
ATOM 5483 N N . GLY B 1 125 ? 5.953 -9.531 13.078 1 96.81 125 GLY B N 1
ATOM 5484 C CA . GLY B 1 125 ? 5.199 -9.602 14.32 1 96.81 125 GLY B CA 1
ATOM 5485 C C . GLY B 1 125 ? 4.98 -8.25 14.969 1 96.81 125 GLY B C 1
ATOM 5486 O O . GLY B 1 125 ? 4.125 -8.109 15.852 1 96.81 125 GLY B O 1
ATOM 5487 N N . ASN B 1 126 ? 5.727 -7.211 14.547 1 96.25 126 ASN B N 1
ATOM 5488 C CA . ASN B 1 126 ? 5.617 -5.891 15.156 1 96.25 126 ASN B CA 1
ATOM 5489 C C . ASN B 1 126 ? 4.223 -5.305 14.977 1 96.25 126 ASN B C 1
ATOM 5491 O O . ASN B 1 126 ? 3.664 -4.715 15.898 1 96.25 126 ASN B O 1
ATOM 5495 N N . GLY B 1 127 ? 3.711 -5.453 13.766 1 95.31 127 GLY B N 1
ATOM 5496 C CA . GLY B 1 127 ? 2.365 -4.961 13.516 1 95.31 127 GLY B CA 1
ATOM 5497 C C . GLY B 1 127 ? 1.315 -5.621 14.383 1 95.31 127 GLY B C 1
ATOM 5498 O O . GLY B 1 127 ? 0.371 -4.969 14.836 1 95.31 127 GLY B O 1
ATOM 5499 N N . THR B 1 128 ? 1.501 -6.875 14.641 1 96.69 128 THR B N 1
ATOM 5500 C CA . THR B 1 128 ? 0.594 -7.629 15.5 1 96.69 128 THR B CA 1
ATOM 5501 C C . THR B 1 128 ? 0.646 -7.109 16.938 1 96.69 128 THR B C 1
ATOM 5503 O O . THR B 1 128 ? -0.393 -6.938 17.578 1 96.69 128 THR B O 1
ATOM 5506 N N . VAL B 1 129 ? 1.822 -6.84 17.406 1 94.81 129 VAL B N 1
ATOM 5507 C CA . VAL B 1 129 ? 2.006 -6.305 18.75 1 94.81 129 VAL B CA 1
ATOM 5508 C C . VAL B 1 129 ? 1.291 -4.961 18.875 1 94.81 129 VAL B C 1
ATOM 5510 O O . VAL B 1 129 ? 0.582 -4.715 19.844 1 94.81 129 VAL B O 1
ATOM 5513 N N . LEU B 1 130 ? 1.458 -4.148 17.938 1 93.56 130 LEU B N 1
ATOM 5514 C CA . LEU B 1 130 ? 0.817 -2.838 17.938 1 93.56 130 LEU B CA 1
ATOM 5515 C C . LEU B 1 130 ? -0.701 -2.975 17.938 1 93.56 130 LEU B C 1
ATOM 5517 O O . LEU B 1 130 ? -1.398 -2.227 18.625 1 93.56 130 LEU B O 1
ATOM 5521 N N . ALA B 1 131 ? -1.19 -3.896 17.109 1 93.38 131 ALA B N 1
ATOM 5522 C CA . ALA B 1 131 ? -2.629 -4.137 17.047 1 93.38 131 ALA B CA 1
ATOM 5523 C C . ALA B 1 131 ? -3.172 -4.562 18.406 1 93.38 131 ALA B C 1
ATOM 5525 O O . ALA B 1 131 ? -4.227 -4.086 18.844 1 93.38 131 ALA B O 1
ATOM 5526 N N . LEU B 1 132 ? -2.461 -5.418 19.047 1 92.5 132 LEU B N 1
ATOM 5527 C CA . LEU B 1 132 ? -2.875 -5.91 20.359 1 92.5 132 LEU B CA 1
ATOM 5528 C C . LEU B 1 132 ? -2.83 -4.793 21.391 1 92.5 132 LEU B C 1
ATOM 5530 O O . LEU B 1 132 ? -3.721 -4.688 22.234 1 92.5 132 LEU B O 1
ATOM 5534 N N . ASP B 1 133 ? -1.816 -3.959 21.328 1 89.69 133 ASP B N 1
ATOM 5535 C CA . ASP B 1 133 ? -1.704 -2.834 22.25 1 89.69 133 ASP B CA 1
ATOM 5536 C C . ASP B 1 133 ? -2.82 -1.818 22.016 1 89.69 133 ASP B C 1
ATOM 5538 O O . ASP B 1 133 ? -3.332 -1.221 22.969 1 89.69 133 ASP B O 1
ATOM 5542 N N . ASN B 1 134 ? -3.094 -1.648 20.812 1 85.94 134 ASN B N 1
ATOM 5543 C CA . ASN B 1 134 ? -4.137 -0.69 20.453 1 85.94 134 ASN B CA 1
ATOM 5544 C C . ASN B 1 134 ? -5.496 -1.109 21.016 1 85.94 134 ASN B C 1
ATOM 5546 O O . ASN B 1 134 ? -6.363 -0.266 21.234 1 85.94 134 ASN B O 1
ATOM 5550 N N . GLU B 1 135 ? -5.711 -2.367 21.172 1 84.25 135 GLU B N 1
ATOM 5551 C CA . GLU B 1 135 ? -6.969 -2.867 21.719 1 84.25 135 GLU B CA 1
ATOM 5552 C C . GLU B 1 135 ? -7.215 -2.316 23.125 1 84.25 135 GLU B C 1
ATOM 5554 O O . GLU B 1 135 ? -8.359 -2.141 23.531 1 84.25 135 GLU B O 1
ATOM 5559 N N . THR B 1 136 ? -6.168 -2.041 23.844 1 77.62 136 THR B N 1
ATOM 5560 C CA . THR B 1 136 ? -6.324 -1.604 25.234 1 77.62 136 THR B CA 1
ATOM 5561 C C . THR B 1 136 ? -5.961 -0.129 25.375 1 77.62 136 THR B C 1
ATOM 5563 O O . THR B 1 136 ? -6.305 0.505 26.375 1 77.62 136 THR B O 1
ATOM 5566 N N . ARG B 1 137 ? -5.492 0.465 24.25 1 68.5 137 ARG B N 1
ATOM 5567 C CA . ARG B 1 137 ? -5.051 1.854 24.172 1 68.5 137 ARG B CA 1
ATOM 5568 C C . ARG B 1 137 ? -4.285 2.248 25.438 1 68.5 137 ARG B C 1
ATOM 5570 O O . ARG B 1 137 ? -4.387 3.385 25.906 1 68.5 137 ARG B O 1
ATOM 5577 N N . GLY B 1 138 ? -3.543 1.302 25.938 1 59.5 138 GLY B N 1
ATOM 5578 C CA . GLY B 1 138 ? -2.74 1.553 27.125 1 59.5 138 GLY B CA 1
ATOM 5579 C C . GLY B 1 138 ? -3.574 1.777 28.375 1 59.5 138 GLY B C 1
ATOM 5580 O O . GLY B 1 138 ? -3.053 2.203 29.406 1 59.5 138 GLY B O 1
ATOM 5581 N N . LEU B 1 139 ? -4.895 1.639 28.094 1 66.06 139 LEU B N 1
ATOM 5582 C CA . LEU B 1 139 ? -5.824 1.854 29.188 1 66.06 139 LEU B CA 1
ATOM 5583 C C . LEU B 1 139 ? -6.016 0.575 30 1 66.06 139 LEU B C 1
ATOM 5585 O O . LEU B 1 139 ? -5.426 -0.46 29.688 1 66.06 139 LEU B O 1
ATOM 5589 N N . SER B 1 140 ? -6.695 0.608 31.156 1 61.72 140 SER B N 1
ATOM 5590 C CA . SER B 1 140 ? -6.98 -0.536 32 1 61.72 140 SER B CA 1
ATOM 5591 C C . SER B 1 140 ? -7.703 -1.636 31.25 1 61.72 140 SER B C 1
ATOM 5593 O O . SER B 1 140 ? -8.43 -1.357 30.281 1 61.72 140 SER B O 1
ATOM 5595 N N . GLY B 1 141 ? -6.98 -2.82 30.875 1 70.75 141 GLY B N 1
ATOM 5596 C CA . GLY B 1 141 ? -7.543 -3.988 30.219 1 70.75 141 GLY B CA 1
ATOM 5597 C C . GLY B 1 141 ? -6.488 -4.91 29.641 1 70.75 141 GLY B C 1
ATOM 5598 O O . GLY B 1 141 ? -5.309 -4.566 29.594 1 70.75 141 GLY B O 1
ATOM 5599 N N . LYS B 1 142 ? -7.012 -6.02 29.406 1 79.88 142 LYS B N 1
ATOM 5600 C CA . LYS B 1 142 ? -6.125 -7.027 28.828 1 79.88 142 LYS B CA 1
ATOM 5601 C C . LYS B 1 142 ? -6.41 -7.223 27.344 1 79.88 142 LYS B C 1
ATOM 5603 O O . LYS B 1 142 ? -7.566 -7.262 26.922 1 79.88 142 LYS B O 1
ATOM 5608 N N . PRO B 1 143 ? -5.297 -7.156 26.531 1 88.38 143 PRO B N 1
ATOM 5609 C CA . PRO B 1 143 ? -5.52 -7.516 25.125 1 88.38 143 PRO B CA 1
ATOM 5610 C C . PRO B 1 143 ? -6.117 -8.906 24.953 1 88.38 143 PRO B C 1
ATOM 5612 O O . PRO B 1 143 ? -6.047 -9.727 25.875 1 88.38 143 PRO B O 1
ATOM 5615 N N . ARG B 1 144 ? -6.738 -9.117 23.812 1 91.44 144 ARG B N 1
ATOM 5616 C CA . ARG B 1 144 ? -7.434 -10.375 23.594 1 91.44 144 ARG B CA 1
ATOM 5617 C C . ARG B 1 144 ? -6.457 -11.547 23.578 1 91.44 144 ARG B C 1
ATOM 5619 O O . ARG B 1 144 ? -6.844 -12.688 23.828 1 91.44 144 ARG B O 1
ATOM 5626 N N . ALA B 1 145 ? -5.199 -11.219 23.203 1 94.12 145 ALA B N 1
ATOM 5627 C CA . ALA B 1 145 ? -4.195 -12.273 23.094 1 94.12 145 ALA B CA 1
ATOM 5628 C C . ALA B 1 145 ? -2.852 -11.812 23.641 1 94.12 145 ALA B C 1
ATOM 5630 O O . ALA B 1 145 ? -2.604 -10.617 23.781 1 94.12 145 ALA B O 1
ATOM 5631 N N . THR B 1 146 ? -2.068 -12.781 24.016 1 92.88 146 THR B N 1
ATOM 5632 C CA . THR B 1 146 ? -0.69 -12.539 24.438 1 92.88 146 THR B CA 1
ATOM 5633 C C . THR B 1 146 ? 0.288 -13.242 23.5 1 92.88 146 THR B C 1
ATOM 5635 O O . THR B 1 146 ? 0.04 -14.367 23.062 1 92.88 146 THR B O 1
ATOM 5638 N N . ILE B 1 147 ? 1.334 -12.578 23.234 1 94 147 ILE B N 1
ATOM 5639 C CA . ILE B 1 147 ? 2.359 -13.172 22.391 1 94 147 ILE B CA 1
ATOM 5640 C C . ILE B 1 147 ? 3.111 -14.25 23.172 1 94 147 ILE B C 1
ATOM 5642 O O . ILE B 1 147 ? 3.836 -13.938 24.125 1 94 147 ILE B O 1
ATOM 5646 N N . ALA B 1 148 ? 3.004 -15.445 22.719 1 93.75 148 ALA B N 1
ATOM 5647 C CA . ALA B 1 148 ? 3.631 -16.562 23.422 1 93.75 148 ALA B CA 1
ATOM 5648 C C . ALA B 1 148 ? 5.07 -16.766 22.953 1 93.75 148 ALA B C 1
ATOM 5650 O O . ALA B 1 148 ? 5.887 -17.344 23.672 1 93.75 148 ALA B O 1
ATOM 5651 N N . GLY B 1 149 ? 5.371 -16.328 21.75 1 91.25 149 GLY B N 1
ATOM 5652 C CA . GLY B 1 149 ? 6.727 -16.422 21.234 1 91.25 149 GLY B CA 1
ATOM 5653 C C . GLY B 1 149 ? 6.805 -16.328 19.734 1 91.25 149 GLY B C 1
ATOM 5654 O O . GLY B 1 149 ? 5.777 -16.188 19.062 1 91.25 149 GLY B O 1
ATOM 5655 N N . ARG B 1 150 ? 8.047 -16.312 19.266 1 94.56 150 ARG B N 1
ATOM 5656 C CA . ARG B 1 150 ? 8.344 -16.328 17.844 1 94.56 150 ARG B CA 1
ATOM 5657 C C . ARG B 1 150 ? 9.133 -17.578 17.469 1 94.56 150 ARG B C 1
ATOM 5659 O O . ARG B 1 150 ? 10.039 -18 18.188 1 94.56 150 ARG B O 1
ATOM 5666 N N . ARG B 1 151 ? 8.742 -18.156 16.391 1 96.69 151 ARG B N 1
ATOM 5667 C CA . ARG B 1 151 ? 9.469 -19.297 15.852 1 96.69 151 ARG B CA 1
ATOM 5668 C C . ARG B 1 151 ? 9.805 -19.078 14.383 1 96.69 151 ARG B C 1
ATOM 5670 O O . ARG B 1 151 ? 9.055 -18.422 13.656 1 96.69 151 ARG B O 1
ATOM 5677 N N . ARG B 1 152 ? 10.961 -19.609 14 1 97.44 152 ARG B N 1
ATOM 5678 C CA . ARG B 1 152 ? 11.445 -19.469 12.633 1 97.44 152 ARG B CA 1
ATOM 5679 C C . ARG B 1 152 ? 11.75 -20.844 12.016 1 97.44 152 ARG B C 1
ATOM 5681 O O . ARG B 1 152 ? 12.336 -21.703 12.672 1 97.44 152 ARG B O 1
ATOM 5688 N N . TYR B 1 153 ? 11.305 -20.984 10.836 1 98.19 153 TYR B N 1
ATOM 5689 C CA . TYR B 1 153 ? 11.516 -22.25 10.148 1 98.19 153 TYR B CA 1
ATOM 5690 C C . TYR B 1 153 ? 12.219 -22.047 8.812 1 98.19 153 TYR B C 1
ATOM 5692 O O . TYR B 1 153 ? 12.086 -20.984 8.195 1 98.19 153 TYR B O 1
ATOM 5700 N N . ALA B 1 154 ? 12.945 -23.062 8.352 1 97.81 154 ALA B N 1
ATOM 5701 C CA . ALA B 1 154 ? 13.641 -22.984 7.066 1 97.81 154 ALA B CA 1
ATOM 5702 C C . ALA B 1 154 ? 12.664 -22.688 5.934 1 97.81 154 ALA B C 1
ATOM 5704 O O . ALA B 1 154 ? 11.547 -23.203 5.914 1 97.81 154 ALA B O 1
ATOM 5705 N N . HIS B 1 155 ? 13.148 -21.844 5.008 1 98 155 HIS B N 1
ATOM 5706 C CA . HIS B 1 155 ? 12.328 -21.328 3.924 1 98 155 HIS B CA 1
ATOM 5707 C C . HIS B 1 155 ? 11.734 -22.453 3.09 1 98 155 HIS B C 1
ATOM 5709 O O . HIS B 1 155 ? 10.516 -22.516 2.9 1 98 155 HIS B O 1
ATOM 5715 N N . HIS B 1 156 ? 12.508 -23.391 2.641 1 98.25 156 HIS B N 1
ATOM 5716 C CA . HIS B 1 156 ? 12.047 -24.469 1.782 1 98.25 156 HIS B CA 1
ATOM 5717 C C . HIS B 1 156 ? 11.25 -25.5 2.578 1 98.25 156 HIS B C 1
ATOM 5719 O O . HIS B 1 156 ? 10.352 -26.156 2.039 1 98.25 156 HIS B O 1
ATOM 5725 N N . LEU B 1 157 ? 11.531 -25.609 3.871 1 98.5 157 LEU B N 1
ATOM 5726 C CA . LEU B 1 157 ? 10.711 -26.469 4.719 1 98.5 157 LEU B CA 1
ATOM 5727 C C . LEU B 1 157 ? 9.289 -25.922 4.832 1 98.5 157 LEU B C 1
ATOM 5729 O O . LEU B 1 157 ? 8.32 -26.688 4.844 1 98.5 157 LEU B O 1
ATOM 5733 N N . ALA B 1 158 ? 9.18 -24.625 4.941 1 98.62 158 ALA B N 1
ATOM 5734 C CA . ALA B 1 158 ? 7.859 -24 4.992 1 98.62 158 ALA B CA 1
ATOM 5735 C C . ALA B 1 158 ? 7.082 -24.25 3.705 1 98.62 158 ALA B C 1
ATOM 5737 O O . ALA B 1 158 ? 5.883 -24.531 3.74 1 98.62 158 ALA B O 1
ATOM 5738 N N . HIS B 1 159 ? 7.812 -24.156 2.59 1 98.75 159 HIS B N 1
ATOM 5739 C CA . HIS B 1 159 ? 7.184 -24.531 1.327 1 98.75 159 HIS B CA 1
ATOM 5740 C C . HIS B 1 159 ? 6.672 -25.969 1.367 1 98.75 159 HIS B C 1
ATOM 5742 O O . HIS B 1 159 ? 5.527 -26.234 1.003 1 98.75 159 HIS B O 1
ATOM 5748 N N . ALA B 1 160 ? 7.523 -26.828 1.82 1 98.75 160 ALA B N 1
ATOM 5749 C CA . ALA B 1 160 ? 7.211 -28.25 1.84 1 98.75 160 ALA B CA 1
ATOM 5750 C C . ALA B 1 160 ? 6.031 -28.531 2.766 1 98.75 160 ALA B C 1
ATOM 5752 O O . ALA B 1 160 ? 5.133 -29.312 2.416 1 98.75 160 ALA B O 1
ATOM 5753 N N . ALA B 1 161 ? 6.059 -27.922 3.908 1 98.75 161 ALA B N 1
ATOM 5754 C CA . ALA B 1 161 ? 4.98 -28.109 4.875 1 98.75 161 ALA B CA 1
ATOM 5755 C C . ALA B 1 161 ? 3.631 -27.719 4.281 1 98.75 161 ALA B C 1
ATOM 5757 O O . ALA B 1 161 ? 2.672 -28.5 4.34 1 98.75 161 ALA B O 1
ATOM 5758 N N . TYR B 1 162 ? 3.562 -26.594 3.701 1 98.69 162 TYR B N 1
ATOM 5759 C CA . TYR B 1 162 ? 2.33 -26.141 3.068 1 98.69 162 TYR B CA 1
ATOM 5760 C C . TYR B 1 162 ? 1.909 -27.078 1.949 1 98.69 162 TYR B C 1
ATOM 5762 O O . TYR B 1 162 ? 0.755 -27.516 1.895 1 98.69 162 TYR B O 1
ATOM 5770 N N . ALA B 1 163 ? 2.844 -27.422 1.104 1 98.56 163 ALA B N 1
ATOM 5771 C CA . ALA B 1 163 ? 2.535 -28.188 -0.104 1 98.56 163 ALA B CA 1
ATOM 5772 C C . ALA B 1 163 ? 2.129 -29.609 0.235 1 98.56 163 ALA B C 1
ATOM 5774 O O . ALA B 1 163 ? 1.147 -30.125 -0.302 1 98.56 163 ALA B O 1
ATOM 5775 N N . LEU B 1 164 ? 2.818 -30.25 1.107 1 98.62 164 LEU B N 1
ATOM 5776 C CA . LEU B 1 164 ? 2.58 -31.656 1.443 1 98.62 164 LEU B CA 1
ATOM 5777 C C . LEU B 1 164 ? 1.326 -31.812 2.299 1 98.62 164 LEU B C 1
ATOM 5779 O O . LEU B 1 164 ? 0.446 -32.625 1.983 1 98.62 164 LEU B O 1
ATOM 5783 N N . TRP B 1 165 ? 1.195 -30.984 3.299 1 98.56 165 TRP B N 1
ATOM 5784 C CA . TRP B 1 165 ? 0.081 -31.141 4.227 1 98.56 165 TRP B CA 1
ATOM 5785 C C . TRP B 1 165 ? -1.221 -30.641 3.604 1 98.56 165 TRP B C 1
ATOM 5787 O O . TRP B 1 165 ? -2.307 -31.094 3.988 1 98.56 165 TRP B O 1
ATOM 5797 N N . SER B 1 166 ? -1.136 -29.75 2.662 1 98 166 SER B N 1
ATOM 5798 C CA . SER B 1 166 ? -2.348 -29.281 1.998 1 98 166 SER B CA 1
ATOM 5799 C C . SER B 1 166 ? -2.754 -30.219 0.863 1 98 166 SER B C 1
ATOM 5801 O O . SER B 1 166 ? -3.84 -30.078 0.297 1 98 166 SER B O 1
ATOM 5803 N N . SER B 1 167 ? -1.916 -31.156 0.463 1 97.88 167 SER B N 1
ATOM 5804 C CA . SER B 1 167 ? -2.18 -32.062 -0.649 1 97.88 167 SER B CA 1
ATOM 5805 C C . SER B 1 167 ? -3.186 -33.156 -0.257 1 97.88 167 SER B C 1
ATOM 5807 O O . SER B 1 167 ? -3.441 -33.344 0.93 1 97.88 167 SER B O 1
ATOM 5809 N N . PRO B 1 168 ? -3.781 -33.812 -1.23 1 96 168 PRO B N 1
ATOM 5810 C CA . PRO B 1 168 ? -4.707 -34.906 -0.913 1 96 168 PRO B CA 1
ATOM 5811 C C . PRO B 1 168 ? -3.992 -36.188 -0.577 1 96 168 PRO B C 1
ATOM 5813 O O . PRO B 1 168 ? -4.641 -37.25 -0.397 1 96 168 PRO B O 1
ATOM 5816 N N . PHE B 1 169 ? -2.648 -36.219 -0.456 1 97.12 169 PHE B N 1
ATOM 5817 C CA . PHE B 1 169 ? -1.894 -37.469 -0.402 1 97.12 169 PHE B CA 1
ATOM 5818 C C . PHE B 1 169 ? -1.507 -37.812 1.032 1 97.12 169 PHE B C 1
ATOM 5820 O O . PHE B 1 169 ? -1.285 -36.906 1.849 1 97.12 169 PHE B O 1
ATOM 5827 N N . GLU B 1 170 ? -1.411 -39.094 1.32 1 95.81 170 GLU B N 1
ATOM 5828 C CA . GLU B 1 170 ? -0.884 -39.562 2.598 1 95.81 170 GLU B CA 1
ATOM 5829 C C . GLU B 1 170 ? 0.632 -39.719 2.543 1 95.81 170 GLU B C 1
ATOM 5831 O O . GLU B 1 170 ? 1.324 -39.469 3.531 1 95.81 170 GLU B O 1
ATOM 5836 N N . GLU B 1 171 ? 1.07 -40.188 1.375 1 97.12 171 GLU B N 1
ATOM 5837 C CA . GLU B 1 171 ? 2.492 -40.281 1.062 1 97.12 171 GLU B CA 1
ATOM 5838 C C . GLU B 1 171 ? 2.822 -39.562 -0.246 1 97.12 171 GLU B C 1
ATOM 5840 O O . GLU B 1 171 ? 2.082 -39.688 -1.225 1 97.12 171 GLU B O 1
ATOM 5845 N N . ALA B 1 172 ? 3.922 -38.844 -0.216 1 98.56 172 ALA B N 1
ATOM 5846 C CA . ALA B 1 172 ? 4.273 -38.094 -1.411 1 98.56 172 ALA B CA 1
ATOM 5847 C C . ALA B 1 172 ? 5.727 -37.625 -1.357 1 98.56 172 ALA B C 1
ATOM 5849 O O . ALA B 1 172 ? 6.332 -37.562 -0.283 1 98.56 172 ALA B O 1
ATOM 5850 N N . THR B 1 173 ? 6.316 -37.406 -2.484 1 98.69 173 THR B N 1
ATOM 5851 C CA . THR B 1 173 ? 7.586 -36.719 -2.656 1 98.69 173 THR B CA 1
ATOM 5852 C C . THR B 1 173 ? 7.352 -35.25 -3.086 1 98.69 173 THR B C 1
ATOM 5854 O O . THR B 1 173 ? 6.57 -35 -4 1 98.69 173 THR B O 1
ATOM 5857 N N . ALA B 1 174 ? 7.957 -34.375 -2.336 1 98.75 174 ALA B N 1
ATOM 5858 C CA . ALA B 1 174 ? 7.84 -32.969 -2.701 1 98.75 174 ALA B CA 1
ATOM 5859 C C . ALA B 1 174 ? 9.141 -32.438 -3.314 1 98.75 174 ALA B C 1
ATOM 5861 O O . ALA B 1 174 ? 10.227 -32.688 -2.771 1 98.75 174 ALA B O 1
ATOM 5862 N N . LEU B 1 175 ? 9.047 -31.844 -4.426 1 98.56 175 LEU B N 1
ATOM 5863 C CA . LEU B 1 175 ? 10.133 -31.094 -5.047 1 98.56 175 LEU B CA 1
ATOM 5864 C C . LEU B 1 175 ? 9.891 -29.578 -4.93 1 98.56 175 LEU B C 1
ATOM 5866 O O . LEU B 1 175 ? 8.961 -29.047 -5.539 1 98.56 175 LEU B O 1
ATOM 5870 N N . ILE B 1 176 ? 10.703 -28.906 -4.094 1 98.62 176 ILE B N 1
ATOM 5871 C CA . ILE B 1 176 ? 10.641 -27.453 -3.936 1 98.62 176 ILE B CA 1
ATOM 5872 C C . ILE B 1 176 ? 11.672 -26.797 -4.848 1 98.62 176 ILE B C 1
ATOM 5874 O O . ILE B 1 176 ? 12.875 -27.047 -4.727 1 98.62 176 ILE B O 1
ATOM 5878 N N . VAL B 1 177 ? 11.25 -25.984 -5.805 1 98.25 177 VAL B N 1
ATOM 5879 C CA . VAL B 1 177 ? 12.125 -25.266 -6.723 1 98.25 177 VAL B CA 1
ATOM 5880 C C . VAL B 1 177 ? 11.789 -23.781 -6.695 1 98.25 177 VAL B C 1
ATOM 5882 O O . VAL B 1 177 ? 10.695 -23.375 -7.094 1 98.25 177 VAL B O 1
ATOM 5885 N N . ASP B 1 178 ? 12.773 -23 -6.258 1 95.31 178 ASP B N 1
ATOM 5886 C CA . ASP B 1 178 ? 12.539 -21.594 -5.934 1 95.31 178 ASP B CA 1
ATOM 5887 C C . ASP B 1 178 ? 13.664 -20.719 -6.473 1 95.31 178 ASP B C 1
ATOM 5889 O O . ASP B 1 178 ? 14.523 -21.188 -7.223 1 95.31 178 ASP B O 1
ATOM 5893 N N . GLY B 1 179 ? 13.484 -19.375 -6.312 1 93.5 179 GLY B N 1
ATOM 5894 C CA . GLY B 1 179 ? 14.555 -18.453 -6.645 1 93.5 179 GLY B CA 1
ATOM 5895 C C . GLY B 1 179 ? 15.727 -18.547 -5.684 1 93.5 179 GLY B C 1
ATOM 5896 O O . GLY B 1 179 ? 16.891 -18.609 -6.109 1 93.5 179 GLY B O 1
ATOM 5897 N N . MET B 1 180 ? 15.32 -18.516 -4.449 1 92.12 180 MET B N 1
ATOM 5898 C CA 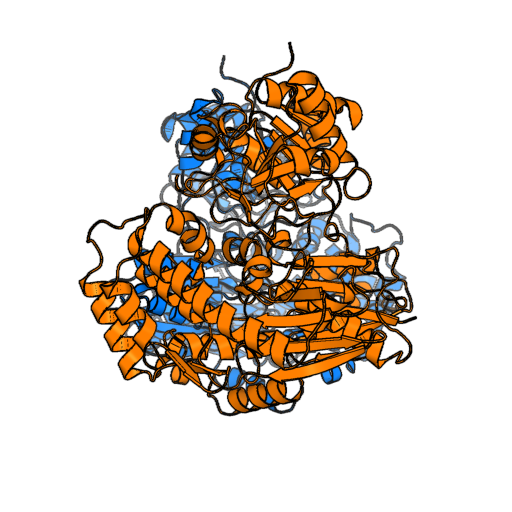. MET B 1 180 ? 16.375 -18.531 -3.447 1 92.12 180 MET B CA 1
ATOM 5899 C C . MET B 1 180 ? 15.883 -19.156 -2.143 1 92.12 180 MET B C 1
ATOM 5901 O O . MET B 1 180 ? 14.719 -18.984 -1.783 1 92.12 180 MET B O 1
ATOM 5905 N N . GLY B 1 181 ? 16.734 -19.891 -1.472 1 93.56 181 GLY B N 1
ATOM 5906 C CA . GLY B 1 181 ? 16.609 -20.328 -0.091 1 93.56 181 GLY B CA 1
ATOM 5907 C C . GLY B 1 181 ? 17.859 -20.094 0.725 1 93.56 181 GLY B C 1
ATOM 5908 O O . GLY B 1 181 ? 18.75 -19.359 0.294 1 93.56 181 GLY B O 1
ATOM 5909 N N . GLU B 1 182 ? 17.953 -20.625 1.885 1 94.5 182 GLU B N 1
ATOM 5910 C CA . GLU B 1 182 ? 19.078 -20.375 2.775 1 94.5 182 GLU B CA 1
ATOM 5911 C C . GLU B 1 182 ? 20.359 -20.953 2.205 1 94.5 182 GLU B C 1
ATOM 5913 O O . GLU B 1 182 ? 21.438 -20.359 2.34 1 94.5 182 GLU B O 1
ATOM 5918 N N . THR B 1 183 ? 20.266 -22.109 1.565 1 91.81 183 THR B N 1
ATOM 5919 C CA . THR B 1 183 ? 21.484 -22.797 1.127 1 91.81 183 THR B CA 1
ATOM 5920 C C . THR B 1 183 ? 21.5 -22.953 -0.39 1 91.81 183 THR B C 1
ATOM 5922 O O . THR B 1 183 ? 22.547 -23.203 -0.985 1 91.81 183 THR B O 1
ATOM 5925 N N . GLY B 1 184 ? 20.375 -22.875 -0.96 1 93.31 184 GLY B N 1
ATOM 5926 C CA . GLY B 1 184 ? 20.188 -23.062 -2.391 1 93.31 184 GLY B CA 1
ATOM 5927 C C . GLY B 1 184 ? 18.766 -22.812 -2.848 1 93.31 184 GLY B C 1
ATOM 5928 O O . GLY B 1 184 ? 17.953 -22.266 -2.096 1 93.31 184 GLY B O 1
ATOM 5929 N N . ALA B 1 185 ? 18.562 -23.25 -4.129 1 95.94 185 ALA B N 1
ATOM 5930 C CA . ALA B 1 185 ? 17.312 -22.812 -4.742 1 95.94 185 ALA B CA 1
ATOM 5931 C C . ALA B 1 185 ? 16.359 -24 -4.938 1 95.94 185 ALA B C 1
ATOM 5933 O O . ALA B 1 185 ? 15.297 -23.859 -5.547 1 95.94 185 ALA B O 1
ATOM 5934 N N . ALA B 1 186 ? 16.672 -25.203 -4.422 1 97.12 186 ALA B N 1
ATOM 5935 C CA . ALA B 1 186 ? 15.781 -26.344 -4.551 1 97.12 186 ALA B CA 1
ATOM 5936 C C . ALA B 1 186 ? 16 -27.344 -3.418 1 97.12 186 ALA B C 1
ATOM 5938 O O . ALA B 1 186 ? 17.078 -27.375 -2.807 1 97.12 186 ALA B O 1
ATOM 5939 N N . ALA B 1 187 ? 15.008 -28.109 -3.164 1 97.81 187 ALA B N 1
ATOM 5940 C CA . ALA B 1 187 ? 15.094 -29.156 -2.146 1 97.81 187 ALA B CA 1
ATOM 5941 C C . ALA B 1 187 ? 14.062 -30.25 -2.4 1 97.81 187 ALA B C 1
ATOM 5943 O O . ALA B 1 187 ? 13.062 -30.016 -3.082 1 97.81 187 ALA B O 1
ATOM 5944 N N . ILE B 1 188 ? 14.359 -31.469 -1.93 1 98.12 188 ILE B N 1
ATOM 5945 C CA . ILE B 1 188 ? 13.469 -32.625 -2.012 1 98.12 188 ILE B CA 1
ATOM 5946 C C . ILE B 1 188 ? 13.047 -33.031 -0.608 1 98.12 188 ILE B C 1
ATOM 5948 O O . ILE B 1 188 ? 13.883 -33.188 0.283 1 98.12 188 ILE B O 1
ATOM 5952 N N . TYR B 1 189 ? 11.773 -33.188 -0.418 1 98.75 189 TYR B N 1
ATOM 5953 C CA . TYR B 1 189 ? 11.203 -33.656 0.834 1 98.75 189 TYR B CA 1
ATOM 5954 C C . TYR B 1 189 ? 10.305 -34.875 0.594 1 98.75 189 TYR B C 1
ATOM 5956 O O . TYR B 1 189 ? 9.93 -35.156 -0.545 1 98.75 189 TYR B O 1
ATOM 5964 N N . ARG B 1 190 ? 10.023 -35.594 1.665 1 98.25 190 ARG B N 1
ATOM 5965 C CA . ARG B 1 190 ? 9.094 -36.719 1.612 1 98.25 190 ARG B CA 1
ATOM 5966 C C . ARG B 1 190 ? 8.094 -36.656 2.764 1 98.25 190 ARG B C 1
ATOM 5968 O O . ARG B 1 190 ? 8.453 -36.281 3.885 1 98.25 190 ARG B O 1
ATOM 5975 N N . LEU B 1 191 ? 6.875 -36.906 2.459 1 98.06 191 LEU B N 1
ATOM 5976 C CA . LEU B 1 191 ? 5.812 -37.062 3.445 1 98.06 191 LEU B CA 1
ATOM 5977 C C . LEU B 1 191 ? 5.496 -38.531 3.67 1 98.06 191 LEU B C 1
ATOM 5979 O O . LEU B 1 191 ? 5.148 -39.25 2.727 1 98.06 191 LEU B O 1
ATOM 5983 N N . LYS B 1 192 ? 5.617 -38.969 4.855 1 95 192 LYS B N 1
ATOM 5984 C CA . LYS B 1 192 ? 5.273 -40.344 5.262 1 95 192 LYS B CA 1
ATOM 5985 C C . LYS B 1 192 ? 4.703 -40.344 6.676 1 95 192 LYS B C 1
ATOM 5987 O O . LYS B 1 192 ? 5.301 -39.812 7.602 1 95 192 LYS B O 1
ATOM 5992 N N . ASP B 1 193 ? 3.596 -41 6.906 1 92.94 193 ASP B N 1
ATOM 5993 C CA . ASP B 1 193 ? 2.936 -41.094 8.203 1 92.94 193 ASP B CA 1
ATOM 5994 C C . ASP B 1 193 ? 2.73 -39.75 8.844 1 92.94 193 ASP B C 1
ATOM 5996 O O . ASP B 1 193 ? 2.979 -39.562 10.039 1 92.94 193 ASP B O 1
ATOM 6000 N N . GLY B 1 194 ? 2.424 -38.812 7.98 1 93.81 194 GLY B N 1
ATOM 6001 C CA . GLY B 1 194 ? 2.125 -37.469 8.453 1 93.81 194 GLY B CA 1
ATOM 6002 C C . GLY B 1 194 ? 3.365 -36.656 8.812 1 93.81 194 GLY B C 1
ATOM 6003 O O . GLY B 1 194 ? 3.268 -35.531 9.297 1 93.81 194 GLY B O 1
ATOM 6004 N N . ARG B 1 195 ? 4.512 -37.188 8.539 1 96.12 195 ARG B N 1
ATOM 6005 C CA . ARG B 1 195 ? 5.77 -36.531 8.883 1 96.12 195 ARG B CA 1
ATOM 6006 C C . ARG B 1 195 ? 6.535 -36.125 7.633 1 96.12 195 ARG B C 1
ATOM 6008 O O . ARG B 1 195 ? 6.543 -36.844 6.637 1 96.12 195 ARG B O 1
ATOM 6015 N N . ILE B 1 196 ? 7.191 -34.969 7.75 1 97.94 196 ILE B N 1
ATOM 6016 C CA . ILE B 1 196 ? 7.969 -34.438 6.633 1 97.94 196 ILE B CA 1
ATOM 6017 C C . ILE B 1 196 ? 9.461 -34.625 6.895 1 97.94 196 ILE B C 1
ATOM 6019 O O . ILE B 1 196 ? 9.961 -34.312 7.969 1 97.94 196 ILE B O 1
ATOM 6023 N N . GLU B 1 197 ? 10.117 -35.188 5.953 1 97.88 197 GLU B N 1
ATOM 6024 C CA . GLU B 1 197 ? 11.555 -35.438 6.039 1 97.88 197 GLU B CA 1
ATOM 6025 C C . GLU B 1 197 ? 12.297 -34.781 4.875 1 97.88 197 GLU B C 1
ATOM 6027 O O . GLU B 1 197 ? 11.875 -34.906 3.725 1 97.88 197 GLU B O 1
ATOM 6032 N N . GLU B 1 198 ? 13.359 -34.094 5.199 1 97.75 198 GLU B N 1
ATOM 6033 C CA . GLU B 1 198 ? 14.219 -33.562 4.152 1 97.75 198 GLU B CA 1
ATOM 6034 C C . GLU B 1 198 ? 15.094 -34.656 3.543 1 97.75 198 GLU B C 1
ATOM 6036 O O . GLU B 1 198 ? 15.82 -35.344 4.258 1 97.75 198 GLU B O 1
ATOM 6041 N N . VAL B 1 199 ? 15.047 -34.75 2.258 1 97.88 199 VAL B N 1
ATOM 6042 C CA . VAL B 1 199 ? 15.766 -35.812 1.562 1 97.88 199 VAL B CA 1
ATOM 6043 C C . VAL B 1 199 ? 17.062 -35.25 0.968 1 97.88 199 VAL B C 1
ATOM 6045 O O . VAL B 1 199 ? 18.109 -35.906 1.011 1 97.88 199 VAL B O 1
ATOM 6048 N N . ARG B 1 200 ? 16.953 -34.094 0.377 1 95.44 200 ARG B N 1
ATOM 6049 C CA . ARG B 1 200 ? 18.094 -33.469 -0.249 1 95.44 200 ARG B CA 1
ATOM 6050 C C . ARG B 1 200 ? 17.875 -31.953 -0.371 1 95.44 200 ARG B C 1
ATOM 6052 O O . ARG B 1 200 ? 16.75 -31.5 -0.611 1 95.44 200 ARG B O 1
ATOM 6059 N N . ARG B 1 201 ? 18.969 -31.219 -0.284 1 93.94 201 ARG B N 1
ATOM 6060 C CA . ARG B 1 201 ? 18.938 -29.781 -0.516 1 93.94 201 ARG B CA 1
ATOM 6061 C C . ARG B 1 201 ? 20 -29.359 -1.532 1 93.94 201 ARG B C 1
ATOM 6063 O O . ARG B 1 201 ? 21.109 -29.891 -1.532 1 93.94 201 ARG B O 1
ATOM 6070 N N . HIS B 1 202 ? 19.594 -28.469 -2.346 1 91.19 202 HIS B N 1
ATOM 6071 C CA . HIS B 1 202 ? 20.516 -27.844 -3.285 1 91.19 202 HIS B CA 1
ATOM 6072 C C . HIS B 1 202 ? 21.406 -26.828 -2.582 1 91.19 202 HIS B C 1
ATOM 6074 O O . HIS B 1 202 ? 20.984 -26.188 -1.622 1 91.19 202 HIS B O 1
ATOM 6080 N N . ARG B 1 203 ? 22.672 -26.719 -3.037 1 91.12 203 ARG B N 1
ATOM 6081 C CA . ARG B 1 203 ? 23.609 -25.719 -2.533 1 91.12 203 ARG B CA 1
ATOM 6082 C C . ARG B 1 203 ? 24.141 -24.844 -3.664 1 91.12 203 ARG B C 1
ATOM 6084 O O . ARG B 1 203 ? 24.312 -25.312 -4.789 1 91.12 203 ARG B O 1
ATOM 6091 N N . GLY B 1 204 ? 24.359 -23.562 -3.314 1 89.06 204 GLY B N 1
ATOM 6092 C CA . GLY B 1 204 ? 24.891 -22.641 -4.301 1 89.06 204 GLY B CA 1
ATOM 6093 C C . GLY B 1 204 ? 23.938 -21.516 -4.648 1 89.06 204 GLY B C 1
ATOM 6094 O O . GLY B 1 204 ? 22.766 -21.531 -4.238 1 89.06 204 GLY B O 1
ATOM 6095 N N . ARG B 1 205 ? 24.406 -20.578 -5.516 1 88.5 205 ARG B N 1
ATOM 6096 C CA . ARG B 1 205 ? 23.688 -19.328 -5.754 1 88.5 205 ARG B CA 1
ATOM 6097 C C . ARG B 1 205 ? 22.828 -19.422 -7.012 1 88.5 205 ARG B C 1
ATOM 6099 O O . ARG B 1 205 ? 21.922 -18.609 -7.215 1 88.5 205 ARG B O 1
ATOM 6106 N N . GLY B 1 206 ? 23.156 -20.344 -7.805 1 91.06 206 GLY B N 1
ATOM 6107 C CA . GLY B 1 206 ? 22.391 -20.484 -9.039 1 91.06 206 GLY B CA 1
ATOM 6108 C C . GLY B 1 206 ? 21.031 -21.109 -8.82 1 91.06 206 GLY B C 1
ATOM 6109 O O . GLY B 1 206 ? 20.859 -21.953 -7.938 1 91.06 206 GLY B O 1
ATOM 6110 N N . SER B 1 207 ? 20.031 -20.656 -9.633 1 95.25 207 SER B N 1
ATOM 6111 C CA . SER B 1 207 ? 18.672 -21.156 -9.477 1 95.25 207 SER B CA 1
ATOM 6112 C C . SER B 1 207 ? 17.969 -21.25 -10.828 1 95.25 207 SER B C 1
ATOM 6114 O O . SER B 1 207 ? 18.188 -20.438 -11.719 1 95.25 207 SER B O 1
ATOM 6116 N N . VAL B 1 208 ? 17.109 -22.281 -10.922 1 96.75 208 VAL B N 1
ATOM 6117 C CA . VAL B 1 208 ? 16.25 -22.453 -12.102 1 96.75 208 VAL B CA 1
ATOM 6118 C C . VAL B 1 208 ? 15.352 -21.234 -12.258 1 96.75 208 VAL B C 1
ATOM 6120 O O . VAL B 1 208 ? 15.156 -20.734 -13.367 1 96.75 208 VAL B O 1
ATOM 6123 N N . GLY B 1 209 ? 14.844 -20.734 -11.109 1 96 209 GLY B N 1
ATOM 6124 C CA . GLY B 1 209 ? 13.969 -19.578 -11.102 1 96 209 GLY B CA 1
ATOM 6125 C C . GLY B 1 209 ? 14.648 -18.312 -11.609 1 96 209 GLY B C 1
ATOM 6126 O O . GLY B 1 209 ? 14.102 -17.594 -12.445 1 96 209 GLY B O 1
ATOM 6127 N N . PHE B 1 210 ? 15.852 -18.031 -11.18 1 95.12 210 PHE B N 1
ATOM 6128 C CA . PHE B 1 210 ? 16.562 -16.828 -11.586 1 95.12 210 PHE B CA 1
ATOM 6129 C C . PHE B 1 210 ? 17.016 -16.922 -13.039 1 95.12 210 PHE B C 1
ATOM 6131 O O . PHE B 1 210 ? 17.062 -15.922 -13.75 1 95.12 210 PHE B O 1
ATOM 6138 N N . LEU B 1 211 ? 17.375 -18.156 -13.445 1 96.44 211 LEU B N 1
ATOM 6139 C CA . LEU B 1 211 ? 17.688 -18.344 -14.859 1 96.44 211 LEU B CA 1
ATOM 6140 C C . LEU B 1 211 ? 16.484 -18 -15.734 1 96.44 211 LEU B C 1
ATOM 6142 O O . LEU B 1 211 ? 16.625 -17.312 -16.75 1 96.44 211 LEU B O 1
ATOM 6146 N N . TYR B 1 212 ? 15.359 -18.516 -15.328 1 96.94 212 TYR B N 1
ATOM 6147 C CA . TYR B 1 212 ? 14.133 -18.188 -16.047 1 96.94 212 TYR B CA 1
ATOM 6148 C C . TYR B 1 212 ? 13.867 -16.688 -16.031 1 96.94 212 TYR B C 1
ATOM 6150 O O . TYR B 1 212 ? 13.383 -16.125 -17.016 1 96.94 212 TYR B O 1
ATOM 6158 N N . GLY B 1 213 ? 14.18 -16 -14.906 1 94.75 213 GLY B N 1
ATOM 6159 C CA . GLY B 1 213 ? 14.109 -14.555 -14.805 1 94.75 213 GLY B CA 1
ATOM 6160 C C . GLY B 1 213 ? 15.039 -13.844 -15.766 1 94.75 213 GLY B C 1
ATOM 6161 O O . GLY B 1 213 ? 14.656 -12.859 -16.391 1 94.75 213 GLY B O 1
ATOM 6162 N N . LEU B 1 214 ? 16.234 -14.328 -15.883 1 94.44 214 LEU B N 1
ATOM 6163 C CA . LEU B 1 214 ? 17.188 -13.766 -16.828 1 94.44 214 LEU B CA 1
ATOM 6164 C C . LEU B 1 214 ? 16.656 -13.852 -18.25 1 94.44 214 LEU B C 1
ATOM 6166 O O . LEU B 1 214 ? 16.734 -12.883 -19.016 1 94.44 214 LEU B O 1
ATOM 6170 N N . VAL B 1 215 ? 16.094 -15.008 -18.578 1 96.19 215 VAL B N 1
ATOM 6171 C CA . VAL B 1 215 ? 15.508 -15.188 -19.906 1 96.19 215 VAL B CA 1
ATOM 6172 C C . VAL B 1 215 ? 14.398 -14.156 -20.125 1 96.19 215 VAL B C 1
ATOM 6174 O O . VAL B 1 215 ? 14.273 -13.594 -21.219 1 96.19 215 VAL B O 1
ATOM 6177 N N . THR B 1 216 ? 13.656 -13.945 -19.094 1 94.5 216 THR B N 1
ATOM 6178 C CA . THR B 1 216 ? 12.57 -12.969 -19.141 1 94.5 216 THR B CA 1
ATOM 6179 C C . THR B 1 216 ? 13.117 -11.586 -19.5 1 94.5 216 THR B C 1
ATOM 6181 O O . THR B 1 216 ? 12.602 -10.922 -20.391 1 94.5 216 THR B O 1
ATOM 6184 N N . ASP B 1 217 ? 14.148 -11.195 -18.875 1 91.5 217 ASP B N 1
ATOM 6185 C CA . ASP B 1 217 ? 14.766 -9.898 -19.109 1 91.5 217 ASP B CA 1
ATOM 6186 C C . ASP B 1 217 ? 15.352 -9.82 -20.516 1 91.5 217 ASP B C 1
ATOM 6188 O O . ASP B 1 217 ? 15.164 -8.82 -21.219 1 91.5 217 ASP B O 1
ATOM 6192 N N . LEU B 1 218 ? 15.992 -10.844 -20.922 1 92.94 218 LEU B N 1
ATOM 6193 C CA . LEU B 1 218 ? 16.656 -10.867 -22.219 1 92.94 218 LEU B CA 1
ATOM 6194 C C . LEU B 1 218 ? 15.641 -10.867 -23.359 1 92.94 218 LEU B C 1
ATOM 6196 O O . LEU B 1 218 ? 15.93 -10.367 -24.453 1 92.94 218 LEU B O 1
ATOM 6200 N N . ALA B 1 219 ? 14.5 -11.406 -23.047 1 93.94 219 ALA B N 1
ATOM 6201 C CA . ALA B 1 219 ? 13.453 -11.469 -24.062 1 93.94 219 ALA B CA 1
ATOM 6202 C C . ALA B 1 219 ? 12.727 -10.133 -24.188 1 93.94 219 ALA B C 1
ATOM 6204 O O . ALA B 1 219 ? 11.875 -9.953 -25.062 1 93.94 219 ALA B O 1
ATOM 6205 N N . GLY B 1 220 ? 13.031 -9.203 -23.312 1 88.69 220 GLY B N 1
ATOM 6206 C CA . GLY B 1 220 ? 12.469 -7.871 -23.422 1 88.69 220 GLY B CA 1
ATOM 6207 C C . GLY B 1 220 ? 11.414 -7.582 -22.359 1 88.69 220 GLY B C 1
ATOM 6208 O O . GLY B 1 220 ? 10.734 -6.555 -22.422 1 88.69 220 GLY B O 1
ATOM 6209 N N . PHE B 1 221 ? 11.273 -8.445 -21.391 1 89.94 221 PHE B N 1
ATOM 6210 C CA . PHE B 1 221 ? 10.289 -8.266 -20.328 1 89.94 221 PHE B CA 1
ATOM 6211 C C . PHE B 1 221 ? 10.969 -7.906 -19.016 1 89.94 221 PHE B C 1
ATOM 6213 O O . PHE B 1 221 ? 12.188 -7.742 -18.969 1 89.94 221 PHE B O 1
ATOM 6220 N N . ASP B 1 222 ? 10.141 -7.613 -18 1 83.69 222 ASP B N 1
ATOM 6221 C CA . ASP B 1 222 ? 10.648 -7.129 -16.719 1 83.69 222 ASP B CA 1
ATOM 6222 C C . ASP B 1 222 ? 10.422 -8.156 -15.609 1 83.69 222 ASP B C 1
ATOM 6224 O O . ASP B 1 222 ? 9.312 -8.297 -15.094 1 83.69 222 ASP B O 1
ATOM 6228 N N . GLN B 1 223 ? 11.477 -8.734 -15.133 1 81.75 223 GLN B N 1
ATOM 6229 C CA . GLN B 1 223 ? 11.352 -9.75 -14.094 1 81.75 223 GLN B CA 1
ATOM 6230 C C . GLN B 1 223 ? 10.969 -9.133 -12.758 1 81.75 223 GLN B C 1
ATOM 6232 O O . GLN B 1 223 ? 10.344 -9.789 -11.922 1 81.75 223 GLN B O 1
ATOM 6237 N N . ILE B 1 224 ? 11.344 -7.957 -12.516 1 76.31 224 ILE B N 1
ATOM 6238 C CA . ILE B 1 224 ? 11.047 -7.289 -11.25 1 76.31 224 ILE B CA 1
ATOM 6239 C C . ILE B 1 224 ? 9.539 -7.09 -11.125 1 76.31 224 ILE B C 1
ATOM 6241 O O . ILE B 1 224 ? 8.984 -7.176 -10.023 1 76.31 224 ILE B O 1
ATOM 6245 N N . LYS B 1 225 ? 8.945 -6.941 -12.305 1 76.88 225 LYS B N 1
ATOM 6246 C CA . LYS B 1 225 ? 7.492 -6.801 -12.312 1 76.88 225 LYS B CA 1
ATOM 6247 C C . LYS B 1 225 ? 6.805 -8.164 -12.297 1 76.88 225 LYS B C 1
ATOM 6249 O O . LYS B 1 225 ? 5.578 -8.25 -12.305 1 76.88 225 LYS B O 1
ATOM 6254 N N . GLY B 1 226 ? 7.605 -9.227 -12.258 1 79.25 226 GLY B N 1
ATOM 6255 C CA . GLY B 1 226 ? 7.031 -10.562 -12.234 1 79.25 226 GLY B CA 1
ATOM 6256 C C . GLY B 1 226 ? 6.449 -10.984 -13.57 1 79.25 226 GLY B C 1
ATOM 6257 O O . GLY B 1 226 ? 5.379 -11.594 -13.625 1 79.25 226 GLY B O 1
ATOM 6258 N N . GLU B 1 227 ? 7.137 -10.695 -14.664 1 85.75 227 GLU B N 1
ATOM 6259 C CA . GLU B 1 227 ? 6.578 -10.93 -15.992 1 85.75 227 GLU B CA 1
ATOM 6260 C C . GLU B 1 227 ? 7.062 -12.258 -16.562 1 85.75 227 GLU B C 1
ATOM 6262 O O . GLU B 1 227 ? 7.055 -12.461 -17.781 1 85.75 227 GLU B O 1
ATOM 6267 N N . GLU B 1 228 ? 7.449 -13.156 -15.641 1 91.19 228 GLU B N 1
ATOM 6268 C CA . GLU B 1 228 ? 7.918 -14.469 -16.078 1 91.19 228 GLU B CA 1
ATOM 6269 C C . GLU B 1 228 ? 6.82 -15.234 -16.812 1 91.19 228 GLU B C 1
ATOM 6271 O O . GLU B 1 228 ? 7.098 -16.031 -17.703 1 91.19 228 GLU B O 1
ATOM 6276 N N . TRP B 1 229 ? 5.652 -15.008 -16.422 1 89.56 229 TRP B N 1
ATOM 6277 C CA . TRP B 1 229 ? 4.527 -15.695 -17.047 1 89.56 229 TRP B CA 1
ATOM 6278 C C . TRP B 1 229 ? 4.422 -15.352 -18.531 1 89.56 229 TRP B C 1
ATOM 6280 O O . TRP B 1 229 ? 3.893 -16.141 -19.312 1 89.56 229 TRP B O 1
ATOM 6290 N N . LYS B 1 230 ? 4.957 -14.219 -18.938 1 90.69 230 LYS B N 1
ATOM 6291 C CA . LYS B 1 230 ? 4.934 -13.812 -20.344 1 90.69 230 LYS B CA 1
ATOM 6292 C C . LYS B 1 230 ? 5.797 -14.734 -21.203 1 90.69 230 LYS B C 1
ATOM 6294 O O . LYS B 1 230 ? 5.496 -14.969 -22.375 1 90.69 230 LYS B O 1
ATOM 6299 N N . ILE B 1 231 ? 6.852 -15.273 -20.562 1 93.81 231 ILE B N 1
ATOM 6300 C CA . ILE B 1 231 ? 7.707 -16.234 -21.266 1 93.81 231 ILE B CA 1
ATOM 6301 C C . ILE B 1 231 ? 6.93 -17.516 -21.531 1 93.81 231 ILE B C 1
ATOM 6303 O O . ILE B 1 231 ? 6.941 -18.031 -22.656 1 93.81 231 ILE B O 1
ATOM 6307 N N . MET B 1 232 ? 6.215 -17.938 -20.547 1 94 232 MET B N 1
ATOM 6308 C CA . MET B 1 232 ? 5.402 -19.141 -20.688 1 94 232 MET B CA 1
ATOM 6309 C C . MET B 1 232 ? 4.336 -18.953 -21.766 1 94 232 MET B C 1
ATOM 6311 O O . MET B 1 232 ? 4.109 -19.859 -22.578 1 94 232 MET B O 1
ATOM 6315 N N . GLY B 1 233 ? 3.762 -17.828 -21.797 1 92.75 233 GLY B N 1
ATOM 6316 C CA . GLY B 1 233 ? 2.701 -17.531 -22.75 1 92.75 233 GLY B CA 1
ATOM 6317 C C . GLY B 1 233 ? 3.205 -17.328 -24.172 1 92.75 233 GLY B C 1
ATOM 6318 O O . GLY B 1 233 ? 2.512 -17.656 -25.125 1 92.75 233 GLY B O 1
ATOM 6319 N N . LEU B 1 234 ? 4.371 -16.797 -24.297 1 95.31 234 LEU B N 1
ATOM 6320 C CA . LEU B 1 234 ? 4.938 -16.453 -25.609 1 95.31 234 LEU B CA 1
ATOM 6321 C C . LEU B 1 234 ? 5.617 -17.656 -26.234 1 95.31 234 LEU B C 1
ATOM 6323 O O . LEU B 1 234 ? 5.734 -17.734 -27.469 1 95.31 234 LEU B O 1
ATOM 6327 N N . ALA B 1 235 ? 5.969 -18.594 -25.469 1 96.38 235 ALA B N 1
ATOM 6328 C CA . ALA B 1 235 ? 6.801 -19.734 -25.875 1 96.38 235 ALA B CA 1
ATOM 6329 C C . ALA B 1 235 ? 6.168 -20.484 -27.047 1 96.38 235 ALA B C 1
ATOM 6331 O O . ALA B 1 235 ? 6.848 -20.812 -28.016 1 96.38 235 ALA B O 1
ATOM 6332 N N . PRO B 1 236 ? 4.848 -20.672 -27.047 1 94.94 236 PRO B N 1
ATOM 6333 C CA . PRO B 1 236 ? 4.238 -21.469 -28.125 1 94.94 236 PRO B CA 1
ATOM 6334 C C . PRO B 1 236 ? 4.328 -20.766 -29.484 1 94.94 236 PRO B C 1
ATOM 6336 O O . PRO B 1 236 ? 4.102 -21.406 -30.516 1 94.94 236 PRO B O 1
ATOM 6339 N N . TYR B 1 237 ? 4.609 -19.547 -29.531 1 94.81 237 TYR B N 1
ATOM 6340 C CA . TYR B 1 237 ? 4.68 -18.781 -30.781 1 94.81 237 TYR B CA 1
ATOM 6341 C C . TYR B 1 237 ? 6.094 -18.781 -31.344 1 94.81 237 TYR B C 1
ATOM 6343 O O . TYR B 1 237 ? 6.328 -18.297 -32.438 1 94.81 237 TYR B O 1
ATOM 6351 N N . GLY B 1 238 ? 7.023 -19.328 -30.562 1 96 238 GLY B N 1
ATOM 6352 C CA . GLY B 1 238 ? 8.414 -19.359 -30.984 1 96 238 GLY B CA 1
ATOM 6353 C C . GLY B 1 238 ? 8.859 -20.734 -31.453 1 96 238 GLY B C 1
ATOM 6354 O O . GLY B 1 238 ? 8.117 -21.703 -31.328 1 96 238 GLY B O 1
ATOM 6355 N N . ARG B 1 239 ? 10.07 -20.703 -32.094 1 96.38 239 ARG B N 1
ATOM 6356 C CA . ARG B 1 239 ? 10.703 -21.953 -32.5 1 96.38 239 ARG B CA 1
ATOM 6357 C C . ARG B 1 239 ? 11.961 -22.234 -31.688 1 96.38 239 ARG B C 1
ATOM 6359 O O . ARG B 1 239 ? 12.672 -21.297 -31.281 1 96.38 239 ARG B O 1
ATOM 6366 N N . THR B 1 240 ? 12.133 -23.531 -31.469 1 97.19 240 THR B N 1
ATOM 6367 C CA . THR B 1 240 ? 13.391 -23.906 -30.844 1 97.19 240 THR B CA 1
ATOM 6368 C C . THR B 1 240 ? 14.57 -23.594 -31.766 1 97.19 240 THR B C 1
ATOM 6370 O O . THR B 1 240 ? 14.641 -24.109 -32.875 1 97.19 240 THR B O 1
ATOM 6373 N N . ASP B 1 241 ? 15.406 -22.766 -31.297 1 97.38 241 ASP B N 1
ATOM 6374 C CA . ASP B 1 241 ? 16.609 -22.375 -32.031 1 97.38 241 ASP B CA 1
ATOM 6375 C C . ASP B 1 241 ? 17.844 -23.062 -31.453 1 97.38 241 ASP B C 1
ATOM 6377 O O . ASP B 1 241 ? 18.219 -22.828 -30.297 1 97.38 241 ASP B O 1
ATOM 6381 N N . PRO B 1 242 ? 18.516 -23.859 -32.281 1 97.62 242 PRO B N 1
ATOM 6382 C CA . PRO B 1 242 ? 19.656 -24.609 -31.766 1 97.62 242 PRO B CA 1
ATOM 6383 C C . PRO B 1 242 ? 20.766 -23.719 -31.234 1 97.62 242 PRO B C 1
ATOM 6385 O O . PRO B 1 242 ? 21.438 -24.078 -30.266 1 97.62 242 PRO B O 1
ATOM 6388 N N . ASP B 1 243 ? 20.984 -22.609 -31.844 1 97.5 243 ASP B N 1
ATOM 6389 C CA . ASP B 1 243 ? 22.031 -21.703 -31.391 1 97.5 243 ASP B CA 1
ATOM 6390 C C . ASP B 1 243 ? 21.688 -21.094 -30.031 1 97.5 243 ASP B C 1
ATOM 6392 O O . ASP B 1 243 ? 22.547 -21 -29.156 1 97.5 243 ASP B O 1
ATOM 6396 N N . LEU B 1 244 ? 20.469 -20.641 -29.922 1 98 244 LEU B N 1
ATOM 6397 C CA . LEU B 1 244 ? 20.031 -20.094 -28.641 1 98 244 LEU B CA 1
ATOM 6398 C C . LEU B 1 244 ? 20.094 -21.156 -27.547 1 98 244 LEU B C 1
ATOM 6400 O O . LEU B 1 244 ? 20.516 -20.891 -26.422 1 98 244 LEU B O 1
ATOM 6404 N N . MET B 1 245 ? 19.656 -22.359 -27.906 1 98.31 245 MET B N 1
ATOM 6405 C CA . MET B 1 245 ? 19.703 -23.469 -26.953 1 98.31 245 MET B CA 1
ATOM 6406 C C . MET B 1 245 ? 21.141 -23.734 -26.516 1 98.31 245 MET B C 1
ATOM 6408 O O . MET B 1 245 ? 21.406 -23.953 -25.328 1 98.31 245 MET B O 1
ATOM 6412 N N . ALA B 1 246 ? 22 -23.719 -27.453 1 98.31 246 ALA B N 1
ATOM 6413 C CA . ALA B 1 246 ? 23.406 -23.953 -27.141 1 98.31 246 ALA B CA 1
ATOM 6414 C C . ALA B 1 246 ? 23.953 -22.891 -26.188 1 98.31 246 ALA B C 1
ATOM 6416 O O . ALA B 1 246 ? 24.719 -23.203 -25.266 1 98.31 246 ALA B O 1
ATOM 6417 N N . LEU B 1 247 ? 23.625 -21.688 -26.438 1 98.25 247 LEU B N 1
ATOM 6418 C CA . LEU B 1 247 ? 24.047 -20.594 -25.562 1 98.25 247 LEU B CA 1
ATOM 6419 C C . LEU B 1 247 ? 23.484 -20.781 -24.156 1 98.25 247 LEU B C 1
ATOM 6421 O O . LEU B 1 247 ? 24.234 -20.719 -23.188 1 98.25 247 LEU B O 1
ATOM 6425 N N . LEU B 1 248 ? 22.203 -21.047 -24.047 1 98.25 248 LEU B N 1
ATOM 6426 C CA . LEU B 1 248 ? 21.562 -21.188 -22.75 1 98.25 248 LEU B CA 1
ATOM 6427 C C . LEU B 1 248 ? 22.125 -22.391 -21.984 1 98.25 248 LEU B C 1
ATOM 6429 O O . LEU B 1 248 ? 22.25 -22.359 -20.766 1 98.25 248 LEU B O 1
ATOM 6433 N N . ARG B 1 249 ? 22.469 -23.422 -22.719 1 98.19 249 ARG B N 1
ATOM 6434 C CA . ARG B 1 249 ? 22.984 -24.641 -22.094 1 98.19 249 ARG B CA 1
ATOM 6435 C C . ARG B 1 249 ? 24.375 -24.406 -21.5 1 98.19 249 ARG B C 1
ATOM 6437 O O . ARG B 1 249 ? 24.844 -25.188 -20.672 1 98.19 249 ARG B O 1
ATOM 6444 N N . ARG B 1 250 ? 25.031 -23.297 -21.875 1 98.19 250 ARG B N 1
ATOM 6445 C CA . ARG B 1 250 ? 26.312 -22.953 -21.281 1 98.19 250 ARG B CA 1
ATOM 6446 C C . ARG B 1 250 ? 26.141 -22.469 -19.844 1 98.19 250 ARG B C 1
ATOM 6448 O O . ARG B 1 250 ? 27.125 -22.391 -19.094 1 98.19 250 ARG B O 1
ATOM 6455 N N . LEU B 1 251 ? 24.969 -22.203 -19.469 1 97.88 251 LEU B N 1
ATOM 6456 C CA . LEU B 1 251 ? 24.719 -21.562 -18.172 1 97.88 251 LEU B CA 1
ATOM 6457 C C . LEU B 1 251 ? 24.625 -22.609 -17.062 1 97.88 251 LEU B C 1
ATOM 6459 O O . LEU B 1 251 ? 24.562 -22.266 -15.883 1 97.88 251 LEU B O 1
ATOM 6463 N N . PHE B 1 252 ? 24.594 -23.891 -17.391 1 96.75 252 PHE B N 1
ATOM 6464 C CA . PHE B 1 252 ? 24.516 -24.922 -16.359 1 96.75 252 PHE B CA 1
ATOM 6465 C C . PHE B 1 252 ? 25.125 -26.219 -16.859 1 96.75 252 PHE B C 1
ATOM 6467 O O . PHE B 1 252 ? 25.406 -26.375 -18.047 1 96.75 252 PHE B O 1
ATOM 6474 N N . SER B 1 253 ? 25.391 -27.094 -15.969 1 96.38 253 SER B N 1
ATOM 6475 C CA . SER B 1 253 ? 25.734 -28.484 -16.219 1 96.38 253 SER B CA 1
ATOM 6476 C C . SER B 1 253 ? 25.047 -29.422 -15.234 1 96.38 253 SER B C 1
ATOM 6478 O O . SER B 1 253 ? 24.5 -28.969 -14.227 1 96.38 253 SER B O 1
ATOM 6480 N N . VAL B 1 254 ? 24.922 -30.641 -15.617 1 95.06 254 VAL B N 1
ATOM 6481 C CA . VAL B 1 254 ? 24.312 -31.656 -14.766 1 95.06 254 VAL B CA 1
ATOM 6482 C C . VAL B 1 254 ? 25.359 -32.688 -14.328 1 95.06 254 VAL B C 1
ATOM 6484 O O . VAL B 1 254 ? 26.062 -33.25 -15.172 1 95.06 254 VAL B O 1
ATOM 6487 N N . GLU B 1 255 ? 25.516 -32.812 -13.031 1 92.44 255 GLU B N 1
ATOM 6488 C CA . GLU B 1 255 ? 26.438 -33.781 -12.477 1 92.44 255 GLU B CA 1
ATOM 6489 C C . GLU B 1 255 ? 25.75 -34.656 -11.43 1 92.44 255 GLU B C 1
ATOM 6491 O O . GLU B 1 255 ? 25.391 -34.188 -10.352 1 92.44 255 GLU B O 1
ATOM 6496 N N . ASP B 1 256 ? 25.594 -35.938 -11.633 1 89.19 256 ASP B N 1
ATOM 6497 C CA . ASP B 1 256 ? 25.016 -36.906 -10.695 1 89.19 256 ASP B CA 1
ATOM 6498 C C . ASP B 1 256 ? 23.656 -36.438 -10.203 1 89.19 256 ASP B C 1
ATOM 6500 O O . ASP B 1 256 ? 23.406 -36.344 -9 1 89.19 256 ASP B O 1
ATOM 6504 N N . GLY B 1 257 ? 22.859 -36 -11.172 1 86.62 257 GLY B N 1
ATOM 6505 C CA . GLY B 1 257 ? 21.5 -35.594 -10.828 1 86.62 257 GLY B CA 1
ATOM 6506 C C . GLY B 1 257 ? 21.438 -34.219 -10.164 1 86.62 257 GLY B C 1
ATOM 6507 O O . GLY B 1 257 ? 20.375 -33.812 -9.68 1 86.62 257 GLY B O 1
ATOM 6508 N N . ARG B 1 258 ? 22.562 -33.562 -10.109 1 90.62 258 ARG B N 1
ATOM 6509 C CA . ARG B 1 258 ? 22.625 -32.219 -9.508 1 90.62 258 ARG B CA 1
ATOM 6510 C C . ARG B 1 258 ? 22.859 -31.156 -10.57 1 90.62 258 ARG B C 1
ATOM 6512 O O . ARG B 1 258 ? 23.609 -31.375 -11.523 1 90.62 258 ARG B O 1
ATOM 6519 N N . LEU B 1 259 ? 22.234 -30.062 -10.375 1 94.44 259 LEU B N 1
ATOM 6520 C CA . LEU B 1 259 ? 22.438 -28.906 -11.242 1 94.44 259 LEU B CA 1
ATOM 6521 C C . LEU B 1 259 ? 23.594 -28.047 -10.758 1 94.44 259 LEU B C 1
ATOM 6523 O O . LEU B 1 259 ? 23.672 -27.719 -9.57 1 94.44 259 LEU B O 1
ATOM 6527 N N . LYS B 1 260 ? 24.547 -27.812 -11.602 1 94.81 260 LYS B N 1
ATOM 6528 C CA . LYS B 1 260 ? 25.641 -26.875 -11.375 1 94.81 260 LYS B CA 1
ATOM 6529 C C . LYS B 1 260 ? 25.547 -25.688 -12.336 1 94.81 260 LYS B C 1
ATOM 6531 O O . LYS B 1 260 ? 25.359 -25.875 -13.539 1 94.81 260 LYS B O 1
ATOM 6536 N N . PHE B 1 261 ? 25.719 -24.469 -11.883 1 95.5 261 PHE B N 1
ATOM 6537 C CA . PHE B 1 261 ? 25.531 -23.281 -12.711 1 95.5 261 PHE B CA 1
ATOM 6538 C C . PHE B 1 261 ? 26.875 -22.625 -13.016 1 95.5 261 PHE B C 1
ATOM 6540 O O . PHE B 1 261 ? 27.844 -22.812 -12.281 1 95.5 261 PHE B O 1
ATOM 6547 N N . ALA B 1 262 ? 26.859 -21.859 -14.008 1 96.06 262 ALA B N 1
ATOM 6548 C CA . ALA B 1 262 ? 28.078 -21.297 -14.562 1 96.06 262 ALA B CA 1
ATOM 6549 C C . ALA B 1 262 ? 28.594 -20.141 -13.688 1 96.06 262 ALA B C 1
ATOM 6551 O O . ALA B 1 262 ? 27.859 -19.641 -12.82 1 96.06 262 ALA B O 1
ATOM 6552 N N . ASP B 1 263 ? 29.875 -19.812 -13.906 1 96.06 263 ASP B N 1
ATOM 6553 C CA . ASP B 1 263 ? 30.469 -18.688 -13.195 1 96.06 263 ASP B CA 1
ATOM 6554 C C . ASP B 1 263 ? 30 -17.359 -13.773 1 96.06 263 ASP B C 1
ATOM 6556 O O . ASP B 1 263 ? 29.328 -17.328 -14.805 1 96.06 263 ASP B O 1
ATOM 6560 N N . GLU B 1 264 ? 30.359 -16.312 -13.172 1 94.06 264 GLU B N 1
ATOM 6561 C CA . GLU B 1 264 ? 29.891 -14.969 -13.508 1 94.06 264 GLU B CA 1
ATOM 6562 C C . GLU B 1 264 ? 30.312 -14.578 -14.922 1 94.06 264 GLU B C 1
ATOM 6564 O O . GLU B 1 264 ? 29.516 -14 -15.672 1 94.06 264 GLU B O 1
ATOM 6569 N N . ALA B 1 265 ? 31.531 -14.836 -15.25 1 95.44 265 ALA B N 1
ATOM 6570 C CA . ALA B 1 265 ? 32.062 -14.461 -16.562 1 95.44 265 ALA B CA 1
ATOM 6571 C C . ALA B 1 265 ? 31.25 -15.125 -17.688 1 95.44 265 ALA B C 1
ATOM 6573 O O . ALA B 1 265 ? 30.953 -14.492 -18.703 1 95.44 265 ALA B O 1
ATOM 6574 N N . THR B 1 266 ? 30.938 -16.375 -17.5 1 97.25 266 THR B N 1
ATOM 6575 C CA . THR B 1 266 ? 30.141 -17.094 -18.484 1 97.25 266 THR B CA 1
ATOM 6576 C C . THR B 1 266 ? 28.734 -16.516 -18.594 1 97.25 266 THR B C 1
ATOM 6578 O O . THR B 1 266 ? 28.219 -16.328 -19.688 1 97.25 266 THR B O 1
ATOM 6581 N N . VAL B 1 267 ? 28.125 -16.266 -17.469 1 95.75 267 VAL B N 1
ATOM 6582 C CA . VAL B 1 267 ? 26.781 -15.68 -17.438 1 95.75 267 VAL B CA 1
ATOM 6583 C C . VAL B 1 267 ? 26.766 -14.367 -18.234 1 95.75 267 VAL B C 1
ATOM 6585 O O . VAL B 1 267 ? 25.891 -14.148 -19.062 1 95.75 267 VAL B O 1
ATOM 6588 N N . GLN B 1 268 ? 27.719 -13.477 -18 1 94.25 268 GLN B N 1
ATOM 6589 C CA . GLN B 1 268 ? 27.812 -12.172 -18.656 1 94.25 268 GLN B CA 1
ATOM 6590 C C . GLN B 1 268 ? 28.047 -12.32 -20.156 1 94.25 268 GLN B C 1
ATOM 6592 O O . GLN B 1 268 ? 27.438 -11.617 -20.953 1 94.25 268 GLN B O 1
ATOM 6597 N N . ALA B 1 269 ? 28.906 -13.273 -20.5 1 95.5 269 ALA B N 1
ATOM 6598 C CA . ALA B 1 269 ? 29.203 -13.5 -21.906 1 95.5 269 ALA B CA 1
ATOM 6599 C C . ALA B 1 269 ? 27.984 -14.008 -22.672 1 95.5 269 ALA B C 1
ATOM 6601 O O . ALA B 1 269 ? 27.703 -13.57 -23.781 1 95.5 269 ALA B O 1
ATOM 6602 N N . VAL B 1 270 ? 27.312 -14.977 -22.078 1 96.88 270 VAL B N 1
ATOM 6603 C CA . VAL B 1 270 ? 26.125 -15.547 -22.703 1 96.88 270 VAL B CA 1
ATOM 6604 C C . VAL B 1 270 ? 25.062 -14.469 -22.844 1 96.88 270 VAL B C 1
ATOM 6606 O O . VAL B 1 270 ? 24.438 -14.344 -23.906 1 96.88 270 VAL B O 1
ATOM 6609 N N . ALA B 1 271 ? 24.781 -13.695 -21.797 1 94.88 271 ALA B N 1
ATOM 6610 C CA . ALA B 1 271 ? 23.797 -12.625 -21.844 1 94.88 271 ALA B CA 1
ATOM 6611 C C . ALA B 1 271 ? 24.125 -11.617 -22.938 1 94.88 271 ALA B C 1
ATOM 6613 O O . ALA B 1 271 ? 23.25 -11.203 -23.703 1 94.88 271 ALA B O 1
ATOM 6614 N N . ALA B 1 272 ? 25.391 -11.227 -23.031 1 93.38 272 ALA B N 1
ATOM 6615 C CA . ALA B 1 272 ? 25.828 -10.273 -24.047 1 93.38 272 ALA B CA 1
ATOM 6616 C C . ALA B 1 272 ? 25.609 -10.812 -25.453 1 93.38 272 ALA B C 1
ATOM 6618 O O . ALA B 1 272 ? 25.188 -10.078 -26.344 1 93.38 272 ALA B O 1
ATOM 6619 N N . GLU B 1 273 ? 25.938 -12.062 -25.594 1 95.81 273 GLU B N 1
ATOM 6620 C CA . GLU B 1 273 ? 25.766 -12.688 -26.906 1 95.81 273 GLU B CA 1
ATOM 6621 C C . GLU B 1 273 ? 24.297 -12.773 -27.297 1 95.81 273 GLU B C 1
ATOM 6623 O O . GLU B 1 273 ? 23.938 -12.492 -28.438 1 95.81 273 GLU B O 1
ATOM 6628 N N . ILE B 1 274 ? 23.484 -13.172 -26.422 1 95.69 274 ILE B N 1
ATOM 6629 C CA . ILE B 1 274 ? 22.062 -13.258 -26.703 1 95.69 274 ILE B CA 1
ATOM 6630 C C . ILE B 1 274 ? 21.516 -11.867 -27.047 1 95.69 274 ILE B C 1
ATOM 6632 O O . ILE B 1 274 ? 20.75 -11.711 -28 1 95.69 274 ILE B O 1
ATOM 6636 N N . LEU B 1 275 ? 21.938 -10.844 -26.297 1 91.81 275 LEU B N 1
ATOM 6637 C CA . LEU B 1 275 ? 21.484 -9.484 -26.547 1 91.81 275 LEU B CA 1
ATOM 6638 C C . LEU B 1 275 ? 21.922 -9 -27.922 1 91.81 275 LEU B C 1
ATOM 6640 O O . LEU B 1 275 ? 21.203 -8.25 -28.594 1 91.81 275 LEU B O 1
ATOM 6644 N N . SER B 1 276 ? 23.094 -9.406 -28.328 1 92.31 276 SER B N 1
ATOM 6645 C CA . SER B 1 276 ? 23.609 -9.016 -29.641 1 92.31 276 SER B CA 1
ATOM 6646 C C . SER B 1 276 ? 22.781 -9.617 -30.766 1 92.31 276 SER B C 1
ATOM 6648 O O . SER B 1 276 ? 22.75 -9.078 -31.875 1 92.31 276 SER B O 1
ATOM 6650 N N . ARG B 1 277 ? 22.078 -10.68 -30.422 1 92.88 277 ARG B N 1
ATOM 6651 C CA . ARG B 1 277 ? 21.281 -11.391 -31.422 1 92.88 277 ARG B CA 1
ATOM 6652 C C . ARG B 1 277 ? 19.828 -10.961 -31.359 1 92.88 277 ARG B C 1
ATOM 6654 O O . ARG B 1 277 ? 19.016 -11.336 -32.219 1 92.88 277 ARG B O 1
ATOM 6661 N N . ARG B 1 278 ? 19.453 -10.289 -30.328 1 92.25 278 ARG B N 1
ATOM 6662 C CA . ARG B 1 278 ? 18.062 -9.906 -30.094 1 92.25 278 ARG B CA 1
ATOM 6663 C C . ARG B 1 278 ? 17.562 -8.992 -31.219 1 92.25 278 ARG B C 1
ATOM 6665 O O . ARG B 1 278 ? 18.219 -8.008 -31.562 1 92.25 278 ARG B O 1
ATOM 6672 N N . PRO B 1 279 ? 16.406 -9.336 -31.672 1 89.62 279 PRO B N 1
ATOM 6673 C CA . PRO B 1 279 ? 15.836 -8.445 -32.688 1 89.62 279 PRO B CA 1
ATOM 6674 C C . PRO B 1 279 ? 15.586 -7.031 -32.156 1 89.62 279 PRO B C 1
ATOM 6676 O O . PRO B 1 279 ? 15.18 -6.863 -31 1 89.62 279 PRO B O 1
ATOM 6679 N N . GLY B 1 280 ? 15.906 -5.988 -32.906 1 80.19 280 GLY B N 1
ATOM 6680 C CA . GLY B 1 280 ? 15.766 -4.594 -32.531 1 80.19 280 GLY B CA 1
ATOM 6681 C C . GLY B 1 280 ? 14.344 -4.207 -32.188 1 80.19 280 GLY B C 1
ATOM 6682 O O . GLY B 1 280 ? 14.109 -3.248 -31.453 1 80.19 280 GLY B O 1
ATOM 6683 N N . ASP B 1 281 ? 13.383 -4.949 -32.688 1 77.31 281 ASP B N 1
ATOM 6684 C CA . ASP B 1 281 ? 12 -4.516 -32.594 1 77.31 281 ASP B CA 1
ATOM 6685 C C . ASP B 1 281 ? 11.234 -5.367 -31.578 1 77.31 281 ASP B C 1
ATOM 6687 O O . ASP B 1 281 ? 10.016 -5.531 -31.703 1 77.31 281 ASP B O 1
ATOM 6691 N N . VAL B 1 282 ? 11.836 -6.016 -30.672 1 81.12 282 VAL B N 1
ATOM 6692 C CA . VAL B 1 282 ? 11.117 -6.891 -29.766 1 81.12 282 VAL B CA 1
ATOM 6693 C C . VAL B 1 282 ? 10.07 -6.09 -29 1 81.12 282 VAL B C 1
ATOM 6695 O O . VAL B 1 282 ? 8.977 -6.59 -28.719 1 81.12 282 VAL B O 1
ATOM 6698 N N . GLY B 1 283 ? 10.219 -4.812 -28.828 1 72.56 283 GLY B N 1
ATOM 6699 C CA . GLY B 1 283 ? 9.234 -3.973 -28.156 1 72.56 283 GLY B CA 1
ATOM 6700 C C . GLY B 1 283 ? 8.469 -4.703 -27.078 1 72.56 283 GLY B C 1
ATOM 6701 O O . GLY B 1 283 ? 9.039 -5.496 -26.328 1 72.56 283 GLY B O 1
ATOM 6702 N N . GLU B 1 284 ? 7.156 -4.508 -27.031 1 76.38 284 GLU B N 1
ATOM 6703 C CA . GLU B 1 284 ? 6.289 -5.059 -25.984 1 76.38 284 GLU B CA 1
ATOM 6704 C C . GLU B 1 284 ? 5.867 -6.484 -26.328 1 76.38 284 GLU B C 1
ATOM 6706 O O . GLU B 1 284 ? 5.359 -7.203 -25.453 1 76.38 284 GLU B O 1
ATOM 6711 N N . GLN B 1 285 ? 6.242 -6.898 -27.469 1 82.94 285 GLN B N 1
ATOM 6712 C CA . GLN B 1 285 ? 5.797 -8.227 -27.891 1 82.94 285 GLN B CA 1
ATOM 6713 C C . GLN B 1 285 ? 6.781 -9.297 -27.438 1 82.94 285 GLN B C 1
ATOM 6715 O O . GLN B 1 285 ? 6.43 -10.477 -27.344 1 82.94 285 GLN B O 1
ATOM 6720 N N . GLY B 1 286 ? 8.016 -8.914 -27.172 1 91.06 286 GLY B N 1
ATOM 6721 C CA . GLY B 1 286 ? 9.023 -9.859 -26.719 1 91.06 286 GLY B CA 1
ATOM 6722 C C . GLY B 1 286 ? 9.641 -10.656 -27.859 1 91.06 286 GLY B C 1
ATOM 6723 O O . GLY B 1 286 ? 9.359 -10.391 -29.031 1 91.06 286 GLY B O 1
ATOM 6724 N N . TRP B 1 287 ? 10.562 -11.555 -27.516 1 95.38 287 TRP B N 1
ATOM 6725 C CA . TRP B 1 287 ? 11.289 -12.406 -28.438 1 95.38 287 TRP B CA 1
ATOM 6726 C C . TRP B 1 287 ? 10.828 -13.859 -28.328 1 95.38 287 TRP B C 1
ATOM 6728 O O . TRP B 1 287 ? 11.336 -14.617 -27.5 1 95.38 287 TRP B O 1
ATOM 6738 N N . ALA B 1 288 ? 9.922 -14.258 -29.219 1 95.81 288 ALA B N 1
ATOM 6739 C CA . ALA B 1 288 ? 9.219 -15.539 -29.141 1 95.81 288 ALA B CA 1
ATOM 6740 C C . ALA B 1 288 ? 10.195 -16.703 -29.156 1 95.81 288 ALA B C 1
ATOM 6742 O O . ALA B 1 288 ? 10.023 -17.688 -28.422 1 95.81 288 ALA B O 1
ATOM 6743 N N . ASP B 1 289 ? 11.219 -16.641 -29.969 1 97.25 289 ASP B N 1
ATOM 6744 C CA . ASP B 1 289 ? 12.164 -17.75 -30.094 1 97.25 289 ASP B CA 1
ATOM 6745 C C . ASP B 1 289 ? 12.945 -17.922 -28.781 1 97.25 289 ASP B C 1
ATOM 6747 O O . ASP B 1 289 ? 13.188 -19.062 -28.359 1 97.25 289 ASP B O 1
ATOM 6751 N N . LEU B 1 290 ? 13.328 -16.828 -28.203 1 97.69 290 LEU B N 1
ATOM 6752 C CA . LEU B 1 290 ? 14.016 -16.938 -26.922 1 97.69 290 LEU B CA 1
ATOM 6753 C C . LEU B 1 290 ? 13.078 -17.469 -25.844 1 97.69 290 LEU B C 1
ATOM 6755 O O . LEU B 1 290 ? 13.492 -18.25 -24.984 1 97.69 290 LEU B O 1
ATOM 6759 N N . ALA B 1 291 ? 11.867 -17.016 -25.922 1 97.19 291 ALA B N 1
ATOM 6760 C CA . ALA B 1 291 ? 10.875 -17.5 -24.969 1 97.19 291 ALA B CA 1
ATOM 6761 C C . ALA B 1 291 ? 10.719 -19.016 -25.078 1 97.19 291 ALA B C 1
ATOM 6763 O O . ALA B 1 291 ? 10.688 -19.719 -24.062 1 97.19 291 ALA B O 1
ATOM 6764 N N . ARG B 1 292 ? 10.594 -19.484 -26.281 1 97.88 292 ARG B N 1
ATOM 6765 C CA . ARG B 1 292 ? 10.492 -20.922 -26.531 1 97.88 292 ARG B CA 1
ATOM 6766 C C . ARG B 1 292 ? 11.711 -21.672 -26 1 97.88 292 ARG B C 1
ATOM 6768 O O . ARG B 1 292 ? 11.57 -22.641 -25.266 1 97.88 292 ARG B O 1
ATOM 6775 N N . CYS B 1 293 ? 12.883 -21.188 -26.312 1 98.5 293 CYS B N 1
ATOM 6776 C CA . CYS B 1 293 ? 14.117 -21.812 -25.859 1 98.5 293 CYS B CA 1
ATOM 6777 C C . CYS B 1 293 ? 14.227 -21.75 -24.328 1 98.5 293 CYS B C 1
ATOM 6779 O O . CYS B 1 293 ? 14.711 -22.703 -23.703 1 98.5 293 CYS B O 1
ATOM 6781 N N . GLY B 1 294 ? 13.844 -20.609 -23.797 1 98.12 294 GLY B N 1
ATOM 6782 C CA . GLY B 1 294 ? 13.828 -20.484 -22.359 1 98.12 294 GLY B CA 1
ATOM 6783 C C . GLY B 1 294 ? 12.945 -21.516 -21.672 1 98.12 294 GLY B C 1
ATOM 6784 O O . GLY B 1 294 ? 13.344 -22.109 -20.672 1 98.12 294 GLY B O 1
ATOM 6785 N N . GLN B 1 295 ? 11.734 -21.703 -22.188 1 97.81 295 GLN B N 1
ATOM 6786 C CA . GLN B 1 295 ? 10.828 -22.703 -21.641 1 97.81 295 GLN B CA 1
ATOM 6787 C C . GLN B 1 295 ? 11.406 -24.109 -21.797 1 97.81 295 GLN B C 1
ATOM 6789 O O . GLN B 1 295 ? 11.25 -24.953 -20.906 1 97.81 295 GLN B O 1
ATOM 6794 N N . ASP B 1 296 ? 12.039 -24.375 -22.891 1 98.06 296 ASP B N 1
ATOM 6795 C CA . ASP B 1 296 ? 12.68 -25.656 -23.125 1 98.06 296 ASP B CA 1
ATOM 6796 C C . ASP B 1 296 ? 13.789 -25.922 -22.094 1 98.06 296 ASP B C 1
ATOM 6798 O O . ASP B 1 296 ? 13.891 -27.016 -21.547 1 98.06 296 ASP B O 1
ATOM 6802 N N . ILE B 1 297 ? 14.57 -24.922 -21.859 1 97.88 297 ILE B N 1
ATOM 6803 C CA . ILE B 1 297 ? 15.648 -25.031 -20.891 1 97.88 297 ILE B CA 1
ATOM 6804 C C . ILE B 1 297 ? 15.07 -25.266 -19.5 1 97.88 297 ILE B C 1
ATOM 6806 O O . ILE B 1 297 ? 15.578 -26.094 -18.734 1 97.88 297 ILE B O 1
ATOM 6810 N N . PHE B 1 298 ? 14.078 -24.516 -19.188 1 98 298 PHE B N 1
ATOM 6811 C CA . PHE B 1 298 ? 13.391 -24.703 -17.906 1 98 298 PHE B CA 1
ATOM 6812 C C . PHE B 1 298 ? 12.961 -26.156 -17.734 1 98 298 PHE B C 1
ATOM 6814 O O . PHE B 1 298 ? 13.18 -26.75 -16.688 1 98 298 PHE B O 1
ATOM 6821 N N . SER B 1 299 ? 12.336 -26.719 -18.75 1 97.88 299 SER B N 1
ATOM 6822 C CA . SER B 1 299 ? 11.859 -28.094 -18.703 1 97.88 299 SER B CA 1
ATOM 6823 C C . SER B 1 299 ? 13.016 -29.078 -18.531 1 97.88 299 SER B C 1
ATOM 6825 O O . SER B 1 299 ? 12.906 -30.031 -17.766 1 97.88 299 SER B O 1
ATOM 6827 N N . GLU B 1 300 ? 14.102 -28.797 -19.234 1 97.38 300 GLU B N 1
ATOM 6828 C CA . GLU B 1 300 ? 15.281 -29.641 -19.094 1 97.38 300 GLU B CA 1
ATOM 6829 C C . GLU B 1 300 ? 15.789 -29.672 -17.656 1 97.38 300 GLU B C 1
ATOM 6831 O O . GLU B 1 300 ? 16.094 -30.734 -17.125 1 97.38 300 GLU B O 1
ATOM 6836 N N . LEU B 1 301 ? 15.852 -28.531 -17.125 1 97.88 301 LEU B N 1
ATOM 6837 C CA . LEU B 1 301 ? 16.359 -28.406 -15.758 1 97.88 301 LEU B CA 1
ATOM 6838 C C . LEU B 1 301 ? 15.414 -29.062 -14.766 1 97.88 301 LEU B C 1
ATOM 6840 O O . LEU B 1 301 ? 15.852 -29.797 -13.875 1 97.88 301 LEU B O 1
ATOM 6844 N N . MET B 1 302 ? 14.156 -28.875 -14.938 1 98.38 302 MET B N 1
ATOM 6845 C CA . MET B 1 302 ? 13.164 -29.469 -14.062 1 98.38 302 MET B CA 1
ATOM 6846 C C . MET B 1 302 ? 13.18 -31 -14.18 1 98.38 302 MET B C 1
ATOM 6848 O O . MET B 1 302 ? 13 -31.703 -13.188 1 98.38 302 MET B O 1
ATOM 6852 N N . ASP B 1 303 ? 13.336 -31.484 -15.398 1 98.12 303 ASP B N 1
ATOM 6853 C CA . ASP B 1 303 ? 13.414 -32.938 -15.602 1 98.12 303 ASP B CA 1
ATOM 6854 C C . ASP B 1 303 ? 14.531 -33.531 -14.766 1 98.12 303 ASP B C 1
ATOM 6856 O O . ASP B 1 303 ? 14.367 -34.625 -14.203 1 98.12 303 ASP B O 1
ATOM 6860 N N . VAL B 1 304 ? 15.641 -32.875 -14.734 1 97.75 304 VAL B N 1
ATOM 6861 C CA . VAL B 1 304 ? 16.766 -33.344 -13.945 1 97.75 304 VAL B CA 1
ATOM 6862 C C . VAL B 1 304 ? 16.375 -33.438 -12.477 1 97.75 304 VAL B C 1
ATOM 6864 O O . VAL B 1 304 ? 16.641 -34.438 -11.812 1 97.75 304 VAL B O 1
ATOM 6867 N N . LEU B 1 305 ? 15.75 -32.406 -11.969 1 97.62 305 LEU B N 1
ATOM 6868 C CA . LEU B 1 305 ? 15.383 -32.344 -10.555 1 97.62 305 LEU B CA 1
ATOM 6869 C C . LEU B 1 305 ? 14.305 -33.375 -10.234 1 97.62 305 LEU B C 1
ATOM 6871 O O . LEU B 1 305 ? 14.336 -34 -9.172 1 97.62 305 LEU B O 1
ATOM 6875 N N . VAL B 1 306 ? 13.352 -33.531 -11.133 1 98.19 306 VAL B N 1
ATOM 6876 C CA . VAL B 1 306 ? 12.273 -34.5 -10.938 1 98.19 306 VAL B CA 1
ATOM 6877 C C . VAL B 1 306 ? 12.836 -35.906 -10.953 1 98.19 306 VAL B C 1
ATOM 6879 O O . VAL B 1 306 ? 12.438 -36.75 -10.141 1 98.19 306 VAL B O 1
ATOM 6882 N N . ALA B 1 307 ? 13.719 -36.156 -11.883 1 97.88 307 ALA B N 1
ATOM 6883 C CA . ALA B 1 307 ? 14.359 -37.469 -11.93 1 97.88 307 ALA B CA 1
ATOM 6884 C C . ALA B 1 307 ? 15.117 -37.781 -10.633 1 97.88 307 ALA B C 1
ATOM 6886 O O . ALA B 1 307 ? 15.102 -38.906 -10.141 1 97.88 307 ALA B O 1
ATOM 6887 N N . GLU B 1 308 ? 15.789 -36.781 -10.148 1 97.12 308 GLU B N 1
ATOM 6888 C CA . GLU B 1 308 ? 16.5 -36.938 -8.891 1 97.12 308 GLU B CA 1
ATOM 6889 C C . GLU B 1 308 ? 15.547 -37.219 -7.734 1 97.12 308 GLU B C 1
ATOM 6891 O O . GLU B 1 308 ? 15.828 -38.031 -6.859 1 97.12 308 GLU B O 1
ATOM 6896 N N . ALA B 1 309 ? 14.453 -36.5 -7.668 1 97.88 309 ALA B N 1
ATOM 6897 C CA . ALA B 1 309 ? 13.43 -36.75 -6.648 1 97.88 309 ALA B CA 1
ATOM 6898 C C . ALA B 1 309 ? 12.914 -38.188 -6.699 1 97.88 309 ALA B C 1
ATOM 6900 O O . ALA B 1 309 ? 12.719 -38.812 -5.656 1 97.88 309 ALA 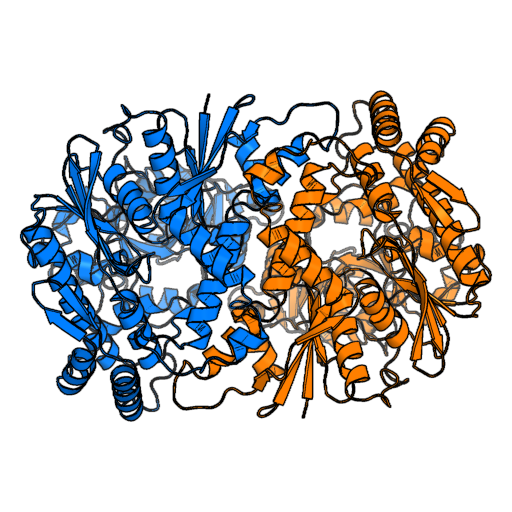B O 1
ATOM 6901 N N . TRP B 1 310 ? 12.672 -38.625 -7.93 1 97.56 310 TRP B N 1
ATOM 6902 C CA . TRP B 1 310 ? 12.219 -40 -8.109 1 97.56 310 TRP B CA 1
ATOM 6903 C C . TRP B 1 310 ? 13.266 -40.969 -7.602 1 97.56 310 TRP B C 1
ATOM 6905 O O . TRP B 1 310 ? 12.93 -41.938 -6.91 1 97.56 310 TRP B O 1
ATOM 6915 N N . ARG B 1 311 ? 14.477 -40.719 -7.926 1 97.25 311 ARG B N 1
ATOM 6916 C CA . ARG B 1 311 ? 15.57 -41.625 -7.547 1 97.25 311 ARG B CA 1
ATOM 6917 C C . ARG B 1 311 ? 15.727 -41.688 -6.031 1 97.25 311 ARG B C 1
ATOM 6919 O O . ARG B 1 311 ? 15.891 -42.75 -5.465 1 97.25 311 ARG B O 1
ATOM 6926 N N . LEU B 1 312 ? 15.594 -40.594 -5.355 1 96.69 312 LEU B N 1
ATOM 6927 C CA . LEU B 1 312 ? 15.93 -40.5 -3.939 1 96.69 312 LEU B CA 1
ATOM 6928 C C . LEU B 1 312 ? 14.711 -40.812 -3.072 1 96.69 312 LEU B C 1
ATOM 6930 O O . LEU B 1 312 ? 14.852 -41.281 -1.945 1 96.69 312 LEU B O 1
ATOM 6934 N N . ALA B 1 313 ? 13.562 -40.5 -3.568 1 96.25 313 ALA B N 1
ATOM 6935 C CA . ALA B 1 313 ? 12.336 -40.625 -2.785 1 96.25 313 ALA B CA 1
ATOM 6936 C C . ALA B 1 313 ? 11.164 -41.031 -3.67 1 96.25 313 ALA B C 1
ATOM 6938 O O . ALA B 1 313 ? 10.156 -40.344 -3.744 1 96.25 313 ALA B O 1
ATOM 6939 N N . ALA B 1 314 ? 11.219 -42.156 -4.156 1 94.44 314 ALA B N 1
ATOM 6940 C CA . ALA B 1 314 ? 10.188 -42.625 -5.078 1 94.44 314 ALA B CA 1
ATOM 6941 C C . ALA B 1 314 ? 8.836 -42.75 -4.379 1 94.44 314 ALA B C 1
ATOM 6943 O O . ALA B 1 314 ? 8.758 -43.156 -3.229 1 94.44 314 ALA B O 1
ATOM 6944 N N . SER B 1 315 ? 7.875 -42.219 -4.988 1 95.88 315 SER B N 1
ATOM 6945 C CA . SER B 1 315 ? 6.465 -42.25 -4.609 1 95.88 315 SER B CA 1
ATOM 6946 C C . SER B 1 315 ? 5.559 -42.188 -5.832 1 95.88 315 SER B C 1
ATOM 6948 O O . SER B 1 315 ? 5.984 -41.75 -6.898 1 95.88 315 SER B O 1
ATOM 6950 N N . GLU B 1 316 ? 4.328 -42.656 -5.68 1 97.25 316 GLU B N 1
ATOM 6951 C CA . GLU B 1 316 ? 3.365 -42.5 -6.758 1 97.25 316 GLU B CA 1
ATOM 6952 C C . GLU B 1 316 ? 2.967 -41.031 -6.902 1 97.25 316 GLU B C 1
ATOM 6954 O O . GLU B 1 316 ? 2.584 -40.594 -7.988 1 97.25 316 GLU B O 1
ATOM 6959 N N . ASN B 1 317 ? 3.047 -40.344 -5.777 1 98.38 317 ASN B N 1
ATOM 6960 C CA . ASN B 1 317 ? 2.525 -38.969 -5.695 1 98.38 317 ASN B CA 1
ATOM 6961 C C . ASN B 1 317 ? 3.648 -37.938 -5.672 1 98.38 317 ASN B C 1
ATOM 6963 O O . ASN B 1 317 ? 4.562 -38.031 -4.848 1 98.38 317 ASN B O 1
ATOM 6967 N N . LEU B 1 318 ? 3.619 -37 -6.559 1 98.62 318 LEU B N 1
ATOM 6968 C CA . LEU B 1 318 ? 4.559 -35.875 -6.629 1 98.62 318 LEU B CA 1
ATOM 6969 C C . LEU B 1 318 ? 3.883 -34.562 -6.227 1 98.62 318 LEU B C 1
ATOM 6971 O O . LEU B 1 318 ? 2.744 -34.312 -6.621 1 98.62 318 LEU B O 1
ATOM 6975 N N . VAL B 1 319 ? 4.52 -33.844 -5.383 1 98.75 319 VAL B N 1
ATOM 6976 C CA . VAL B 1 319 ? 4.098 -32.469 -5.043 1 98.75 319 VAL B CA 1
ATOM 6977 C C . VAL B 1 319 ? 5.168 -31.469 -5.469 1 98.75 319 VAL B C 1
ATOM 6979 O O . VAL B 1 319 ? 6.355 -31.672 -5.188 1 98.75 319 VAL B O 1
ATOM 6982 N N . ILE B 1 320 ? 4.832 -30.438 -6.211 1 98.81 320 ILE B N 1
ATOM 6983 C CA . ILE B 1 320 ? 5.77 -29.406 -6.629 1 98.81 320 ILE B CA 1
ATOM 6984 C C . ILE B 1 320 ? 5.379 -28.062 -6 1 98.81 320 ILE B C 1
ATOM 6986 O O . ILE B 1 320 ? 4.203 -27.688 -6.012 1 98.81 320 ILE B O 1
ATOM 6990 N N . ALA B 1 321 ? 6.305 -27.344 -5.402 1 98.56 321 ALA B N 1
ATOM 6991 C CA . ALA B 1 321 ? 6.082 -26.016 -4.855 1 98.56 321 ALA B CA 1
ATOM 6992 C C . ALA B 1 321 ? 7.328 -25.141 -5.016 1 98.56 321 ALA B C 1
ATOM 6994 O O . ALA B 1 321 ? 8.289 -25.547 -5.672 1 98.56 321 ALA B O 1
ATOM 6995 N N . GLY B 1 322 ? 7.32 -23.969 -4.449 1 98 322 GLY B N 1
ATOM 6996 C CA . GLY B 1 322 ? 8.266 -22.938 -4.828 1 98 322 GLY B CA 1
ATOM 6997 C C . GLY B 1 322 ? 7.797 -22.094 -6 1 98 322 GLY B C 1
ATOM 6998 O O . GLY B 1 322 ? 6.867 -22.484 -6.711 1 98 322 GLY B O 1
ATOM 6999 N N . GLY B 1 323 ? 8.438 -21.047 -6.168 1 97 323 GLY B N 1
ATOM 7000 C CA . GLY B 1 323 ? 8 -20.156 -7.23 1 97 323 GLY B CA 1
ATOM 7001 C C . GLY B 1 323 ? 7.953 -20.828 -8.594 1 97 323 GLY B C 1
ATOM 7002 O O . GLY B 1 323 ? 7.09 -20.516 -9.414 1 97 323 GLY B O 1
ATOM 7003 N N . CYS B 1 324 ? 8.828 -21.75 -8.844 1 97.88 324 CYS B N 1
ATOM 7004 C CA . CYS B 1 324 ? 8.883 -22.438 -10.125 1 97.88 324 CYS B CA 1
ATOM 7005 C C . CYS B 1 324 ? 7.699 -23.375 -10.289 1 97.88 324 CYS B C 1
ATOM 7007 O O . CYS B 1 324 ? 7.406 -23.828 -11.406 1 97.88 324 CYS B O 1
ATOM 7009 N N . GLY B 1 325 ? 7.039 -23.672 -9.18 1 97.94 325 GLY B N 1
ATOM 7010 C CA . GLY B 1 325 ? 5.824 -24.469 -9.25 1 97.94 325 GLY B CA 1
ATOM 7011 C C . GLY B 1 325 ? 4.699 -23.781 -10 1 97.94 325 GLY B C 1
ATOM 7012 O O . GLY B 1 325 ? 3.713 -24.406 -10.367 1 97.94 325 GLY B O 1
ATOM 7013 N N . LEU B 1 326 ? 4.852 -22.547 -10.281 1 97.44 326 LEU B N 1
ATOM 7014 C CA . LEU B 1 326 ? 3.832 -21.781 -10.984 1 97.44 326 LEU B CA 1
ATOM 7015 C C . LEU B 1 326 ? 3.924 -22 -12.492 1 97.44 326 LEU B C 1
ATOM 7017 O O . LEU B 1 326 ? 3.066 -21.531 -13.25 1 97.44 326 LEU B O 1
ATOM 7021 N N . ASN B 1 327 ? 4.953 -22.703 -12.984 1 97.81 327 ASN B N 1
ATOM 7022 C CA . ASN B 1 327 ? 5.055 -23 -14.406 1 97.81 327 ASN B CA 1
ATOM 7023 C C . ASN B 1 327 ? 4.078 -24.094 -14.82 1 97.81 327 ASN B C 1
ATOM 7025 O O . ASN B 1 327 ? 4.43 -25.281 -14.836 1 97.81 327 ASN B O 1
ATOM 7029 N N . SER B 1 328 ? 2.93 -23.656 -15.188 1 97 328 SER B N 1
ATOM 7030 C CA . SER B 1 328 ? 1.839 -24.578 -15.477 1 97 328 SER B CA 1
ATOM 7031 C C . SER B 1 328 ? 2.129 -25.406 -16.734 1 97 328 SER B C 1
ATOM 7033 O O . SER B 1 328 ? 1.635 -26.531 -16.875 1 97 328 SER B O 1
ATOM 7035 N N . SER B 1 329 ? 2.891 -24.812 -17.625 1 96.44 329 SER B N 1
ATOM 7036 C CA . SER B 1 329 ? 3.262 -25.531 -18.844 1 96.44 329 SER B CA 1
ATOM 7037 C C . SER B 1 329 ? 4.047 -26.797 -18.516 1 96.44 329 SER B C 1
ATOM 7039 O O . SER B 1 329 ? 3.734 -27.875 -19.031 1 96.44 329 SER B O 1
ATOM 7041 N N . TYR B 1 330 ? 4.996 -26.672 -17.641 1 97.81 330 TYR B N 1
ATOM 7042 C CA . TYR B 1 330 ? 5.777 -27.828 -17.25 1 97.81 330 TYR B CA 1
ATOM 7043 C C . TYR B 1 330 ? 4.934 -28.797 -16.406 1 97.81 330 TYR B C 1
ATOM 7045 O O . TYR B 1 330 ? 5.023 -30.016 -16.578 1 97.81 330 TYR B O 1
ATOM 7053 N N . ASN B 1 331 ? 4.152 -28.281 -15.492 1 98.12 331 ASN B N 1
ATOM 7054 C CA . ASN B 1 331 ? 3.316 -29.109 -14.633 1 98.12 331 ASN B CA 1
ATOM 7055 C C . ASN B 1 331 ? 2.426 -30.047 -15.438 1 98.12 331 ASN B C 1
ATOM 7057 O O . ASN B 1 331 ? 2.168 -31.172 -15.023 1 98.12 331 ASN B O 1
ATOM 7061 N N . GLY B 1 332 ? 1.977 -29.562 -16.578 1 96.69 332 GLY B N 1
ATOM 7062 C CA . GLY B 1 332 ? 1.101 -30.359 -17.422 1 96.69 332 GLY B CA 1
ATOM 7063 C C . GLY B 1 332 ? 1.81 -31.531 -18.094 1 96.69 332 GLY B C 1
ATOM 7064 O O . GLY B 1 332 ? 1.165 -32.469 -18.562 1 96.69 332 GLY B O 1
ATOM 7065 N N . ARG B 1 333 ? 3.1 -31.531 -18.062 1 95.56 333 ARG B N 1
ATOM 7066 C CA . ARG B 1 333 ? 3.85 -32.531 -18.828 1 95.56 333 ARG B CA 1
ATOM 7067 C C . ARG B 1 333 ? 4.676 -33.406 -17.906 1 95.56 333 ARG B C 1
ATOM 7069 O O . ARG B 1 333 ? 5.203 -34.438 -18.328 1 95.56 333 ARG B O 1
ATOM 7076 N N . VAL B 1 334 ? 4.762 -33.094 -16.703 1 97.5 334 VAL B N 1
ATOM 7077 C CA . VAL B 1 334 ? 5.734 -33.688 -15.797 1 97.5 334 VAL B CA 1
ATOM 7078 C C . VAL B 1 334 ? 5.426 -35.156 -15.609 1 97.5 334 VAL B C 1
ATOM 7080 O O . VAL B 1 334 ? 6.344 -36 -15.523 1 97.5 334 VAL B O 1
ATOM 7083 N N . LEU B 1 335 ? 4.176 -35.531 -15.516 1 96.25 335 LEU B N 1
ATOM 7084 C CA . LEU B 1 335 ? 3.818 -36.938 -15.258 1 96.25 335 LEU B CA 1
ATOM 7085 C C . LEU B 1 335 ? 4.238 -37.812 -16.422 1 96.25 335 LEU B C 1
ATOM 7087 O O . LEU B 1 335 ? 4.699 -38.938 -16.219 1 96.25 335 LEU B O 1
ATOM 7091 N N . GLY B 1 336 ? 4.055 -37.312 -17.656 1 94.94 336 GLY B N 1
ATOM 7092 C CA . GLY B 1 336 ? 4.477 -38.062 -18.828 1 94.94 336 GLY B CA 1
ATOM 7093 C C . GLY B 1 336 ? 5.984 -38.125 -18.969 1 94.94 336 GLY B C 1
ATOM 7094 O O . GLY B 1 336 ? 6.496 -38.969 -19.719 1 94.94 336 GLY B O 1
ATOM 7095 N N . ARG B 1 337 ? 6.68 -37.344 -18.203 1 94.25 337 ARG B N 1
ATOM 7096 C CA . ARG B 1 337 ? 8.133 -37.25 -18.312 1 94.25 337 ARG B CA 1
ATOM 7097 C C . ARG B 1 337 ? 8.812 -37.906 -17.109 1 94.25 337 ARG B C 1
ATOM 7099 O O . ARG B 1 337 ? 10.023 -37.75 -16.922 1 94.25 337 ARG B O 1
ATOM 7106 N N . SER B 1 338 ? 8.031 -38.562 -16.281 1 96.56 338 SER B N 1
ATOM 7107 C CA . SER B 1 338 ? 8.594 -39.094 -15.039 1 96.56 338 SER B CA 1
ATOM 7108 C C . SER B 1 338 ? 7.91 -40.375 -14.633 1 96.56 338 SER B C 1
ATOM 7110 O O . SER B 1 338 ? 7.043 -40.875 -15.344 1 96.56 338 SER B O 1
ATOM 7112 N N . GLY B 1 339 ? 8.383 -40.875 -13.516 1 95.94 339 GLY B N 1
ATOM 7113 C CA . GLY B 1 339 ? 7.809 -42.125 -12.992 1 95.94 339 GLY B CA 1
ATOM 7114 C C . GLY B 1 339 ? 6.621 -41.875 -12.078 1 95.94 339 GLY B C 1
ATOM 7115 O O . GLY B 1 339 ? 5.926 -42.812 -11.695 1 95.94 339 GLY B O 1
ATOM 7116 N N . PHE B 1 340 ? 6.336 -40.688 -11.75 1 97.75 340 PHE B N 1
ATOM 7117 C CA . PHE B 1 340 ? 5.23 -40.344 -10.867 1 97.75 340 PHE B CA 1
ATOM 7118 C C . PHE B 1 340 ? 3.895 -40.531 -11.578 1 97.75 340 PHE B C 1
ATOM 7120 O O . PHE B 1 340 ? 3.814 -40.406 -12.805 1 97.75 340 PHE B O 1
ATOM 7127 N N . ARG B 1 341 ? 2.805 -40.719 -10.789 1 96.94 341 ARG B N 1
ATOM 7128 C CA . ARG B 1 341 ? 1.502 -41 -11.375 1 96.94 341 ARG B CA 1
ATOM 7129 C C . ARG B 1 341 ? 0.52 -39.875 -11.117 1 96.94 341 ARG B C 1
ATOM 7131 O O . ARG B 1 341 ? -0.413 -39.656 -11.891 1 96.94 341 ARG B O 1
ATOM 7138 N N . ARG B 1 342 ? 0.713 -39.219 -10.023 1 97.19 342 ARG B N 1
ATOM 7139 C CA . ARG B 1 342 ? -0.161 -38.094 -9.641 1 97.19 342 ARG B CA 1
ATOM 7140 C C . ARG B 1 342 ? 0.65 -36.875 -9.273 1 97.19 342 ARG B C 1
ATOM 7142 O O . ARG B 1 342 ? 1.775 -36.969 -8.781 1 97.19 342 ARG B O 1
ATOM 7149 N N . LEU B 1 343 ? 0.045 -35.75 -9.555 1 97.94 343 LEU B N 1
ATOM 7150 C CA . LEU B 1 343 ? 0.694 -34.469 -9.273 1 97.94 343 LEU B CA 1
ATOM 7151 C C . LEU B 1 343 ? -0.221 -33.562 -8.453 1 97.94 343 LEU B C 1
ATOM 7153 O O . LEU B 1 343 ? -1.426 -33.5 -8.711 1 97.94 343 LEU B O 1
ATOM 7157 N N . HIS B 1 344 ? 0.346 -32.969 -7.434 1 98.25 344 HIS B N 1
ATOM 7158 C CA . HIS B 1 344 ? -0.326 -31.859 -6.738 1 98.25 344 HIS B CA 1
ATOM 7159 C C . HIS B 1 344 ? 0.551 -30.625 -6.691 1 98.25 344 HIS B C 1
ATOM 7161 O O . HIS B 1 344 ? 1.732 -30.703 -6.352 1 98.25 344 HIS B O 1
ATOM 7167 N N . VAL B 1 345 ? 0.061 -29.531 -7.125 1 98.62 345 VAL B N 1
ATOM 7168 C CA . VAL B 1 345 ? 0.623 -28.203 -6.934 1 98.62 345 VAL B CA 1
ATOM 7169 C C . VAL B 1 345 ? -0.356 -27.328 -6.145 1 98.62 345 VAL B C 1
ATOM 7171 O O . VAL B 1 345 ? -1.479 -27.094 -6.59 1 98.62 345 VAL B O 1
ATOM 7174 N N . PRO B 1 346 ? 0.023 -26.891 -4.969 1 98.38 346 PRO B N 1
ATOM 7175 C CA . PRO B 1 346 ? -0.929 -26.125 -4.16 1 98.38 346 PRO B CA 1
ATOM 7176 C C . PRO B 1 346 ? -1.31 -24.797 -4.793 1 98.38 346 PRO B C 1
ATOM 7178 O O . PRO B 1 346 ? -0.68 -24.359 -5.762 1 98.38 346 PRO B O 1
ATOM 7181 N N . SER B 1 347 ? -2.369 -24.156 -4.266 1 98.19 347 SER B N 1
ATOM 7182 C CA . SER B 1 347 ? -2.914 -22.938 -4.844 1 98.19 347 SER B CA 1
ATOM 7183 C C . SER B 1 347 ? -1.922 -21.781 -4.738 1 98.19 347 SER B C 1
ATOM 7185 O O . SER B 1 347 ? -1.939 -20.859 -5.559 1 98.19 347 SER B O 1
ATOM 7187 N N . ALA B 1 348 ? -1.09 -21.828 -3.707 1 98.38 348 ALA B N 1
ATOM 7188 C CA . ALA B 1 348 ? -0.09 -20.797 -3.465 1 98.38 348 ALA B CA 1
ATOM 7189 C C . ALA B 1 348 ? 1.305 -21.391 -3.328 1 98.38 348 ALA B C 1
ATOM 7191 O O . ALA B 1 348 ? 1.935 -21.281 -2.273 1 98.38 348 ALA B O 1
ATOM 7192 N N . PRO B 1 349 ? 1.815 -21.875 -4.383 1 98.25 349 PRO B N 1
ATOM 7193 C CA . PRO B 1 349 ? 3.094 -22.578 -4.277 1 98.25 349 PRO B CA 1
ATOM 7194 C C . PRO B 1 349 ? 4.27 -21.641 -4.023 1 98.25 349 PRO B C 1
ATOM 7196 O O . PRO B 1 349 ? 5.344 -22.078 -3.617 1 98.25 349 PRO B O 1
ATOM 7199 N N . ALA B 1 350 ? 4.117 -20.344 -4.293 1 97.38 350 ALA B N 1
ATOM 7200 C CA . ALA B 1 350 ? 5.195 -19.375 -4.133 1 97.38 350 ALA B CA 1
ATOM 7201 C C . ALA B 1 350 ? 5.312 -18.922 -2.68 1 97.38 350 ALA B C 1
ATOM 7203 O O . ALA B 1 350 ? 4.879 -19.625 -1.766 1 97.38 350 ALA B O 1
ATOM 7204 N N . ASP B 1 351 ? 5.934 -17.812 -2.438 1 97.5 351 ASP B N 1
ATOM 7205 C CA . ASP B 1 351 ? 6.352 -17.438 -1.093 1 97.5 351 ASP B CA 1
ATOM 7206 C C . ASP B 1 351 ? 5.145 -17.141 -0.205 1 97.5 351 ASP B C 1
ATOM 7208 O O . ASP B 1 351 ? 5.242 -17.203 1.022 1 97.5 351 ASP B O 1
ATOM 7212 N N . ASP B 1 352 ? 4.047 -16.766 -0.776 1 97.75 352 ASP B N 1
ATOM 7213 C CA . ASP B 1 352 ? 2.869 -16.484 0.043 1 97.75 352 ASP B CA 1
ATOM 7214 C C . ASP B 1 352 ? 2.445 -17.734 0.825 1 97.75 352 ASP B C 1
ATOM 7216 O O . ASP B 1 352 ? 2.031 -17.625 1.981 1 97.75 352 ASP B O 1
ATOM 7220 N N . GLY B 1 353 ? 2.627 -18.922 0.237 1 98.44 353 GLY B N 1
ATOM 7221 C CA . GLY B 1 353 ? 2.246 -20.172 0.885 1 98.44 353 GLY B CA 1
ATOM 7222 C C . GLY B 1 353 ? 3.033 -20.453 2.15 1 98.44 353 GLY B C 1
ATOM 7223 O O . GLY B 1 353 ? 2.594 -21.234 3.004 1 98.44 353 GLY B O 1
ATOM 7224 N N . ASN B 1 354 ? 4.184 -19.797 2.293 1 98.62 354 ASN B N 1
ATOM 7225 C CA . ASN B 1 354 ? 5.027 -20 3.467 1 98.62 354 ASN B CA 1
ATOM 7226 C C . ASN B 1 354 ? 4.312 -19.578 4.75 1 98.62 354 ASN B C 1
ATOM 7228 O O . ASN B 1 354 ? 4.656 -20.047 5.836 1 98.62 354 ASN B O 1
ATOM 7232 N N . ALA B 1 355 ? 3.334 -18.719 4.633 1 98.81 355 ALA B N 1
ATOM 7233 C CA . ALA B 1 355 ? 2.588 -18.281 5.812 1 98.81 355 ALA B CA 1
ATOM 7234 C C . ALA B 1 355 ? 1.884 -19.469 6.48 1 98.81 355 ALA B C 1
ATOM 7236 O O . ALA B 1 355 ? 2.035 -19.688 7.684 1 98.81 355 ALA B O 1
ATOM 7237 N N . ILE B 1 356 ? 1.16 -20.234 5.699 1 98.81 356 ILE B N 1
ATOM 7238 C CA . ILE B 1 356 ? 0.465 -21.391 6.23 1 98.81 356 ILE B CA 1
ATOM 7239 C C . ILE B 1 356 ? 1.48 -22.453 6.66 1 98.81 356 ILE B C 1
ATOM 7241 O O . ILE B 1 356 ? 1.346 -23.062 7.727 1 98.81 356 ILE B O 1
ATOM 7245 N N . GLY B 1 357 ? 2.51 -22.656 5.809 1 98.81 357 GLY B N 1
ATOM 7246 C CA . GLY B 1 357 ? 3.545 -23.625 6.141 1 98.81 357 GLY B CA 1
ATOM 7247 C C . GLY B 1 357 ? 4.188 -23.359 7.492 1 98.81 357 GLY B C 1
ATOM 7248 O O . GLY B 1 357 ? 4.32 -24.281 8.305 1 98.81 357 GLY B O 1
ATOM 7249 N N . ALA B 1 358 ? 4.574 -22.156 7.75 1 98.81 358 ALA B N 1
ATOM 7250 C CA . ALA B 1 358 ? 5.215 -21.781 9.008 1 98.81 358 ALA B CA 1
ATOM 7251 C C . ALA B 1 358 ? 4.273 -22 10.188 1 98.81 358 ALA B C 1
ATOM 7253 O O . ALA B 1 358 ? 4.684 -22.531 11.227 1 98.81 358 ALA B O 1
ATOM 7254 N N . ALA B 1 359 ? 3.014 -21.594 10.07 1 98.75 359 ALA B N 1
ATOM 7255 C CA . ALA B 1 359 ? 2.037 -21.766 11.141 1 98.75 359 ALA B CA 1
ATOM 7256 C C . ALA B 1 359 ? 1.85 -23.25 11.469 1 98.75 359 ALA B C 1
ATOM 7258 O O . ALA B 1 359 ? 1.829 -23.625 12.641 1 98.75 359 ALA B O 1
ATOM 7259 N N . TRP B 1 360 ? 1.709 -24.062 10.461 1 98.75 360 TRP B N 1
ATOM 7260 C CA . TRP B 1 360 ? 1.51 -25.5 10.664 1 98.75 360 TRP B CA 1
ATOM 7261 C C . TRP B 1 360 ? 2.742 -26.141 11.297 1 98.75 360 TRP B C 1
ATOM 7263 O O . TRP B 1 360 ? 2.625 -27.031 12.141 1 98.75 360 TRP B O 1
ATOM 7273 N N . LEU B 1 361 ? 3.941 -25.719 10.828 1 98.56 361 LEU B N 1
ATOM 7274 C CA . LEU B 1 361 ? 5.164 -26.219 11.438 1 98.56 361 LEU B CA 1
ATOM 7275 C C . LEU B 1 361 ? 5.215 -25.891 12.922 1 98.56 361 LEU B C 1
ATOM 7277 O O . LEU B 1 361 ? 5.613 -26.719 13.734 1 98.56 361 LEU B O 1
ATOM 7281 N N . ALA B 1 362 ? 4.828 -24.672 13.266 1 98.38 362 ALA B N 1
ATOM 7282 C CA . ALA B 1 362 ? 4.789 -24.266 14.672 1 98.38 362 ALA B CA 1
ATOM 7283 C C . ALA B 1 362 ? 3.824 -25.141 15.461 1 98.38 362 ALA B C 1
ATOM 7285 O O . ALA B 1 362 ? 4.133 -25.578 16.578 1 98.38 362 ALA B O 1
ATOM 7286 N N . LEU B 1 363 ? 2.666 -25.391 14.93 1 98.19 363 LEU B N 1
ATOM 7287 C CA . LEU B 1 363 ? 1.688 -26.266 15.562 1 98.19 363 LEU B CA 1
ATOM 7288 C C . LEU B 1 363 ? 2.258 -27.656 15.75 1 98.19 363 LEU B C 1
ATOM 7290 O O . LEU B 1 363 ? 2.129 -28.25 16.828 1 98.19 363 LEU B O 1
ATOM 7294 N N . ALA B 1 364 ? 2.846 -28.172 14.719 1 97.75 364 ALA B N 1
ATOM 7295 C CA . ALA B 1 364 ? 3.416 -29.516 14.781 1 97.75 364 ALA B CA 1
ATOM 7296 C C . ALA B 1 364 ? 4.508 -29.594 15.844 1 97.75 364 ALA B C 1
ATOM 7298 O O . ALA B 1 364 ? 4.688 -30.641 16.484 1 97.75 364 ALA B O 1
ATOM 7299 N N . GLU B 1 365 ? 5.273 -28.547 15.945 1 96.88 365 GLU B N 1
ATOM 7300 C CA . GLU B 1 365 ? 6.305 -28.5 16.969 1 96.88 365 GLU B CA 1
ATOM 7301 C C . GLU B 1 365 ? 5.688 -28.547 18.375 1 96.88 365 GLU B C 1
ATOM 7303 O O . GLU B 1 365 ? 6.215 -29.219 19.266 1 96.88 365 GLU B O 1
ATOM 7308 N N . ASP B 1 366 ? 4.621 -27.875 18.609 1 96.5 366 ASP B N 1
ATOM 7309 C CA . ASP B 1 366 ? 3.934 -27.844 19.891 1 96.5 366 ASP B CA 1
ATOM 7310 C C . ASP B 1 366 ? 3.199 -29.156 20.156 1 96.5 366 ASP B C 1
ATOM 7312 O O . ASP B 1 366 ? 3.033 -29.547 21.312 1 96.5 366 ASP B O 1
ATOM 7316 N N . ASP B 1 367 ? 2.721 -29.766 19.125 1 96 367 ASP B N 1
ATOM 7317 C CA . ASP B 1 367 ? 1.992 -31.031 19.203 1 96 367 ASP B CA 1
ATOM 7318 C C . ASP B 1 367 ? 2.602 -32.062 18.266 1 96 367 ASP B C 1
ATOM 7320 O O . ASP B 1 367 ? 2.109 -32.281 17.156 1 96 367 ASP B O 1
ATOM 7324 N N . PRO B 1 368 ? 3.49 -32.812 18.75 1 93.12 368 PRO B N 1
ATOM 7325 C CA . PRO B 1 368 ? 4.195 -33.781 17.922 1 93.12 368 PRO B CA 1
ATOM 7326 C C . PRO B 1 368 ? 3.266 -34.844 17.344 1 93.12 368 PRO B C 1
ATOM 7328 O O . PRO B 1 368 ? 3.635 -35.531 16.406 1 93.12 368 PRO B O 1
ATOM 7331 N N . ASP B 1 369 ? 2.09 -34.938 17.922 1 94.56 369 ASP B N 1
ATOM 7332 C CA . ASP B 1 369 ? 1.147 -35.938 17.438 1 94.56 369 ASP B CA 1
ATOM 7333 C C . ASP B 1 369 ? 0.297 -35.406 16.297 1 94.56 369 ASP B C 1
ATOM 7335 O O . ASP B 1 369 ? -0.389 -36.156 15.609 1 94.56 369 ASP B O 1
ATOM 7339 N N . TRP B 1 370 ? 0.383 -34.125 16.094 1 95.69 370 TRP B N 1
ATOM 7340 C CA . TRP B 1 370 ? -0.34 -33.531 14.969 1 95.69 370 TRP B CA 1
ATOM 7341 C C . TRP B 1 370 ? 0.317 -33.938 13.641 1 95.69 370 TRP B C 1
ATOM 7343 O O . TRP B 1 370 ? 1.514 -33.688 13.445 1 95.69 370 TRP B O 1
ATOM 7353 N N . LYS B 1 371 ? -0.409 -34.5 12.734 1 92.56 371 LYS B N 1
ATOM 7354 C CA . LYS B 1 371 ? 0.157 -35.031 11.516 1 92.56 371 LYS B CA 1
ATOM 7355 C C . LYS B 1 371 ? -0.41 -34.344 10.273 1 92.56 371 LYS B C 1
ATOM 7357 O O . LYS B 1 371 ? -0.592 -35 9.234 1 92.56 371 LYS B O 1
ATOM 7362 N N . GLY B 1 372 ? -0.813 -33.125 10.406 1 93.69 372 GLY B N 1
ATOM 7363 C CA . GLY B 1 372 ? -1.42 -32.375 9.312 1 93.69 372 GLY B CA 1
ATOM 7364 C C . GLY B 1 372 ? -2.928 -32.281 9.43 1 93.69 372 GLY B C 1
ATOM 7365 O O . GLY B 1 372 ? -3.529 -32.844 10.344 1 93.69 372 GLY B O 1
ATOM 7366 N N . PRO B 1 373 ? -3.494 -31.5 8.578 1 93.5 373 PRO B N 1
ATOM 7367 C CA . PRO B 1 373 ? -4.949 -31.344 8.617 1 93.5 373 PRO B CA 1
ATOM 7368 C C . PRO B 1 373 ? -5.695 -32.656 8.352 1 93.5 373 PRO B C 1
ATOM 7370 O O . PRO B 1 373 ? -5.125 -33.562 7.777 1 93.5 373 PRO B O 1
ATOM 7373 N N . LYS B 1 374 ? -6.953 -32.625 8.711 1 90.69 374 LYS B N 1
ATOM 7374 C CA . LYS B 1 374 ? -7.789 -33.781 8.531 1 90.69 374 LYS B CA 1
ATOM 7375 C C . LYS B 1 374 ? -7.941 -34.156 7.059 1 90.69 374 LYS B C 1
ATOM 7377 O O . LYS B 1 374 ? -8.031 -33.25 6.207 1 90.69 374 LYS B O 1
ATOM 7382 N N . ARG B 1 375 ? -8.109 -35.375 6.805 1 89.25 375 ARG B N 1
ATOM 7383 C CA . ARG B 1 375 ? -8.195 -35.906 5.441 1 89.25 375 ARG B CA 1
ATOM 7384 C C . ARG B 1 375 ? -9.375 -35.281 4.695 1 89.25 375 ARG B C 1
ATOM 7386 O O . ARG B 1 375 ? -9.273 -35 3.502 1 89.25 375 ARG B O 1
ATOM 7393 N N . GLY B 1 376 ? -10.445 -35.062 5.312 1 89.62 376 GLY B N 1
ATOM 7394 C CA . GLY B 1 376 ? -11.648 -34.562 4.688 1 89.62 376 GLY B CA 1
ATOM 7395 C C . GLY B 1 376 ? -11.531 -33.094 4.27 1 89.62 376 GLY B C 1
ATOM 7396 O O . GLY B 1 376 ? -12.328 -32.625 3.469 1 89.62 376 GLY B O 1
ATOM 7397 N N . THR B 1 377 ? -10.445 -32.531 4.688 1 91.44 377 THR B N 1
ATOM 7398 C CA . THR B 1 377 ? -10.266 -31.125 4.379 1 91.44 377 THR B CA 1
ATOM 7399 C C . THR B 1 377 ? -9.195 -30.922 3.312 1 91.44 377 THR B C 1
ATOM 7401 O O . THR B 1 377 ? -8.82 -29.797 3.002 1 91.44 377 THR B O 1
ATOM 7404 N N . ARG B 1 378 ? -8.758 -32.031 2.758 1 93.5 378 ARG B N 1
ATOM 7405 C CA . ARG B 1 378 ? -7.695 -31.984 1.76 1 93.5 378 ARG B CA 1
ATOM 7406 C C . ARG B 1 378 ? -8.219 -32.406 0.388 1 93.5 378 ARG B C 1
ATOM 7408 O O . ARG B 1 378 ? -9.094 -33.25 0.286 1 93.5 378 ARG B O 1
ATOM 7415 N N . PRO B 1 379 ? -7.715 -31.891 -0.678 1 95.88 379 PRO B N 1
ATOM 7416 C CA . PRO B 1 379 ? -6.758 -30.781 -0.714 1 95.88 379 PRO B CA 1
ATOM 7417 C C . PRO B 1 379 ? -7.332 -29.484 -0.15 1 95.88 379 PRO B C 1
ATOM 7419 O O . PRO B 1 379 ? -8.547 -29.281 -0.182 1 95.88 379 PRO B O 1
ATOM 7422 N N . LEU B 1 380 ? -6.48 -28.672 0.364 1 97.62 380 LEU B N 1
ATOM 7423 C CA . LEU B 1 380 ? -6.891 -27.438 1.038 1 97.62 380 LEU B CA 1
ATOM 7424 C C . LEU B 1 380 ? -7.621 -26.516 0.075 1 97.62 380 LEU B C 1
ATOM 7426 O O . LEU B 1 380 ? -7.203 -26.344 -1.072 1 97.62 380 LEU B O 1
ATOM 7430 N N . THR B 1 381 ? -8.719 -25.906 0.507 1 98.06 381 THR B N 1
ATOM 7431 C CA . THR B 1 381 ? -9.453 -24.922 -0.291 1 98.06 381 THR B CA 1
ATOM 7432 C C . THR B 1 381 ? -8.602 -23.688 -0.525 1 98.06 381 THR B C 1
ATOM 7434 O O . THR B 1 381 ? -7.844 -23.266 0.356 1 98.06 381 THR B O 1
ATOM 7437 N N . PRO B 1 382 ? -8.68 -23.125 -1.743 1 98.31 382 PRO B N 1
ATOM 7438 C CA . PRO B 1 382 ? -7.977 -21.859 -1.972 1 98.31 382 PRO B CA 1
ATOM 7439 C C . PRO B 1 382 ? -8.742 -20.656 -1.441 1 98.31 382 PRO B C 1
ATOM 7441 O O . PRO B 1 382 ? -8.219 -19.531 -1.446 1 98.31 382 PRO B O 1
ATOM 7444 N N . TYR B 1 383 ? -9.992 -20.781 -1.03 1 98.56 383 TYR B N 1
ATOM 7445 C CA . TYR B 1 383 ? -10.852 -19.672 -0.615 1 98.56 383 TYR B CA 1
ATOM 7446 C C . TYR B 1 383 ? -10.703 -19.406 0.876 1 98.56 383 TYR B C 1
ATOM 7448 O O . TYR B 1 383 ? -11.562 -19.766 1.672 1 98.56 383 TYR B O 1
ATOM 7456 N N . LEU B 1 384 ? -9.656 -18.656 1.201 1 98.62 384 LEU B N 1
ATOM 7457 C CA . LEU B 1 384 ? -9.242 -18.516 2.594 1 98.62 384 LEU B CA 1
ATOM 7458 C C . LEU B 1 384 ? -9.141 -17.047 2.98 1 98.62 384 LEU B C 1
ATOM 7460 O O . LEU B 1 384 ? -8.922 -16.719 4.148 1 98.62 384 LEU B O 1
ATOM 7464 N N . GLY B 1 385 ? -9.297 -16.156 1.985 1 98.44 385 GLY B N 1
ATOM 7465 C CA . GLY B 1 385 ? -9.023 -14.75 2.209 1 98.44 385 GLY B CA 1
ATOM 7466 C C . GLY B 1 385 ? -10.258 -13.953 2.594 1 98.44 385 GLY B C 1
ATOM 7467 O O . GLY B 1 385 ? -11.203 -14.5 3.17 1 98.44 385 GLY B O 1
ATOM 7468 N N . SER B 1 386 ? -10.305 -12.703 2.354 1 97.81 386 SER B N 1
ATOM 7469 C CA . SER B 1 386 ? -11.336 -11.742 2.748 1 97.81 386 SER B CA 1
ATOM 7470 C C . SER B 1 386 ? -12.609 -11.93 1.928 1 97.81 386 SER B C 1
ATOM 7472 O O . SER B 1 386 ? -12.555 -12.383 0.782 1 97.81 386 SER B O 1
ATOM 7474 N N . THR B 1 387 ? -13.719 -11.609 2.516 1 97.5 387 THR B N 1
ATOM 7475 C CA . THR B 1 387 ? -14.977 -11.422 1.801 1 97.5 387 THR B CA 1
ATOM 7476 C C . THR B 1 387 ? -15.133 -9.969 1.372 1 97.5 387 THR B C 1
ATOM 7478 O O . THR B 1 387 ? -14.336 -9.109 1.755 1 97.5 387 THR B O 1
ATOM 7481 N N . VAL B 1 388 ? -16.109 -9.75 0.47 1 96.12 388 VAL B N 1
ATOM 7482 C CA . VAL B 1 388 ? -16.375 -8.406 -0.032 1 96.12 388 VAL B CA 1
ATOM 7483 C C . VAL B 1 388 ? -17.703 -7.887 0.526 1 96.12 388 VAL B C 1
ATOM 7485 O O . VAL B 1 388 ? -18.703 -8.609 0.527 1 96.12 388 VAL B O 1
ATOM 7488 N N . SER B 1 389 ? -17.688 -6.641 1.057 1 95.5 389 SER B N 1
ATOM 7489 C CA . SER B 1 389 ? -18.906 -6.004 1.509 1 95.5 389 SER B CA 1
ATOM 7490 C C . SER B 1 389 ? -19.766 -5.562 0.33 1 95.5 389 SER B C 1
ATOM 7492 O O . SER B 1 389 ? -19.25 -5.07 -0.674 1 95.5 389 SER B O 1
ATOM 7494 N N . THR B 1 390 ? -21.062 -5.668 0.481 1 96.19 390 THR B N 1
ATOM 7495 C CA . THR B 1 390 ? -21.969 -5.215 -0.571 1 96.19 390 THR B CA 1
ATOM 7496 C C . THR B 1 390 ? -22.484 -3.805 -0.277 1 96.19 390 THR B C 1
ATOM 7498 O O . THR B 1 390 ? -23.25 -3.242 -1.056 1 96.19 390 THR B O 1
ATOM 7501 N N . GLU B 1 391 ? -22 -3.213 0.773 1 93 391 GLU B N 1
ATOM 7502 C CA . GLU B 1 391 ? -22.469 -1.915 1.249 1 93 391 GLU B CA 1
ATOM 7503 C C . GLU B 1 391 ? -22.344 -0.85 0.163 1 93 391 GLU B C 1
ATOM 7505 O O . GLU B 1 391 ? -23.266 -0.046 -0.036 1 93 391 GLU B O 1
ATOM 7510 N N . PRO B 1 392 ? -21.25 -0.841 -0.52 1 91.19 392 PRO B N 1
ATOM 7511 C CA . PRO B 1 392 ? -21.156 0.179 -1.566 1 91.19 392 PRO B CA 1
ATOM 7512 C C . PRO B 1 392 ? -22.25 0.053 -2.621 1 91.19 392 PRO B C 1
ATOM 7514 O O . PRO B 1 392 ? -22.75 1.063 -3.119 1 91.19 392 PRO B O 1
ATOM 7517 N N . LEU B 1 393 ? -22.609 -1.149 -3.01 1 94.44 393 LEU B N 1
ATOM 7518 C CA . LEU B 1 393 ? -23.672 -1.344 -3.994 1 94.44 393 LEU B CA 1
ATOM 7519 C C . LEU B 1 393 ? -25.031 -0.949 -3.42 1 94.44 393 LEU B C 1
ATOM 7521 O O . LEU B 1 393 ? -25.875 -0.431 -4.141 1 94.44 393 LEU B O 1
ATOM 7525 N N . GLU B 1 394 ? -25.188 -1.202 -2.152 1 92.75 394 GLU B N 1
ATOM 7526 C CA . GLU B 1 394 ? -26.422 -0.795 -1.473 1 92.75 394 GLU B CA 1
ATOM 7527 C C . GLU B 1 394 ? -26.578 0.722 -1.501 1 92.75 394 GLU B C 1
ATOM 7529 O O . GLU B 1 394 ? -27.672 1.226 -1.802 1 92.75 394 GLU B O 1
ATOM 7534 N N . ARG B 1 395 ? -25.531 1.387 -1.25 1 85.69 395 ARG B N 1
ATOM 7535 C CA . ARG B 1 395 ? -25.562 2.846 -1.279 1 85.69 395 ARG B CA 1
ATOM 7536 C C . ARG B 1 395 ? -25.781 3.361 -2.699 1 85.69 395 ARG B C 1
ATOM 7538 O O . ARG B 1 395 ? -26.578 4.266 -2.924 1 85.69 395 ARG B O 1
ATOM 7545 N N . MET B 1 396 ? -25.078 2.812 -3.582 1 87.31 396 MET B N 1
ATOM 7546 C CA . MET B 1 396 ? -25.109 3.221 -4.984 1 87.31 396 MET B CA 1
ATOM 7547 C C . MET B 1 396 ? -26.5 3.029 -5.57 1 87.31 396 MET B C 1
ATOM 7549 O O . MET B 1 396 ? -26.922 3.795 -6.438 1 87.31 396 MET B O 1
ATOM 7553 N N . ALA B 1 397 ? -27.219 2.039 -5.078 1 88.94 397 ALA B N 1
ATOM 7554 C CA . ALA B 1 397 ? -28.531 1.703 -5.625 1 88.94 397 ALA B CA 1
ATOM 7555 C C . ALA B 1 397 ? -29.516 2.857 -5.445 1 88.94 397 ALA B C 1
ATOM 7557 O O . ALA B 1 397 ? -30.531 2.936 -6.145 1 88.94 397 ALA B O 1
ATOM 7558 N N . GLU B 1 398 ? -29.156 3.744 -4.609 1 84 398 GLU B N 1
ATOM 7559 C CA . GLU B 1 398 ? -30.016 4.902 -4.359 1 84 398 GLU B CA 1
ATOM 7560 C C . GLU B 1 398 ? -30.047 5.84 -5.562 1 84 398 GLU B C 1
ATOM 7562 O O . GLU B 1 398 ? -31.031 6.52 -5.805 1 84 398 GLU B O 1
ATOM 7567 N N . TRP B 1 399 ? -28.969 5.867 -6.328 1 80.25 399 TRP B N 1
ATOM 7568 C CA . TRP B 1 399 ? -28.938 6.816 -7.434 1 80.25 399 TRP B CA 1
ATOM 7569 C C . TRP B 1 399 ? -28.578 6.117 -8.742 1 80.25 399 TRP B C 1
ATOM 7571 O O . TRP B 1 399 ? -28.484 6.758 -9.789 1 80.25 399 TRP B O 1
ATOM 7581 N N . GLU B 1 400 ? -28.281 4.84 -8.719 1 84.94 400 GLU B N 1
ATOM 7582 C CA . GLU B 1 400 ? -27.922 4.059 -9.898 1 84.94 400 GLU B CA 1
ATOM 7583 C C . GLU B 1 400 ? -28.906 2.904 -10.109 1 84.94 400 GLU B C 1
ATOM 7585 O O . GLU B 1 400 ? -28.688 1.805 -9.594 1 84.94 400 GLU B O 1
ATOM 7590 N N . PRO B 1 401 ? -29.875 3.117 -10.992 1 86.62 401 PRO B N 1
ATOM 7591 C CA . PRO B 1 401 ? -30.875 2.076 -11.195 1 86.62 401 PRO B CA 1
ATOM 7592 C C . PRO B 1 401 ? -30.297 0.813 -11.828 1 86.62 401 PRO B C 1
ATOM 7594 O O . PRO B 1 401 ? -30.922 -0.251 -11.773 1 86.62 401 PRO B O 1
ATOM 7597 N N . ARG B 1 402 ? -29.219 0.816 -12.438 1 92.19 402 ARG B N 1
ATOM 7598 C CA . ARG B 1 402 ? -28.562 -0.334 -13.062 1 92.19 402 ARG B CA 1
ATOM 7599 C C . ARG B 1 402 ? -28.047 -1.307 -12 1 92.19 402 ARG B C 1
ATOM 7601 O O . ARG B 1 402 ? -27.719 -2.455 -12.312 1 92.19 402 ARG B O 1
ATOM 7608 N N . ALA B 1 403 ? -27.859 -0.833 -10.703 1 94 403 ALA B N 1
ATOM 7609 C CA . ALA B 1 403 ? -27.453 -1.68 -9.586 1 94 403 ALA B CA 1
ATOM 7610 C C . ALA B 1 403 ? -28.656 -2.363 -8.953 1 94 403 ALA B C 1
ATOM 7612 O O . ALA B 1 403 ? -29.531 -1.7 -8.367 1 94 403 ALA B O 1
ATOM 7613 N N . ARG B 1 404 ? -28.766 -3.689 -9.094 1 96.25 404 ARG B N 1
ATOM 7614 C CA . ARG B 1 404 ? -29.938 -4.43 -8.633 1 96.25 404 ARG B CA 1
ATOM 7615 C C . ARG B 1 404 ? -29.531 -5.586 -7.723 1 96.25 404 ARG B C 1
ATOM 7617 O O . ARG B 1 404 ? -28.516 -6.246 -7.965 1 96.25 404 ARG B O 1
ATOM 7624 N N . ARG B 1 405 ? -30.344 -5.762 -6.711 1 97.12 405 ARG B N 1
ATOM 7625 C CA . ARG B 1 405 ? -30.203 -6.949 -5.875 1 97.12 405 ARG B CA 1
ATOM 7626 C C . ARG B 1 405 ? -31.141 -8.055 -6.332 1 97.12 405 ARG B C 1
ATOM 7628 O O . ARG B 1 405 ? -32.344 -7.961 -6.133 1 97.12 405 ARG B O 1
ATOM 7635 N N . LEU B 1 406 ? -30.625 -9.125 -6.875 1 97.44 406 LEU B N 1
ATOM 7636 C CA . LEU B 1 406 ? -31.484 -10.141 -7.484 1 97.44 406 LEU B CA 1
ATOM 7637 C C . LEU B 1 406 ? -31.406 -11.453 -6.699 1 97.44 406 LEU B C 1
ATOM 7639 O O . LEU B 1 406 ? -32 -12.453 -7.098 1 97.44 406 LEU B O 1
ATOM 7643 N N . GLY B 1 407 ? -30.594 -11.453 -5.562 1 97.31 407 GLY B N 1
ATOM 7644 C CA . GLY B 1 407 ? -30.312 -12.719 -4.91 1 97.31 407 GLY B CA 1
ATOM 7645 C C . GLY B 1 407 ? -29.297 -13.562 -5.664 1 97.31 407 GLY B C 1
ATOM 7646 O O . GLY B 1 407 ? -29.016 -13.305 -6.836 1 97.31 407 GLY B O 1
ATOM 7647 N N . HIS B 1 408 ? -28.844 -14.648 -5.035 1 97.62 408 HIS B N 1
ATOM 7648 C CA . HIS B 1 408 ? -27.781 -15.453 -5.621 1 97.62 408 HIS B CA 1
ATOM 7649 C C . HIS B 1 408 ? -28.266 -16.188 -6.871 1 97.62 408 HIS B C 1
ATOM 7651 O O . HIS B 1 408 ? -27.562 -16.25 -7.875 1 97.62 408 HIS B O 1
ATOM 7657 N N . GLU B 1 409 ? -29.391 -16.703 -6.82 1 98 409 GLU B N 1
ATOM 7658 C CA . GLU B 1 409 ? -29.938 -17.406 -7.984 1 98 409 GLU B CA 1
ATOM 7659 C C . GLU B 1 409 ? -30.172 -16.438 -9.141 1 98 409 GLU B C 1
ATOM 7661 O O . GLU B 1 409 ? -29.906 -16.766 -10.297 1 98 409 GLU B O 1
ATOM 7666 N N . GLY B 1 410 ? -30.703 -15.289 -8.766 1 98.19 410 GLY B N 1
ATOM 7667 C CA . GLY B 1 410 ? -31 -14.289 -9.773 1 98.19 410 GLY B CA 1
ATOM 7668 C C . GLY B 1 410 ? -29.766 -13.766 -10.484 1 98.19 410 GLY B C 1
ATOM 7669 O O . GLY B 1 410 ? -29.766 -13.641 -11.711 1 98.19 410 GLY B O 1
ATOM 7670 N N . VAL B 1 411 ? -28.734 -13.461 -9.734 1 98.5 411 VAL B N 1
ATOM 7671 C CA . VAL B 1 411 ? -27.531 -12.914 -10.359 1 98.5 411 VAL B CA 1
ATOM 7672 C C . VAL B 1 411 ? -26.844 -14 -11.188 1 98.5 411 VAL B C 1
ATOM 7674 O O . VAL B 1 411 ? -26.203 -13.703 -12.203 1 98.5 411 VAL B O 1
ATOM 7677 N N . THR B 1 412 ? -26.969 -15.266 -10.75 1 98.75 412 THR B N 1
ATOM 7678 C CA . THR B 1 412 ? -26.406 -16.375 -11.508 1 98.75 412 THR B CA 1
ATOM 7679 C C . THR B 1 412 ? -27.078 -16.5 -12.875 1 98.75 412 THR B C 1
ATOM 7681 O O . THR B 1 412 ? -26.391 -16.594 -13.898 1 98.75 412 THR B O 1
ATOM 7684 N N . ARG B 1 413 ? -28.328 -16.438 -12.898 1 98.38 413 ARG B N 1
ATOM 7685 C CA . ARG B 1 413 ? -29.094 -16.547 -14.141 1 98.38 413 ARG B CA 1
ATOM 7686 C C . ARG B 1 413 ? -28.797 -15.367 -15.07 1 98.38 413 ARG B C 1
ATOM 7688 O O . ARG B 1 413 ? -28.562 -15.562 -16.266 1 98.38 413 ARG B O 1
ATOM 7695 N N . GLU B 1 414 ? -28.797 -14.203 -14.5 1 97.88 414 GLU B N 1
ATOM 7696 C CA . GLU B 1 414 ? -28.547 -13.008 -15.305 1 97.88 414 GLU B CA 1
ATOM 7697 C C . GLU B 1 414 ? -27.125 -13 -15.859 1 97.88 414 GLU B C 1
ATOM 7699 O O . GLU B 1 414 ? -26.906 -12.625 -17.016 1 97.88 414 GLU B O 1
ATOM 7704 N N . ALA B 1 415 ? -26.172 -13.352 -15.047 1 98.62 415 ALA B N 1
ATOM 7705 C CA . ALA B 1 415 ? -24.781 -13.398 -15.492 1 98.62 415 ALA B CA 1
ATOM 7706 C C . ALA B 1 415 ? -24.594 -14.414 -16.609 1 98.62 415 ALA B C 1
ATOM 7708 O O . ALA B 1 415 ? -23.906 -14.148 -17.594 1 98.62 415 ALA B O 1
ATOM 7709 N N . ALA B 1 416 ? -25.219 -15.578 -16.438 1 98.81 416 ALA B N 1
ATOM 7710 C CA . ALA B 1 416 ? -25.125 -16.609 -17.469 1 98.81 416 ALA B CA 1
ATOM 7711 C C . ALA B 1 416 ? -25.688 -16.125 -18.797 1 98.81 416 ALA B C 1
ATOM 7713 O O . ALA B 1 416 ? -25.109 -16.391 -19.859 1 98.81 416 ALA B O 1
ATOM 7714 N N . LYS B 1 417 ? -26.781 -15.414 -18.734 1 98.31 417 LYS B N 1
ATOM 7715 C CA . LYS B 1 417 ? -27.406 -14.867 -19.953 1 98.31 417 LYS B CA 1
ATOM 7716 C C . LYS B 1 417 ? -26.484 -13.852 -20.625 1 98.31 417 LYS B C 1
ATOM 7718 O O . LYS B 1 417 ? -26.281 -13.898 -21.828 1 98.31 417 LYS B O 1
ATOM 7723 N N . ILE B 1 418 ? -25.906 -12.945 -19.828 1 97.69 418 ILE B N 1
ATOM 7724 C CA . ILE B 1 418 ? -25.016 -11.922 -20.359 1 97.69 418 ILE B CA 1
ATOM 7725 C C . ILE B 1 418 ? -23.797 -12.578 -21.016 1 97.69 418 ILE B C 1
ATOM 7727 O O . ILE B 1 418 ? -23.391 -12.188 -22.109 1 97.69 418 ILE B O 1
ATOM 7731 N N . LEU B 1 419 ? -23.266 -13.602 -20.375 1 98.25 419 LEU B N 1
ATOM 7732 C CA . LEU B 1 419 ? -22.125 -14.32 -20.906 1 98.25 419 LEU B CA 1
ATOM 7733 C C . LEU B 1 419 ? -22.484 -15.016 -22.219 1 98.25 419 LEU B C 1
ATOM 7735 O O . LEU B 1 419 ? -21.734 -14.93 -23.203 1 98.25 419 LEU B O 1
ATOM 7739 N N . ALA B 1 420 ? -23.625 -15.648 -22.219 1 98 420 ALA B N 1
ATOM 7740 C CA . ALA B 1 420 ? -24.062 -16.391 -23.406 1 98 420 ALA B CA 1
ATOM 7741 C C . ALA B 1 420 ? -24.281 -15.469 -24.594 1 98 420 ALA B C 1
ATOM 7743 O O . ALA B 1 420 ? -24.141 -15.875 -25.75 1 98 420 ALA B O 1
ATOM 7744 N N . GLU B 1 421 ? -24.578 -14.242 -24.297 1 96.38 421 GLU B N 1
ATOM 7745 C CA . GLU B 1 421 ? -24.828 -13.25 -25.328 1 96.38 421 GLU B CA 1
ATOM 7746 C C . GLU B 1 421 ? -23.531 -12.539 -25.734 1 96.38 421 GLU B C 1
ATOM 7748 O O . GLU B 1 421 ? -23.562 -11.594 -26.516 1 96.38 421 GLU B O 1
ATOM 7753 N N . GLY B 1 422 ? -22.422 -12.992 -25.156 1 95.06 422 GLY B N 1
ATOM 7754 C CA . GLY B 1 422 ? -21.125 -12.484 -25.562 1 95.06 422 GLY B CA 1
ATOM 7755 C C . GLY B 1 422 ? -20.609 -11.375 -24.672 1 95.06 422 GLY B C 1
ATOM 7756 O O . GLY B 1 422 ? -19.578 -10.766 -24.969 1 95.06 422 GLY B O 1
ATOM 7757 N N . GLY B 1 423 ? -21.297 -11.102 -23.609 1 95.44 423 GLY B N 1
ATOM 7758 C CA . GLY B 1 423 ? -20.891 -10.055 -22.688 1 95.44 423 GLY B CA 1
ATOM 7759 C C . GLY B 1 423 ? -19.766 -10.477 -21.766 1 95.44 423 GLY B C 1
ATOM 7760 O O . GLY B 1 423 ? -19.516 -11.672 -21.594 1 95.44 423 GLY B O 1
ATOM 7761 N N . LEU B 1 424 ? -19.062 -9.5 -21.234 1 96.19 424 LEU B N 1
ATOM 7762 C CA . LEU B 1 424 ? -18 -9.695 -20.25 1 96.19 424 LEU B CA 1
ATOM 7763 C C . LEU B 1 424 ? -18.516 -9.43 -18.828 1 96.19 424 LEU B C 1
ATOM 7765 O O . LEU B 1 424 ? -19.156 -8.406 -18.578 1 96.19 424 LEU B O 1
ATOM 7769 N N . VAL B 1 425 ? -18.25 -10.359 -17.891 1 98.06 425 VAL B N 1
ATOM 7770 C CA . VAL B 1 425 ? -18.797 -10.242 -16.547 1 98.06 425 VAL B CA 1
ATOM 7771 C C . VAL B 1 425 ? -17.688 -10.32 -15.508 1 98.06 425 VAL B C 1
ATOM 7773 O O . VAL B 1 425 ? -16.859 -11.242 -15.531 1 98.06 425 VAL B O 1
ATOM 7776 N N . GLY B 1 426 ? -17.594 -9.273 -14.695 1 98.38 426 GLY B N 1
ATOM 7777 C CA . GLY B 1 426 ? -16.812 -9.406 -13.469 1 98.38 426 GLY B CA 1
ATOM 7778 C C . GLY B 1 426 ? -17.562 -10.133 -12.367 1 98.38 426 GLY B C 1
ATOM 7779 O O . GLY B 1 426 ? -18.672 -9.75 -12 1 98.38 426 GLY B O 1
ATOM 7780 N N . TRP B 1 427 ? -17.016 -11.188 -11.82 1 98.81 427 TRP B N 1
ATOM 7781 C CA . TRP B 1 427 ? -17.656 -12.117 -10.891 1 98.81 427 TRP B CA 1
ATOM 7782 C C . TRP B 1 427 ? -16.938 -12.148 -9.555 1 98.81 427 TRP B C 1
ATOM 7784 O O . TRP B 1 427 ? -15.773 -12.562 -9.484 1 98.81 427 TRP B O 1
ATOM 7794 N N . VAL B 1 428 ? -17.609 -11.688 -8.469 1 98.69 428 VAL B N 1
ATOM 7795 C CA . VAL B 1 428 ? -17.047 -11.648 -7.121 1 98.69 428 VAL B CA 1
ATOM 7796 C C . VAL B 1 428 ? -17.938 -12.422 -6.16 1 98.69 428 VAL B C 1
ATOM 7798 O O . VAL B 1 428 ? -19.078 -12.023 -5.914 1 98.69 428 VAL B O 1
ATOM 7801 N N . GLN B 1 429 ? -17.438 -13.508 -5.633 1 98.5 429 GLN B N 1
ATOM 7802 C CA . GLN B 1 429 ? -18.219 -14.344 -4.727 1 98.5 429 GLN B CA 1
ATOM 7803 C C . GLN B 1 429 ? -17.375 -14.797 -3.537 1 98.5 429 GLN B C 1
ATOM 7805 O O . GLN B 1 429 ? -16.203 -15.141 -3.697 1 98.5 429 GLN B O 1
ATOM 7810 N N . GLY B 1 430 ? -17.922 -14.781 -2.365 1 98.12 430 GLY B N 1
ATOM 7811 C CA . GLY B 1 430 ? -17.359 -15.414 -1.188 1 98.12 430 GLY B CA 1
ATOM 7812 C C . GLY B 1 430 ? -15.961 -14.914 -0.86 1 98.12 430 GLY B C 1
ATOM 7813 O O . GLY B 1 430 ? -15.656 -13.734 -1.056 1 98.12 430 GLY B O 1
ATOM 7814 N N . ARG B 1 431 ? -15.133 -15.82 -0.204 1 98.25 431 ARG B N 1
ATOM 7815 C CA . ARG B 1 431 ? -13.781 -15.492 0.251 1 98.25 431 ARG B CA 1
ATOM 7816 C C . ARG B 1 431 ? -12.805 -15.461 -0.917 1 98.25 431 ARG B C 1
ATOM 7818 O O . ARG B 1 431 ? -12.938 -16.234 -1.869 1 98.25 431 ARG B O 1
ATOM 7825 N N . ALA B 1 432 ? -11.844 -14.602 -0.822 1 98.5 432 ALA B N 1
ATOM 7826 C CA . ALA B 1 432 ? -10.82 -14.461 -1.856 1 98.5 432 ALA B CA 1
ATOM 7827 C C . ALA B 1 432 ? -9.922 -15.695 -1.908 1 98.5 432 ALA B C 1
ATOM 7829 O O . ALA B 1 432 ? -9.703 -16.359 -0.889 1 98.5 432 ALA B O 1
ATOM 7830 N N . GLU B 1 433 ? -9.453 -15.984 -3.076 1 98.5 433 GLU B N 1
ATOM 7831 C CA . GLU B 1 433 ? -8.5 -17.078 -3.26 1 98.5 433 GLU B CA 1
ATOM 7832 C C . GLU B 1 433 ? -7.16 -16.75 -2.598 1 98.5 433 GLU B C 1
ATOM 7834 O O . GLU B 1 433 ? -6.703 -15.609 -2.635 1 98.5 433 GLU B O 1
ATOM 7839 N N . PHE B 1 434 ? -6.535 -17.688 -1.959 1 98.5 434 PHE B N 1
ATOM 7840 C CA . PHE B 1 434 ? -5.148 -17.609 -1.508 1 98.5 434 PHE B CA 1
ATOM 7841 C C . PHE B 1 434 ? -4.203 -18.156 -2.572 1 98.5 434 PHE B C 1
ATOM 7843 O O . PHE B 1 434 ? -4.254 -19.328 -2.914 1 98.5 434 PHE B O 1
ATOM 7850 N N . GLY B 1 435 ? -3.373 -17.281 -3.105 1 97.12 435 GLY B N 1
ATOM 7851 C CA . GLY B 1 435 ? -2.549 -17.562 -4.266 1 97.12 435 GLY B CA 1
ATOM 7852 C C . GLY B 1 435 ? -2.762 -16.594 -5.406 1 97.12 435 GLY B C 1
ATOM 7853 O O . GLY B 1 435 ? -3.605 -15.695 -5.312 1 97.12 435 GLY B O 1
ATOM 7854 N N . PRO B 1 436 ? -2.049 -16.797 -6.477 1 94.94 436 PRO B N 1
ATOM 7855 C CA . PRO B 1 436 ? -2.037 -15.781 -7.531 1 94.94 436 PRO B CA 1
ATOM 7856 C C . PRO B 1 436 ? -3.164 -15.969 -8.547 1 94.94 436 PRO B C 1
ATOM 7858 O O . PRO B 1 436 ? -3.395 -15.102 -9.391 1 94.94 436 PRO B O 1
ATOM 7861 N N . ARG B 1 437 ? -3.945 -17.047 -8.469 1 96.69 437 ARG B N 1
ATOM 7862 C CA . ARG B 1 437 ? -4.918 -17.344 -9.516 1 96.69 437 ARG B CA 1
ATOM 7863 C C . ARG B 1 437 ? -6.328 -16.969 -9.078 1 96.69 437 ARG B C 1
ATOM 7865 O O . ARG B 1 437 ? -6.672 -17.094 -7.898 1 96.69 437 ARG B O 1
ATOM 7872 N N . SER B 1 438 ? -7.043 -16.469 -10.055 1 97.5 438 SER B N 1
ATOM 7873 C CA . SER B 1 438 ? -8.484 -16.328 -9.859 1 97.5 438 SER B CA 1
ATOM 7874 C C . SER B 1 438 ? -9.211 -17.625 -10.172 1 97.5 438 SER B C 1
ATOM 7876 O O . SER B 1 438 ? -9.117 -18.156 -11.281 1 97.5 438 SER B O 1
ATOM 7878 N N . LEU B 1 439 ? -9.938 -18.125 -9.227 1 98.56 439 LEU B N 1
ATOM 7879 C CA . LEU B 1 439 ? -10.547 -19.438 -9.328 1 98.56 439 LEU B CA 1
ATOM 7880 C C . LEU B 1 439 ? -12.062 -19.344 -9.141 1 98.56 439 LEU B C 1
ATOM 7882 O O . LEU B 1 439 ? -12.656 -20.188 -8.461 1 98.56 439 LEU B O 1
ATOM 7886 N N . GLY B 1 440 ? -12.586 -18.266 -9.617 1 98.62 440 GLY B N 1
ATOM 7887 C CA . GLY B 1 440 ? -14.039 -18.188 -9.648 1 98.62 440 GLY B CA 1
ATOM 7888 C C . GLY B 1 440 ? -14.617 -17.297 -8.562 1 98.62 440 GLY B C 1
ATOM 7889 O O . GLY B 1 440 ? -15.828 -17.109 -8.492 1 98.62 440 GLY B O 1
ATOM 7890 N N . ASN B 1 441 ? -13.773 -16.75 -7.664 1 98.75 441 ASN B N 1
ATOM 7891 C CA . ASN B 1 441 ? -14.281 -15.844 -6.637 1 98.75 441 ASN B CA 1
ATOM 7892 C C . ASN B 1 441 ? -13.891 -14.398 -6.918 1 98.75 441 ASN B C 1
ATOM 7894 O O . ASN B 1 441 ? -14.453 -13.469 -6.332 1 98.75 441 ASN B O 1
ATOM 7898 N N . ARG B 1 442 ? -12.938 -14.148 -7.715 1 98.62 442 ARG B N 1
ATOM 7899 C CA . ARG B 1 442 ? -12.516 -12.852 -8.234 1 98.62 442 ARG B CA 1
ATOM 7900 C C . ARG B 1 442 ? -12.117 -12.953 -9.703 1 98.62 442 ARG B C 1
ATOM 7902 O O . ARG B 1 442 ? -10.938 -12.828 -10.039 1 98.62 442 ARG B O 1
ATOM 7909 N N . SER B 1 443 ? -13.078 -13.023 -10.586 1 98.56 443 SER B N 1
ATOM 7910 C CA . SER B 1 443 ? -12.766 -13.398 -11.961 1 98.56 443 SER B CA 1
ATOM 7911 C C . SER B 1 443 ? -13.492 -12.492 -12.953 1 98.56 443 SER B C 1
ATOM 7913 O O . SER B 1 443 ? -14.57 -11.969 -12.656 1 98.56 443 SER B O 1
ATOM 7915 N N . ILE B 1 444 ? -12.836 -12.258 -14.023 1 97.75 444 ILE B N 1
ATOM 7916 C CA . ILE B 1 444 ? -13.516 -11.805 -15.234 1 97.75 444 ILE B CA 1
ATOM 7917 C C . ILE B 1 444 ? -13.836 -12.992 -16.125 1 97.75 444 ILE B C 1
ATOM 7919 O O . ILE B 1 444 ? -12.969 -13.82 -16.406 1 97.75 444 ILE B O 1
ATOM 7923 N N . LEU B 1 445 ? -15.086 -13.055 -16.547 1 98.44 445 LEU B N 1
ATOM 7924 C CA . LEU B 1 445 ? -15.562 -14.219 -17.266 1 98.44 445 LEU B CA 1
ATOM 7925 C C . LEU B 1 445 ? -16.094 -13.82 -18.641 1 98.44 445 LEU B C 1
ATOM 7927 O O . LEU B 1 445 ? -16.609 -12.719 -18.812 1 98.44 445 LEU B O 1
ATOM 7931 N N . ALA B 1 446 ? -15.945 -14.734 -19.547 1 98.12 446 ALA B N 1
ATOM 7932 C CA . ALA B 1 446 ? -16.422 -14.516 -20.922 1 98.12 446 ALA B CA 1
ATOM 7933 C C . ALA B 1 446 ? -16.828 -15.828 -21.578 1 98.12 446 ALA B C 1
ATOM 7935 O O . ALA B 1 446 ? -16.516 -16.906 -21.062 1 98.12 446 ALA B O 1
ATOM 7936 N N . ASP B 1 447 ? -17.562 -15.688 -22.625 1 98.25 447 ASP B N 1
ATOM 7937 C CA . ASP B 1 447 ? -17.922 -16.812 -23.5 1 98.25 447 ASP B CA 1
ATOM 7938 C C . ASP B 1 447 ? -16.719 -17.281 -24.312 1 98.25 447 ASP B C 1
ATOM 7940 O O . ASP B 1 447 ? -16.141 -16.516 -25.078 1 98.25 447 ASP B O 1
ATOM 7944 N N . PRO B 1 448 ? -16.359 -18.562 -24.094 1 98.19 448 PRO B N 1
ATOM 7945 C CA . PRO B 1 448 ? -15.18 -19.047 -24.812 1 98.19 448 PRO B CA 1
ATOM 7946 C C . PRO B 1 448 ? -15.484 -19.469 -26.25 1 98.19 448 PRO B C 1
ATOM 7948 O O . PRO B 1 448 ? -14.57 -19.797 -27 1 98.19 448 PRO B O 1
ATOM 7951 N N . ARG B 1 449 ? -16.672 -19.469 -26.672 1 97.56 449 ARG B N 1
ATOM 7952 C CA . ARG B 1 449 ? -17.094 -20.047 -27.953 1 97.56 449 ARG B CA 1
ATOM 7953 C C . ARG B 1 449 ? -16.703 -19.125 -29.109 1 97.56 449 ARG B C 1
ATOM 7955 O O . ARG B 1 449 ? -16.156 -19.594 -30.109 1 97.56 449 ARG B O 1
ATOM 7962 N N . PRO B 1 450 ? -16.859 -17.828 -28.938 1 95.44 450 PRO B N 1
ATOM 7963 C CA . PRO B 1 450 ? -16.422 -16.984 -30.047 1 95.44 450 PRO B CA 1
ATOM 7964 C C . PRO B 1 450 ? -14.906 -16.859 -30.141 1 95.44 450 PRO B C 1
ATOM 7966 O O . PRO B 1 450 ? -14.234 -16.594 -29.141 1 95.44 450 PRO B O 1
ATOM 7969 N N . ALA B 1 451 ? -14.398 -16.844 -31.375 1 90.69 451 ALA B N 1
ATOM 7970 C CA . ALA B 1 451 ? -12.953 -16.766 -31.594 1 90.69 451 ALA B CA 1
ATOM 7971 C C . ALA B 1 451 ? -12.414 -15.398 -31.203 1 90.69 451 ALA B C 1
ATOM 7973 O O . ALA B 1 451 ? -11.273 -15.273 -30.766 1 90.69 451 ALA B O 1
ATOM 7974 N N . HIS B 1 452 ? -13.227 -14.453 -31.312 1 90.06 452 HIS B N 1
ATOM 7975 C CA . HIS B 1 452 ? -12.773 -13.086 -31.094 1 90.06 452 HIS B CA 1
ATOM 7976 C C . HIS B 1 452 ? -12.891 -12.695 -29.625 1 90.06 452 HIS B C 1
ATOM 7978 O O . HIS B 1 452 ? -12.578 -11.562 -29.25 1 90.06 452 HIS B O 1
ATOM 7984 N N . ALA B 1 453 ? -13.344 -13.562 -28.797 1 90 453 ALA B N 1
ATOM 7985 C CA . ALA B 1 453 ? -13.547 -13.25 -27.391 1 90 453 ALA B CA 1
ATOM 7986 C C . ALA B 1 453 ? -12.242 -12.797 -26.734 1 90 453 ALA B C 1
ATOM 7988 O O . ALA B 1 453 ? -12.234 -11.875 -25.922 1 90 453 ALA B O 1
ATOM 7989 N N . LYS B 1 454 ? -11.18 -13.414 -27.109 1 89.25 454 LYS B N 1
ATOM 7990 C CA . LYS B 1 454 ? -9.867 -13.07 -26.578 1 89.25 454 LYS B CA 1
ATOM 7991 C C . LYS B 1 454 ? -9.484 -11.641 -26.938 1 89.25 454 LYS B C 1
ATOM 7993 O O . LYS B 1 454 ? -9.078 -10.859 -26.062 1 89.25 454 LYS B O 1
ATOM 7998 N N . GLU B 1 455 ? -9.617 -11.336 -28.109 1 87.81 455 GLU B N 1
ATOM 7999 C CA . GLU B 1 455 ? -9.289 -10 -28.594 1 87.81 455 GLU B CA 1
ATOM 8000 C C . GLU B 1 455 ? -10.18 -8.938 -27.953 1 87.81 455 GLU B C 1
ATOM 8002 O O . GLU B 1 455 ? -9.703 -7.859 -27.594 1 87.81 455 GLU B O 1
ATOM 8007 N N . SER B 1 456 ? -11.367 -9.281 -27.844 1 86.81 456 SER B N 1
ATOM 8008 C CA . SER B 1 456 ? -12.32 -8.367 -27.219 1 86.81 456 SER B CA 1
ATOM 8009 C C . SER B 1 456 ? -11.977 -8.094 -25.766 1 86.81 456 SER B C 1
ATOM 8011 O O . SER B 1 456 ? -11.984 -6.941 -25.328 1 86.81 456 SER B O 1
ATOM 8013 N N . LEU B 1 457 ? -11.703 -9.094 -25.078 1 89.44 457 LEU B N 1
ATOM 8014 C CA . LEU B 1 457 ? -11.359 -8.984 -23.672 1 89.44 457 LEU B CA 1
ATOM 8015 C C . LEU B 1 457 ? -10.078 -8.172 -23.484 1 89.44 457 LEU B C 1
ATOM 8017 O O . LEU B 1 457 ? -10 -7.324 -22.594 1 89.44 457 LEU B O 1
ATOM 8021 N N . ASN B 1 458 ? -9.117 -8.359 -24.281 1 87.5 458 ASN B N 1
ATOM 8022 C CA . ASN B 1 458 ? -7.867 -7.609 -24.219 1 87.5 458 ASN B CA 1
ATOM 8023 C C . ASN B 1 458 ? -8.07 -6.145 -24.578 1 87.5 458 ASN B C 1
ATOM 8025 O O . ASN B 1 458 ? -7.48 -5.258 -23.969 1 87.5 458 ASN B O 1
ATOM 8029 N N . ALA B 1 459 ? -8.867 -5.953 -25.516 1 83.88 459 ALA B N 1
ATOM 8030 C CA . ALA B 1 459 ? -9.094 -4.598 -26 1 83.88 459 ALA B CA 1
ATOM 8031 C C . ALA B 1 459 ? -9.945 -3.791 -25.031 1 83.88 459 ALA B C 1
ATOM 8033 O O . ALA B 1 459 ? -9.742 -2.586 -24.875 1 83.88 459 ALA B O 1
ATOM 8034 N N . LYS B 1 460 ? -10.758 -4.496 -24.391 1 83.81 460 LYS B N 1
ATOM 8035 C CA . LYS B 1 460 ? -11.773 -3.77 -23.625 1 83.81 460 LYS B CA 1
ATOM 8036 C C . LYS B 1 460 ? -11.43 -3.727 -22.141 1 83.81 460 LYS B C 1
ATOM 8038 O O . LYS B 1 460 ? -11.898 -2.848 -21.422 1 83.81 460 LYS B O 1
ATOM 8043 N N . VAL B 1 461 ? -10.656 -4.676 -21.719 1 84.69 461 VAL B N 1
ATOM 8044 C CA . VAL B 1 461 ? -10.555 -4.777 -20.266 1 84.69 461 VAL B CA 1
ATOM 8045 C C . VAL B 1 461 ? -9.086 -4.93 -19.859 1 84.69 461 VAL B C 1
ATOM 8047 O O . VAL B 1 461 ? -8.555 -4.105 -19.109 1 84.69 461 VAL B O 1
ATOM 8050 N N . LYS B 1 462 ? -8.383 -5.887 -20.312 1 80.94 462 LYS B N 1
ATOM 8051 C CA . LYS B 1 462 ? -7.086 -6.27 -19.766 1 80.94 462 LYS B CA 1
ATOM 8052 C C . LYS B 1 462 ? -5.961 -5.441 -20.375 1 80.94 462 LYS B C 1
ATOM 8054 O O . LYS B 1 462 ? -4.895 -5.293 -19.781 1 80.94 462 LYS B O 1
ATOM 8059 N N . TYR B 1 463 ? -6.109 -4.938 -21.688 1 73.19 463 TYR B N 1
ATOM 8060 C CA . TYR B 1 463 ? -5.145 -4.109 -22.391 1 73.19 463 TYR B CA 1
ATOM 8061 C C . TYR B 1 463 ? -3.764 -4.758 -22.391 1 73.19 463 TYR B C 1
ATOM 8063 O O . TYR B 1 463 ? -2.762 -4.09 -22.125 1 73.19 463 TYR B O 1
ATOM 8071 N N . ARG B 1 464 ? -3.762 -6.074 -22.516 1 77.38 464 ARG B N 1
ATOM 8072 C CA . ARG B 1 464 ? -2.488 -6.785 -22.453 1 77.38 464 ARG B CA 1
ATOM 8073 C C . ARG B 1 464 ? -2.148 -7.422 -23.781 1 77.38 464 ARG B C 1
ATOM 8075 O O . ARG B 1 464 ? -2.9 -7.289 -24.75 1 77.38 464 ARG B O 1
ATOM 8082 N N . GLU B 1 465 ? -0.938 -8.07 -23.828 1 78.94 465 GLU B N 1
ATOM 8083 C CA . GLU B 1 465 ? -0.419 -8.641 -25.062 1 78.94 465 GLU B CA 1
ATOM 8084 C C . GLU B 1 465 ? -1.329 -9.75 -25.578 1 78.94 465 GLU B C 1
ATOM 8086 O O . GLU B 1 465 ? -1.847 -10.555 -24.797 1 78.94 465 GLU B O 1
ATOM 8091 N N . ALA B 1 466 ? -1.344 -9.875 -26.812 1 77.5 466 ALA B N 1
ATOM 8092 C CA . ALA B 1 466 ? -2.271 -10.781 -27.469 1 77.5 466 ALA B CA 1
ATOM 8093 C C . ALA B 1 466 ? -1.852 -12.234 -27.281 1 77.5 466 ALA B C 1
ATOM 8095 O O . ALA B 1 466 ? -2.686 -13.141 -27.344 1 77.5 466 ALA B O 1
ATOM 8096 N N . PHE B 1 467 ? -0.652 -12.477 -27 1 83.38 467 PHE B N 1
ATOM 8097 C CA . PHE B 1 467 ? -0.188 -13.859 -26.953 1 83.38 467 PHE B CA 1
ATOM 8098 C C . PHE B 1 467 ? -0.535 -14.492 -25.609 1 83.38 467 PHE B C 1
ATOM 8100 O O . PHE B 1 467 ? -0.432 -15.711 -25.453 1 83.38 467 PHE B O 1
ATOM 8107 N N . ARG B 1 468 ? -0.936 -13.75 -24.656 1 82.88 468 ARG B N 1
ATOM 8108 C CA . ARG B 1 468 ? -1.273 -14.281 -23.344 1 82.88 468 ARG B CA 1
ATOM 8109 C C . ARG B 1 468 ? -2.604 -15.023 -23.375 1 82.88 468 ARG B C 1
ATOM 8111 O O . ARG B 1 468 ? -3.637 -14.445 -23.719 1 82.88 468 ARG B O 1
ATOM 8118 N N . PRO B 1 469 ? -2.59 -16.25 -23 1 87.44 469 PRO B N 1
ATOM 8119 C CA . PRO B 1 469 ? -3.834 -17.031 -23.047 1 87.44 469 PRO B CA 1
ATOM 8120 C C . PRO B 1 469 ? -4.742 -16.75 -21.859 1 87.44 469 PRO B C 1
ATOM 8122 O O . PRO B 1 469 ? -4.293 -16.203 -20.844 1 87.44 469 PRO B O 1
ATOM 8125 N N . PHE B 1 470 ? -6.031 -17.078 -22.031 1 92.81 470 PHE B N 1
ATOM 8126 C CA . PHE B 1 470 ? -6.992 -17.109 -20.922 1 92.81 470 PHE B CA 1
ATOM 8127 C C . PHE B 1 470 ? -7.297 -18.531 -20.516 1 92.81 470 PHE B C 1
ATOM 8129 O O . PHE B 1 470 ? -7.098 -19.469 -21.281 1 92.81 470 PHE B O 1
ATOM 8136 N N . ALA B 1 471 ? -7.719 -18.672 -19.328 1 96.31 471 ALA B N 1
ATOM 8137 C CA . ALA B 1 471 ? -7.867 -20.016 -18.75 1 96.31 471 ALA B CA 1
ATOM 8138 C C . ALA B 1 471 ? -9.297 -20.516 -18.891 1 96.31 471 ALA B C 1
ATOM 8140 O O . ALA B 1 471 ? -10.25 -19.734 -18.734 1 96.31 471 ALA B O 1
ATOM 8141 N N . PRO B 1 472 ? -9.492 -21.781 -19.234 1 98.19 472 PRO B N 1
ATOM 8142 C CA . PRO B 1 472 ? -10.82 -22.406 -19.188 1 98.19 472 PRO B CA 1
ATOM 8143 C C . PRO B 1 472 ? -11.188 -22.906 -17.781 1 98.19 472 PRO B C 1
ATOM 8145 O O . PRO B 1 472 ? -10.398 -23.625 -17.156 1 98.19 472 PRO B O 1
ATOM 8148 N N . SER B 1 473 ? -12.281 -22.5 -17.281 1 98.81 473 SER B N 1
ATOM 8149 C CA . SER B 1 473 ? -12.93 -23.141 -16.141 1 98.81 473 SER B CA 1
ATOM 8150 C C . SER B 1 473 ? -14.031 -24.094 -16.594 1 98.81 473 SER B C 1
ATOM 8152 O O . SER B 1 473 ? -14.977 -23.688 -17.281 1 98.81 473 SER B O 1
ATOM 8154 N N . ILE B 1 474 ? -13.914 -25.328 -16.203 1 98.75 474 ILE B N 1
ATOM 8155 C CA . ILE B 1 474 ? -14.805 -26.359 -16.719 1 98.75 474 ILE B CA 1
ATOM 8156 C C . ILE B 1 474 ? -15.43 -27.125 -15.562 1 98.75 474 ILE B C 1
ATOM 8158 O O . ILE B 1 474 ? -14.805 -27.297 -14.516 1 98.75 474 ILE B O 1
ATOM 8162 N N . LEU B 1 475 ? -16.703 -27.516 -15.68 1 98.69 475 LEU B N 1
ATOM 8163 C CA . LEU B 1 475 ? -17.219 -28.516 -14.75 1 98.69 475 LEU B CA 1
ATOM 8164 C C . LEU B 1 475 ? -16.406 -29.797 -14.789 1 98.69 475 LEU B C 1
ATOM 8166 O O . LEU B 1 475 ? -16.219 -30.375 -15.859 1 98.69 475 LEU B O 1
ATOM 8170 N N . ALA B 1 476 ? -15.945 -30.203 -13.641 1 98.19 476 ALA B N 1
ATOM 8171 C CA . ALA B 1 476 ? -14.984 -31.297 -13.539 1 98.19 476 ALA B CA 1
ATOM 8172 C C . ALA B 1 476 ? -15.5 -32.562 -14.227 1 98.19 476 ALA B C 1
ATOM 8174 O O . ALA B 1 476 ? -14.742 -33.281 -14.883 1 98.19 476 ALA B O 1
ATOM 8175 N N . GLU B 1 477 ? -16.781 -32.844 -14.141 1 97.62 477 GLU B N 1
ATOM 8176 C CA . GLU B 1 477 ? -17.375 -34.062 -14.695 1 97.62 477 GLU B CA 1
ATOM 8177 C C . GLU B 1 477 ? -17.312 -34.062 -16.219 1 97.62 477 GLU B C 1
ATOM 8179 O O . GLU B 1 477 ? -17.312 -35.125 -16.844 1 97.62 477 GLU B O 1
ATOM 8184 N N . ALA B 1 478 ? -17.188 -32.938 -16.797 1 97.88 478 ALA B N 1
ATOM 8185 C CA . ALA B 1 478 ? -17.141 -32.812 -18.25 1 97.88 478 ALA B CA 1
ATOM 8186 C C . ALA B 1 478 ? -15.695 -32.938 -18.766 1 97.88 478 ALA B C 1
ATOM 8188 O O . ALA B 1 478 ? -15.469 -33.156 -19.953 1 97.88 478 ALA B O 1
ATOM 8189 N N . GLY B 1 479 ? -14.711 -32.906 -17.906 1 97.56 479 GLY B N 1
ATOM 8190 C CA . GLY B 1 479 ? -13.297 -32.781 -18.234 1 97.56 479 GLY B CA 1
ATOM 8191 C C . GLY B 1 479 ? -12.82 -33.844 -19.219 1 97.56 479 GLY B C 1
ATOM 8192 O O . GLY B 1 479 ? -12.219 -33.5 -20.25 1 97.56 479 GLY B O 1
ATOM 8193 N N . PRO B 1 480 ? -13.18 -35.062 -19.016 1 97.31 480 PRO B N 1
ATOM 8194 C CA . PRO B 1 480 ? -12.672 -36.125 -19.875 1 97.31 480 PRO B CA 1
ATOM 8195 C C . PRO B 1 480 ? -13.148 -36.031 -21.312 1 97.31 480 PRO B C 1
ATOM 8197 O O . PRO B 1 480 ? -12.461 -36.469 -22.234 1 97.31 480 PRO B O 1
ATOM 8200 N N . ASP B 1 481 ? -14.219 -35.344 -21.516 1 97.56 481 ASP B N 1
ATOM 8201 C CA . ASP B 1 481 ? -14.758 -35.188 -22.859 1 97.56 481 ASP B CA 1
ATOM 8202 C C . ASP B 1 481 ? -14.039 -34.094 -23.625 1 97.56 481 ASP B C 1
ATOM 8204 O O . ASP B 1 481 ? -14.133 -34.031 -24.859 1 97.56 481 ASP B O 1
ATOM 8208 N N . TRP B 1 482 ? -13.328 -33.312 -22.953 1 98.06 482 TRP B N 1
ATOM 8209 C CA . TRP B 1 482 ? -12.797 -32.125 -23.594 1 98.06 482 TRP B CA 1
ATOM 8210 C C . TRP B 1 482 ? -11.273 -32.156 -23.641 1 98.06 482 TRP B C 1
ATOM 8212 O O . TRP B 1 482 ? -10.656 -31.547 -24.531 1 98.06 482 TRP B O 1
ATOM 8222 N N . PHE B 1 483 ? -10.625 -32.875 -22.734 1 97.69 483 PHE B N 1
ATOM 8223 C CA . PHE B 1 483 ? -9.164 -32.875 -22.641 1 97.69 483 PHE B CA 1
ATOM 8224 C C . PHE B 1 483 ? -8.617 -34.312 -22.766 1 97.69 483 PHE B C 1
ATOM 8226 O O . PHE B 1 483 ? -9.219 -35.25 -22.266 1 97.69 483 PHE B O 1
ATOM 8233 N N . GLU B 1 484 ? -7.445 -34.312 -23.359 1 96.06 484 GLU B N 1
ATOM 8234 C CA . GLU B 1 484 ? -6.688 -35.562 -23.375 1 96.06 484 GLU B CA 1
ATOM 8235 C C . GLU B 1 484 ? -6.051 -35.844 -22.016 1 96.06 484 GLU B C 1
ATOM 8237 O O . GLU B 1 484 ? -5.566 -34.906 -21.359 1 96.06 484 GLU B O 1
ATOM 8242 N N . ASP B 1 485 ? -6.129 -37.125 -21.578 1 92.06 485 ASP B N 1
ATOM 8243 C CA . ASP B 1 485 ? -5.504 -37.5 -20.312 1 92.06 485 ASP B CA 1
ATOM 8244 C C . ASP B 1 485 ? -5.93 -36.531 -19.188 1 92.06 485 ASP B C 1
ATOM 8246 O O . ASP B 1 485 ? -5.082 -35.969 -18.5 1 92.06 485 ASP B O 1
ATOM 8250 N N . TYR B 1 486 ? -7.168 -36.344 -19.141 1 94.69 486 TYR B N 1
ATOM 8251 C CA . TYR B 1 486 ? -7.75 -35.406 -18.203 1 94.69 486 TYR B CA 1
ATOM 8252 C C . TYR B 1 486 ? -7.305 -35.719 -16.766 1 94.69 486 TYR B C 1
ATOM 8254 O O . TYR B 1 486 ? -7.289 -36.906 -16.359 1 94.69 486 TYR B O 1
ATOM 8262 N N . ALA B 1 487 ? -6.812 -34.781 -16.109 1 92.38 487 ALA B N 1
ATOM 8263 C CA . ALA B 1 487 ? -6.508 -34.812 -14.68 1 92.38 487 ALA B CA 1
ATOM 8264 C C . ALA B 1 487 ? -7.156 -33.625 -13.961 1 92.38 487 ALA B C 1
ATOM 8266 O O . ALA B 1 487 ? -7.18 -32.5 -14.484 1 92.38 487 ALA B O 1
ATOM 8267 N N . ASP B 1 488 ? -7.688 -33.938 -12.781 1 94.12 488 ASP B N 1
ATOM 8268 C CA . ASP B 1 488 ? -8.305 -32.875 -11.977 1 94.12 488 ASP B CA 1
ATOM 8269 C C . ASP B 1 488 ? -7.305 -31.766 -11.68 1 94.12 488 ASP B C 1
ATOM 8271 O O . ASP B 1 488 ? -6.172 -32.031 -11.281 1 94.12 488 ASP B O 1
ATOM 8275 N N . SER B 1 489 ? -7.668 -30.547 -11.977 1 96.38 489 SER B N 1
ATOM 8276 C CA . SER B 1 489 ? -6.848 -29.344 -11.789 1 96.38 489 SER B CA 1
ATOM 8277 C C . SER B 1 489 ? -7.629 -28.234 -11.094 1 96.38 489 SER B C 1
ATOM 8279 O O . SER B 1 489 ? -8.086 -27.297 -11.742 1 96.38 489 SER B O 1
ATOM 8281 N N . PRO B 1 490 ? -7.711 -28.297 -9.789 1 96.81 490 PRO B N 1
ATOM 8282 C CA . PRO B 1 490 ? -8.586 -27.375 -9.07 1 96.81 490 PRO B CA 1
ATOM 8283 C C . PRO B 1 490 ? -8.023 -25.953 -9.016 1 96.81 490 PRO B C 1
ATOM 8285 O O . PRO B 1 490 ? -8.773 -25 -8.805 1 96.81 490 PRO B O 1
ATOM 8288 N N . TYR B 1 491 ? -6.676 -25.797 -9.273 1 98.12 491 TYR B N 1
ATOM 8289 C CA . TYR B 1 491 ? -6.062 -24.5 -8.961 1 98.12 491 TYR B CA 1
ATOM 8290 C C . TYR B 1 491 ? -5.469 -23.875 -10.219 1 98.12 491 TYR B C 1
ATOM 8292 O O . TYR B 1 491 ? -4.578 -23.016 -10.125 1 98.12 491 TYR B O 1
ATOM 8300 N N . MET B 1 492 ? -5.855 -24.312 -11.406 1 97.44 492 MET B N 1
ATOM 8301 C CA . MET B 1 492 ? -5.273 -23.797 -12.641 1 97.44 492 MET B CA 1
ATOM 8302 C C . MET B 1 492 ? -3.758 -23.938 -12.633 1 97.44 492 MET B C 1
ATOM 8304 O O . MET B 1 492 ? -3.037 -23 -12.969 1 97.44 492 MET B O 1
ATOM 8308 N N . GLU B 1 493 ? -3.305 -25.062 -12.172 1 97.19 493 GLU B N 1
ATOM 8309 C CA . GLU B 1 493 ? -1.872 -25.203 -11.93 1 97.19 493 GLU B CA 1
ATOM 8310 C C . GLU B 1 493 ? -1.2 -26 -13.047 1 97.19 493 GLU B C 1
ATOM 8312 O O . GLU B 1 493 ? 0.024 -26.125 -13.07 1 97.19 493 GLU B O 1
ATOM 8317 N N . ARG B 1 494 ? -1.971 -26.469 -14.086 1 97.06 494 ARG B N 1
ATOM 8318 C CA . ARG B 1 494 ? -1.357 -27.219 -15.164 1 97.06 494 ARG B CA 1
ATOM 8319 C C . ARG B 1 494 ? -2.088 -26.984 -16.484 1 97.06 494 ARG B C 1
ATOM 8321 O O . ARG B 1 494 ? -3.283 -26.688 -16.484 1 97.06 494 ARG B O 1
ATOM 8328 N N . THR B 1 495 ? -1.346 -27.094 -17.531 1 96.69 495 THR B N 1
ATOM 8329 C CA . THR B 1 495 ? -1.903 -27.047 -18.875 1 96.69 495 THR B CA 1
ATOM 8330 C C . THR B 1 495 ? -2.174 -28.453 -19.406 1 96.69 495 THR B C 1
ATOM 8332 O O . THR B 1 495 ? -1.373 -29.359 -19.188 1 96.69 495 THR B O 1
ATOM 8335 N N . LEU B 1 496 ? -3.32 -28.625 -19.969 1 97.06 496 LEU B N 1
ATOM 8336 C CA . LEU B 1 496 ? -3.695 -29.891 -20.562 1 97.06 496 LEU B CA 1
ATOM 8337 C C . LEU B 1 496 ? -3.959 -29.734 -22.062 1 97.06 496 LEU B C 1
ATOM 8339 O O . LEU B 1 496 ? -4.184 -28.609 -22.531 1 97.06 496 LEU B O 1
ATOM 8343 N N . VAL B 1 497 ? -3.9 -30.828 -22.734 1 97.19 497 VAL B N 1
ATOM 8344 C CA . VAL B 1 497 ? -4.098 -30.797 -24.188 1 97.19 497 VAL B CA 1
ATOM 8345 C C . VAL B 1 497 ? -5.578 -30.984 -24.516 1 97.19 497 VAL B C 1
ATOM 8347 O O . VAL B 1 497 ? -6.211 -31.938 -24.031 1 97.19 497 VAL B O 1
ATOM 8350 N N . TRP B 1 498 ? -6.109 -30.125 -25.297 1 97.75 498 TRP B N 1
ATOM 8351 C CA . TRP B 1 498 ? -7.488 -30.25 -25.766 1 97.75 498 TRP B CA 1
ATOM 8352 C C . TRP B 1 498 ? -7.637 -31.422 -26.719 1 97.75 498 TRP B C 1
ATOM 8354 O O . TRP B 1 498 ? -6.746 -31.688 -27.531 1 97.75 498 TRP B O 1
ATOM 8364 N N . ARG B 1 499 ? -8.766 -32.094 -26.609 1 97.69 499 ARG B N 1
ATOM 8365 C CA . ARG B 1 499 ? -9.078 -33.031 -27.672 1 97.69 499 ARG B CA 1
ATOM 8366 C C . ARG B 1 499 ? -9.297 -32.281 -29 1 97.69 499 ARG B C 1
ATOM 8368 O O . ARG B 1 499 ? -9.953 -31.25 -29.031 1 97.69 499 ARG B O 1
ATOM 8375 N N . GLU B 1 500 ? -8.75 -32.781 -30 1 96.62 500 GLU B N 1
ATOM 8376 C CA . GLU B 1 500 ? -8.773 -32.125 -31.297 1 96.62 500 GLU B CA 1
ATOM 8377 C C . GLU B 1 500 ? -10.203 -31.875 -31.766 1 96.62 500 GLU B C 1
ATOM 8379 O O . GLU B 1 500 ? -10.5 -30.797 -32.312 1 96.62 500 GLU B O 1
ATOM 8384 N N . ALA B 1 501 ? -11.086 -32.719 -31.469 1 96.19 501 ALA B N 1
ATOM 8385 C CA . ALA B 1 501 ? -12.453 -32.688 -31.984 1 96.19 501 ALA B CA 1
ATOM 8386 C C . ALA B 1 501 ? -13.25 -31.547 -31.391 1 96.19 501 ALA B C 1
ATOM 8388 O O . ALA B 1 501 ? -14.266 -31.125 -31.953 1 96.19 501 ALA B O 1
ATOM 8389 N N . VAL B 1 502 ? -12.797 -31.047 -30.266 1 96.38 502 VAL B N 1
ATOM 8390 C CA . VAL B 1 502 ? -13.648 -30.078 -29.562 1 96.38 502 VAL B CA 1
ATOM 8391 C C . VAL B 1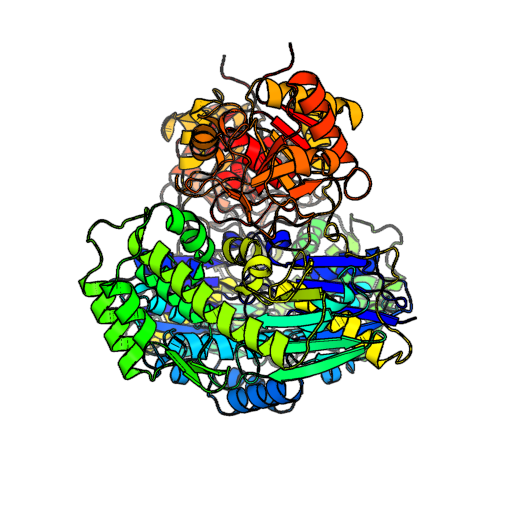 502 ? -12.961 -28.719 -29.5 1 96.38 502 VAL B C 1
ATOM 8393 O O . VAL B 1 502 ? -13.531 -27.75 -29 1 96.38 502 VAL B O 1
ATOM 8396 N N . ARG B 1 503 ? -11.773 -28.547 -30.062 1 95.69 503 ARG B N 1
ATOM 8397 C CA . ARG B 1 503 ? -10.992 -27.328 -29.984 1 95.69 503 ARG B CA 1
ATOM 8398 C C . ARG B 1 503 ? -11.742 -26.156 -30.609 1 95.69 503 ARG B C 1
ATOM 8400 O O . ARG B 1 503 ? -11.711 -25.031 -30.094 1 95.69 503 ARG B O 1
ATOM 8407 N N . ASP B 1 504 ? -12.414 -26.438 -31.625 1 95.75 504 ASP B N 1
ATOM 8408 C CA . ASP B 1 504 ? -13.062 -25.391 -32.406 1 95.75 504 ASP B CA 1
ATOM 8409 C C . ASP B 1 504 ? -14.32 -24.875 -31.703 1 95.75 504 ASP B C 1
ATOM 8411 O O . ASP B 1 504 ? -14.852 -23.828 -32.062 1 95.75 504 ASP B O 1
ATOM 8415 N N . GLN B 1 505 ? -14.742 -25.578 -30.719 1 96.88 505 GLN B N 1
ATOM 8416 C CA . GLN B 1 505 ? -15.953 -25.172 -30.016 1 96.88 505 GLN B CA 1
ATOM 8417 C C . GLN B 1 505 ? -15.656 -24.047 -29.031 1 96.88 505 GLN B C 1
ATOM 8419 O O . GLN B 1 505 ? -16.562 -23.297 -28.656 1 96.88 505 GLN B O 1
ATOM 8424 N N . VAL B 1 506 ? -14.406 -23.984 -28.625 1 97.88 506 VAL B N 1
ATOM 8425 C CA . VAL B 1 506 ? -14.047 -22.984 -27.625 1 97.88 506 VAL B CA 1
ATOM 8426 C C . VAL B 1 506 ? -12.695 -22.375 -27.984 1 97.88 506 VAL B C 1
ATOM 8428 O O . VAL B 1 506 ? -11.781 -22.344 -27.156 1 97.88 506 VAL B O 1
ATOM 8431 N N . PRO B 1 507 ? -12.539 -21.781 -29.078 1 96.38 507 PRO B N 1
ATOM 8432 C CA . PRO B 1 507 ? -11.242 -21.297 -29.562 1 96.38 507 PRO B CA 1
ATOM 8433 C C . PRO B 1 507 ? -10.633 -20.219 -28.672 1 96.38 507 PRO B C 1
ATOM 8435 O O . PRO B 1 507 ? -9.406 -20.078 -28.625 1 96.38 507 PRO B O 1
ATOM 8438 N N . ALA B 1 508 ? -11.414 -19.516 -27.891 1 96 508 ALA B N 1
ATOM 8439 C CA . ALA B 1 508 ? -10.93 -18.375 -27.125 1 96 508 ALA B CA 1
ATOM 8440 C C . ALA B 1 508 ? -10.047 -18.844 -25.969 1 96 508 ALA B C 1
ATOM 8442 O O . ALA B 1 508 ? -9.305 -18.047 -25.375 1 96 508 ALA B O 1
ATOM 8443 N N . VAL B 1 509 ? -10.188 -20.125 -25.625 1 97 509 VAL B N 1
ATOM 8444 C CA . VAL B 1 509 ? -9.406 -20.625 -24.484 1 97 509 VAL B CA 1
ATOM 8445 C C . VAL B 1 509 ? -8.438 -21.703 -24.953 1 97 509 VAL B C 1
ATOM 8447 O O . VAL B 1 509 ? -7.863 -22.422 -24.125 1 97 509 VAL B O 1
ATOM 8450 N N . VAL B 1 510 ? -8.273 -21.906 -26.219 1 96.44 510 VAL B N 1
ATOM 8451 C CA . VAL B 1 510 ? -7.297 -22.828 -26.797 1 96.44 510 VAL B CA 1
ATOM 8452 C C . VAL B 1 510 ? -6.039 -22.047 -27.188 1 96.44 510 VAL B C 1
ATOM 8454 O O . VAL B 1 510 ? -6.09 -21.156 -28.031 1 96.44 510 VAL B O 1
ATOM 8457 N N . HIS B 1 511 ? -4.969 -22.344 -26.531 1 94.25 511 HIS B N 1
ATOM 8458 C CA . HIS B 1 511 ? -3.705 -21.688 -26.812 1 94.25 511 HIS B CA 1
ATOM 8459 C C . HIS B 1 511 ? -3.127 -22.156 -28.141 1 94.25 511 HIS B C 1
ATOM 8461 O O . HIS B 1 511 ? -3.625 -23.125 -28.734 1 94.25 511 HIS B O 1
ATOM 8467 N N . ALA B 1 512 ? -2.107 -21.516 -28.625 1 91.81 512 ALA B N 1
ATOM 8468 C CA . ALA B 1 512 ? -1.528 -21.734 -29.938 1 91.81 512 ALA B CA 1
ATOM 8469 C C . ALA B 1 512 ? -1.022 -23.172 -30.078 1 91.81 512 ALA B C 1
ATOM 8471 O O . ALA B 1 512 ? -1.052 -23.75 -31.172 1 91.81 512 ALA B O 1
ATOM 8472 N N . ASP B 1 513 ? -0.695 -23.797 -29 1 93.31 513 ASP B N 1
ATOM 8473 C CA . ASP B 1 513 ? -0.154 -25.156 -29.047 1 93.31 513 ASP B CA 1
ATOM 8474 C C . ASP B 1 513 ? -1.229 -26.188 -28.719 1 93.31 513 ASP B C 1
ATOM 8476 O O . ASP B 1 513 ? -0.916 -27.344 -28.422 1 93.31 513 ASP B O 1
ATOM 8480 N N . GLY B 1 514 ? -2.465 -25.719 -28.641 1 95.12 514 GLY B N 1
ATOM 8481 C CA . GLY B 1 514 ? -3.586 -26.625 -28.438 1 95.12 514 GLY B CA 1
ATOM 8482 C C . GLY B 1 514 ? -3.814 -26.969 -26.969 1 95.12 514 GLY B C 1
ATOM 8483 O O . GLY B 1 514 ? -4.551 -27.906 -26.656 1 95.12 514 GLY B O 1
ATOM 8484 N N . THR B 1 515 ? -3.252 -26.281 -26.125 1 95.94 515 THR B N 1
ATOM 8485 C CA . THR B 1 515 ? -3.385 -26.562 -24.703 1 95.94 515 THR B CA 1
ATOM 8486 C C . THR B 1 515 ? -4.219 -25.484 -24 1 95.94 515 THR B C 1
ATOM 8488 O O . THR B 1 515 ? -4.535 -24.453 -24.609 1 95.94 515 THR B O 1
ATOM 8491 N N . GLY B 1 516 ? -4.648 -25.781 -22.828 1 96.31 516 GLY B N 1
ATOM 8492 C CA . GLY B 1 516 ? -5.328 -24.844 -21.953 1 96.31 516 GLY B CA 1
ATOM 8493 C C . GLY B 1 516 ? -5.004 -25.062 -20.484 1 96.31 516 GLY B C 1
ATOM 8494 O O . GLY B 1 516 ? -4.891 -26.203 -20.016 1 96.31 516 GLY B O 1
ATOM 8495 N N . ARG B 1 517 ? -4.75 -23.938 -19.797 1 96.56 517 ARG B N 1
ATOM 8496 C CA . ARG B 1 517 ? -4.523 -24 -18.359 1 96.56 517 ARG B CA 1
ATOM 8497 C C . ARG B 1 517 ? -5.84 -24.172 -17.609 1 96.56 517 ARG B C 1
ATOM 8499 O O . ARG B 1 517 ? -6.457 -23.172 -17.203 1 96.56 517 ARG B O 1
ATOM 8506 N N . LEU B 1 518 ? -6.18 -25.328 -17.328 1 96.25 518 LEU B N 1
ATOM 8507 C CA . LEU B 1 518 ? -7.523 -25.75 -16.938 1 96.25 518 LEU B CA 1
ATOM 8508 C C . LEU B 1 518 ? -7.758 -25.531 -15.453 1 96.25 518 LEU B C 1
ATOM 8510 O O . LEU B 1 518 ? -6.871 -25.812 -14.633 1 96.25 518 LEU B O 1
ATOM 8514 N N . GLN B 1 519 ? -8.922 -25.031 -15.102 1 98.5 519 GLN B N 1
ATOM 8515 C CA . GLN B 1 519 ? -9.484 -25.188 -13.758 1 98.5 519 GLN B CA 1
ATOM 8516 C C . GLN B 1 519 ? -10.672 -26.141 -13.766 1 98.5 519 GLN B C 1
ATOM 8518 O O . GLN B 1 519 ? -11.648 -25.922 -14.492 1 98.5 519 GLN B O 1
ATOM 8523 N N . SER B 1 520 ? -10.609 -27.156 -13 1 98.19 520 SER B N 1
ATOM 8524 C CA . SER B 1 520 ? -11.742 -28.062 -12.789 1 98.19 520 SER B CA 1
ATOM 8525 C C . SER B 1 520 ? -12.609 -27.594 -11.625 1 98.19 520 SER B C 1
ATOM 8527 O O . SER B 1 520 ? -12.133 -27.469 -10.5 1 98.19 520 SER B O 1
ATOM 8529 N N . VAL B 1 521 ? -13.891 -27.359 -11.898 1 98.62 521 VAL B N 1
ATOM 8530 C CA . VAL B 1 521 ? -14.805 -26.812 -10.906 1 98.62 521 VAL B CA 1
ATOM 8531 C C . VAL B 1 521 ? -15.828 -27.875 -10.5 1 98.62 521 VAL B C 1
ATOM 8533 O O . VAL B 1 521 ? -16.375 -28.562 -11.359 1 98.62 521 VAL B O 1
ATOM 8536 N N . THR B 1 522 ? -16.016 -28.047 -9.211 1 98.06 522 THR B N 1
ATOM 8537 C CA . THR B 1 522 ? -17.047 -28.922 -8.703 1 98.06 522 THR B CA 1
ATOM 8538 C C . THR B 1 522 ? -18.016 -28.156 -7.797 1 98.06 522 THR B C 1
ATOM 8540 O O . THR B 1 522 ? -17.656 -27.125 -7.234 1 98.06 522 THR B O 1
ATOM 8543 N N . ARG B 1 523 ? -19.188 -28.688 -7.656 1 97.81 523 ARG B N 1
ATOM 8544 C CA . ARG B 1 523 ? -20.172 -28.078 -6.758 1 97.81 523 ARG B CA 1
ATOM 8545 C C . ARG B 1 523 ? -19.672 -28.109 -5.312 1 97.81 523 ARG B C 1
ATOM 8547 O O . ARG B 1 523 ? -19.953 -27.188 -4.539 1 97.81 523 ARG B O 1
ATOM 8554 N N . ALA B 1 524 ? -19 -29.109 -4.992 1 96.62 524 ALA B N 1
ATOM 8555 C CA . ALA B 1 524 ? -18.516 -29.266 -3.625 1 96.62 524 ALA B CA 1
ATOM 8556 C C . ALA B 1 524 ? -17.469 -28.203 -3.295 1 96.62 524 ALA B C 1
ATOM 8558 O O . ALA B 1 524 ? -17.453 -27.641 -2.191 1 96.62 524 ALA B O 1
ATOM 8559 N N . ARG B 1 525 ? -16.594 -27.859 -4.191 1 96.88 525 ARG B N 1
ATOM 8560 C CA . ARG B 1 525 ? -15.484 -26.938 -3.941 1 96.88 525 ARG B CA 1
ATOM 8561 C C . ARG B 1 525 ? -15.938 -25.484 -4.047 1 96.88 525 ARG B C 1
ATOM 8563 O O . ARG B 1 525 ? -15.492 -24.641 -3.271 1 96.88 525 ARG B O 1
ATOM 8570 N N . ASN B 1 526 ? -16.797 -25.219 -5 1 98.31 526 ASN B N 1
ATOM 8571 C CA . ASN B 1 526 ? -17.297 -23.875 -5.223 1 98.31 526 ASN B CA 1
ATOM 8572 C C . ASN B 1 526 ? -18.719 -23.891 -5.801 1 98.31 526 ASN B C 1
ATOM 8574 O O . ASN B 1 526 ? -18.891 -23.75 -7.012 1 98.31 526 ASN B O 1
ATOM 8578 N N . PRO B 1 527 ? -19.688 -23.938 -4.922 1 98.38 527 PRO B N 1
ATOM 8579 C CA . PRO B 1 527 ? -21.078 -24.094 -5.375 1 98.38 527 PRO B CA 1
ATOM 8580 C C . PRO B 1 527 ? -21.547 -22.938 -6.262 1 98.38 527 PRO B C 1
ATOM 8582 O O . PRO B 1 527 ? -22.203 -23.172 -7.281 1 98.38 527 PRO B O 1
ATOM 8585 N N . ALA B 1 528 ? -21.203 -21.719 -5.938 1 98.62 528 ALA B N 1
ATOM 8586 C CA . ALA B 1 528 ? -21.672 -20.562 -6.703 1 98.62 528 ALA B CA 1
ATOM 8587 C C . ALA B 1 528 ? -21.078 -20.562 -8.109 1 98.62 528 ALA B C 1
ATOM 8589 O O . ALA B 1 528 ? -21.797 -20.297 -9.086 1 98.62 528 ALA B O 1
ATOM 8590 N N . TYR B 1 529 ? -19.828 -20.859 -8.242 1 98.81 529 TYR B N 1
ATOM 8591 C CA . TYR B 1 529 ? -19.172 -20.859 -9.547 1 98.81 529 TYR B CA 1
ATOM 8592 C C . TYR B 1 529 ? -19.641 -22.016 -10.406 1 98.81 529 TYR B C 1
ATOM 8594 O O . TYR B 1 529 ? -19.844 -21.859 -11.609 1 98.81 529 TYR B O 1
ATOM 8602 N N . ALA B 1 530 ? -19.812 -23.172 -9.742 1 98.81 530 ALA B N 1
ATOM 8603 C CA . ALA B 1 530 ? -20.359 -24.328 -10.445 1 98.81 530 ALA B CA 1
ATOM 8604 C C . ALA B 1 530 ? -21.75 -24.031 -10.992 1 98.81 530 ALA B C 1
ATOM 8606 O O . ALA B 1 530 ? -22.062 -24.375 -12.141 1 98.81 530 ALA B O 1
ATOM 8607 N N . ALA B 1 531 ? -22.547 -23.391 -10.188 1 98.81 531 ALA B N 1
ATOM 8608 C CA . ALA B 1 531 ? -23.906 -23.031 -10.602 1 98.81 531 ALA B CA 1
ATOM 8609 C C . ALA B 1 531 ? -23.891 -22.109 -11.812 1 98.81 531 ALA B C 1
ATOM 8611 O O . ALA B 1 531 ? -24.734 -22.234 -12.703 1 98.81 531 ALA B O 1
ATOM 8612 N N . LEU B 1 532 ? -22.953 -21.188 -11.844 1 98.88 532 LEU B N 1
ATOM 8613 C CA . LEU B 1 532 ? -22.859 -20.266 -12.969 1 98.88 532 LEU B CA 1
ATOM 8614 C C . LEU B 1 532 ? -22.469 -21 -14.25 1 98.88 532 LEU B C 1
ATOM 8616 O O . LEU B 1 532 ? -23.062 -20.781 -15.305 1 98.88 532 LEU B O 1
ATOM 8620 N N . ILE B 1 533 ? -21.453 -21.891 -14.18 1 98.88 533 ILE B N 1
ATOM 8621 C CA . ILE B 1 533 ? -21.031 -22.641 -15.352 1 98.88 533 ILE B CA 1
ATOM 8622 C C . ILE B 1 533 ? -22.172 -23.531 -15.828 1 98.88 533 ILE B C 1
ATOM 8624 O O . ILE B 1 533 ? -22.391 -23.672 -17.031 1 98.88 533 ILE B O 1
ATOM 8628 N N . GLU B 1 534 ? -22.875 -24.125 -14.891 1 98.81 534 GLU B N 1
ATOM 8629 C CA . GLU B 1 534 ? -24.031 -24.953 -15.234 1 98.81 534 GLU B CA 1
ATOM 8630 C C . GLU B 1 534 ? -25.109 -24.141 -15.953 1 98.81 534 GLU B C 1
ATOM 8632 O O . GLU B 1 534 ? -25.656 -24.594 -16.969 1 98.81 534 GLU B O 1
ATOM 8637 N N . ALA B 1 535 ? -25.406 -22.984 -15.383 1 98.88 535 ALA B N 1
ATOM 8638 C CA . ALA B 1 535 ? -26.406 -22.109 -16.016 1 98.88 535 ALA B CA 1
ATOM 8639 C C . ALA B 1 535 ? -25.969 -21.719 -17.422 1 98.88 535 ALA B C 1
ATOM 8641 O O . ALA B 1 535 ? -26.797 -21.672 -18.344 1 98.88 535 ALA B O 1
ATOM 8642 N N . PHE B 1 536 ? -24.75 -21.438 -17.625 1 98.88 536 PHE B N 1
ATOM 8643 C CA . PHE B 1 536 ? -24.203 -21.125 -18.938 1 98.88 536 PHE B CA 1
ATOM 8644 C C . PHE B 1 536 ? -24.312 -22.328 -19.875 1 98.88 536 PHE B C 1
ATOM 8646 O O . PHE B 1 536 ? -24.703 -22.188 -21.031 1 98.88 536 PHE B O 1
ATOM 8653 N N . ALA B 1 537 ? -23.984 -23.484 -19.359 1 98.69 537 ALA B N 1
ATOM 8654 C CA . ALA B 1 537 ? -24.078 -24.719 -20.141 1 98.69 537 ALA B CA 1
ATOM 8655 C C . ALA B 1 537 ? -25.5 -25 -20.578 1 98.69 537 ALA B C 1
ATOM 8657 O O . ALA B 1 537 ? -25.734 -25.5 -21.688 1 98.69 537 ALA B O 1
ATOM 8658 N N . ASP B 1 538 ? -26.391 -24.719 -19.734 1 98.56 538 ASP B N 1
ATOM 8659 C CA . ASP B 1 538 ? -27.797 -24.906 -20.062 1 98.56 538 ASP B CA 1
ATOM 8660 C C . ASP B 1 538 ? -28.219 -24.031 -21.234 1 98.56 538 ASP B C 1
ATOM 8662 O O . ASP B 1 538 ? -29.062 -24.422 -22.047 1 98.56 538 ASP B O 1
ATOM 8666 N N . LEU B 1 539 ? -27.625 -22.891 -21.312 1 98.62 539 LEU B N 1
ATOM 8667 C CA . LEU B 1 539 ? -27.984 -21.938 -22.359 1 98.62 539 LEU B CA 1
ATOM 8668 C C . LEU B 1 539 ? -27.25 -22.234 -23.656 1 98.62 539 LEU B C 1
ATOM 8670 O O . LEU B 1 539 ? -27.766 -21.984 -24.75 1 98.62 539 LEU B O 1
ATOM 8674 N N . THR B 1 540 ? -26.016 -22.812 -23.547 1 98.38 540 THR B N 1
ATOM 8675 C CA . THR B 1 540 ? -25.156 -22.828 -24.719 1 98.38 540 THR B CA 1
ATOM 8676 C C . THR B 1 540 ? -24.766 -24.266 -25.094 1 98.38 540 THR B C 1
ATOM 8678 O O . THR B 1 540 ? -24.297 -24.516 -26.203 1 98.38 540 THR B O 1
ATOM 8681 N N . GLY B 1 541 ? -24.875 -25.156 -24.109 1 97.94 541 GLY B N 1
ATOM 8682 C CA . GLY B 1 541 ? -24.438 -26.516 -24.312 1 97.94 541 GLY B CA 1
ATOM 8683 C C . GLY B 1 541 ? -22.969 -26.719 -24 1 97.94 541 GLY B C 1
ATOM 8684 O O . GLY B 1 541 ? -22.453 -27.828 -24.078 1 97.94 541 GLY B O 1
ATOM 8685 N N . VAL B 1 542 ? -22.25 -25.734 -23.672 1 98.38 542 VAL B N 1
ATOM 8686 C CA . VAL B 1 542 ? -20.812 -25.781 -23.406 1 98.38 542 VAL B CA 1
ATOM 8687 C C . VAL B 1 542 ? -20.547 -25.562 -21.922 1 98.38 542 VAL B C 1
ATOM 8689 O O . VAL B 1 542 ? -20.875 -24.516 -21.375 1 98.38 542 VAL B O 1
ATOM 8692 N N . PRO B 1 543 ? -19.969 -26.484 -21.219 1 98.69 543 PRO B N 1
ATOM 8693 C CA . PRO B 1 543 ? -19.766 -26.391 -19.766 1 98.69 543 PRO B CA 1
ATOM 8694 C C . PRO B 1 543 ? -18.453 -25.734 -19.391 1 98.69 543 PRO B C 1
ATOM 8696 O O . PRO B 1 543 ? -17.766 -26.188 -18.469 1 98.69 543 PRO B O 1
ATOM 8699 N N . ILE B 1 544 ? -18.047 -24.75 -20.156 1 98.75 544 ILE B N 1
ATOM 8700 C CA . ILE B 1 544 ? -16.75 -24.078 -20.016 1 98.75 544 ILE B CA 1
ATOM 8701 C C . ILE B 1 544 ? -16.953 -22.562 -20.031 1 98.75 544 ILE B C 1
ATOM 8703 O O . ILE B 1 544 ? -17.734 -22.047 -20.828 1 98.75 544 ILE B O 1
ATOM 8707 N N . LEU B 1 545 ? -16.312 -21.844 -19.078 1 98.75 545 LEU B N 1
ATOM 8708 C CA . LEU B 1 545 ? -16.203 -20.391 -19.141 1 98.75 545 LEU B CA 1
ATOM 8709 C C . LEU B 1 545 ? -14.742 -19.969 -19.297 1 98.75 545 LEU B C 1
ATOM 8711 O O . LEU B 1 545 ? -13.836 -20.641 -18.797 1 98.75 545 LEU B O 1
ATOM 8715 N N . LEU B 1 546 ? -14.5 -18.922 -20.094 1 98.25 546 LEU B N 1
ATOM 8716 C CA . LEU B 1 546 ? -13.219 -18.234 -20.094 1 98.25 546 LEU B CA 1
ATOM 8717 C C . LEU B 1 546 ? -13.016 -17.438 -18.812 1 98.25 546 LEU B C 1
ATOM 8719 O O . LEU B 1 546 ? -13.891 -16.672 -18.406 1 98.25 546 LEU B O 1
ATOM 8723 N N . ASN B 1 547 ? -11.875 -17.672 -18.188 1 98.06 547 ASN B N 1
ATOM 8724 C CA . ASN B 1 547 ? -11.602 -17.062 -16.875 1 98.06 547 ASN B CA 1
ATOM 8725 C C . ASN B 1 547 ? -10.266 -16.328 -16.875 1 98.06 547 ASN B C 1
ATOM 8727 O O . ASN B 1 547 ? -9.273 -16.828 -17.406 1 98.06 547 ASN B O 1
ATOM 8731 N N . THR B 1 548 ? -10.266 -15.133 -16.297 1 96.38 548 THR B N 1
ATOM 8732 C CA . THR B 1 548 ? -9.031 -14.406 -16 1 96.38 548 THR B CA 1
ATOM 8733 C C . THR B 1 548 ? -9.172 -13.609 -14.711 1 96.38 548 THR B C 1
ATOM 8735 O O . THR B 1 548 ? -10.258 -13.547 -14.133 1 96.38 548 THR B O 1
ATOM 8738 N N . SER B 1 549 ? -8.07 -13.211 -14.172 1 95.88 549 SER B N 1
ATOM 8739 C CA . SER B 1 549 ? -8.062 -12.508 -12.898 1 95.88 549 SER B CA 1
ATOM 8740 C C . SER B 1 549 ? -8.844 -11.203 -12.969 1 95.88 549 SER B C 1
ATOM 8742 O O . SER B 1 549 ? -8.781 -10.492 -13.977 1 95.88 549 SER B O 1
ATOM 8744 N N . PHE B 1 550 ? -9.578 -10.891 -11.961 1 96.81 550 PHE B N 1
ATOM 8745 C CA . PHE B 1 550 ? -10.336 -9.656 -11.891 1 96.81 550 PHE B CA 1
ATOM 8746 C C . PHE B 1 550 ? -9.445 -8.492 -11.477 1 96.81 550 PHE B C 1
ATOM 8748 O O . PHE B 1 550 ? -9.508 -8.031 -10.336 1 96.81 550 PHE B O 1
ATOM 8755 N N . ASN B 1 551 ? -8.68 -8.023 -12.336 1 91.62 551 ASN B N 1
ATOM 8756 C CA . ASN B 1 551 ? -7.75 -6.918 -12.172 1 91.62 551 ASN B CA 1
ATOM 8757 C C . ASN B 1 551 ? -7.426 -6.254 -13.508 1 91.62 551 ASN B C 1
ATOM 8759 O O . ASN B 1 551 ? -7.812 -6.754 -14.562 1 91.62 551 ASN B O 1
ATOM 8763 N N . VAL B 1 552 ? -6.879 -5.078 -13.422 1 80.62 552 VAL B N 1
ATOM 8764 C CA . VAL B 1 552 ? -6.301 -4.445 -14.602 1 80.62 552 VAL B CA 1
ATOM 8765 C C . VAL B 1 552 ? -4.781 -4.605 -14.586 1 80.62 552 VAL B C 1
ATOM 8767 O O . VAL B 1 552 ? -4.199 -4.922 -13.539 1 80.62 552 VAL B O 1
ATOM 8770 N N . MET B 1 553 ? -4.191 -4.383 -15.711 1 72.94 553 MET B N 1
ATOM 8771 C CA . MET B 1 553 ? -2.75 -4.574 -15.828 1 72.94 553 MET B CA 1
ATOM 8772 C C . MET B 1 553 ? -2.002 -3.74 -14.797 1 72.94 553 MET B C 1
ATOM 8774 O O . MET B 1 553 ? -2.32 -2.566 -14.594 1 72.94 553 MET B O 1
ATOM 8778 N N . GLY B 1 554 ? -1.115 -4.457 -14.133 1 75.38 554 GLY B N 1
ATOM 8779 C CA . GLY B 1 554 ? -0.266 -3.777 -13.172 1 75.38 554 GLY B CA 1
ATOM 8780 C C . GLY B 1 554 ? -0.839 -3.781 -11.766 1 75.38 554 GLY B C 1
ATOM 8781 O O . GLY B 1 554 ? -0.129 -3.496 -10.797 1 75.38 554 GLY B O 1
ATOM 8782 N N . LYS B 1 555 ? -2.082 -4.113 -11.609 1 86.56 555 LYS B N 1
ATOM 8783 C CA . LYS B 1 555 ? -2.699 -4.18 -10.289 1 86.56 555 LYS B CA 1
ATOM 8784 C C . LYS B 1 555 ? -2.93 -5.625 -9.859 1 86.56 555 LYS B C 1
ATOM 8786 O O . LYS B 1 555 ? -3.07 -6.512 -10.711 1 86.56 555 LYS B O 1
ATOM 8791 N N . PRO B 1 556 ? -2.918 -5.848 -8.57 1 93.19 556 PRO B N 1
ATOM 8792 C CA . PRO B 1 556 ? -3.322 -7.176 -8.109 1 93.19 556 PRO B CA 1
ATOM 8793 C C . PRO B 1 556 ? -4.82 -7.43 -8.273 1 93.19 556 PRO B C 1
ATOM 8795 O O . PRO B 1 556 ? -5.562 -6.523 -8.664 1 93.19 556 PRO B O 1
ATOM 8798 N N . ILE B 1 557 ? -5.23 -8.648 -8.062 1 96.31 557 ILE B N 1
ATOM 8799 C CA . ILE B 1 557 ? -6.641 -9.016 -8.062 1 96.31 557 ILE B CA 1
ATOM 8800 C C . ILE B 1 557 ? -7.398 -8.148 -7.055 1 96.31 557 ILE B C 1
ATOM 8802 O O . ILE B 1 557 ? -6.902 -7.891 -5.957 1 96.31 557 ILE B O 1
ATOM 8806 N N . LEU B 1 558 ? -8.555 -7.723 -7.367 1 95.5 558 LEU B N 1
ATOM 8807 C CA . LEU B 1 558 ? -9.312 -6.746 -6.594 1 95.5 558 LEU B CA 1
ATOM 8808 C C . LEU B 1 558 ? -9.555 -7.25 -5.172 1 95.5 558 LEU B C 1
ATOM 8810 O O . LEU B 1 558 ? -9.531 -8.453 -4.926 1 95.5 558 LEU B O 1
ATOM 8814 N N . HIS B 1 559 ? -9.789 -6.363 -4.246 1 94.88 559 HIS B N 1
ATOM 8815 C CA . HIS B 1 559 ? -9.961 -6.691 -2.834 1 94.88 559 HIS B CA 1
ATOM 8816 C C . HIS B 1 559 ? -11.352 -6.285 -2.344 1 94.88 559 HIS B C 1
ATOM 8818 O O . HIS B 1 559 ? -11.906 -6.922 -1.448 1 94.88 559 HIS B O 1
ATOM 8824 N N . THR B 1 560 ? -12 -5.219 -2.918 1 94.06 560 THR B N 1
ATOM 8825 C CA . THR B 1 560 ? -13.242 -4.668 -2.396 1 94.06 560 THR B CA 1
ATOM 8826 C C . THR B 1 560 ? -14.281 -4.523 -3.508 1 94.06 560 THR B C 1
ATOM 8828 O O . THR B 1 560 ? -13.953 -4.672 -4.688 1 94.06 560 THR B O 1
ATOM 8831 N N . ALA B 1 561 ? -15.508 -4.227 -3.057 1 95.44 561 ALA B N 1
ATOM 8832 C CA . ALA B 1 561 ? -16.547 -3.914 -4.031 1 95.44 561 ALA B CA 1
ATOM 8833 C C . ALA B 1 561 ? -16.219 -2.633 -4.793 1 95.44 561 ALA B C 1
ATOM 8835 O O . ALA B 1 561 ? -16.547 -2.508 -5.977 1 95.44 561 ALA B O 1
ATOM 8836 N N . GLU B 1 562 ? -15.578 -1.713 -4.184 1 91.94 562 GLU B N 1
ATOM 8837 C CA . GLU B 1 562 ? -15.172 -0.459 -4.812 1 91.94 562 GLU B CA 1
ATOM 8838 C C . GLU B 1 562 ? -14.203 -0.709 -5.965 1 91.94 562 GLU B C 1
ATOM 8840 O O . GLU B 1 562 ? -14.289 -0.062 -7.008 1 91.94 562 GLU B O 1
ATOM 8845 N N . ASP B 1 563 ? -13.312 -1.656 -5.746 1 92.12 563 ASP B N 1
ATOM 8846 C CA . ASP B 1 563 ? -12.398 -2.025 -6.824 1 92.12 563 ASP B CA 1
ATOM 8847 C C . ASP B 1 563 ? -13.164 -2.529 -8.047 1 92.12 563 ASP B C 1
ATOM 8849 O O . ASP B 1 563 ? -12.852 -2.158 -9.18 1 92.12 563 ASP B O 1
ATOM 8853 N N . ALA B 1 564 ? -14.117 -3.342 -7.77 1 95.19 564 ALA B N 1
ATOM 8854 C CA . ALA B 1 564 ? -14.922 -3.908 -8.852 1 95.19 564 ALA B CA 1
ATOM 8855 C C . ALA B 1 564 ? -15.703 -2.82 -9.578 1 95.19 564 ALA B C 1
ATOM 8857 O O . ALA B 1 564 ? -15.758 -2.803 -10.812 1 95.19 564 ALA B O 1
ATOM 8858 N N . ILE B 1 565 ? -16.266 -1.931 -8.836 1 92.94 565 ILE B N 1
ATOM 8859 C CA . ILE B 1 565 ? -17.062 -0.845 -9.391 1 92.94 565 ILE B CA 1
ATOM 8860 C C . ILE B 1 565 ? -16.188 0.054 -10.258 1 92.94 565 ILE B C 1
ATOM 8862 O O . ILE B 1 565 ? -16.578 0.436 -11.367 1 92.94 565 ILE B O 1
ATOM 8866 N N . LEU B 1 566 ? -15.055 0.296 -9.758 1 89.38 566 LEU B N 1
ATOM 8867 C CA . LEU B 1 566 ? -14.117 1.127 -10.508 1 89.38 566 LEU B CA 1
ATOM 8868 C C . LEU B 1 566 ? -13.766 0.482 -11.844 1 89.38 566 LEU B C 1
ATOM 8870 O O . LEU B 1 566 ? -13.812 1.141 -12.891 1 89.38 566 LEU B O 1
ATOM 8874 N N . MET B 1 567 ? -13.43 -0.725 -11.758 1 90 567 MET B N 1
ATOM 8875 C CA . MET B 1 567 ? -13.07 -1.434 -12.984 1 90 567 MET B CA 1
ATOM 8876 C C . MET B 1 567 ? -14.258 -1.492 -13.945 1 90 567 MET B C 1
ATOM 8878 O O . MET B 1 567 ? -14.086 -1.329 -15.156 1 90 567 MET B O 1
ATOM 8882 N N . PHE B 1 568 ? -15.375 -1.712 -13.406 1 91.88 568 PHE B N 1
ATOM 8883 C CA . PHE B 1 568 ? -16.578 -1.759 -14.227 1 91.88 568 PHE B CA 1
ATOM 8884 C C . PHE B 1 568 ? -16.734 -0.48 -15.039 1 91.88 568 PHE B C 1
ATOM 8886 O O . PHE B 1 568 ? -16.969 -0.533 -16.25 1 91.88 568 PHE B O 1
ATOM 8893 N N . TYR B 1 569 ? -16.531 0.614 -14.469 1 86.69 569 TYR B N 1
ATOM 8894 C CA . TYR B 1 569 ? -16.797 1.887 -15.125 1 86.69 569 TYR B CA 1
ATOM 8895 C C . TYR B 1 569 ? -15.641 2.311 -16.016 1 86.69 569 TYR B C 1
ATOM 8897 O O . TYR B 1 569 ? -15.812 3.104 -16.938 1 86.69 569 TYR B O 1
ATOM 8905 N N . THR B 1 570 ? -14.477 1.785 -15.703 1 85.75 570 THR B N 1
ATOM 8906 C CA . THR B 1 570 ? -13.312 2.258 -16.438 1 85.75 570 THR B CA 1
ATOM 8907 C C . THR B 1 570 ? -12.883 1.239 -17.484 1 85.75 570 THR B C 1
ATOM 8909 O O . THR B 1 570 ? -11.883 1.435 -18.188 1 85.75 570 THR B O 1
ATOM 8912 N N . THR B 1 571 ? -13.523 0.157 -17.562 1 87.75 571 THR B N 1
ATOM 8913 C CA . THR B 1 571 ? -13.227 -0.856 -18.578 1 87.75 571 THR B CA 1
ATOM 8914 C C . THR B 1 571 ? -14.484 -1.23 -19.344 1 87.75 571 THR B C 1
ATOM 8916 O O . THR B 1 571 ? -15.562 -0.685 -19.094 1 87.75 571 THR B O 1
ATOM 8919 N N . GLY B 1 572 ? -14.32 -2.158 -20.266 1 88.12 572 GLY B N 1
ATOM 8920 C CA . GLY B 1 572 ? -15.414 -2.549 -21.141 1 88.12 572 GLY B CA 1
ATOM 8921 C C . GLY B 1 572 ? -16.25 -3.688 -20.578 1 88.12 572 GLY B C 1
ATOM 8922 O O . GLY B 1 572 ? -16.938 -4.379 -21.328 1 88.12 572 GLY B O 1
ATOM 8923 N N . LEU B 1 573 ? -16.266 -3.904 -19.266 1 93.44 573 LEU B N 1
ATOM 8924 C CA . LEU B 1 573 ? -17.141 -4.91 -18.672 1 93.44 573 LEU B CA 1
ATOM 8925 C C . LEU B 1 573 ? -18.609 -4.574 -18.906 1 93.44 573 LEU B C 1
ATOM 8927 O O . LEU B 1 573 ? -19 -3.406 -18.828 1 93.44 573 LEU B O 1
ATOM 8931 N N . ASP B 1 574 ? -19.359 -5.613 -19.188 1 94.44 574 ASP B N 1
ATOM 8932 C CA . ASP B 1 574 ? -20.781 -5.414 -19.422 1 94.44 574 ASP B CA 1
ATOM 8933 C C . ASP B 1 574 ? -21.562 -5.488 -18.109 1 94.44 574 ASP B C 1
ATOM 8935 O O . ASP B 1 574 ? -22.641 -4.898 -17.984 1 94.44 574 ASP B O 1
ATOM 8939 N N . ALA B 1 575 ? -21.031 -6.23 -17.188 1 97 575 ALA B N 1
ATOM 8940 C CA . ALA B 1 575 ? -21.672 -6.379 -15.883 1 97 575 ALA B CA 1
ATOM 8941 C C . ALA B 1 575 ? -20.641 -6.777 -14.82 1 97 575 ALA B C 1
ATOM 8943 O O . ALA B 1 575 ? -19.594 -7.336 -15.141 1 97 575 ALA B O 1
ATOM 8944 N N . ILE B 1 576 ? -20.984 -6.434 -13.586 1 97.88 576 ILE B N 1
ATOM 8945 C CA . ILE B 1 576 ? -20.281 -7.027 -12.453 1 97.88 576 ILE B CA 1
ATOM 8946 C C . ILE B 1 576 ? -21.281 -7.641 -11.484 1 97.88 576 ILE B C 1
ATOM 8948 O O . ILE B 1 576 ? -22.391 -7.121 -11.32 1 97.88 576 ILE B O 1
ATOM 8952 N N . VAL B 1 577 ? -20.938 -8.734 -10.977 1 98.69 577 VAL B N 1
ATOM 8953 C CA . VAL B 1 577 ? -21.688 -9.391 -9.906 1 98.69 577 VAL B CA 1
ATOM 8954 C C . VAL B 1 577 ? -20.859 -9.391 -8.625 1 98.69 577 VAL B C 1
ATOM 8956 O O . VAL B 1 577 ? -19.703 -9.828 -8.625 1 98.69 577 VAL B O 1
ATOM 8959 N N . VAL B 1 578 ? -21.375 -8.836 -7.578 1 98.38 578 VAL B N 1
ATOM 8960 C CA . VAL B 1 578 ? -20.797 -8.898 -6.242 1 98.38 578 VAL B CA 1
ATOM 8961 C C . VAL B 1 578 ? -21.781 -9.555 -5.277 1 98.38 578 VAL B C 1
ATOM 8963 O O . VAL B 1 578 ? -22.766 -8.922 -4.852 1 98.38 578 VAL B O 1
ATOM 8966 N N . GLU B 1 579 ? -21.5 -10.828 -4.965 1 98.31 579 GLU B N 1
ATOM 8967 C CA . GLU B 1 579 ? -22.406 -11.633 -4.152 1 98.31 579 GLU B CA 1
ATOM 8968 C C . GLU B 1 579 ? -23.797 -11.727 -4.793 1 98.31 579 GLU B C 1
ATOM 8970 O O . GLU B 1 579 ? -23.938 -12.242 -5.906 1 98.31 579 GLU B O 1
ATOM 8975 N N . ASP B 1 580 ? -24.812 -11.055 -4.223 1 98.38 580 ASP B N 1
ATOM 8976 C CA . ASP B 1 580 ? -26.172 -11.195 -4.742 1 98.38 580 ASP B CA 1
ATOM 8977 C C . ASP B 1 580 ? -26.625 -9.922 -5.445 1 98.38 580 ASP B C 1
ATOM 8979 O O . ASP B 1 580 ? -27.828 -9.703 -5.637 1 98.38 580 ASP B O 1
ATOM 8983 N N . TRP B 1 581 ? -25.609 -9.031 -5.777 1 98.12 581 TRP B N 1
ATOM 8984 C CA . TRP B 1 581 ? -25.859 -7.805 -6.52 1 98.12 581 TRP B CA 1
ATOM 8985 C C . TRP B 1 581 ? -25.328 -7.906 -7.945 1 98.12 581 TRP B C 1
ATOM 8987 O O . TRP B 1 581 ? -24.328 -8.586 -8.195 1 98.12 581 TRP B O 1
ATOM 8997 N N . ILE B 1 582 ? -26.031 -7.215 -8.898 1 98 582 ILE B N 1
ATOM 8998 C CA . ILE B 1 582 ? -25.531 -7.105 -10.266 1 98 582 ILE B CA 1
ATOM 8999 C C . ILE B 1 582 ? -25.625 -5.652 -10.727 1 98 582 ILE B C 1
ATOM 9001 O O . ILE B 1 582 ? -26.562 -4.938 -10.375 1 98 582 ILE B O 1
ATOM 9005 N N . LEU B 1 583 ? -24.578 -5.137 -11.289 1 96.19 583 LEU B N 1
ATOM 9006 C CA . LEU B 1 583 ? -24.5 -3.838 -11.938 1 96.19 583 LEU B CA 1
ATOM 9007 C C . LEU B 1 583 ? -24.234 -3.996 -13.438 1 96.19 583 LEU B C 1
ATOM 9009 O O . LEU B 1 583 ? -23.266 -4.637 -13.844 1 96.19 583 LEU B O 1
ATOM 9013 N N . THR B 1 584 ? -25.109 -3.49 -14.312 1 94.81 584 THR B N 1
ATOM 9014 C CA . THR B 1 584 ? -25 -3.643 -15.758 1 94.81 584 THR B CA 1
ATOM 9015 C C . THR B 1 584 ? -24.812 -2.285 -16.422 1 94.81 584 THR B C 1
ATOM 9017 O O . THR B 1 584 ? -25.156 -1.251 -15.852 1 94.81 584 THR B O 1
ATOM 9020 N N . LYS B 1 585 ? -24.125 -2.23 -17.594 1 86.56 585 LYS B N 1
ATOM 9021 C CA . LYS B 1 585 ? -23.984 -0.987 -18.344 1 86.56 585 LYS B CA 1
ATOM 9022 C C . LYS B 1 585 ? -25.328 -0.485 -18.859 1 86.56 585 LYS B C 1
ATOM 9024 O O . LYS B 1 585 ? -25.609 0.711 -18.781 1 86.56 585 LYS B O 1
ATOM 9029 N N . LYS B 1 586 ? -26.078 -1.395 -19.422 1 77.19 586 LYS B N 1
ATOM 9030 C CA . LYS B 1 586 ? -27.406 -1.025 -19.938 1 77.19 586 LYS B CA 1
ATOM 9031 C C . LYS B 1 586 ? -28.484 -1.271 -18.875 1 77.19 586 LYS B C 1
ATOM 9033 O O . LYS B 1 586 ? -28.438 -2.27 -18.156 1 77.19 586 LYS B O 1
ATOM 9038 N N . ALA B 1 587 ? -29.312 -0.197 -18.719 1 64.81 587 ALA B N 1
ATOM 9039 C CA . ALA B 1 587 ? -30.438 -0.376 -17.812 1 64.81 587 ALA B CA 1
ATOM 9040 C C . ALA B 1 587 ? -31.344 -1.516 -18.266 1 64.81 587 ALA B C 1
ATOM 9042 O O . ALA B 1 587 ? -31.5 -1.747 -19.469 1 64.81 587 ALA B O 1
ATOM 9043 N N . PRO B 1 588 ? -31.75 -2.424 -17.375 1 54.38 588 PRO B N 1
ATOM 9044 C CA . PRO B 1 588 ? -32.719 -3.422 -17.828 1 54.38 588 PRO B CA 1
ATOM 9045 C C . PRO B 1 588 ? -33.938 -2.795 -18.5 1 54.38 588 PRO B C 1
ATOM 9047 O O . PRO B 1 588 ? -34.312 -1.677 -18.156 1 54.38 588 PRO B O 1
ATOM 9050 N N . ALA B 1 589 ? -34.469 -3.346 -19.609 1 43.22 589 ALA B N 1
ATOM 9051 C CA . ALA B 1 589 ? -35.719 -2.891 -20.219 1 43.22 589 ALA B CA 1
ATOM 9052 C C . ALA B 1 589 ? -36.875 -3.018 -19.25 1 43.22 589 ALA B C 1
ATOM 9054 O O . ALA B 1 589 ? -36.969 -4.004 -18.516 1 43.22 589 ALA B O 1
#

Secondary structure (DSSP, 8-state):
-EEEEEEE-SSSS-EEEEE-TTS-EEEEEEHHHHHT-TT-TT--SS-HHHHHHHHHHH--TTEEEEEEEES-HHHHHHHHHHHHTTTTSHHHHHTS--SB-TTSSBHHHHHHHHHHHHHHHHHTTHHHHHHHHHHHTTSSS--SEEEEEEEEE-HHHHHHHHHHHHSS-SSEEEEEE-S--SS-SEEEEEEETTEEEEEEE--SS--HHHHHHHHHHHTT--GGGTTHHHHHHHGGGS---HHHHHHHHTTEEEETTEEEE--HHHHHHHHHHHHHHS-TT-GGG--HHHHHHHHHHHHHHHHHHHHHHHHHS--SEEEEESGGGG-HHHHTTTGGGSS--EEE--S-TTGGGHHHHHHHHHHHHH-TT--SS-GGG-SPPSB-S-----HHHHHHTTT-TTEEE-HHHHHHHHHHHHHHTT--EEEE-SSPBSSS---SSEEEEE-SSSTTHHHHHIIIII---TT---EEEEEGGGHHHHBTT----TTS-EEEEBPGGGGGG-GGG--TTSEEEEEEE-TTT-HHHHHHHHHHHHHHS--EEEEEESS-TTSPSP-SHHHHHHHHHHS--SEEEETTEEEESSPP-/-EEEEEEE-SSS--EEEEE-TTS-EEEEEEHHHHHT-TT-TT--SS-HHHHHHHHHHHS-TTEEEEEEEES-HHHHHHHHHHHHTTTTSHHHHHTS--SB-TTSSBHHHHHHHHHHHHHHHHHTTHHHHHHHHHHHTTSSS--SEEEEEEEEE-HHHHHHHHHHHHSS-SSEEEEEE-S--SS-SEEEEEEETTEEEEEEE--SS--HHHHHHHHHHHTT--GGGTTHHHHHHHGGGS---HHHHHHHHTTEEEETTEEEE--HHHHHHHHHHHHHHS-TT-GGG--HHHHHHHHHHHHHHHHHHHHHHHHHS--SEEEEESGGGG-HHHHTTTGGGSS--EEE--S-TTGGGHHHHHHHHHHHHH-TT--SS-GGG-SPPSB-S-----HHHHHHTTT-TTEEE-HHHHHHHHHHHHHHTT--EEEE-SSPBSSS---SSEEEEE-SSSTTHHHHHIIIII---TT---EEEEEGGGHHHHBTT----TTS-EEEEBPGGGGGG-GGG--TTSEEEEEEE-TTT-HHHHHHHHHHHHHHS--EEEEEESS-TTSPSP-SHHHHHHHHHHS--SEEEETTEEEESSPP-

Sequence (1178 aa):
MRTYLGLATTFHDPALALVGPDGTVLFAEAAERYLQYKRAPNCEPDPGTRMAGLLKRHVPEGTDLVIATSWGEQFSEFLKGQAASGAFELPALAEHPSTLNRSFVPERAERVFIADLHAMQARAGNGTVLALDNETRGLSGKPRATIAGRRRYAHHLAHAAYALWSSPFEEATALIVDGMGETGAAAIYRLKDGRIEEVRRHRGRGSVGFLYGLVTDLAGFDQIKGEEWKIMGLAPYGRTDPDLMALLRRLFSVEDGRLKFADEATVQAVAAEILSRRPGDVGEQGWADLARCGQDIFSELMDVLVAEAWRLAASENLVIAGGCGLNSSYNGRVLGRSGFRRLHVPSAPADDGNAIGAAWLALAEDDPDWKGPKRGTRPLTPYLGSTVSTEPLERMAEWEPRARRLGHEGVTREAAKILAEGGLVGWVQGRAEFGPRSLGNRSILADPRPAHAKESLNAKVKYREAFRPFAPSILAEAGPDWFEDYADSPYMERTLVWREAVRDQVPAVVHADGTGRLQSVTRARNPAYAALIEAFADLTGVPILLNTSFNVMGKPILHTAEDAILMFYTTGLDAIVVEDWILTKKAPAMRTYLGLATTFHDPALALVGPDGTVLFAEAAERYLQYKRAPNCEPDPGTRMAGLLKRHVPEGTDLVIATSWGEQFSEFLKGQAASGAFELPALAEHPSTLNRSFVPERAERVFIADLHAMQARAGNGTVLALDNETRGLSGKPRATIAGRRRYAHHLAHAAYALWSSPFEEATALIVDGMGETGAAAIYRLKDGRIEEVRRHRGRGSVGFLYGLVTDLAGFDQIKGEEWKIMGLAPYGRTDPDLMALLRRLFSVEDGRLKFADEATVQAVAAEILSRRPGDVGEQGWADLARCGQDIFSELMDVLVAEAWRLAASENLVIAGGCGLNSSYNGRVLGRSGFRRLHVPSAPADDGNAIGAAWLALAEDDPDWKGPKRGTRPLTPYLGSTVSTEPLERMAEWEPRARRLGHEGVTREAAKILAEGGLVGWVQGRAEFGPRSLGNRSILADPRPAHAKESLNAKVKYREAFRPFAPSILAEAGPDWFEDYADSPYMERTLVWREAVRDQVPAVVHADGTGRLQSVTRARNPAYAALIEAFADLTGVPILLNTSFNVMGKPILHTAEDAILMFYTTGLDAIVVEDWILTKKAPA

Organism: Methylorubrum extorquens (strain ATCC 14718 / DSM 1338 / JCM 2805 / NCIMB 9133 / AM1) (NCBI:txid272630)